Protein AF-A0A0K8QIV3-F1 (afdb_monomer)

Secondary structure (DSSP, 8-state):
-HHHHHHHHHHHHHHHHHHHHTS-------SS------PPPPSP---TT---SEEEEEE--TT---TT-TTSS-HHHHHHHHHHHHHHTTTS-EEEEEE----SSTTTTS--HHHHHHHHHHSTTTHHHHHHHHHHHHHHHHHHHHHHHHHHHHHHHHHHHHHHHH-TT-EEEEEEETHHHHHHHHHHHHHHHHHHTT-HHHHHHHHHEEEEEEEE-GGGHHHHHGGGGSS--GGG-S------------PPPS-------SSS------HHHHHHS----S--EEEEEE--TT-HHHHHHHHHHHHHHHHHHHHHSSSS---EEEEESSEEEEETT--EE-EEEEE-TTS-EEEE-GGGPEEEEESS-EEETTEEE-SSSEEEEEEEEETTEEEEEEEEEE---S-EEEE----SS--BS-EEEE-TTS-EEEE--B-GGGPBP-EEEEEETTTTEEEEEEE-SS--SS-EEEE-TTS-EEEES-TTTT---EEEEETTTTEEEE----SS--BS-EEEE-TTS-EEEE--EETTEE---EEEEETTTTEEEE----SS--SS-EEEE-TTS-EEEE---SSSTT-EEEEETTTTEEEE----SS--BS-EEEE-TTS-EEEE--EETTEE---EEEEETTTTEEEE-PPPSS--BS-EEEE-TTS-EEEE--B---SS--TTSPPPBP--EEEEETTTTEEEEEPPPSS--B-SEEEE-TTS-EEEES-EE--SSTTPPPEE---EEEEPP-

Nearest PDB structures (foldseek):
  7xm3-assembly1_A  TM=8.056E-01  e=5.400E-22  Homo sapiens
  8pjw-assembly2_B  TM=7.907E-01  e=4.839E-22  synthetic construct
  8pjv-assembly1_A  TM=7.721E-01  e=6.723E-22  synthetic construct
  7xot-assembly1_A  TM=7.966E-01  e=2.125E-21  Homo sapiens
  5yq4-assembly1_A  TM=8.186E-01  e=5.106E-21  Homo sapiens

Structure (mmCIF, N/CA/C/O backbone):
data_AF-A0A0K8QIV3-F1
#
_entry.id   AF-A0A0K8QIV3-F1
#
loop_
_atom_site.group_PDB
_atom_site.id
_atom_site.type_symbol
_atom_site.label_atom_id
_atom_site.label_alt_id
_atom_site.label_comp_id
_atom_site.label_asym_id
_atom_site.label_entity_id
_atom_site.label_seq_id
_atom_site.pdbx_PDB_ins_code
_atom_site.Cartn_x
_atom_site.Cartn_y
_atom_site.Cartn_z
_atom_site.occupancy
_atom_site.B_iso_or_equiv
_atom_site.auth_seq_id
_atom_site.auth_comp_id
_atom_site.auth_asym_id
_atom_site.auth_atom_id
_atom_site.pdbx_PDB_model_num
ATOM 1 N N . MET A 1 1 ? 5.313 35.425 69.441 1.00 29.02 1 MET A N 1
ATOM 2 C CA . MET A 1 1 ? 6.741 35.671 69.118 1.00 29.02 1 MET A CA 1
ATOM 3 C C . MET A 1 1 ? 7.231 34.980 67.834 1.00 29.02 1 MET A C 1
ATOM 5 O O . MET A 1 1 ? 8.110 35.537 67.194 1.00 29.02 1 MET A O 1
ATOM 9 N N . ASN A 1 2 ? 6.632 33.869 67.372 1.00 40.12 2 ASN A N 1
ATOM 10 C CA . ASN A 1 2 ? 7.106 33.131 66.181 1.00 40.12 2 ASN A CA 1
ATOM 11 C C . ASN A 1 2 ? 6.836 33.768 64.799 1.00 40.12 2 ASN A C 1
ATOM 13 O O . ASN A 1 2 ? 7.577 33.490 63.863 1.00 40.12 2 ASN A O 1
ATOM 17 N N . ILE A 1 3 ? 5.846 34.660 64.654 1.00 32.50 3 ILE A N 1
ATOM 18 C CA . ILE A 1 3 ? 5.526 35.273 63.345 1.00 32.50 3 ILE A CA 1
ATOM 19 C C . ILE A 1 3 ? 6.588 36.306 62.931 1.00 32.50 3 ILE A C 1
ATOM 21 O O . ILE A 1 3 ? 7.014 36.321 61.780 1.00 32.50 3 ILE A O 1
ATOM 25 N N . ARG A 1 4 ? 7.096 37.115 63.878 1.00 32.09 4 ARG A N 1
ATOM 26 C CA . ARG A 1 4 ? 8.160 38.096 63.589 1.00 32.09 4 ARG A CA 1
ATOM 27 C C . ARG A 1 4 ? 9.479 37.416 63.199 1.00 32.09 4 ARG A C 1
ATOM 29 O O . ARG A 1 4 ? 10.162 37.904 62.304 1.00 32.09 4 ARG A O 1
ATOM 36 N N . ALA A 1 5 ? 9.807 36.273 63.805 1.00 37.22 5 ALA A N 1
ATOM 37 C CA . ALA A 1 5 ? 11.016 35.512 63.482 1.00 37.22 5 ALA A CA 1
ATOM 38 C C . ALA A 1 5 ? 10.979 34.898 62.067 1.00 37.22 5 ALA A C 1
ATOM 40 O O . ALA A 1 5 ? 12.005 34.868 61.390 1.00 37.22 5 ALA A O 1
ATOM 41 N N . GLN A 1 6 ? 9.806 34.464 61.585 1.00 40.50 6 GLN A N 1
ATOM 42 C CA . GLN A 1 6 ? 9.642 33.950 60.218 1.00 40.50 6 GLN A CA 1
ATOM 43 C C . GLN A 1 6 ? 9.787 35.044 59.154 1.00 40.50 6 GLN A C 1
ATOM 45 O O . GLN A 1 6 ? 10.486 34.834 58.164 1.00 40.50 6 GLN A O 1
ATOM 50 N N . SER A 1 7 ? 9.207 36.228 59.372 1.00 39.94 7 SER A N 1
ATOM 51 C CA . SER A 1 7 ? 9.352 37.361 58.445 1.00 39.94 7 SER A CA 1
ATOM 52 C C . SER A 1 7 ? 10.798 37.861 58.340 1.00 39.94 7 SER A C 1
ATOM 54 O O . SER A 1 7 ? 11.263 38.145 57.242 1.00 39.94 7 SER A O 1
ATOM 56 N N . TRP A 1 8 ? 11.553 37.889 59.446 1.00 42.34 8 TRP A N 1
ATOM 57 C CA . TRP A 1 8 ? 12.974 38.268 59.418 1.00 42.34 8 TRP A CA 1
ATOM 58 C C . TRP A 1 8 ? 13.850 37.249 58.677 1.00 42.34 8 TRP A C 1
ATOM 60 O O . TRP A 1 8 ? 14.756 37.642 57.947 1.00 42.34 8 TRP A O 1
ATOM 70 N N . ARG A 1 9 ? 13.553 35.946 58.792 1.00 45.56 9 ARG A N 1
ATOM 71 C CA . ARG A 1 9 ? 14.259 34.895 58.037 1.00 45.56 9 ARG A CA 1
ATOM 72 C C . ARG A 1 9 ? 13.991 34.970 56.530 1.00 45.56 9 ARG A C 1
ATOM 74 O O . ARG A 1 9 ? 14.911 34.750 55.749 1.00 45.56 9 ARG A O 1
ATOM 81 N N . ARG A 1 10 ? 12.771 35.334 56.119 1.00 45.97 10 ARG A N 1
ATOM 82 C CA . ARG A 1 10 ? 12.430 35.556 54.701 1.00 45.97 10 ARG A CA 1
ATOM 83 C C . ARG A 1 10 ? 13.097 36.812 54.130 1.00 45.97 10 ARG A C 1
ATOM 85 O O . ARG A 1 10 ? 13.633 36.759 53.030 1.00 45.97 10 ARG A O 1
ATOM 92 N N . ILE A 1 11 ? 13.165 37.901 54.899 1.00 49.97 11 ILE A N 1
ATOM 93 C CA . ILE A 1 11 ? 13.887 39.122 54.496 1.00 49.97 11 ILE A CA 1
ATOM 94 C C . ILE A 1 11 ? 15.398 38.856 54.367 1.00 49.97 11 ILE A C 1
ATOM 96 O O . ILE A 1 11 ? 16.021 39.307 53.408 1.00 49.97 11 ILE A O 1
ATOM 100 N N . ALA A 1 12 ? 15.984 38.072 55.279 1.00 48.53 12 ALA A N 1
ATOM 101 C CA . ALA A 1 12 ? 17.389 37.671 55.195 1.00 48.53 12 ALA A CA 1
ATOM 102 C C . ALA A 1 12 ? 17.682 36.824 53.941 1.00 48.53 12 ALA A C 1
ATOM 104 O O . ALA A 1 12 ? 18.673 37.066 53.258 1.00 48.53 12 ALA A O 1
ATOM 105 N N . ALA A 1 13 ? 16.796 35.886 53.591 1.00 48.56 13 ALA A N 1
ATOM 106 C CA . ALA A 1 13 ? 16.892 35.100 52.360 1.00 48.56 13 ALA A CA 1
ATOM 107 C C . ALA A 1 13 ? 16.837 35.967 51.087 1.00 48.56 13 ALA A C 1
ATOM 109 O O . ALA A 1 13 ? 17.591 35.729 50.143 1.00 48.56 13 ALA A O 1
ATOM 110 N N . VAL A 1 14 ? 15.986 36.998 51.078 1.00 47.88 14 VAL A N 1
ATOM 111 C CA . VAL A 1 14 ? 15.883 37.964 49.973 1.00 47.88 14 VAL A CA 1
ATOM 112 C C . VAL A 1 14 ? 17.168 38.789 49.830 1.00 47.88 14 VAL A C 1
ATOM 114 O O . VAL A 1 14 ? 17.674 38.934 48.720 1.00 47.88 14 VAL A O 1
ATOM 117 N N . LEU A 1 15 ? 17.749 39.264 50.937 1.00 51.53 15 LEU A N 1
ATOM 118 C CA . LEU A 1 15 ? 19.027 39.995 50.934 1.00 51.53 15 LEU A CA 1
ATOM 119 C C . LEU A 1 15 ? 20.199 39.133 50.441 1.00 51.53 15 LEU A C 1
ATOM 121 O O . LEU A 1 15 ? 21.037 39.612 49.678 1.00 51.53 15 LEU A O 1
ATOM 125 N N . VAL A 1 16 ? 20.235 37.855 50.826 1.00 49.00 16 VAL A N 1
ATOM 126 C CA . VAL A 1 16 ? 21.240 36.896 50.345 1.00 49.00 16 VAL A CA 1
ATOM 127 C C . VAL A 1 16 ? 21.104 36.683 48.833 1.00 49.00 16 VAL A C 1
ATOM 129 O O . VAL A 1 16 ? 22.099 36.773 48.120 1.00 49.00 16 VAL A O 1
ATOM 132 N N . ALA A 1 17 ? 19.887 36.496 48.311 1.00 47.38 17 ALA A N 1
ATOM 133 C CA . ALA A 1 17 ? 19.650 36.331 46.873 1.00 47.38 17 ALA A CA 1
ATOM 134 C C . ALA A 1 17 ? 20.023 37.580 46.041 1.00 47.38 17 ALA A C 1
ATOM 136 O O . ALA A 1 17 ? 20.547 37.439 44.935 1.00 47.38 17 ALA A O 1
ATOM 137 N N . ILE A 1 18 ? 19.831 38.792 46.581 1.00 51.50 18 ILE A N 1
ATOM 138 C CA . ILE A 1 18 ? 20.290 40.043 45.946 1.00 51.50 18 ILE A CA 1
ATOM 139 C C . ILE A 1 18 ? 21.823 40.059 45.832 1.00 51.50 18 ILE A C 1
ATOM 141 O O . ILE A 1 18 ? 22.340 40.365 44.756 1.00 51.50 18 ILE A O 1
ATOM 145 N N . MET A 1 19 ? 22.554 39.642 46.876 1.00 47.66 19 MET A N 1
ATOM 146 C CA . MET A 1 19 ? 24.020 39.531 46.811 1.00 47.66 19 MET A CA 1
ATOM 147 C C . MET A 1 19 ? 24.499 38.475 45.798 1.00 47.66 19 MET A C 1
ATOM 149 O O . MET A 1 19 ? 25.508 38.691 45.133 1.00 47.66 19 MET A O 1
ATOM 153 N N . PHE A 1 20 ? 23.752 37.382 45.601 1.00 48.50 20 PHE A N 1
ATOM 154 C CA . PHE A 1 20 ? 24.063 36.363 44.585 1.00 48.50 20 PHE A CA 1
ATOM 155 C C . PHE A 1 20 ? 23.879 36.860 43.137 1.00 48.50 20 PHE A C 1
ATOM 157 O O . PHE A 1 20 ? 24.604 36.420 42.246 1.00 48.50 20 PHE A O 1
ATOM 164 N N . SER A 1 21 ? 22.958 37.799 42.888 1.00 43.50 21 SER A N 1
ATOM 165 C CA . SER A 1 21 ? 22.723 38.362 41.545 1.00 43.50 21 SER A CA 1
ATOM 166 C C . SER A 1 21 ? 23.805 39.347 41.063 1.00 43.50 21 SER A C 1
ATOM 168 O O . SER A 1 21 ? 23.856 39.656 39.875 1.00 43.50 21 SER A O 1
ATOM 170 N N . MET A 1 22 ? 24.705 39.795 41.951 1.00 43.38 22 MET A N 1
ATOM 171 C CA . MET A 1 22 ? 25.804 40.730 41.645 1.00 43.38 22 MET A CA 1
ATOM 172 C C . MET A 1 22 ? 27.156 40.058 41.314 1.00 43.38 22 MET A C 1
ATOM 174 O O . MET A 1 22 ? 28.185 40.727 41.297 1.00 43.38 22 MET A O 1
ATOM 178 N N . GLY A 1 23 ? 27.176 38.763 40.974 1.00 34.56 23 GLY A N 1
ATOM 179 C CA . GLY A 1 23 ? 28.308 38.165 40.248 1.00 34.56 23 GLY A CA 1
ATOM 180 C C . GLY A 1 23 ? 29.508 37.698 41.083 1.00 34.56 23 GLY A C 1
ATOM 181 O O . GLY A 1 23 ? 30.645 37.922 40.679 1.00 34.56 23 GLY A O 1
ATOM 182 N N . PHE A 1 24 ? 29.286 36.973 42.184 1.00 32.09 24 PHE A N 1
ATOM 183 C CA . PHE A 1 24 ? 30.336 36.156 42.808 1.00 32.09 24 PHE A CA 1
ATOM 184 C C . PHE A 1 24 ? 29.944 34.672 42.845 1.00 32.09 24 PHE A C 1
ATOM 186 O O . PHE A 1 24 ? 28.944 34.279 43.443 1.00 32.09 24 PHE A O 1
ATOM 193 N N . VAL A 1 25 ? 30.754 33.855 42.166 1.00 32.56 25 VAL A N 1
ATOM 194 C CA . VAL A 1 25 ? 30.686 32.389 42.119 1.00 32.56 25 VAL A CA 1
ATOM 195 C C . VAL A 1 25 ? 31.285 31.817 43.400 1.00 32.56 25 VAL A C 1
ATOM 197 O O . VAL A 1 25 ? 32.453 32.070 43.668 1.00 32.56 25 VAL A O 1
ATOM 200 N N . LEU A 1 26 ? 30.506 31.018 44.138 1.00 27.05 26 LEU A N 1
ATOM 201 C CA . LEU A 1 26 ? 30.940 29.890 44.980 1.00 27.05 26 LEU A CA 1
ATOM 202 C C . LEU A 1 26 ? 29.689 29.076 45.388 1.00 27.05 26 LEU A C 1
ATOM 204 O O . LEU A 1 26 ? 28.740 29.616 45.951 1.00 27.05 26 LEU A O 1
ATOM 208 N N . ALA A 1 27 ? 29.673 27.777 45.079 1.00 27.36 27 ALA A N 1
ATOM 209 C CA . ALA A 1 27 ? 28.762 26.780 45.668 1.00 27.36 27 ALA A CA 1
ATOM 210 C C . ALA A 1 27 ? 29.343 26.285 47.023 1.00 27.36 27 ALA A C 1
ATOM 212 O O . ALA A 1 27 ? 30.540 26.512 47.221 1.00 27.36 27 ALA A O 1
ATOM 213 N N . PRO A 1 28 ? 28.617 25.566 47.925 1.00 42.19 28 PRO A N 1
ATOM 214 C CA . PRO A 1 28 ? 27.330 24.868 47.747 1.00 42.19 28 PRO A CA 1
ATOM 215 C C . PRO A 1 28 ? 26.300 24.956 48.921 1.00 42.19 28 PRO A C 1
ATOM 217 O O . PRO A 1 28 ? 26.543 25.544 49.967 1.00 42.19 28 PRO A O 1
ATOM 220 N N . GLN A 1 29 ? 25.125 24.346 48.679 1.00 38.38 29 GLN A N 1
ATOM 221 C CA . GLN A 1 29 ? 24.154 23.672 49.577 1.00 38.38 29 GLN A CA 1
ATOM 222 C C . GLN A 1 29 ? 24.165 23.970 51.099 1.00 38.38 29 GLN A C 1
ATOM 224 O O . GLN A 1 29 ? 25.148 23.663 51.762 1.00 38.38 29 GLN A O 1
ATOM 229 N N . SER A 1 30 ? 23.012 24.420 51.655 1.00 33.22 30 SER A N 1
ATOM 230 C CA . SER A 1 30 ? 22.400 23.984 52.956 1.00 33.22 30 SER A CA 1
ATOM 231 C C . SER A 1 30 ? 21.510 25.012 53.706 1.00 33.22 30 SER A C 1
ATOM 233 O O . SER A 1 30 ? 20.912 24.662 54.721 1.00 33.22 30 SER A O 1
ATOM 235 N N . ALA A 1 31 ? 21.324 26.253 53.238 1.00 31.06 31 ALA A N 1
ATOM 236 C CA . ALA A 1 31 ? 20.670 27.291 54.064 1.00 31.06 31 ALA A CA 1
ATOM 237 C C . ALA A 1 31 ? 19.124 27.238 54.193 1.00 31.06 31 ALA A C 1
ATOM 239 O O . ALA A 1 31 ? 18.557 27.999 54.976 1.00 31.06 31 ALA A O 1
ATOM 240 N N . PHE A 1 32 ? 18.429 26.332 53.502 1.00 36.69 32 PHE A N 1
ATOM 241 C CA . PHE A 1 32 ? 16.994 26.094 53.712 1.00 36.69 32 PHE A CA 1
ATOM 242 C C . PHE A 1 32 ? 16.783 24.673 54.222 1.00 36.69 32 PHE A C 1
ATOM 244 O O . PHE A 1 32 ? 16.237 23.818 53.531 1.00 36.69 32 PHE A O 1
ATOM 251 N N . ALA A 1 33 ? 17.268 24.407 55.438 1.00 30.05 33 ALA A N 1
ATOM 252 C CA . ALA A 1 33 ? 16.895 23.205 56.167 1.00 30.05 33 ALA A CA 1
ATOM 253 C C . ALA A 1 33 ? 15.365 23.086 56.167 1.00 30.05 33 ALA A C 1
ATOM 255 O O . ALA A 1 33 ? 14.667 24.033 56.544 1.00 30.05 33 ALA A O 1
ATOM 256 N N . ALA A 1 34 ? 14.882 21.930 55.705 1.00 32.03 34 ALA A N 1
ATOM 257 C CA . ALA A 1 34 ? 13.488 21.533 55.731 1.00 32.03 34 ALA A CA 1
ATOM 258 C C . ALA A 1 34 ? 12.859 21.976 57.056 1.00 32.03 34 ALA A C 1
ATOM 260 O O . ALA A 1 34 ? 13.259 21.532 58.135 1.00 32.03 34 ALA A O 1
ATOM 261 N N . ILE A 1 35 ? 11.889 22.887 56.980 1.00 36.66 35 ILE A N 1
ATOM 262 C CA . ILE A 1 35 ? 11.004 23.139 58.109 1.00 36.66 35 ILE A CA 1
ATOM 263 C C . ILE A 1 35 ? 10.231 21.835 58.257 1.00 36.66 35 ILE A C 1
ATOM 265 O O . ILE A 1 35 ? 9.341 21.569 57.456 1.00 36.66 35 ILE A O 1
ATOM 269 N N . GLY A 1 36 ? 10.646 20.994 59.207 1.00 35.25 36 GLY A N 1
ATOM 270 C CA . GLY A 1 36 ? 10.036 19.695 59.454 1.00 35.25 36 GLY A CA 1
ATOM 271 C C . GLY A 1 36 ? 8.527 19.849 59.575 1.00 35.25 36 GLY A C 1
ATOM 272 O O . GLY A 1 36 ? 8.027 20.428 60.539 1.00 35.25 36 GLY A O 1
ATOM 273 N N . SER A 1 37 ? 7.803 19.376 58.567 1.00 36.72 37 SER A N 1
ATOM 274 C CA . SER A 1 37 ? 6.353 19.350 58.567 1.00 36.72 37 SER A CA 1
ATOM 275 C C . SER A 1 37 ? 5.934 17.976 59.064 1.00 36.72 37 SER A C 1
ATOM 277 O O . SER A 1 37 ? 5.829 17.025 58.293 1.00 36.72 37 SER A O 1
ATOM 279 N N . ALA A 1 38 ? 5.738 17.851 60.375 1.00 35.28 38 ALA A N 1
ATOM 280 C CA . ALA A 1 38 ? 5.030 16.702 60.913 1.00 35.28 38 ALA A CA 1
ATOM 281 C C . ALA A 1 38 ? 3.626 16.687 60.285 1.00 35.28 38 ALA A C 1
ATOM 283 O O . ALA A 1 38 ? 2.820 17.586 60.542 1.00 35.28 38 ALA A O 1
ATOM 284 N N . ALA A 1 39 ? 3.361 15.704 59.421 1.00 41.47 39 ALA A N 1
ATOM 285 C CA . ALA A 1 39 ? 2.014 15.389 58.977 1.00 41.47 39 ALA A CA 1
ATOM 286 C C . ALA A 1 39 ? 1.154 15.166 60.227 1.00 41.47 39 ALA A C 1
ATOM 288 O O . ALA A 1 39 ? 1.536 14.418 61.131 1.00 41.47 39 ALA A O 1
ATOM 289 N N . LYS A 1 40 ? 0.020 15.863 60.324 1.00 41.28 40 LYS A N 1
ATOM 290 C CA . LYS A 1 40 ? -0.945 15.572 61.383 1.00 41.28 40 LYS A CA 1
ATOM 291 C C . LYS A 1 40 ? -1.600 14.238 60.990 1.00 41.28 40 LYS A C 1
ATOM 293 O O . LYS A 1 40 ? -2.062 14.156 59.855 1.00 41.28 40 LYS A O 1
ATOM 298 N N . PRO A 1 41 ? -1.598 13.203 61.847 1.00 42.12 41 PRO A N 1
ATOM 299 C CA . PRO A 1 41 ? -2.202 11.923 61.495 1.00 42.12 41 PRO A CA 1
ATOM 300 C C . PRO A 1 41 ? -3.678 12.116 61.128 1.00 42.12 41 PRO A C 1
ATOM 302 O O . PRO A 1 41 ? -4.384 12.889 61.785 1.00 42.12 41 PRO A O 1
ATOM 305 N N . SER A 1 42 ? -4.101 11.430 60.063 1.00 47.00 42 SER A N 1
ATOM 306 C CA . SER A 1 42 ? -5.493 11.343 59.610 1.00 47.00 42 SER A CA 1
ATOM 307 C C . SER A 1 42 ? -6.390 10.903 60.783 1.00 47.00 42 SER A C 1
ATOM 309 O O . SER A 1 42 ? -5.937 10.095 61.607 1.00 47.00 42 SER A O 1
ATOM 311 N N . PRO A 1 43 ? -7.620 11.432 60.940 1.00 46.59 43 PRO A N 1
ATOM 312 C CA . PRO A 1 43 ? -8.551 10.905 61.933 1.00 46.59 43 PRO A CA 1
ATOM 313 C C . PRO A 1 43 ? -8.754 9.393 61.722 1.00 46.59 43 PRO A C 1
ATOM 315 O O . PRO A 1 43 ? -8.739 8.900 60.601 1.00 46.59 43 PRO A O 1
ATOM 318 N N . ALA A 1 44 ? -8.845 8.666 62.838 1.00 44.19 44 ALA A N 1
ATOM 319 C CA . ALA A 1 44 ? -8.602 7.229 62.945 1.00 44.19 44 ALA A CA 1
ATOM 320 C C . ALA A 1 44 ? -9.321 6.348 61.901 1.00 44.19 44 ALA A C 1
ATOM 322 O O . ALA A 1 44 ? -10.528 6.464 61.702 1.00 44.19 44 ALA A O 1
ATOM 323 N N . VAL A 1 45 ? -8.555 5.403 61.337 1.00 50.19 45 VAL A N 1
ATOM 324 C CA . VAL A 1 45 ? -9.002 4.269 60.508 1.00 50.19 45 VAL A CA 1
ATOM 325 C C . VAL A 1 45 ? -10.268 3.631 61.090 1.00 50.19 45 VAL A C 1
ATOM 327 O O . VAL A 1 45 ? -10.312 3.296 62.278 1.00 50.19 45 VAL A O 1
ATOM 330 N N . VAL A 1 46 ? -11.280 3.443 60.239 1.00 48.88 46 VAL A N 1
ATOM 331 C CA . VAL A 1 46 ? -12.583 2.858 60.591 1.00 48.88 46 VAL A CA 1
ATOM 332 C C . VAL A 1 46 ? -12.386 1.487 61.265 1.00 48.88 46 VAL A C 1
ATOM 334 O O . VAL A 1 46 ? -11.773 0.594 60.673 1.00 48.88 46 VAL A O 1
ATOM 337 N N . PRO A 1 47 ? -12.894 1.261 62.493 1.00 45.84 47 PRO A N 1
ATOM 338 C CA . PRO A 1 47 ? -12.862 -0.058 63.118 1.00 45.84 47 PRO A CA 1
ATOM 339 C C . PRO A 1 47 ? -13.638 -1.088 62.279 1.00 45.84 47 PRO A C 1
ATOM 341 O O . PRO A 1 47 ? -14.733 -0.799 61.800 1.00 45.84 47 PRO A O 1
ATOM 344 N N . ARG A 1 48 ? -13.103 -2.314 62.161 1.00 46.12 48 ARG A N 1
ATOM 345 C CA . ARG A 1 48 ? -13.569 -3.441 61.309 1.00 46.12 48 ARG A CA 1
ATOM 346 C C . ARG A 1 48 ? -15.062 -3.841 61.383 1.00 46.12 48 ARG A C 1
ATOM 348 O O . ARG A 1 48 ? -15.460 -4.743 60.658 1.00 46.12 48 ARG A O 1
ATOM 355 N N . GLY A 1 49 ? -15.882 -3.239 62.245 1.00 49.97 49 GLY A N 1
ATOM 356 C CA . GLY A 1 49 ? -17.284 -3.621 62.461 1.00 49.97 49 GLY A CA 1
ATOM 357 C C . GLY A 1 49 ? -18.336 -2.751 61.769 1.00 49.97 49 GLY A C 1
ATOM 358 O O . GLY A 1 49 ? -19.515 -3.047 61.915 1.00 49.97 49 GLY A O 1
ATOM 359 N N . ASP A 1 50 ? -17.949 -1.679 61.068 1.00 66.00 50 ASP A N 1
ATOM 360 C CA . ASP A 1 50 ? -18.909 -0.631 60.696 1.00 66.00 50 ASP A CA 1
ATOM 361 C C . ASP A 1 50 ? -18.617 0.001 59.316 1.00 66.00 50 ASP A C 1
ATOM 363 O O . ASP A 1 50 ? -18.645 1.225 59.147 1.00 66.00 50 ASP A O 1
ATOM 367 N N . CYS A 1 51 ? -18.306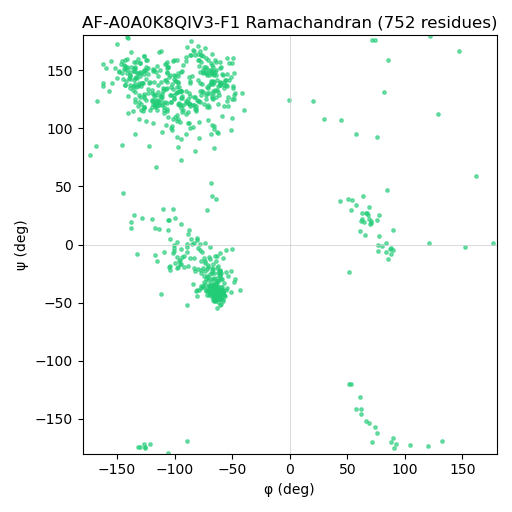 -0.843 58.325 1.00 74.25 51 CYS A N 1
ATOM 368 C CA . CYS A 1 51 ? -17.904 -0.416 56.983 1.00 74.25 51 CYS A CA 1
ATOM 369 C C . CYS A 1 51 ? -19.003 0.380 56.251 1.00 74.25 51 CYS A C 1
ATOM 371 O O . CYS A 1 51 ? -20.098 -0.144 56.027 1.00 74.25 51 CYS A O 1
ATOM 373 N N . PRO A 1 52 ? -18.734 1.633 55.846 1.00 80.44 52 PRO A N 1
ATOM 374 C CA . PRO A 1 52 ? -19.648 2.402 55.012 1.00 80.44 52 PRO A CA 1
ATOM 375 C C . PRO A 1 52 ? -19.706 1.839 53.586 1.00 80.44 52 PRO A C 1
ATOM 377 O O . PRO A 1 52 ? -18.729 1.302 53.068 1.00 80.44 52 PRO A O 1
ATOM 380 N N . ALA A 1 53 ? -20.853 2.005 52.928 1.00 81.00 53 ALA A N 1
ATOM 381 C CA . ALA A 1 53 ? -21.023 1.630 51.525 1.00 81.00 53 ALA A CA 1
ATOM 382 C C . ALA A 1 53 ? -20.329 2.621 50.573 1.00 81.00 53 ALA A C 1
ATOM 384 O O . ALA A 1 53 ? -19.930 2.245 49.471 1.00 81.00 53 ALA A O 1
ATOM 385 N N . VAL A 1 54 ? -20.174 3.881 50.999 1.00 85.56 54 VAL A N 1
ATOM 386 C CA . VAL A 1 54 ? -19.475 4.934 50.249 1.00 85.56 54 VAL A CA 1
ATOM 387 C C . VAL A 1 54 ? -18.460 5.634 51.153 1.00 85.56 54 VAL A C 1
ATOM 389 O O . VAL A 1 54 ? -18.813 6.130 52.223 1.00 85.56 54 VAL A O 1
ATOM 392 N N . ILE A 1 55 ? -17.209 5.716 50.708 1.00 87.69 55 ILE A N 1
ATOM 393 C CA . ILE A 1 55 ? -16.127 6.444 51.378 1.00 87.69 55 ILE A CA 1
ATOM 394 C C . ILE A 1 55 ? -15.761 7.655 50.520 1.00 87.69 55 ILE A C 1
ATOM 396 O O . ILE A 1 55 ? -15.382 7.519 49.357 1.00 87.69 55 ILE A O 1
ATOM 400 N N . PHE A 1 56 ? -15.894 8.854 51.080 1.00 86.81 56 PHE A N 1
ATOM 401 C CA . PHE A 1 56 ? -15.503 10.098 50.426 1.00 86.81 56 PHE A CA 1
ATOM 402 C C . PHE A 1 56 ? -14.095 10.474 50.878 1.00 86.81 56 PHE A C 1
ATOM 404 O O . PHE A 1 56 ? -13.918 10.928 52.004 1.00 86.81 56 PHE A O 1
ATOM 411 N N . ILE A 1 57 ? -13.100 10.294 50.015 1.00 86.81 57 ILE A N 1
ATOM 412 C CA . ILE A 1 57 ? -11.710 10.654 50.296 1.00 86.81 57 ILE A CA 1
ATOM 413 C C . ILE A 1 57 ? -11.441 12.024 49.690 1.00 86.81 57 ILE A C 1
ATOM 415 O O . ILE A 1 57 ? -11.556 12.186 48.475 1.00 86.81 57 ILE A O 1
ATOM 419 N N . GLY A 1 58 ? -11.056 13.010 50.500 1.00 82.88 58 GLY A N 1
ATOM 420 C CA . GLY A 1 58 ? -10.742 14.333 49.971 1.00 82.88 58 GLY A CA 1
ATOM 421 C C . GLY A 1 58 ? -9.452 14.967 50.465 1.00 82.88 58 GLY A C 1
ATOM 422 O O . GLY A 1 58 ? -9.078 14.825 51.624 1.00 82.88 58 GLY A O 1
ATOM 423 N N . ALA A 1 59 ? -8.776 15.685 49.568 1.00 77.81 59 ALA A N 1
ATOM 424 C CA . ALA A 1 59 ? -7.552 16.428 49.840 1.00 77.81 59 ALA A CA 1
ATOM 425 C C . ALA A 1 59 ? -7.803 17.935 49.799 1.00 77.81 59 ALA A C 1
ATOM 427 O O . ALA A 1 59 ? -8.393 18.468 48.852 1.00 77.81 59 ALA A O 1
ATOM 428 N N . ARG A 1 60 ? -7.271 18.636 50.801 1.00 72.62 60 ARG A N 1
ATOM 429 C CA . ARG A 1 60 ? -7.311 20.102 50.877 1.00 72.62 60 ARG A CA 1
ATOM 430 C C . ARG A 1 60 ? -5.946 20.734 50.634 1.00 72.62 60 ARG A C 1
ATOM 432 O O . ARG A 1 60 ? -4.910 20.126 50.897 1.00 72.62 60 ARG A O 1
ATOM 439 N N . GLY A 1 61 ? -5.951 21.990 50.192 1.00 63.78 61 GLY A N 1
ATOM 440 C CA . GLY A 1 61 ? -4.736 22.781 50.026 1.00 63.78 61 GLY A CA 1
ATOM 441 C C . GLY A 1 61 ? -4.146 23.291 51.346 1.00 63.78 61 GLY A C 1
ATOM 442 O O . GLY A 1 61 ? -4.846 23.593 52.310 1.00 63.78 61 GLY A O 1
ATOM 443 N N . SER A 1 62 ? -2.826 23.459 51.368 1.00 54.84 62 SER A N 1
ATOM 444 C CA . SER A 1 62 ? -2.040 23.836 52.554 1.00 54.84 62 SER A CA 1
ATOM 445 C C . SER A 1 62 ? -2.217 25.282 53.056 1.00 54.84 62 SER A C 1
ATOM 447 O O . SER A 1 62 ? -1.750 25.630 54.141 1.00 54.84 62 SER A O 1
ATOM 449 N N . GLY A 1 63 ? -2.881 26.139 52.273 1.00 51.91 63 GLY A N 1
ATOM 450 C CA . GLY A 1 63 ? -3.011 27.578 52.524 1.00 51.91 63 GLY A CA 1
ATOM 451 C C . GLY A 1 63 ? -4.206 28.017 53.376 1.00 51.91 63 GLY A C 1
ATOM 452 O O . GLY A 1 63 ? -4.416 29.216 53.560 1.00 51.91 63 GLY A O 1
ATOM 453 N N . GLU A 1 64 ? -5.038 27.086 53.838 1.00 55.38 64 GLU A N 1
ATOM 454 C CA . GLU A 1 64 ? -6.353 27.402 54.410 1.00 55.38 64 GLU A CA 1
ATOM 455 C C . GLU A 1 64 ? -6.294 27.566 55.921 1.00 55.38 64 GLU A C 1
ATOM 457 O O . GLU A 1 64 ? -5.971 26.641 56.661 1.00 55.38 64 GLU A O 1
ATOM 462 N N . LYS A 1 65 ? -6.589 28.790 56.371 1.00 47.03 65 LYS A N 1
ATOM 463 C CA . LYS A 1 65 ? -6.550 29.174 57.787 1.00 47.03 65 LYS A CA 1
ATOM 464 C C . LYS A 1 65 ? -7.816 28.800 58.557 1.00 47.03 65 LYS A C 1
ATOM 466 O O . LYS A 1 65 ? -7.788 28.866 59.784 1.00 47.03 65 LYS A O 1
ATOM 471 N N . ASP A 1 66 ? -8.890 28.397 57.877 1.00 47.16 66 ASP A N 1
ATOM 472 C CA . ASP A 1 66 ? -10.118 27.965 58.542 1.00 47.16 66 ASP A CA 1
ATOM 473 C C . ASP A 1 66 ? -9.974 26.534 59.064 1.00 47.16 66 ASP A C 1
ATOM 475 O O . ASP A 1 66 ? -10.240 25.533 58.403 1.00 47.16 66 ASP A O 1
ATOM 479 N N . LEU A 1 67 ? -9.529 26.466 60.315 1.00 43.47 67 LEU A N 1
ATOM 480 C CA . LEU A 1 67 ? -9.473 25.266 61.149 1.00 43.47 67 LEU A CA 1
ATOM 481 C C . LEU A 1 67 ? -10.861 24.824 61.650 1.00 43.47 67 LEU A C 1
ATOM 483 O O . LEU A 1 67 ? -10.943 23.858 62.399 1.00 43.47 67 LEU A O 1
ATOM 487 N N . ALA A 1 68 ? -11.935 25.529 61.277 1.00 38.34 68 ALA A N 1
ATOM 488 C CA . ALA A 1 68 ? -13.271 25.339 61.842 1.00 38.34 68 ALA A CA 1
ATOM 489 C C . ALA A 1 68 ? -14.018 24.096 61.319 1.00 38.34 68 ALA A C 1
ATOM 491 O O . ALA A 1 68 ? -14.995 23.682 61.935 1.00 38.34 68 ALA A O 1
ATOM 492 N N . ALA A 1 69 ? -13.564 23.475 60.226 1.00 47.12 69 ALA A N 1
ATOM 493 C CA . ALA A 1 69 ? -14.096 22.198 59.759 1.00 47.12 69 ALA A CA 1
ATOM 494 C C . ALA A 1 69 ? -13.126 21.069 60.137 1.00 47.12 69 ALA A C 1
ATOM 496 O O . ALA A 1 69 ? -12.105 20.860 59.478 1.00 47.12 69 ALA A O 1
ATOM 497 N N . GLU A 1 70 ? -13.456 20.316 61.188 1.00 47.19 70 GLU A N 1
ATOM 498 C CA . GLU A 1 70 ? -12.745 19.087 61.583 1.00 47.19 70 GLU A CA 1
ATOM 499 C C . GLU A 1 70 ? -12.716 18.022 60.468 1.00 47.19 70 GLU A C 1
ATOM 501 O O . GLU A 1 70 ? -11.947 17.070 60.551 1.00 47.19 70 GLU A O 1
ATOM 506 N N . SER A 1 71 ? -13.504 18.202 59.400 1.00 54.56 71 SER A N 1
ATOM 507 C CA . SER A 1 71 ? -13.592 17.287 58.263 1.00 54.56 71 SER A CA 1
ATOM 508 C C . SER A 1 71 ? -12.395 17.320 57.319 1.00 54.56 71 SER A C 1
ATOM 510 O O . SER A 1 71 ? -12.308 16.445 56.476 1.00 54.56 71 SER A O 1
ATOM 512 N N . GLY A 1 72 ? -11.498 18.314 57.383 1.00 60.81 72 GLY A N 1
ATOM 513 C CA . GLY A 1 72 ? -10.280 18.340 56.556 1.00 60.81 72 GLY A CA 1
ATOM 514 C C . GLY A 1 72 ? -10.485 18.467 55.032 1.00 60.81 72 GLY A C 1
ATOM 515 O O . GLY A 1 72 ? -9.502 18.393 54.301 1.00 60.81 72 GLY A O 1
ATOM 516 N N . LEU A 1 73 ? -11.713 18.705 54.550 1.00 64.81 73 LEU A N 1
ATOM 517 C CA . LEU A 1 73 ? -12.065 18.765 53.120 1.00 64.81 73 LEU A CA 1
ATOM 518 C C . LEU A 1 73 ? -11.987 20.180 52.502 1.00 64.81 73 LEU A C 1
ATOM 520 O O . LEU A 1 73 ? -11.869 20.312 51.290 1.00 64.81 73 LEU A O 1
ATOM 524 N N . GLY A 1 74 ? -12.005 21.240 53.315 1.00 67.38 74 GLY A N 1
ATOM 525 C CA . GLY A 1 74 ? -12.237 22.615 52.838 1.00 67.38 74 GLY A CA 1
ATOM 526 C C . GLY A 1 74 ? -13.743 22.923 52.729 1.00 67.38 74 GLY A C 1
ATOM 527 O O . GLY A 1 74 ? -14.545 21.988 52.699 1.00 67.38 74 GLY A O 1
ATOM 528 N N . PRO A 1 75 ? -14.163 24.201 52.739 1.00 68.31 75 PRO A N 1
ATOM 529 C CA . PRO A 1 75 ? -15.575 24.562 52.895 1.00 68.31 75 PRO A CA 1
ATOM 530 C C . PRO A 1 75 ? -16.465 24.052 51.751 1.00 68.31 75 PRO A C 1
ATOM 532 O O . PRO A 1 75 ? -17.484 23.414 52.004 1.00 68.31 75 PRO A O 1
ATOM 535 N N . GLU A 1 76 ? -16.055 24.236 50.499 1.00 72.81 76 GLU A N 1
ATOM 536 C CA . GLU A 1 76 ? -16.854 23.872 49.322 1.00 72.81 76 GLU A CA 1
ATOM 537 C C . GLU A 1 76 ? -16.917 22.353 49.115 1.00 72.81 76 GLU A C 1
ATOM 539 O O . GLU A 1 76 ? -17.963 21.798 48.778 1.00 72.81 76 GLU A O 1
ATOM 544 N N . LEU A 1 77 ? -15.808 21.649 49.350 1.00 76.44 77 LEU A N 1
ATOM 545 C CA . LEU A 1 77 ? -15.784 20.189 49.261 1.00 76.44 77 LEU A CA 1
ATOM 546 C C . LEU A 1 77 ? -16.561 19.542 50.419 1.00 76.44 77 LEU A C 1
ATOM 548 O O . LEU A 1 77 ? -17.164 18.482 50.251 1.00 76.44 77 LEU A O 1
ATOM 552 N N . ASN A 1 78 ? -16.592 20.193 51.584 1.00 78.50 78 ASN A N 1
ATOM 553 C CA . ASN A 1 78 ? -17.425 19.776 52.703 1.00 78.50 78 ASN A CA 1
ATOM 554 C C . ASN A 1 78 ? -18.918 19.935 52.379 1.00 78.50 78 ASN A C 1
ATOM 556 O O . ASN A 1 78 ? -19.676 19.001 52.624 1.00 78.50 78 ASN A O 1
ATOM 560 N N . ASP A 1 79 ? -19.342 21.051 51.783 1.00 79.12 79 ASP A N 1
ATOM 561 C CA . ASP A 1 79 ? -20.739 21.249 51.365 1.00 79.12 79 ASP A CA 1
ATOM 562 C C . ASP A 1 79 ? -21.193 20.183 50.353 1.00 79.12 79 ASP A C 1
ATOM 564 O O . ASP A 1 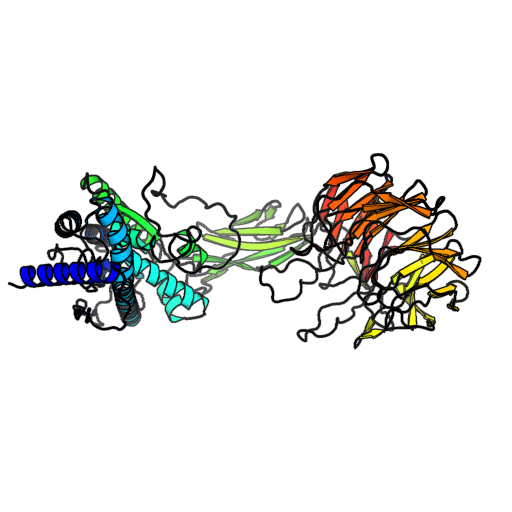79 ? -22.302 19.649 50.458 1.00 79.12 79 ASP A O 1
ATOM 568 N N . LEU A 1 80 ? -20.309 19.800 49.424 1.00 83.38 80 LEU A N 1
ATOM 569 C CA . LEU A 1 80 ? -20.552 18.697 48.492 1.00 83.38 80 LEU A CA 1
ATOM 570 C C . LEU A 1 80 ? -20.794 17.374 49.220 1.00 83.38 80 LEU A C 1
ATOM 572 O O . LEU A 1 80 ? -21.773 16.674 48.947 1.00 83.38 80 LEU A O 1
ATOM 576 N N . TYR A 1 81 ? -19.885 17.037 50.138 1.00 86.12 81 TYR A N 1
ATOM 577 C CA . TYR A 1 81 ? -19.972 15.826 50.940 1.00 86.12 81 TYR A CA 1
ATOM 578 C C . TYR A 1 81 ? -21.282 15.793 51.736 1.00 86.12 81 TYR A C 1
ATOM 580 O O . TYR A 1 81 ? -21.987 14.786 51.699 1.00 86.12 81 TYR A O 1
ATOM 588 N N . GLN A 1 82 ? -21.649 16.894 52.400 1.00 85.88 82 GLN A N 1
ATOM 589 C CA . GLN A 1 82 ? -22.875 16.972 53.198 1.00 85.88 82 GLN A CA 1
ATOM 590 C C . GLN A 1 82 ? -24.129 16.765 52.341 1.00 85.88 82 GLN A C 1
ATOM 592 O O . GLN A 1 82 ? -25.035 16.039 52.751 1.00 85.88 82 GLN A O 1
ATOM 597 N N . GLN A 1 83 ? -24.182 17.346 51.138 1.00 86.62 83 GLN A N 1
ATOM 598 C CA . GLN A 1 83 ? -25.324 17.168 50.239 1.00 86.62 83 GLN A CA 1
ATOM 599 C C . GLN A 1 83 ? -25.429 15.725 49.723 1.00 86.62 83 GLN A C 1
ATOM 601 O O . GLN A 1 83 ? -26.503 15.129 49.780 1.00 86.62 83 GLN A O 1
ATOM 606 N N . MET A 1 84 ? -24.315 15.131 49.290 1.00 87.56 84 MET A N 1
ATOM 607 C CA . MET A 1 84 ? -24.282 13.731 48.857 1.00 87.56 84 MET A CA 1
ATOM 608 C C . MET A 1 84 ? -24.677 12.780 50.000 1.00 87.56 84 MET A C 1
ATOM 610 O O . MET A 1 84 ? -25.498 11.883 49.811 1.00 87.56 84 MET A O 1
ATOM 614 N N . ALA A 1 85 ? -24.130 12.988 51.202 1.00 84.69 85 ALA A N 1
ATOM 615 C CA . ALA A 1 85 ? -24.445 12.185 52.381 1.00 84.69 85 ALA A CA 1
ATOM 616 C C . ALA A 1 85 ? -25.922 12.313 52.782 1.00 84.69 85 ALA A C 1
ATOM 618 O O . ALA A 1 85 ? -26.547 11.320 53.152 1.00 84.69 85 ALA A O 1
ATOM 619 N N . LYS A 1 86 ? -26.506 13.510 52.657 1.00 85.19 86 LYS A N 1
ATOM 620 C CA . LYS A 1 86 ? -27.936 13.743 52.886 1.00 85.19 86 LYS A CA 1
ATOM 621 C C . LYS A 1 86 ? -28.811 12.971 51.896 1.00 85.19 86 LYS A C 1
ATOM 623 O O . LYS A 1 86 ? -29.765 12.332 52.329 1.00 85.19 86 LYS A O 1
ATOM 628 N N . ASP A 1 87 ? -28.481 12.989 50.607 1.00 80.81 87 ASP A N 1
ATOM 629 C CA . ASP A 1 87 ? -29.267 12.313 49.561 1.00 80.81 87 ASP A CA 1
ATOM 630 C C . ASP A 1 87 ? -29.187 10.777 49.649 1.00 80.81 87 ASP A C 1
ATOM 632 O O . ASP A 1 87 ? -30.112 10.065 49.240 1.00 80.81 87 ASP A O 1
ATOM 636 N N . LEU A 1 88 ? -28.099 10.260 50.226 1.00 79.44 88 LEU A N 1
ATOM 637 C CA . LEU A 1 88 ? -27.892 8.834 50.494 1.00 79.44 88 LEU A CA 1
ATOM 638 C C . LEU A 1 88 ? -28.373 8.397 51.890 1.00 79.44 88 LEU A C 1
ATOM 640 O O . LEU A 1 88 ? -28.457 7.194 52.161 1.00 79.44 88 LEU A O 1
ATOM 644 N N . SER A 1 89 ? -28.717 9.348 52.763 1.00 77.50 89 SER A N 1
ATOM 645 C CA . SER A 1 89 ? -29.137 9.088 54.141 1.00 77.50 89 SER A CA 1
ATOM 646 C C . SER A 1 89 ? -30.345 8.146 54.197 1.00 77.50 89 SER A C 1
ATOM 648 O O . SER A 1 89 ? -31.299 8.274 53.429 1.00 77.50 89 SER A O 1
ATOM 650 N N . GLY A 1 90 ? -30.290 7.154 55.091 1.00 67.75 90 GLY A N 1
ATOM 651 C CA . GLY A 1 90 ? -31.317 6.114 55.228 1.00 67.75 90 GLY A CA 1
ATOM 652 C C . GLY A 1 90 ? -31.292 5.018 54.153 1.00 67.75 90 GLY A C 1
ATOM 653 O O . GLY A 1 90 ? -32.033 4.047 54.283 1.00 67.75 90 GLY A O 1
ATOM 654 N N . LYS A 1 91 ? -30.443 5.136 53.120 1.00 70.94 91 LYS A N 1
ATOM 655 C CA . LYS A 1 91 ? -30.256 4.117 52.068 1.00 70.94 91 LYS A CA 1
ATOM 656 C C . LYS A 1 91 ? -28.880 3.466 52.136 1.00 70.94 91 LYS A C 1
ATOM 658 O O . LYS A 1 91 ? -28.773 2.255 51.987 1.00 70.94 91 LYS A O 1
ATOM 663 N N . LEU A 1 92 ? -27.835 4.264 52.354 1.00 77.50 92 LEU A N 1
ATOM 664 C CA . LEU A 1 92 ? -26.443 3.821 52.410 1.00 77.50 92 LEU A CA 1
ATOM 665 C C . LEU A 1 92 ? -25.691 4.580 53.503 1.00 77.50 92 LEU A C 1
ATOM 667 O O . LEU A 1 92 ? -25.949 5.756 53.756 1.00 77.50 92 LEU A O 1
ATOM 671 N N . LYS A 1 93 ? -24.721 3.912 54.132 1.00 80.06 93 LYS A N 1
ATOM 672 C CA . LYS A 1 93 ? -23.802 4.552 55.075 1.00 80.06 93 LYS A CA 1
ATOM 673 C C . LYS A 1 93 ? -22.656 5.213 54.305 1.00 80.06 93 LYS A C 1
ATOM 675 O O . LYS A 1 93 ? -22.002 4.546 53.504 1.00 80.06 93 LYS A O 1
ATOM 680 N N . VAL A 1 94 ? -22.417 6.498 54.563 1.00 81.81 94 VAL A N 1
ATOM 681 C CA . VAL A 1 94 ? -21.354 7.301 53.937 1.00 81.81 94 VAL A CA 1
ATOM 682 C C . VAL A 1 94 ? -20.372 7.771 55.011 1.00 81.81 94 VAL A C 1
ATOM 684 O O . VAL A 1 94 ? -20.802 8.146 56.103 1.00 81.81 94 VAL A O 1
ATOM 687 N N . SER A 1 95 ? -19.067 7.764 54.730 1.00 83.44 95 SER A N 1
ATOM 688 C CA . SER A 1 95 ? -18.048 8.298 55.652 1.00 83.44 95 SER A CA 1
ATOM 689 C C . SER A 1 95 ? -17.020 9.182 54.935 1.00 83.44 95 SER A C 1
ATOM 691 O O . SER A 1 95 ? -16.597 8.820 53.837 1.00 83.44 95 SER A O 1
ATOM 693 N N . PRO A 1 96 ? -16.615 10.329 55.516 1.00 81.88 96 PRO A N 1
ATOM 694 C CA . PRO A 1 96 ? -15.593 11.200 54.949 1.00 81.88 96 PRO A CA 1
ATOM 695 C C . PRO A 1 96 ? -14.211 10.884 55.531 1.00 81.88 96 PRO A C 1
ATOM 697 O O . PRO A 1 96 ? -14.059 10.855 56.750 1.00 81.88 96 PRO A O 1
ATOM 700 N N . HIS A 1 97 ? -13.197 10.742 54.681 1.00 78.88 97 HIS A N 1
ATOM 701 C CA . HIS A 1 97 ? -11.786 10.651 55.058 1.00 78.88 97 HIS A CA 1
ATOM 702 C C . HIS A 1 97 ? -10.998 11.792 54.417 1.00 78.88 97 HIS A C 1
ATOM 704 O O . HIS A 1 97 ? -11.139 12.082 53.228 1.00 78.88 97 HIS A O 1
ATOM 710 N N . SER A 1 98 ? -10.164 12.461 55.206 1.00 71.00 98 SER A N 1
ATOM 711 C CA . SER A 1 98 ? -9.465 13.664 54.763 1.00 71.00 98 SER A CA 1
ATOM 712 C C . SER A 1 98 ? -7.963 13.471 54.702 1.00 71.00 98 SER A C 1
ATOM 714 O O . SER A 1 98 ? -7.321 13.228 55.722 1.00 71.00 98 SER A O 1
ATOM 716 N N . VAL A 1 99 ? -7.394 13.705 53.528 1.00 69.62 99 VAL A N 1
ATOM 717 C CA . VAL A 1 99 ? -5.955 13.740 53.306 1.00 69.62 99 VAL A CA 1
ATOM 718 C C . VAL A 1 99 ? -5.464 15.152 53.611 1.00 69.62 99 VAL A C 1
ATOM 720 O O . VAL A 1 99 ? -5.595 16.077 52.804 1.00 69.62 99 VAL A O 1
ATOM 723 N N . VAL A 1 100 ? -4.899 15.332 54.806 1.00 62.75 100 VAL A N 1
ATOM 724 C CA . VAL A 1 100 ? -4.288 16.600 55.223 1.00 62.75 100 VAL A CA 1
ATOM 725 C C . VAL A 1 100 ? -2.772 16.460 55.208 1.00 62.75 100 VAL A C 1
ATOM 727 O O . VAL A 1 100 ? -2.188 15.814 56.073 1.00 62.75 100 VAL A O 1
ATOM 730 N N . TYR A 1 101 ? -2.122 17.133 54.262 1.00 62.19 101 TYR A N 1
ATOM 731 C CA . TYR A 1 101 ? -0.667 17.246 54.218 1.00 62.19 101 TYR A CA 1
ATOM 732 C C . TYR A 1 101 ? -0.236 18.665 54.600 1.00 62.19 101 TYR A C 1
ATOM 734 O O . TYR A 1 101 ? -0.889 19.663 54.281 1.00 62.19 101 TYR A O 1
ATOM 742 N N . ALA A 1 102 ? 0.861 18.768 55.343 1.00 50.12 102 ALA A N 1
ATOM 743 C CA . ALA A 1 102 ? 1.400 20.047 55.769 1.00 50.12 102 ALA A CA 1
ATOM 744 C C . ALA A 1 102 ? 2.364 20.558 54.694 1.00 50.12 102 ALA A C 1
ATOM 746 O O . ALA A 1 102 ? 3.487 20.072 54.611 1.00 50.12 102 ALA A O 1
ATOM 747 N N . ALA A 1 103 ? 1.974 21.550 53.886 1.00 46.66 103 ALA A N 1
ATOM 748 C CA . ALA A 1 103 ? 3.001 22.294 53.161 1.00 46.66 103 ALA A CA 1
ATOM 749 C C . ALA A 1 103 ? 3.679 23.260 54.132 1.00 46.66 103 ALA A C 1
ATOM 751 O O . ALA A 1 103 ? 3.026 23.997 54.882 1.00 46.66 103 ALA A O 1
ATOM 752 N N . ALA A 1 104 ? 5.007 23.264 54.116 1.00 45.97 104 ALA A N 1
ATOM 753 C CA . ALA A 1 104 ? 5.787 24.285 54.781 1.00 45.97 104 ALA A CA 1
ATOM 754 C C . ALA A 1 104 ? 5.489 25.646 54.120 1.00 45.97 104 ALA A C 1
ATOM 756 O O . ALA A 1 104 ? 6.089 26.018 53.119 1.00 45.97 104 ALA A O 1
ATOM 757 N N . SER A 1 105 ? 4.572 26.393 54.736 1.00 46.25 105 SER A N 1
ATOM 758 C CA . SER A 1 105 ? 4.138 27.765 54.441 1.00 46.25 105 SER A CA 1
ATOM 759 C C . SER A 1 105 ? 3.103 27.968 53.328 1.00 46.25 105 SER A C 1
ATOM 761 O O . SER A 1 105 ? 3.216 27.480 52.216 1.00 46.25 105 SER A O 1
ATOM 763 N N . VAL A 1 106 ? 2.075 28.751 53.660 1.00 47.62 106 VAL A N 1
ATOM 764 C CA . VAL A 1 106 ? 1.106 29.320 52.719 1.00 47.62 106 VAL A CA 1
ATOM 765 C C . VAL A 1 106 ? 1.862 30.205 51.719 1.00 47.62 106 VAL A C 1
ATOM 767 O O . VAL A 1 106 ? 2.773 30.932 52.124 1.00 47.62 106 VAL A O 1
ATOM 770 N N . ASP A 1 107 ? 1.485 30.139 50.440 1.00 51.84 107 ASP A N 1
ATOM 771 C CA . ASP A 1 107 ? 2.019 30.983 49.360 1.00 51.84 107 ASP A CA 1
ATOM 772 C C . ASP A 1 107 ? 3.517 30.795 49.056 1.00 51.84 107 ASP A C 1
ATOM 774 O O . ASP A 1 107 ? 4.227 31.760 48.789 1.00 51.84 107 ASP A O 1
ATOM 778 N N . VAL A 1 108 ? 4.006 29.547 49.049 1.00 52.84 108 VAL A N 1
ATOM 779 C CA . VAL A 1 108 ? 5.399 29.181 48.692 1.00 52.84 108 VAL A CA 1
ATOM 780 C C . VAL A 1 108 ? 5.876 29.831 47.382 1.00 52.84 108 VAL A C 1
ATOM 782 O O . VAL A 1 108 ? 7.050 30.156 47.245 1.00 52.84 108 VAL A O 1
ATOM 785 N N . LEU A 1 109 ? 4.965 30.051 46.432 1.00 51.62 109 LEU A N 1
ATOM 786 C CA . LEU A 1 109 ? 5.268 30.526 45.080 1.00 51.62 109 LEU A CA 1
ATOM 787 C C . LEU A 1 109 ? 4.923 32.006 44.862 1.00 51.62 109 LEU A C 1
ATOM 789 O O . LEU A 1 109 ? 5.051 32.511 43.748 1.00 51.62 109 LEU A O 1
ATOM 793 N N . THR A 1 110 ? 4.499 32.722 45.907 1.00 52.00 110 THR A N 1
ATOM 794 C CA . THR A 1 110 ? 4.168 34.150 45.824 1.00 52.00 110 THR A CA 1
ATOM 795 C C . THR A 1 110 ? 4.766 34.940 46.970 1.00 52.00 110 THR A C 1
ATOM 797 O O . THR A 1 110 ? 4.477 34.692 48.136 1.00 52.00 110 THR A O 1
ATOM 800 N N . LEU A 1 111 ? 5.523 35.980 46.622 1.00 52.59 111 LEU A N 1
ATOM 801 C CA . LEU A 1 111 ? 5.932 36.999 47.581 1.00 52.59 111 LEU A CA 1
ATOM 802 C C . LEU A 1 111 ? 4.689 37.703 48.130 1.00 52.59 111 LEU A C 1
ATOM 804 O O . LEU A 1 111 ? 3.837 38.164 47.362 1.00 52.59 111 LEU A O 1
ATOM 808 N N . SER A 1 112 ? 4.602 37.839 49.449 1.00 54.56 112 SER A N 1
ATOM 809 C CA . SER A 1 112 ? 3.575 38.658 50.085 1.00 54.56 112 SER A CA 1
ATOM 810 C C . SER A 1 112 ? 3.696 40.114 49.636 1.00 54.56 112 SER A C 1
ATOM 812 O O . SER A 1 112 ? 4.768 40.591 49.265 1.00 54.56 112 SER A O 1
ATOM 814 N N . LYS A 1 113 ? 2.599 40.871 49.727 1.00 57.44 113 LYS A N 1
ATOM 815 C CA . LYS A 1 113 ? 2.596 42.293 49.352 1.00 57.44 113 LYS A CA 1
ATOM 816 C C . LYS A 1 113 ? 3.634 43.110 50.135 1.00 57.44 113 LYS A C 1
ATOM 818 O O . LYS A 1 113 ? 4.243 44.017 49.584 1.00 57.44 113 LYS A O 1
ATOM 823 N N . ASN A 1 114 ? 3.898 42.735 51.389 1.00 56.97 114 ASN A N 1
ATOM 824 C CA . ASN A 1 114 ? 4.976 43.327 52.182 1.00 56.97 114 ASN A CA 1
ATOM 825 C C . ASN A 1 114 ? 6.366 42.987 51.635 1.00 56.97 114 ASN A C 1
ATOM 827 O O . ASN A 1 114 ? 7.206 43.875 51.555 1.00 56.97 114 ASN A O 1
ATOM 831 N N . GLU A 1 115 ? 6.617 41.738 51.241 1.00 57.69 115 GLU A N 1
ATOM 832 C CA . GLU A 1 115 ? 7.898 41.339 50.644 1.00 57.69 115 GLU A CA 1
ATOM 833 C C . GLU A 1 115 ? 8.115 42.017 49.285 1.00 57.69 115 GLU A C 1
ATOM 835 O O . GLU A 1 115 ? 9.211 42.505 49.029 1.00 57.69 115 GLU A O 1
ATOM 840 N N . GLN A 1 116 ? 7.070 42.146 48.460 1.00 59.44 116 GLN A N 1
ATOM 841 C CA . GLN A 1 116 ? 7.122 42.897 47.198 1.00 59.44 116 GLN A CA 1
ATOM 842 C C . GLN A 1 116 ? 7.451 44.379 47.427 1.00 59.44 116 GLN A C 1
ATOM 844 O O . GLN A 1 116 ? 8.293 44.934 46.724 1.00 59.44 116 GLN A O 1
ATOM 849 N N . ASN A 1 117 ? 6.839 45.009 48.435 1.00 60.34 117 ASN A N 1
ATOM 850 C CA . ASN A 1 117 ? 7.099 46.409 48.779 1.00 60.34 117 ASN A CA 1
ATOM 851 C C . ASN A 1 117 ? 8.533 46.624 49.292 1.00 60.34 117 ASN A C 1
ATOM 853 O O . ASN A 1 117 ? 9.182 47.596 48.915 1.00 60.34 117 ASN A O 1
ATOM 857 N N . VAL A 1 118 ? 9.044 45.710 50.125 1.00 62.25 118 VAL A N 1
ATOM 858 C CA . VAL A 1 118 ? 10.435 45.742 50.610 1.00 62.25 118 VAL A CA 1
ATOM 859 C C . VAL A 1 118 ? 11.416 45.555 49.452 1.00 62.25 118 VAL A C 1
ATOM 861 O O . VAL A 1 118 ? 12.408 46.271 49.358 1.00 62.25 118 VAL A O 1
ATOM 864 N N . LEU A 1 119 ? 11.122 44.636 48.535 1.00 57.41 119 LEU A N 1
ATOM 865 C CA . LEU A 1 119 ? 11.959 44.355 47.374 1.00 57.41 119 LEU A CA 1
ATOM 866 C C . LEU A 1 119 ? 11.986 45.523 46.374 1.00 57.41 119 LEU A C 1
ATOM 868 O O . LEU A 1 119 ? 13.046 45.869 45.856 1.00 57.41 119 LEU A O 1
ATOM 872 N N . ALA A 1 120 ? 10.841 46.174 46.151 1.00 59.53 120 ALA A N 1
ATOM 873 C CA . ALA A 1 120 ? 10.735 47.369 45.315 1.00 59.53 120 ALA A CA 1
ATOM 874 C C . ALA A 1 120 ? 11.560 48.546 45.862 1.00 59.53 120 ALA A C 1
ATOM 876 O O . ALA A 1 120 ? 12.065 49.346 45.079 1.00 59.53 120 ALA A O 1
ATOM 877 N N . ALA A 1 121 ? 11.717 48.638 47.187 1.00 61.38 121 ALA A N 1
ATOM 878 C CA . ALA A 1 121 ? 12.505 49.680 47.843 1.00 61.38 121 ALA A CA 1
ATOM 879 C C . ALA A 1 121 ? 14.025 49.418 47.827 1.00 61.38 121 ALA A C 1
ATOM 881 O O . ALA A 1 121 ? 14.801 50.354 47.995 1.00 61.38 121 ALA A O 1
ATOM 882 N N . LEU A 1 122 ? 14.456 48.164 47.644 1.00 54.41 122 LEU A N 1
ATOM 883 C CA . LEU A 1 122 ? 15.866 47.754 47.727 1.00 54.41 122 LEU A CA 1
ATOM 884 C C . LEU A 1 122 ? 16.558 47.605 46.361 1.00 54.41 122 LEU A C 1
ATOM 886 O O . LEU A 1 122 ? 17.784 47.538 46.312 1.00 54.41 122 LEU A O 1
ATOM 890 N N . LEU A 1 123 ? 15.807 47.537 45.256 1.00 54.47 123 LEU A N 1
ATOM 891 C CA . LEU A 1 123 ? 16.361 47.330 43.915 1.00 54.47 123 LEU A CA 1
ATOM 892 C C . LEU A 1 123 ? 16.500 48.658 43.142 1.00 54.47 123 LEU A C 1
ATOM 894 O O . LEU A 1 123 ? 15.516 49.387 43.011 1.00 54.47 123 LEU A O 1
ATOM 898 N N . PRO A 1 124 ? 17.669 48.955 42.535 1.00 45.81 124 PRO A N 1
ATOM 899 C CA . PRO A 1 124 ? 17.941 50.243 41.881 1.00 45.81 124 PRO A CA 1
ATOM 900 C C . PRO A 1 124 ? 17.145 50.497 40.584 1.00 45.81 124 PRO A C 1
ATOM 902 O O . PRO A 1 124 ? 17.251 51.574 40.007 1.00 45.81 124 PRO A O 1
ATOM 905 N N . PHE A 1 125 ? 16.328 49.538 40.131 1.00 47.56 125 PHE A N 1
ATOM 906 C CA . PHE A 1 125 ? 15.552 49.609 38.882 1.00 47.56 125 PHE A CA 1
ATOM 907 C C . PHE A 1 125 ? 14.022 49.582 39.087 1.00 47.56 125 PHE A C 1
ATOM 909 O O . PHE A 1 125 ? 13.273 49.350 38.135 1.00 47.56 125 PHE A O 1
ATOM 916 N N . GLY A 1 126 ? 13.527 49.793 40.313 1.00 57.66 126 GLY A N 1
ATOM 917 C CA . GLY A 1 126 ? 12.086 49.835 40.600 1.00 57.66 126 GLY A CA 1
ATOM 918 C C . GLY A 1 126 ? 11.334 48.552 40.197 1.00 57.66 126 GLY A C 1
ATOM 919 O O . GLY A 1 126 ? 11.840 47.439 40.356 1.00 57.66 126 GLY A O 1
ATOM 920 N N . GLY A 1 127 ? 10.113 48.690 39.662 1.00 51.97 127 GLY A N 1
ATOM 921 C CA . GLY A 1 127 ? 9.203 47.566 39.361 1.00 51.97 127 GLY A CA 1
ATOM 922 C C . GLY A 1 127 ? 9.730 46.517 38.364 1.00 51.97 127 GLY A C 1
ATOM 923 O O . GLY A 1 127 ? 9.333 45.351 38.430 1.00 51.97 127 GLY A O 1
ATOM 924 N N . ALA A 1 128 ? 10.674 46.880 37.490 1.00 50.38 128 ALA A N 1
ATOM 925 C CA . ALA A 1 128 ? 11.308 45.934 36.567 1.00 50.38 128 ALA A CA 1
ATOM 926 C C . ALA A 1 128 ? 12.239 44.943 37.299 1.00 50.38 128 ALA A C 1
ATOM 928 O O . ALA A 1 128 ? 12.257 43.754 36.976 1.00 50.38 128 ALA A O 1
ATOM 929 N N . GLY A 1 129 ? 12.940 45.394 38.348 1.00 52.69 129 GLY A N 1
ATOM 930 C CA . GLY A 1 129 ? 13.780 44.531 39.190 1.00 52.69 129 GLY A CA 1
ATOM 931 C C . GLY A 1 129 ? 12.966 43.529 40.017 1.00 52.69 129 GLY A C 1
ATOM 932 O O . GLY A 1 129 ? 13.362 42.373 40.165 1.00 52.69 129 GLY A O 1
ATOM 933 N N . VAL A 1 130 ? 11.785 43.943 40.487 1.00 55.66 130 VAL A N 1
ATOM 934 C CA . VAL A 1 130 ? 10.835 43.071 41.205 1.00 55.66 130 VAL A CA 1
ATOM 935 C C . VAL A 1 130 ? 10.355 41.929 40.308 1.00 55.66 130 VAL A C 1
ATOM 937 O O . VAL A 1 130 ? 10.239 40.792 40.764 1.00 55.66 130 VAL A O 1
ATOM 940 N N . THR A 1 131 ? 10.137 42.204 39.021 1.00 54.56 131 THR A N 1
ATOM 941 C CA . THR A 1 131 ? 9.692 41.200 38.044 1.00 54.56 131 THR A CA 1
ATOM 942 C C . THR A 1 131 ? 10.765 40.128 37.819 1.00 54.56 131 THR A C 1
ATOM 944 O O . THR A 1 131 ? 10.474 38.938 37.938 1.00 54.56 131 THR A O 1
ATOM 947 N N . ALA A 1 132 ? 12.024 40.526 37.601 1.00 52.72 132 ALA A N 1
ATOM 948 C CA . ALA A 1 132 ? 13.140 39.591 37.421 1.00 52.72 132 ALA A CA 1
ATOM 949 C C . ALA A 1 132 ? 13.406 38.729 38.673 1.00 52.72 132 ALA A C 1
ATOM 951 O O . ALA A 1 132 ? 13.642 37.524 38.570 1.00 52.72 132 ALA A O 1
ATOM 952 N N . PHE A 1 133 ? 13.306 39.318 39.868 1.00 58.19 133 PHE A N 1
ATOM 953 C CA . PHE A 1 133 ? 13.454 38.580 41.123 1.00 58.19 133 PHE A CA 1
ATOM 954 C C . PHE A 1 133 ? 12.289 37.620 41.380 1.00 58.19 133 PHE A C 1
ATOM 956 O O . PHE A 1 133 ? 12.508 36.522 41.878 1.00 58.19 133 PHE A O 1
ATOM 963 N N . THR A 1 134 ? 11.058 37.993 41.021 1.00 55.06 134 THR A N 1
ATOM 964 C CA . THR A 1 134 ? 9.881 37.122 41.183 1.00 55.06 134 THR A CA 1
ATOM 965 C C . THR A 1 134 ? 10.028 35.843 40.354 1.00 55.06 134 THR A C 1
ATOM 967 O O . THR A 1 134 ? 9.746 34.758 40.857 1.00 55.06 134 THR A O 1
ATOM 970 N N . VAL A 1 135 ? 10.573 35.942 39.135 1.00 52.22 135 VAL A N 1
ATOM 971 C CA . VAL A 1 135 ? 10.911 34.775 38.296 1.00 52.22 135 VAL A CA 1
ATOM 972 C C . VAL A 1 135 ? 11.946 33.873 38.985 1.00 52.22 135 VAL A C 1
ATOM 974 O O . VAL A 1 135 ? 11.802 32.650 38.996 1.00 52.22 135 VAL A O 1
ATOM 977 N N . TYR A 1 136 ? 12.965 34.461 39.618 1.00 52.84 136 TYR A N 1
ATOM 978 C CA . TYR A 1 136 ? 13.983 33.710 40.360 1.00 52.84 136 TYR A CA 1
ATOM 979 C C . TYR A 1 136 ? 1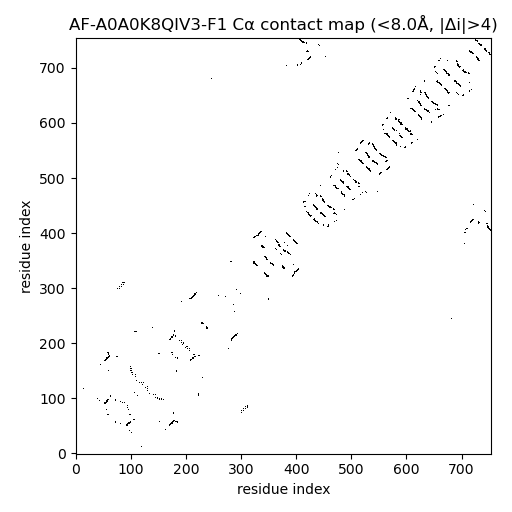3.419 33.075 41.646 1.00 52.84 136 TYR A C 1
ATOM 981 O O . TYR A 1 136 ? 13.706 31.920 41.948 1.00 52.84 136 TYR A O 1
ATOM 989 N N . TYR A 1 137 ? 12.561 33.791 42.377 1.00 56.16 137 TYR A N 1
ATOM 990 C CA . TYR A 1 137 ? 11.917 33.328 43.608 1.00 56.16 137 TYR A CA 1
ATOM 991 C C . TYR A 1 137 ? 11.048 32.088 43.368 1.00 56.16 137 TYR A C 1
ATOM 993 O O . TYR A 1 137 ? 11.192 31.094 44.083 1.00 56.16 137 TYR A O 1
ATOM 1001 N N . VAL A 1 138 ? 10.214 32.123 42.321 1.00 53.41 138 VAL A N 1
ATOM 1002 C CA . VAL A 1 138 ? 9.358 31.000 41.905 1.00 53.41 138 VAL A CA 1
ATOM 1003 C C . VAL A 1 138 ? 10.201 29.773 41.560 1.00 53.41 138 VAL A C 1
ATOM 1005 O O . VAL A 1 138 ? 9.916 28.687 42.058 1.00 53.41 138 VAL A O 1
ATOM 1008 N N . LYS A 1 139 ? 11.287 29.942 40.790 1.00 52.88 139 LYS A N 1
ATOM 1009 C CA . LYS A 1 139 ? 12.180 28.838 40.400 1.00 52.88 139 LYS A CA 1
ATOM 1010 C C . LYS A 1 139 ? 12.778 28.095 41.603 1.00 52.88 139 LYS A C 1
ATOM 1012 O O . LYS A 1 139 ? 12.876 26.877 41.561 1.00 52.88 139 LYS A O 1
ATOM 1017 N N . TYR A 1 140 ? 13.156 28.801 42.671 1.00 53.75 140 TYR A N 1
ATOM 1018 C CA . TYR A 1 140 ? 13.776 28.183 43.857 1.00 53.75 140 TYR A CA 1
ATOM 1019 C C . TYR A 1 140 ? 12.778 27.581 44.853 1.00 53.75 140 TYR A C 1
ATOM 1021 O O . TYR A 1 140 ? 13.160 26.746 45.669 1.00 53.75 140 TYR A O 1
ATOM 1029 N N . HIS A 1 141 ? 11.513 27.998 44.808 1.00 56.72 141 HIS A N 1
ATOM 1030 C CA . HIS A 1 141 ? 10.472 27.512 45.718 1.00 56.72 141 HIS A CA 1
ATOM 1031 C C . HIS A 1 141 ? 9.558 26.454 45.068 1.00 56.72 141 HIS A C 1
ATOM 1033 O O . HIS A 1 141 ? 8.765 25.817 45.763 1.00 56.72 141 HIS A O 1
ATOM 1039 N N . LEU A 1 142 ? 9.713 26.214 43.759 1.00 58.19 142 LEU A N 1
ATOM 1040 C CA . LEU A 1 142 ? 9.006 25.173 43.010 1.00 58.19 142 LEU A CA 1
ATOM 1041 C C . LEU A 1 142 ? 9.304 23.763 43.534 1.00 58.19 142 LEU A C 1
ATOM 1043 O O . LEU A 1 142 ? 8.377 22.977 43.700 1.00 58.19 142 LEU A O 1
ATOM 1047 N N . ASP A 1 143 ? 10.555 23.461 43.883 1.00 58.59 143 ASP A N 1
ATOM 1048 C CA . ASP A 1 143 ? 10.935 22.133 44.389 1.00 58.59 143 ASP A CA 1
ATOM 1049 C C . ASP A 1 143 ? 10.263 21.809 45.734 1.00 58.59 143 ASP A C 1
ATOM 1051 O O . ASP A 1 143 ? 9.791 20.693 45.951 1.00 58.59 143 ASP A O 1
ATOM 1055 N N . LEU A 1 144 ? 10.150 22.802 46.626 1.00 60.09 144 LEU A N 1
ATOM 1056 C CA . LEU A 1 144 ? 9.431 22.661 47.900 1.00 60.09 144 LEU A CA 1
ATOM 1057 C C . LEU A 1 144 ? 7.926 22.467 47.680 1.00 60.09 144 LEU A C 1
ATOM 1059 O O . LEU A 1 144 ? 7.286 21.689 48.390 1.00 60.09 144 LEU A O 1
ATOM 1063 N N . TYR A 1 145 ? 7.365 23.157 46.687 1.00 61.06 145 TYR A N 1
ATOM 1064 C CA . TYR A 1 145 ? 5.966 23.010 46.309 1.00 61.06 145 TYR A CA 1
ATOM 1065 C C . TYR A 1 145 ? 5.670 21.611 45.744 1.00 61.06 145 TYR A C 1
ATOM 1067 O O . TYR A 1 145 ? 4.759 20.940 46.232 1.00 61.06 145 TYR A O 1
ATOM 1075 N N . LEU A 1 146 ? 6.483 21.119 44.802 1.00 63.44 146 LEU A N 1
ATOM 1076 C CA . LEU A 1 146 ? 6.359 19.773 44.226 1.00 63.44 146 LEU A CA 1
ATOM 1077 C C . LEU A 1 146 ? 6.564 18.669 45.273 1.00 63.44 146 LEU A C 1
ATOM 1079 O O . LEU A 1 146 ? 5.823 17.686 45.286 1.00 63.44 146 LEU A O 1
ATOM 1083 N N . ALA A 1 147 ? 7.509 18.846 46.201 1.00 65.50 147 ALA A N 1
ATOM 1084 C CA . ALA A 1 147 ? 7.698 17.918 47.315 1.00 65.50 147 ALA A CA 1
ATOM 1085 C C . ALA A 1 147 ? 6.432 17.785 48.183 1.00 65.50 147 ALA A C 1
ATOM 1087 O O . ALA A 1 147 ? 6.106 16.683 48.621 1.00 65.50 147 ALA A O 1
ATOM 1088 N N . SER A 1 148 ? 5.685 18.879 48.386 1.00 66.06 148 SER A N 1
ATOM 1089 C CA . SER A 1 148 ? 4.429 18.848 49.147 1.00 66.06 148 SER A CA 1
ATOM 1090 C C . SER A 1 148 ? 3.305 18.089 48.429 1.00 66.06 148 SER A C 1
ATOM 1092 O O . SER A 1 148 ? 2.570 17.347 49.077 1.00 66.06 148 SER A O 1
ATOM 1094 N N . ILE A 1 149 ? 3.211 18.211 47.098 1.00 69.50 149 ILE A N 1
ATOM 1095 C CA . ILE A 1 149 ? 2.246 17.457 46.280 1.00 69.50 149 ILE A CA 1
ATOM 1096 C C . ILE A 1 149 ? 2.564 15.962 46.347 1.00 69.50 149 ILE A C 1
ATOM 1098 O O . ILE A 1 149 ? 1.674 15.156 46.613 1.00 69.50 149 ILE A O 1
ATOM 1102 N N . ASN A 1 150 ? 3.839 15.598 46.180 1.00 71.75 150 ASN A N 1
ATOM 1103 C CA . ASN A 1 150 ? 4.292 14.208 46.260 1.00 71.75 150 ASN A CA 1
ATOM 1104 C C . ASN A 1 150 ? 3.990 13.572 47.620 1.00 71.75 150 ASN A C 1
ATOM 1106 O O . ASN A 1 150 ? 3.661 12.390 47.689 1.00 71.75 150 ASN A O 1
ATOM 1110 N N . GLU A 1 151 ? 4.091 14.334 48.707 1.00 73.00 151 GLU A N 1
ATOM 1111 C CA . GLU A 1 151 ? 3.748 13.824 50.032 1.00 73.00 151 GLU A CA 1
ATOM 1112 C C . GLU A 1 151 ? 2.236 13.640 50.205 1.00 73.00 151 GLU A C 1
ATOM 1114 O O . GLU A 1 151 ? 1.800 12.589 50.673 1.00 73.00 151 GLU A O 1
ATOM 1119 N N . GLY A 1 152 ? 1.424 14.600 49.747 1.00 74.75 152 GLY A N 1
ATOM 1120 C CA . GLY A 1 152 ? -0.035 14.454 49.726 1.00 74.75 152 GLY A CA 1
ATOM 1121 C C . GLY A 1 152 ? -0.491 13.235 48.919 1.00 74.75 152 GLY A C 1
ATOM 1122 O O . GLY A 1 152 ? -1.373 12.498 49.357 1.00 74.75 152 GLY A O 1
ATOM 1123 N N . LEU A 1 153 ? 0.159 12.977 47.783 1.00 79.00 153 LEU A N 1
ATOM 1124 C CA . LEU A 1 153 ? -0.093 11.818 46.928 1.00 79.00 153 LEU A CA 1
ATOM 1125 C C . LEU A 1 153 ? 0.191 10.492 47.648 1.00 79.00 153 LEU A C 1
ATOM 1127 O O . LEU A 1 153 ? -0.627 9.572 47.585 1.00 79.00 153 LEU A O 1
ATOM 1131 N N . LYS A 1 154 ? 1.322 10.384 48.355 1.00 80.38 154 LYS A N 1
ATOM 1132 C CA . LYS A 1 154 ? 1.651 9.176 49.130 1.00 80.38 154 LYS A CA 1
ATOM 1133 C C . LYS A 1 154 ? 0.608 8.898 50.207 1.00 80.38 154 LYS A C 1
ATOM 1135 O O . LYS A 1 154 ? 0.161 7.760 50.324 1.00 80.38 154 LYS A O 1
ATOM 1140 N N . VAL A 1 155 ? 0.209 9.926 50.961 1.00 78.25 155 VAL A N 1
ATOM 1141 C CA . VAL A 1 155 ? -0.800 9.788 52.024 1.00 78.25 155 VAL A CA 1
ATOM 1142 C C . VAL A 1 155 ? -2.148 9.378 51.429 1.00 78.25 155 VAL A C 1
ATOM 1144 O O . VAL A 1 155 ? -2.734 8.405 51.888 1.00 78.25 155 VAL A O 1
ATOM 1147 N N . ALA A 1 156 ? -2.596 10.035 50.354 1.00 81.81 156 ALA A N 1
ATOM 1148 C CA . ALA A 1 156 ? -3.851 9.684 49.686 1.00 81.81 156 ALA A CA 1
ATOM 1149 C C . ALA A 1 156 ? -3.856 8.241 49.157 1.00 81.81 156 ALA A C 1
ATOM 1151 O O . ALA A 1 156 ? -4.856 7.537 49.288 1.00 81.81 156 ALA A O 1
ATOM 1152 N N . THR A 1 157 ? -2.731 7.787 48.595 1.00 84.00 157 THR A N 1
ATOM 1153 C CA . THR A 1 157 ? -2.573 6.406 48.113 1.00 84.00 157 THR A CA 1
ATOM 1154 C C . THR A 1 157 ? -2.664 5.404 49.264 1.00 84.00 157 THR A C 1
ATOM 1156 O O . THR A 1 157 ? -3.331 4.375 49.136 1.00 84.00 157 THR A O 1
ATOM 1159 N N . ALA A 1 158 ? -1.998 5.696 50.385 1.00 82.44 158 ALA A N 1
ATOM 1160 C CA . ALA A 1 158 ? -1.986 4.834 51.560 1.00 82.44 158 ALA A CA 1
ATOM 1161 C C . ALA A 1 158 ? -3.379 4.714 52.194 1.00 82.44 158 ALA A C 1
ATOM 1163 O O . ALA A 1 158 ? -3.823 3.594 52.442 1.00 82.44 158 ALA A O 1
ATOM 1164 N N . ASP A 1 159 ? -4.082 5.834 52.381 1.00 81.19 159 ASP A N 1
ATOM 1165 C CA . ASP A 1 159 ? -5.422 5.862 52.978 1.00 81.19 159 ASP A CA 1
ATOM 1166 C C . ASP A 1 159 ? -6.440 5.134 52.087 1.00 81.19 159 ASP A C 1
ATOM 1168 O O . ASP A 1 159 ? -7.124 4.222 52.551 1.00 81.19 159 ASP A O 1
ATOM 1172 N N . LEU A 1 160 ? -6.459 5.432 50.780 1.00 86.69 160 LEU A N 1
ATOM 1173 C CA . LEU A 1 160 ? -7.327 4.744 49.816 1.00 86.69 160 LEU A CA 1
ATOM 1174 C C . LEU A 1 160 ? -7.091 3.225 49.818 1.00 86.69 160 LEU A C 1
ATOM 1176 O O . LEU A 1 160 ? -8.043 2.443 49.808 1.00 86.69 160 LEU A O 1
ATOM 1180 N N . SER A 1 161 ? -5.827 2.798 49.849 1.00 85.69 161 SER A N 1
ATOM 1181 C CA . SER A 1 161 ? -5.474 1.375 49.869 1.00 85.69 161 SER A CA 1
ATOM 1182 C C . SER A 1 161 ? -5.862 0.703 51.189 1.00 85.69 161 SER A C 1
ATOM 1184 O O . SER A 1 161 ? -6.352 -0.429 51.184 1.00 85.69 161 SER A O 1
ATOM 1186 N N . ALA A 1 162 ? -5.671 1.387 52.320 1.00 84.88 162 ALA A N 1
ATOM 1187 C CA . ALA A 1 162 ? -6.037 0.884 53.639 1.00 84.88 162 ALA A CA 1
ATOM 1188 C C . ALA A 1 162 ? -7.557 0.711 53.770 1.00 84.88 162 ALA A C 1
ATOM 1190 O O . ALA A 1 162 ? -8.021 -0.358 54.172 1.00 84.88 162 ALA A O 1
ATOM 1191 N N . ASP A 1 163 ? -8.335 1.708 53.356 1.00 83.31 163 ASP A N 1
ATOM 1192 C CA . ASP A 1 163 ? -9.797 1.642 53.365 1.00 83.31 163 ASP A CA 1
ATOM 1193 C C . ASP A 1 163 ? -10.325 0.549 52.443 1.00 83.31 163 ASP A C 1
ATOM 1195 O O . ASP A 1 163 ? -11.246 -0.190 52.795 1.00 83.31 163 ASP A O 1
ATOM 1199 N N . ALA A 1 164 ? -9.709 0.401 51.269 1.00 83.62 164 ALA A N 1
ATOM 1200 C CA . ALA A 1 164 ? -10.061 -0.649 50.331 1.00 83.62 164 ALA A CA 1
ATOM 1201 C C . ALA A 1 164 ? -9.824 -2.049 50.900 1.00 83.62 164 ALA A C 1
ATOM 1203 O O . ALA A 1 164 ? -10.616 -2.951 50.611 1.00 83.62 164 ALA A O 1
ATOM 1204 N N . ALA A 1 165 ? -8.776 -2.220 51.707 1.00 83.62 165 ALA A N 1
ATOM 1205 C CA . ALA A 1 165 ? -8.467 -3.474 52.381 1.00 83.62 165 ALA A CA 1
ATOM 1206 C C . ALA A 1 165 ? -9.398 -3.754 53.574 1.00 83.62 165 ALA A C 1
ATOM 1208 O O . ALA A 1 165 ? -9.731 -4.911 53.825 1.00 83.62 165 ALA A O 1
ATOM 1209 N N . VAL A 1 166 ? -9.819 -2.720 54.312 1.00 83.06 166 VAL A N 1
ATOM 1210 C CA . VAL A 1 166 ? -10.709 -2.868 55.479 1.00 83.06 166 VAL A CA 1
ATOM 1211 C C . VAL A 1 166 ? -12.169 -3.060 55.062 1.00 83.06 166 VAL A C 1
ATOM 1213 O O . VAL A 1 166 ? -12.864 -3.876 55.665 1.00 83.06 166 VAL A O 1
ATOM 1216 N N . CYS A 1 167 ? -12.626 -2.357 54.025 1.00 82.50 167 CYS A N 1
ATOM 1217 C CA . CYS A 1 167 ? -14.008 -2.381 53.554 1.00 82.50 167 CYS A CA 1
ATOM 1218 C C . CYS A 1 167 ? -14.062 -2.803 52.080 1.00 82.50 167 CYS A C 1
ATOM 1220 O O . CYS A 1 167 ? -14.095 -1.932 51.215 1.00 82.50 167 CYS A O 1
ATOM 1222 N N . PRO A 1 168 ? -14.068 -4.110 51.754 1.00 79.81 168 PRO A N 1
ATOM 1223 C CA . PRO A 1 168 ? -13.900 -4.608 50.382 1.00 79.81 168 PRO A CA 1
ATOM 1224 C C . PRO A 1 168 ? -15.018 -4.191 49.413 1.00 79.81 168 PRO A C 1
ATOM 1226 O O . PRO A 1 168 ? -14.750 -4.000 48.229 1.00 79.81 168 PRO A O 1
ATOM 1229 N N . ASP A 1 169 ? -16.233 -3.971 49.919 1.00 79.50 169 ASP A N 1
ATOM 1230 C CA . ASP A 1 169 ? -17.406 -3.613 49.108 1.00 79.50 169 ASP A CA 1
ATOM 1231 C C . ASP A 1 169 ? -17.647 -2.098 49.002 1.00 79.50 169 ASP A C 1
ATOM 1233 O O . ASP A 1 169 ? -18.549 -1.653 48.289 1.00 79.50 169 ASP A O 1
ATOM 1237 N N . ALA A 1 170 ? -16.848 -1.284 49.699 1.00 82.19 170 ALA A N 1
ATOM 1238 C CA . ALA A 1 170 ? -17.013 0.164 49.682 1.00 82.19 170 ALA A CA 1
ATOM 1239 C C . ALA A 1 170 ? -16.666 0.751 48.305 1.00 82.19 170 ALA A C 1
ATOM 1241 O O . ALA A 1 170 ? -15.649 0.389 47.691 1.00 82.19 170 ALA A O 1
ATOM 1242 N N . ARG A 1 171 ? -17.493 1.700 47.854 1.00 84.81 171 ARG A N 1
ATOM 1243 C CA . ARG A 1 171 ? -17.222 2.575 46.706 1.00 84.81 171 ARG A CA 1
ATOM 1244 C C . ARG A 1 171 ? -16.580 3.879 47.171 1.00 84.81 171 ARG A C 1
ATOM 1246 O O . ARG A 1 171 ? -16.869 4.351 48.267 1.00 84.81 171 ARG A O 1
ATOM 1253 N N . PHE A 1 172 ? -15.738 4.472 46.334 1.00 86.50 172 PHE A N 1
ATOM 1254 C CA . PHE A 1 172 ? -14.953 5.655 46.670 1.00 86.50 172 PHE A CA 1
ATOM 1255 C C . PHE A 1 172 ? -15.362 6.870 45.844 1.00 86.50 172 PHE A C 1
ATOM 1257 O O . PHE A 1 172 ? -15.524 6.791 44.627 1.00 86.50 172 PHE A O 1
ATOM 1264 N N . VAL A 1 173 ? -15.458 8.020 46.502 1.00 86.75 173 VAL A N 1
ATOM 1265 C CA . VAL A 1 173 ? -15.565 9.328 45.852 1.00 86.75 173 VAL A CA 1
ATOM 1266 C C . VAL A 1 173 ? -14.309 10.116 46.183 1.00 86.75 173 VAL A C 1
ATOM 1268 O O . VAL A 1 173 ? -13.999 10.289 47.358 1.00 86.75 173 VAL A O 1
ATOM 1271 N N . LEU A 1 174 ? -13.588 10.577 45.162 1.00 86.81 174 LEU A N 1
ATOM 1272 C CA . LEU A 1 174 ? -12.390 11.395 45.336 1.00 86.81 174 LEU A CA 1
ATOM 1273 C C . LEU A 1 174 ? -12.727 12.882 45.221 1.00 86.81 174 LEU A C 1
ATOM 1275 O O . LEU A 1 174 ? -13.438 13.296 44.307 1.00 86.81 174 LEU A O 1
ATOM 1279 N N . GLY A 1 175 ? -12.195 13.696 46.125 1.00 83.81 175 GLY A N 1
ATOM 1280 C CA . GLY A 1 175 ? -12.447 15.132 46.176 1.00 83.81 175 GLY A CA 1
ATOM 1281 C C . GLY A 1 175 ? -11.171 15.945 46.362 1.00 83.81 175 GLY A C 1
ATOM 1282 O O . GLY A 1 175 ? -10.347 15.622 47.208 1.00 83.81 175 GLY A O 1
ATOM 1283 N N . GLY A 1 176 ? -10.990 17.029 45.619 1.00 79.94 176 GLY A N 1
ATOM 1284 C CA . GLY A 1 176 ? -9.823 17.891 45.771 1.00 79.94 176 GLY A CA 1
ATOM 1285 C C . GLY A 1 176 ? -10.177 19.365 45.688 1.00 79.94 176 GLY A C 1
ATOM 1286 O O . GLY A 1 176 ? -10.902 19.773 44.785 1.00 79.94 176 GLY A O 1
ATOM 1287 N N . TYR A 1 177 ? -9.639 20.168 46.607 1.00 74.50 177 TYR A N 1
ATOM 1288 C CA . TYR A 1 177 ? -9.771 21.628 46.593 1.00 74.50 177 TYR A CA 1
ATOM 1289 C C . TYR A 1 177 ? -8.402 22.307 46.460 1.00 74.50 177 TYR A C 1
ATOM 1291 O O . TYR A 1 177 ? -7.471 22.020 47.223 1.00 74.50 177 TYR A O 1
ATOM 1299 N N . SER A 1 178 ? -8.269 23.234 45.507 1.00 70.75 178 SER A N 1
ATOM 1300 C CA . SER A 1 178 ? -7.037 23.984 45.226 1.00 70.75 178 SER A CA 1
ATOM 1301 C C . SER A 1 178 ? -5.835 23.042 45.017 1.00 70.75 178 SER A C 1
ATOM 1303 O O . SER A 1 178 ? -5.879 22.187 44.139 1.00 70.75 178 SER A O 1
ATOM 1305 N N . GLN A 1 179 ? -4.768 23.136 45.819 1.00 70.19 179 GLN A N 1
ATOM 1306 C CA . GLN A 1 179 ? -3.614 22.226 45.715 1.00 70.19 179 GLN A CA 1
ATOM 1307 C C . GLN A 1 179 ? -4.002 20.745 45.914 1.00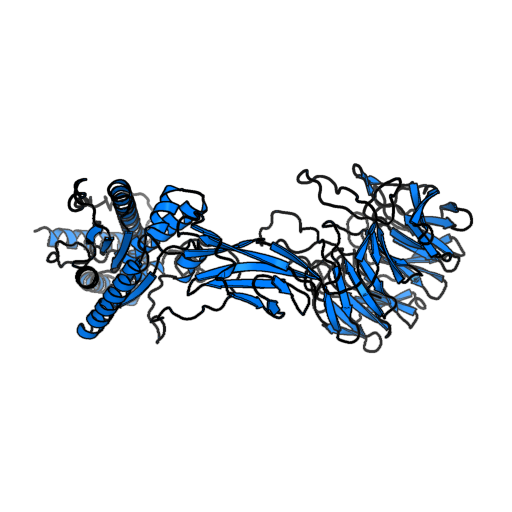 70.19 179 GLN A C 1
ATOM 1309 O O . GLN A 1 179 ? -3.395 19.867 45.308 1.00 70.19 179 GLN A O 1
ATOM 1314 N N . GLY A 1 180 ? -5.047 20.455 46.700 1.00 74.44 180 GLY A N 1
ATOM 1315 C CA . GLY A 1 180 ? -5.557 19.094 46.880 1.00 74.44 180 GLY A CA 1
ATOM 1316 C C . GLY A 1 180 ? -6.193 18.506 45.614 1.00 74.44 180 GLY A C 1
ATOM 1317 O O . GLY A 1 180 ? -6.175 17.292 45.429 1.00 74.44 180 GLY A O 1
ATOM 1318 N N . ALA A 1 181 ? -6.683 19.348 44.698 1.00 75.00 181 ALA A N 1
ATOM 1319 C CA . ALA A 1 181 ? -7.145 18.899 43.384 1.00 75.00 181 ALA A CA 1
ATOM 1320 C C . ALA A 1 181 ? -5.990 18.365 42.522 1.00 75.00 181 ALA A C 1
ATOM 1322 O O . ALA A 1 181 ? -6.162 17.359 41.840 1.00 75.00 181 ALA A O 1
ATOM 1323 N N . LEU A 1 182 ? -4.795 18.964 42.616 1.00 72.00 182 LEU A N 1
ATOM 1324 C CA . LEU A 1 182 ? -3.594 18.451 41.943 1.00 72.00 182 LEU A CA 1
ATOM 1325 C C . LEU A 1 182 ? -3.165 17.096 42.516 1.00 72.00 182 LEU A C 1
ATOM 1327 O O . LEU A 1 182 ? -2.847 16.187 41.758 1.00 72.00 182 LEU A O 1
ATOM 1331 N N . VAL A 1 183 ? -3.216 16.937 43.842 1.00 76.19 183 VAL A N 1
ATOM 1332 C CA . VAL A 1 183 ? -2.906 15.660 44.508 1.00 76.19 183 VAL A CA 1
ATOM 1333 C C . VAL A 1 183 ? -3.836 14.541 44.030 1.00 76.19 183 VAL A C 1
ATOM 1335 O O . VAL A 1 183 ? -3.366 13.460 43.684 1.00 76.19 183 VAL A O 1
ATOM 1338 N N . MET A 1 184 ? -5.147 14.797 43.979 1.00 80.88 184 MET A N 1
ATOM 1339 C CA . MET A 1 184 ? -6.131 13.797 43.542 1.00 80.88 184 MET A CA 1
ATOM 1340 C C . MET A 1 184 ? -6.036 13.490 42.047 1.00 80.88 184 MET A C 1
ATOM 1342 O O . MET A 1 184 ? -6.214 12.342 41.644 1.00 80.88 184 MET A O 1
ATOM 1346 N N . HIS A 1 185 ? -5.718 14.491 41.227 1.00 76.75 185 HIS A N 1
ATOM 1347 C CA . HIS A 1 185 ? -5.459 14.288 39.807 1.00 76.75 185 HIS A CA 1
ATOM 1348 C C . HIS A 1 185 ? -4.244 13.374 39.584 1.00 76.75 185 HIS A C 1
ATOM 1350 O O . HIS A 1 185 ? -4.347 12.375 38.874 1.00 76.75 185 HIS A O 1
ATOM 1356 N N . GLU A 1 186 ? -3.125 13.659 40.252 1.00 74.44 186 GLU A N 1
ATOM 1357 C CA . GLU A 1 186 ? -1.899 12.865 40.132 1.00 74.44 186 GLU A CA 1
ATOM 1358 C C . GLU A 1 186 ? -2.069 11.441 40.687 1.00 74.44 186 GLU A C 1
ATOM 1360 O O . GLU A 1 186 ? -1.528 10.482 40.138 1.00 74.44 186 GLU A O 1
ATOM 1365 N N . LEU A 1 187 ? -2.870 11.271 41.745 1.00 81.50 187 LEU A N 1
ATOM 1366 C CA . LEU A 1 187 ? -3.227 9.952 42.272 1.00 81.50 187 LEU A CA 1
ATOM 1367 C C . LEU A 1 187 ? -3.902 9.089 41.208 1.00 81.50 187 LEU A C 1
ATOM 1369 O O . LEU A 1 187 ? -3.513 7.939 41.009 1.00 81.50 187 LEU A O 1
ATOM 1373 N N . LEU A 1 188 ? -4.890 9.643 40.509 1.00 78.56 188 LEU A N 1
ATOM 1374 C CA . LEU A 1 188 ? -5.603 8.916 39.466 1.00 78.56 188 LEU A CA 1
ATOM 1375 C C . LEU A 1 188 ? -4.703 8.575 38.279 1.00 78.56 188 LEU A C 1
ATOM 1377 O O . LEU A 1 188 ? -4.784 7.458 37.772 1.00 78.56 188 LEU A O 1
ATOM 1381 N N . LEU A 1 189 ? -3.823 9.494 37.868 1.00 74.94 189 LEU A N 1
ATOM 1382 C CA . LEU A 1 189 ? -2.841 9.223 36.816 1.00 74.94 189 LEU A CA 1
ATOM 1383 C C . LEU A 1 189 ? -1.908 8.073 37.206 1.00 74.94 189 LEU A C 1
ATOM 1385 O O . LEU A 1 189 ? -1.692 7.170 36.402 1.00 74.94 189 LEU A O 1
ATOM 1389 N N . ASN A 1 190 ? -1.422 8.051 38.447 1.00 78.44 190 ASN A N 1
ATOM 1390 C CA . ASN A 1 190 ? -0.557 6.975 38.929 1.00 78.44 190 ASN A CA 1
ATOM 1391 C C . ASN A 1 190 ? -1.282 5.630 39.026 1.00 78.44 190 ASN A C 1
ATOM 1393 O O . ASN A 1 190 ? -0.735 4.613 38.602 1.00 78.44 190 ASN A O 1
ATOM 1397 N N . LEU A 1 191 ? -2.517 5.608 39.537 1.00 79.31 191 LEU A N 1
ATOM 1398 C CA . LEU A 1 191 ? -3.332 4.390 39.565 1.00 79.31 191 LEU A CA 1
ATOM 1399 C C . LEU A 1 191 ? -3.610 3.881 38.144 1.00 79.31 191 LEU A C 1
ATOM 1401 O O . LEU A 1 191 ? -3.483 2.688 37.887 1.00 79.31 191 LEU A O 1
ATOM 1405 N N . SER A 1 192 ? -3.938 4.779 37.214 1.00 76.06 192 SER A N 1
ATOM 1406 C CA . SER A 1 192 ? -4.152 4.471 35.796 1.00 76.06 192 SER A CA 1
ATOM 1407 C C . SER A 1 192 ? -2.897 3.886 35.147 1.00 76.06 192 SER A C 1
ATOM 1409 O O . SER A 1 192 ? -2.941 2.811 34.548 1.00 76.06 192 SER A O 1
ATOM 1411 N N . ASP A 1 193 ? -1.756 4.558 35.298 1.00 75.12 193 ASP A N 1
ATOM 1412 C CA . ASP A 1 193 ? -0.490 4.129 34.706 1.00 75.12 193 ASP A CA 1
ATOM 1413 C C . ASP A 1 193 ? -0.020 2.785 35.292 1.00 75.12 193 ASP A C 1
ATOM 1415 O O . ASP A 1 193 ? 0.505 1.945 34.558 1.00 75.12 193 ASP A O 1
ATOM 1419 N N . ASN A 1 194 ? -0.241 2.535 36.585 1.00 77.75 194 ASN A N 1
ATOM 1420 C CA . ASN A 1 194 ? 0.054 1.244 37.212 1.00 77.75 194 ASN A CA 1
ATOM 1421 C C . ASN A 1 194 ? -0.919 0.145 36.758 1.00 77.75 194 ASN A C 1
ATOM 1423 O O . ASN A 1 194 ? -0.491 -0.973 36.464 1.00 77.75 194 ASN A O 1
ATOM 1427 N N . ALA A 1 195 ? -2.210 0.456 36.626 1.00 71.75 195 ALA A N 1
ATOM 1428 C CA . ALA A 1 195 ? -3.219 -0.473 36.124 1.00 71.75 195 ALA A CA 1
ATOM 1429 C C . ALA A 1 195 ? -2.931 -0.922 34.682 1.00 71.75 195 ALA A C 1
ATOM 1431 O O . ALA A 1 195 ? -3.034 -2.115 34.386 1.00 71.75 195 ALA A O 1
ATOM 1432 N N . ASN A 1 196 ? -2.501 -0.001 33.813 1.00 71.56 196 ASN A N 1
ATOM 1433 C CA . ASN A 1 196 ? -2.050 -0.302 32.447 1.00 71.56 196 ASN A CA 1
ATOM 1434 C C . ASN A 1 196 ? -0.824 -1.212 32.407 1.00 71.56 196 ASN A C 1
ATOM 1436 O O . ASN A 1 196 ? -0.666 -2.010 31.486 1.00 71.56 196 ASN A O 1
ATOM 1440 N N . LYS A 1 197 ? 0.041 -1.109 33.417 1.00 77.44 197 LYS A N 1
ATOM 1441 C CA . LYS A 1 197 ? 1.200 -1.990 33.600 1.00 77.44 197 LYS A CA 1
ATOM 1442 C C . LYS A 1 197 ? 0.831 -3.337 34.236 1.00 77.44 197 LYS A C 1
ATOM 1444 O O . LYS A 1 197 ? 1.724 -4.131 34.515 1.00 77.44 197 LYS A O 1
ATOM 1449 N N . GLY A 1 198 ? -0.459 -3.610 34.449 1.00 73.56 198 GLY A N 1
ATOM 1450 C CA . GLY A 1 198 ? -0.961 -4.883 34.965 1.00 73.56 198 GLY A CA 1
ATOM 1451 C C . GLY A 1 198 ? -1.071 -4.971 36.489 1.00 73.56 198 GLY A C 1
ATOM 1452 O O . GLY A 1 198 ? -1.269 -6.071 37.003 1.00 73.56 198 GLY A O 1
ATOM 1453 N N . ASP A 1 199 ? -0.962 -3.861 37.229 1.00 81.31 199 ASP A N 1
ATOM 1454 C CA . ASP A 1 199 ? -1.136 -3.883 38.686 1.00 81.31 199 ASP A CA 1
ATOM 1455 C C . ASP A 1 199 ? -2.607 -4.121 39.073 1.00 81.31 199 ASP A C 1
ATOM 1457 O O . ASP A 1 199 ? -3.467 -3.243 38.946 1.00 81.31 199 ASP A O 1
ATOM 1461 N N . ALA A 1 200 ? -2.895 -5.327 39.567 1.00 77.62 200 ALA A N 1
ATOM 1462 C CA . ALA A 1 200 ? -4.243 -5.753 39.935 1.00 77.62 200 ALA A CA 1
ATOM 1463 C C . ALA A 1 200 ? -4.834 -4.927 41.092 1.00 77.62 200 ALA A C 1
ATOM 1465 O O . ALA A 1 200 ? -6.047 -4.713 41.129 1.00 77.62 200 ALA A O 1
ATOM 1466 N N . ALA A 1 201 ? -3.998 -4.431 42.013 1.00 80.50 201 ALA A N 1
ATOM 1467 C CA . ALA A 1 201 ? -4.449 -3.586 43.116 1.00 80.50 201 ALA A CA 1
ATOM 1468 C C . ALA A 1 201 ? -4.965 -2.234 42.600 1.00 80.50 201 ALA A C 1
ATOM 1470 O O . ALA A 1 201 ? -6.081 -1.834 42.936 1.00 80.50 201 ALA A O 1
ATOM 1471 N N . SER A 1 202 ? -4.216 -1.575 41.712 1.00 81.56 202 SER A N 1
ATOM 1472 C CA . SER A 1 202 ? -4.636 -0.329 41.061 1.00 81.56 202 SER A CA 1
ATOM 1473 C C . SER A 1 202 ? -5.879 -0.528 40.189 1.00 81.56 202 SER A C 1
ATOM 1475 O O . SER A 1 202 ? -6.800 0.285 40.253 1.00 81.56 202 SER A O 1
ATOM 1477 N N . GLN A 1 203 ? -5.974 -1.634 39.440 1.00 78.19 203 GLN A N 1
ATOM 1478 C CA . GLN A 1 203 ? -7.188 -1.972 38.679 1.00 78.19 203 GLN A CA 1
ATOM 1479 C C . GLN A 1 203 ? -8.413 -2.151 39.590 1.00 78.19 203 GLN A C 1
ATOM 1481 O O . GLN A 1 203 ? -9.501 -1.666 39.270 1.00 78.19 203 GLN A O 1
ATOM 1486 N N . ALA A 1 204 ? -8.253 -2.827 40.731 1.00 77.94 204 ALA A N 1
ATOM 1487 C CA . ALA A 1 204 ? -9.326 -3.027 41.700 1.00 77.94 204 ALA A CA 1
ATOM 1488 C C . ALA A 1 204 ? -9.751 -1.712 42.375 1.00 77.94 204 ALA A C 1
ATOM 1490 O O . ALA A 1 204 ? -10.948 -1.471 42.535 1.00 77.94 204 ALA A O 1
ATOM 1491 N N . LEU A 1 205 ? -8.794 -0.848 42.728 1.00 81.81 205 LEU A N 1
ATOM 1492 C CA . LEU A 1 205 ? -9.062 0.475 43.297 1.00 81.81 205 LEU A CA 1
ATOM 1493 C C . LEU A 1 205 ? -9.804 1.377 42.305 1.00 81.81 205 LEU A C 1
ATOM 1495 O O . LEU A 1 205 ? -10.839 1.939 42.660 1.00 81.81 205 LEU A O 1
ATOM 1499 N N . LEU A 1 206 ? -9.343 1.457 41.051 1.00 79.00 206 LEU A N 1
ATOM 1500 C CA . LEU A 1 206 ? -9.995 2.252 40.003 1.00 79.00 206 LEU A CA 1
ATOM 1501 C C . LEU A 1 206 ? -11.444 1.821 39.772 1.00 79.00 206 LEU A C 1
ATOM 1503 O O . LEU A 1 206 ? -12.326 2.672 39.715 1.00 79.00 206 LEU A O 1
ATOM 1507 N N . ARG A 1 207 ? -11.726 0.510 39.743 1.00 76.44 207 ARG A N 1
ATOM 1508 C CA . ARG A 1 207 ? -13.102 -0.007 39.598 1.00 76.44 207 ARG A CA 1
ATOM 1509 C C . ARG A 1 207 ? -14.028 0.368 40.754 1.00 76.44 207 ARG A C 1
ATOM 1511 O O . ARG A 1 207 ? -15.250 0.266 40.634 1.00 76.44 207 ARG A O 1
ATOM 1518 N N . ARG A 1 208 ? -13.463 0.725 41.905 1.00 79.94 208 ARG A N 1
ATOM 1519 C CA . ARG A 1 208 ? -14.209 1.091 43.111 1.00 79.94 208 ARG A CA 1
ATOM 1520 C C . ARG A 1 208 ? -14.387 2.597 43.250 1.00 79.94 208 ARG A C 1
ATOM 1522 O O . ARG A 1 208 ? -15.259 2.995 44.016 1.00 79.94 208 ARG A O 1
ATOM 1529 N N . ILE A 1 209 ? -13.647 3.412 42.500 1.00 83.06 209 ILE A N 1
ATOM 1530 C CA . ILE A 1 209 ? -13.846 4.863 42.431 1.00 83.06 209 ILE A CA 1
ATOM 1531 C C . ILE A 1 209 ? -15.022 5.167 41.494 1.00 83.06 209 ILE A C 1
ATOM 1533 O O . ILE A 1 209 ? -15.036 4.769 40.335 1.00 83.06 209 ILE A O 1
ATOM 1537 N N . THR A 1 210 ? -16.028 5.879 41.997 1.00 75.62 210 THR A N 1
ATOM 1538 C CA . THR A 1 210 ? -17.300 6.150 41.298 1.00 75.62 210 THR A CA 1
ATOM 1539 C C . THR A 1 210 ? -17.535 7.632 41.019 1.00 75.62 210 THR A C 1
ATOM 1541 O O . THR A 1 210 ? -18.483 8.009 40.339 1.00 75.62 210 THR A O 1
ATOM 1544 N N . ALA A 1 211 ? -16.719 8.522 41.571 1.00 80.12 211 ALA A N 1
ATOM 1545 C CA . ALA A 1 211 ? -16.748 9.935 41.216 1.00 80.12 211 ALA A CA 1
ATOM 1546 C C . ALA A 1 211 ? -15.432 10.606 41.601 1.00 80.12 211 ALA A C 1
ATOM 1548 O O . ALA A 1 211 ? -14.751 10.185 42.538 1.00 80.12 211 ALA A O 1
ATOM 1549 N N . THR A 1 212 ? -15.080 11.661 40.876 1.00 82.06 212 THR A N 1
ATOM 1550 C CA . THR A 1 212 ? -13.951 12.542 41.172 1.00 82.06 212 THR A CA 1
ATOM 1551 C C . THR A 1 212 ? -14.389 13.990 41.028 1.00 82.06 212 THR A C 1
ATOM 1553 O O . THR A 1 212 ? -15.000 14.368 40.030 1.00 82.06 212 THR A O 1
ATOM 1556 N N . VAL A 1 213 ? -14.072 14.812 42.021 1.00 80.62 213 VAL A N 1
ATOM 1557 C CA . VAL A 1 213 ? -14.505 16.208 42.090 1.00 80.62 213 VAL A CA 1
ATOM 1558 C C . VAL A 1 213 ? -13.281 17.079 42.318 1.00 80.62 213 VAL A C 1
ATOM 1560 O O . VAL A 1 213 ? -12.648 16.993 43.367 1.00 80.62 213 VAL A O 1
ATOM 1563 N N . LEU A 1 214 ? -12.951 17.920 41.341 1.00 77.75 214 LEU A N 1
ATOM 1564 C CA . LEU A 1 214 ? -11.786 18.801 41.383 1.00 77.75 214 LEU A CA 1
ATOM 1565 C C . LEU A 1 214 ? -12.257 20.258 41.394 1.00 77.75 214 LEU A C 1
ATOM 1567 O O . LEU A 1 214 ? -12.880 20.732 40.443 1.00 77.75 214 LEU A O 1
ATOM 1571 N N . ILE A 1 215 ? -11.979 20.961 42.489 1.00 72.31 215 ILE A N 1
ATOM 1572 C CA . ILE A 1 215 ? -12.384 22.350 42.709 1.00 72.31 215 ILE A CA 1
ATOM 1573 C C . ILE A 1 215 ? -11.147 23.244 42.647 1.00 72.31 215 ILE A C 1
ATOM 1575 O O . ILE A 1 215 ? -10.228 23.117 43.462 1.00 72.31 215 ILE A O 1
ATOM 1579 N N . ALA A 1 216 ? -11.127 24.167 41.690 1.00 66.38 216 ALA A N 1
ATOM 1580 C CA . ALA A 1 216 ? -10.047 25.133 41.525 1.00 66.38 216 ALA A CA 1
ATOM 1581 C C . ALA A 1 216 ? -10.380 26.463 42.209 1.00 66.38 216 ALA A C 1
ATOM 1583 O O . ALA A 1 216 ? -11.447 27.027 41.973 1.00 66.38 216 ALA A O 1
ATOM 1584 N N . ASP A 1 217 ? -9.436 26.999 42.991 1.00 61.72 217 ASP A N 1
ATOM 1585 C CA . ASP A 1 217 ? -9.548 28.318 43.626 1.00 61.72 217 ASP A CA 1
ATOM 1586 C C . ASP A 1 217 ? -8.704 29.374 42.873 1.00 61.72 217 ASP A C 1
ATOM 1588 O O . ASP A 1 217 ? -7.483 29.453 43.072 1.00 61.72 217 ASP A O 1
ATOM 1592 N N . PRO A 1 218 ? -9.320 30.218 42.024 1.00 53.66 218 PRO A N 1
ATOM 1593 C CA . PRO A 1 218 ? -8.645 31.283 41.294 1.00 53.66 218 PRO A CA 1
ATOM 1594 C C . PRO A 1 218 ? -8.159 32.433 42.192 1.00 53.66 218 PRO A C 1
ATOM 1596 O O . PRO A 1 218 ? -7.360 33.251 41.735 1.00 53.66 218 PRO A O 1
ATOM 1599 N N . ALA A 1 219 ? -8.561 32.534 43.462 1.00 52.47 219 ALA A N 1
ATOM 1600 C CA . ALA A 1 219 ? -7.936 33.482 44.390 1.00 52.47 219 ALA A CA 1
ATOM 1601 C C . ALA A 1 219 ? -6.527 33.023 44.820 1.00 52.47 219 ALA A C 1
ATOM 1603 O O . ALA A 1 219 ? -5.728 33.838 45.279 1.00 52.47 219 ALA A O 1
ATOM 1604 N N . LYS A 1 220 ? -6.188 31.743 44.603 1.00 53.47 220 LYS A N 1
ATOM 1605 C CA . LYS A 1 220 ? -4.872 31.133 44.874 1.00 53.47 220 LYS A CA 1
ATOM 1606 C C . LYS A 1 220 ? -4.111 30.780 43.587 1.00 53.47 220 LYS A C 1
ATOM 1608 O O . LYS A 1 220 ? -3.318 29.836 43.558 1.00 53.47 220 LYS A O 1
ATOM 1613 N N . LYS A 1 221 ? -4.348 31.571 42.527 1.00 48.19 221 LYS A N 1
ATOM 1614 C CA . LYS A 1 221 ? -3.803 31.451 41.158 1.00 48.19 221 LYS A CA 1
ATOM 1615 C C . LYS A 1 221 ? -2.311 31.119 41.082 1.00 48.19 221 LYS A C 1
ATOM 1617 O O . LYS A 1 221 ? -1.938 30.320 40.237 1.00 48.19 221 LYS A O 1
ATOM 1622 N N . SER A 1 222 ? -1.458 31.670 41.946 1.00 47.22 222 SER A N 1
ATOM 1623 C CA . SER A 1 222 ? -0.003 31.448 41.892 1.00 47.22 222 SER A CA 1
ATOM 1624 C C . SER A 1 222 ? 0.425 30.006 42.153 1.00 47.22 222 SER A C 1
ATOM 1626 O O . SER A 1 222 ? 1.367 29.532 41.526 1.00 47.22 222 SER A O 1
ATOM 1628 N N . ASN A 1 223 ? -0.286 29.286 43.021 1.00 47.06 223 ASN A N 1
ATOM 1629 C CA . ASN A 1 223 ? 0.026 27.887 43.323 1.00 47.06 223 ASN A CA 1
ATOM 1630 C C . ASN A 1 223 ? -0.352 26.961 42.152 1.00 47.06 223 ASN A C 1
ATOM 1632 O O . ASN A 1 223 ? 0.306 25.956 41.911 1.00 47.06 223 ASN A O 1
ATOM 1636 N N . THR A 1 224 ? -1.371 27.342 41.380 1.00 43.19 224 THR A N 1
ATOM 1637 C CA . THR A 1 224 ? -1.801 26.626 40.168 1.00 43.19 224 THR A CA 1
ATOM 1638 C C . THR A 1 224 ? -0.961 27.041 38.947 1.00 43.19 224 THR A C 1
ATOM 1640 O O . THR A 1 224 ? -0.637 26.214 38.105 1.00 43.19 224 THR A O 1
ATOM 1643 N N . ALA A 1 225 ? -0.533 28.308 38.877 1.00 38.09 225 ALA A N 1
ATOM 1644 C CA . ALA A 1 225 ? 0.191 28.893 37.745 1.00 38.09 225 ALA A CA 1
ATOM 1645 C C . ALA A 1 225 ? 1.723 28.746 37.795 1.00 38.09 225 ALA A C 1
ATOM 1647 O O . ALA A 1 225 ? 2.362 28.876 36.756 1.00 38.09 225 ALA A O 1
ATOM 1648 N N . ALA A 1 226 ? 2.349 28.470 38.947 1.00 40.50 226 ALA A N 1
ATOM 1649 C CA . ALA A 1 226 ? 3.815 28.323 39.056 1.00 40.50 226 ALA A CA 1
ATOM 1650 C C . ALA A 1 226 ? 4.399 27.159 38.247 1.00 40.50 226 ALA A C 1
ATOM 1652 O O . ALA A 1 226 ? 5.611 27.053 38.063 1.00 40.50 226 ALA A O 1
ATOM 1653 N N . MET A 1 227 ? 3.517 26.326 37.720 1.00 41.25 227 MET A N 1
ATOM 1654 C CA . MET A 1 227 ? 3.820 25.382 36.680 1.00 41.25 227 MET A CA 1
ATOM 1655 C C . MET A 1 227 ? 4.448 26.088 35.437 1.00 41.25 227 MET A C 1
ATOM 1657 O O . MET A 1 227 ? 5.457 25.641 34.889 1.00 41.25 227 MET A O 1
ATOM 1661 N N . HIS A 1 228 ? 3.989 27.274 35.045 1.00 35.91 228 HIS A N 1
ATOM 1662 C CA . HIS A 1 228 ? 4.434 27.918 33.802 1.00 35.91 228 HIS A CA 1
ATOM 1663 C C . HIS A 1 228 ? 5.929 28.315 33.714 1.00 35.91 228 HIS A C 1
ATOM 1665 O O . HIS A 1 228 ? 6.395 28.609 32.615 1.00 35.91 228 HIS A O 1
ATOM 1671 N N . PHE A 1 229 ? 6.703 28.333 34.811 1.00 36.22 229 PHE A N 1
ATOM 1672 C CA . PHE A 1 229 ? 7.987 29.065 34.865 1.00 36.22 229 PHE A CA 1
ATOM 1673 C C . PHE A 1 229 ? 9.267 28.239 35.142 1.00 36.22 229 PHE A C 1
ATOM 1675 O O . PHE A 1 229 ? 10.299 28.798 35.521 1.00 36.22 229 PHE A O 1
ATOM 1682 N N . GLY A 1 230 ? 9.275 26.926 34.896 1.00 32.19 230 GLY A N 1
ATOM 1683 C CA . GLY A 1 230 ? 10.450 26.059 35.107 1.00 32.19 230 GLY A CA 1
ATOM 1684 C C . GLY A 1 230 ? 11.318 25.772 33.864 1.00 32.19 230 GLY A C 1
ATOM 1685 O O . GLY A 1 230 ? 11.170 24.726 33.247 1.00 32.19 230 GLY A O 1
ATOM 1686 N N . THR A 1 231 ? 12.252 26.670 33.516 1.00 35.56 231 THR A N 1
ATOM 1687 C CA . THR A 1 231 ? 13.495 26.446 32.715 1.00 35.56 231 THR A CA 1
ATOM 1688 C C . THR A 1 231 ? 13.463 25.580 31.445 1.00 35.56 231 THR A C 1
ATOM 1690 O O . THR A 1 231 ? 14.438 24.888 31.145 1.00 35.56 231 THR A O 1
ATOM 1693 N N . ALA A 1 232 ? 12.407 25.651 30.649 1.00 32.41 232 ALA A N 1
ATOM 1694 C CA . ALA A 1 232 ? 12.442 25.156 29.278 1.00 32.41 232 ALA A CA 1
ATOM 1695 C C . ALA A 1 232 ? 12.500 26.349 28.292 1.00 32.41 232 ALA A C 1
ATOM 1697 O O . ALA A 1 232 ? 12.069 27.447 28.662 1.00 32.41 232 ALA A O 1
ATOM 1698 N N . PRO A 1 233 ? 13.073 26.188 27.077 1.00 36.00 233 PRO A N 1
ATOM 1699 C CA . PRO A 1 233 ? 13.075 27.231 26.041 1.00 36.00 233 PRO A CA 1
ATOM 1700 C C . PRO A 1 233 ? 11.665 27.808 25.824 1.00 36.00 233 PRO A C 1
ATOM 1702 O O . PRO A 1 233 ? 10.690 27.150 26.162 1.00 36.00 233 PRO A O 1
ATOM 1705 N N . LEU A 1 234 ? 11.520 29.003 25.236 1.00 34.97 234 LEU A N 1
ATOM 1706 C CA . LEU A 1 234 ? 10.205 29.634 24.978 1.00 34.97 234 LEU A CA 1
ATOM 1707 C C . LEU A 1 234 ? 9.196 28.717 24.245 1.00 34.97 234 LEU A C 1
ATOM 1709 O O . LEU A 1 234 ? 7.996 28.897 24.395 1.00 34.97 234 LEU A O 1
ATOM 1713 N N . SER A 1 235 ? 9.669 27.695 23.525 1.00 39.41 235 SER A N 1
ATOM 1714 C CA . SER A 1 235 ? 8.859 26.641 22.897 1.00 39.41 235 SER A CA 1
ATOM 1715 C C . SER A 1 235 ? 8.358 25.536 23.845 1.00 39.41 235 SER A C 1
ATOM 1717 O O . SER A 1 235 ? 7.702 24.602 23.399 1.00 39.41 235 SER A O 1
ATOM 1719 N N . ALA A 1 236 ? 8.680 25.605 25.135 1.00 36.12 236 ALA A N 1
ATOM 1720 C CA . ALA A 1 236 ? 8.419 24.569 26.134 1.00 36.12 236 ALA A CA 1
ATOM 1721 C C . ALA A 1 236 ? 7.905 25.139 27.477 1.00 36.12 236 ALA A C 1
ATOM 1723 O O . ALA A 1 236 ? 7.957 24.466 28.507 1.00 36.12 236 ALA A O 1
ATOM 1724 N N . GLN A 1 237 ? 7.384 26.372 27.481 1.00 34.09 237 GLN A N 1
ATOM 1725 C CA . GLN A 1 237 ? 6.678 26.953 28.629 1.00 34.09 237 GLN A CA 1
ATOM 1726 C C . GLN A 1 237 ? 5.211 26.501 28.661 1.00 34.09 237 GLN A C 1
ATOM 1728 O O . GLN A 1 237 ? 4.301 27.225 28.280 1.00 34.09 237 GLN A O 1
ATOM 1733 N N . GLY A 1 238 ? 5.001 25.296 29.160 1.00 29.44 238 GLY A N 1
ATOM 1734 C CA . GLY A 1 238 ? 3.742 24.715 29.625 1.00 29.44 238 GLY A CA 1
ATOM 1735 C C . GLY A 1 238 ? 4.166 23.527 30.476 1.00 29.44 238 GLY A C 1
ATOM 1736 O O . GLY A 1 238 ? 5.177 22.900 30.143 1.00 29.44 238 GLY A O 1
ATOM 1737 N N . ILE A 1 239 ? 3.547 23.256 31.627 1.00 29.84 239 ILE A N 1
ATOM 1738 C CA . ILE A 1 239 ? 4.122 22.194 32.455 1.00 29.84 239 ILE A CA 1
ATOM 1739 C C . ILE A 1 239 ? 4.155 20.845 31.769 1.00 29.84 239 ILE A C 1
ATOM 1741 O O . ILE A 1 239 ? 3.190 20.388 31.170 1.00 29.84 239 ILE A O 1
ATOM 1745 N N . LYS A 1 240 ? 5.305 20.203 31.980 1.00 29.84 240 LYS A N 1
ATOM 1746 C CA . LYS A 1 240 ? 5.541 18.775 31.862 1.00 29.84 240 LYS A CA 1
ATOM 1747 C C . LYS A 1 240 ? 4.799 18.024 32.972 1.00 29.84 240 LYS A C 1
ATOM 1749 O O . LYS A 1 240 ? 5.360 17.805 34.043 1.00 29.84 240 LYS A O 1
ATOM 1754 N N . SER A 1 241 ? 3.602 17.548 32.669 1.00 30.86 241 SER A N 1
ATOM 1755 C CA . SER A 1 241 ? 3.304 16.135 32.911 1.00 30.86 241 SER A CA 1
ATOM 1756 C C . SER A 1 241 ? 3.714 15.405 31.628 1.00 30.86 241 SER A C 1
ATOM 1758 O O . SER A 1 241 ? 3.310 15.800 30.537 1.00 30.86 241 SER A O 1
ATOM 1760 N N . PHE A 1 242 ? 4.606 14.418 31.720 1.00 26.59 242 PHE A N 1
ATOM 1761 C CA . PHE A 1 242 ? 5.156 13.710 30.557 1.00 26.59 242 PHE A CA 1
ATOM 1762 C C . PHE A 1 242 ? 4.063 12.974 29.747 1.00 26.59 242 PHE A C 1
ATOM 1764 O O . PHE A 1 242 ? 3.326 12.159 30.301 1.00 26.59 242 PHE A O 1
ATOM 1771 N N . LEU A 1 243 ? 4.031 13.214 28.428 1.00 26.59 243 LEU A N 1
ATOM 1772 C CA . LEU A 1 243 ? 3.378 12.414 27.380 1.00 26.59 243 LEU A CA 1
ATOM 1773 C C . LEU A 1 243 ? 4.272 12.409 26.117 1.00 26.59 243 LEU A C 1
ATOM 1775 O O . LEU A 1 243 ? 4.839 13.435 25.748 1.00 26.59 243 LEU A O 1
ATOM 1779 N N . THR A 1 244 ? 4.355 11.260 25.447 1.00 22.78 244 THR A N 1
ATOM 1780 C CA . THR A 1 244 ? 4.810 11.042 24.053 1.00 22.78 244 THR A CA 1
ATOM 1781 C C . THR A 1 244 ? 3.920 9.932 23.493 1.00 22.78 244 THR A C 1
ATOM 1783 O O . THR A 1 244 ? 3.734 8.953 24.208 1.00 22.78 244 THR A O 1
ATOM 1786 N N . ALA A 1 245 ? 3.371 9.920 22.278 1.00 25.16 245 ALA A N 1
ATOM 1787 C CA . ALA A 1 245 ? 3.200 10.859 21.166 1.00 25.16 245 ALA A CA 1
ATOM 1788 C C . ALA A 1 245 ? 2.074 10.267 20.272 1.00 25.16 245 ALA A C 1
ATOM 1790 O O . ALA A 1 245 ? 1.909 9.047 20.279 1.00 25.16 245 ALA A O 1
ATOM 1791 N N . GLY A 1 246 ? 1.360 11.081 19.483 1.00 23.17 246 GLY A N 1
ATOM 1792 C CA . GLY A 1 246 ? 0.534 10.606 18.358 1.00 23.17 246 GLY A CA 1
ATOM 1793 C C . GLY A 1 246 ? -0.910 11.120 18.343 1.00 23.17 246 GLY A C 1
ATOM 1794 O O . GLY A 1 246 ? -1.693 10.792 19.225 1.00 23.17 246 GLY A O 1
ATOM 1795 N N . ASP A 1 247 ? -1.193 11.947 17.339 1.00 25.69 247 ASP A N 1
ATOM 1796 C CA . ASP A 1 247 ? -2.456 12.469 16.790 1.00 25.69 247 ASP A CA 1
ATOM 1797 C C . ASP A 1 247 ? -3.797 12.032 17.415 1.00 25.69 247 ASP A C 1
ATOM 1799 O O . ASP A 1 247 ? -4.162 10.857 17.435 1.00 25.69 247 ASP A O 1
ATOM 1803 N N . ARG A 1 248 ? -4.597 13.028 17.828 1.00 26.81 248 ARG A N 1
ATOM 1804 C CA . ARG A 1 248 ? -6.018 12.867 18.161 1.00 26.81 248 ARG A CA 1
ATOM 1805 C C . ARG A 1 248 ? -6.909 13.389 17.038 1.00 26.81 248 ARG A C 1
ATOM 1807 O O . ARG A 1 248 ? -6.910 14.584 16.768 1.00 26.81 248 ARG A O 1
ATOM 1814 N N . ASP A 1 249 ? -7.757 12.498 16.544 1.00 28.83 249 ASP A N 1
ATOM 1815 C CA . ASP A 1 249 ? -9.052 12.778 15.926 1.00 28.83 249 ASP A CA 1
ATOM 1816 C C . ASP A 1 249 ? -10.066 11.829 16.580 1.00 28.83 249 ASP A C 1
ATOM 1818 O O . ASP A 1 249 ? -9.981 10.641 16.305 1.00 28.83 249 ASP A O 1
ATOM 1822 N N . VAL A 1 250 ? -10.990 12.303 17.437 1.00 25.27 250 VAL A N 1
ATOM 1823 C CA . VAL A 1 250 ? -12.359 11.747 17.627 1.00 25.27 250 VAL A CA 1
ATOM 1824 C C . VAL A 1 250 ? -13.248 12.800 18.344 1.00 25.27 250 VAL A C 1
ATOM 1826 O O . VAL A 1 250 ? -12.806 13.382 19.337 1.00 25.27 250 VAL A O 1
ATOM 1829 N N . PRO A 1 251 ? -14.512 13.028 17.913 1.00 32.28 251 PRO A N 1
ATOM 1830 C CA . PRO A 1 251 ? -15.478 13.920 18.567 1.00 32.28 251 PRO A CA 1
ATOM 1831 C C . PRO A 1 251 ? -16.090 13.294 19.832 1.00 32.28 251 PRO A C 1
ATOM 1833 O O . PRO A 1 251 ? -16.487 12.128 19.830 1.00 32.28 251 PRO A O 1
ATOM 1836 N N . THR A 1 252 ? -16.250 14.068 20.906 1.00 31.39 252 THR A N 1
ATOM 1837 C CA . THR A 1 252 ? -16.931 13.621 22.132 1.00 31.39 252 THR A CA 1
ATOM 1838 C C . THR A 1 252 ? -18.461 13.608 21.970 1.00 31.39 252 THR A C 1
ATOM 1840 O O . THR A 1 252 ? -19.046 14.625 21.590 1.00 31.39 252 THR A O 1
ATOM 1843 N N . PRO A 1 253 ? -19.157 12.496 22.296 1.00 28.28 253 PRO A N 1
ATOM 1844 C CA . PRO A 1 253 ? -20.608 12.476 22.417 1.00 28.28 253 PRO A CA 1
ATOM 1845 C C . PRO A 1 253 ? -21.080 13.057 23.757 1.00 28.28 253 PRO A C 1
ATOM 1847 O O . PRO A 1 253 ? -20.402 13.017 24.782 1.00 28.28 253 PRO A O 1
ATOM 1850 N N . SER A 1 254 ? -22.303 13.568 23.705 1.00 34.91 254 SER A N 1
ATOM 1851 C CA . SER A 1 254 ? -23.079 14.268 24.724 1.00 34.91 254 SER A CA 1
ATOM 1852 C C . SER A 1 254 ? -23.238 13.542 26.072 1.00 34.91 254 SER A C 1
ATOM 1854 O O . SER A 1 254 ? -23.907 12.513 26.120 1.00 34.91 254 SER A O 1
ATOM 1856 N N . SER A 1 255 ? -22.748 14.154 27.161 1.00 30.64 255 SER A N 1
ATOM 1857 C CA . SER A 1 255 ? -23.500 14.373 28.426 1.00 30.64 255 SER A CA 1
ATOM 1858 C C . SER A 1 255 ? -22.680 15.022 29.558 1.00 30.64 255 SER A C 1
ATOM 1860 O O . SER A 1 255 ? -23.215 15.247 30.644 1.00 30.64 255 SER A O 1
ATOM 1862 N N . THR A 1 256 ? -21.410 15.369 29.351 1.00 32.28 256 THR A N 1
ATOM 1863 C CA . THR A 1 256 ? -20.629 16.136 30.334 1.00 32.28 256 THR A CA 1
ATOM 1864 C C . THR A 1 256 ? -20.943 17.622 30.177 1.00 32.28 256 THR A C 1
ATOM 1866 O O . THR A 1 256 ? -20.700 18.200 29.122 1.00 32.28 256 THR A O 1
ATOM 1869 N N . TYR A 1 257 ? -21.524 18.246 31.205 1.00 33.22 257 TYR A N 1
ATOM 1870 C CA . TYR A 1 257 ? -21.650 19.703 31.246 1.00 33.22 257 TYR A CA 1
ATOM 1871 C C . TYR A 1 257 ? -20.245 20.297 31.344 1.00 33.22 257 TYR A C 1
ATOM 1873 O O . TYR A 1 257 ? -19.627 20.272 32.406 1.00 33.22 257 TYR A O 1
ATOM 1881 N N . ASP A 1 258 ? -19.752 20.782 30.212 1.00 35.91 258 ASP A N 1
ATOM 1882 C CA . ASP A 1 258 ? -18.508 21.521 30.095 1.00 35.91 258 ASP A CA 1
ATOM 1883 C C . ASP A 1 258 ? -18.754 22.972 30.541 1.00 35.91 258 ASP A C 1
ATOM 1885 O O . ASP A 1 258 ? -19.416 23.749 29.853 1.00 35.91 258 ASP A O 1
ATOM 1889 N N . LEU A 1 259 ? -18.280 23.322 31.737 1.00 37.81 259 LEU A N 1
ATOM 1890 C CA . LEU A 1 259 ? -18.209 24.707 32.219 1.00 37.81 259 LEU A CA 1
ATOM 1891 C C . LEU A 1 259 ? -16.777 25.259 32.102 1.00 37.81 259 LEU A C 1
ATOM 1893 O O . LEU A 1 259 ? -16.380 26.132 32.871 1.00 37.81 259 LEU A O 1
ATOM 1897 N N . CYS A 1 260 ? -16.006 24.788 31.117 1.00 47.81 260 CYS A N 1
ATOM 1898 C CA . CYS A 1 260 ? -14.691 25.327 30.770 1.00 47.81 260 CYS A CA 1
ATOM 1899 C C . CYS A 1 260 ? -14.694 26.176 29.489 1.00 47.81 260 CYS A C 1
ATOM 1901 O O . CYS A 1 260 ? -13.631 26.417 28.921 1.00 47.81 260 CYS A O 1
ATOM 1903 N N . ASN A 1 261 ? -15.846 26.704 29.059 1.00 34.03 261 ASN A N 1
ATOM 1904 C CA . ASN A 1 261 ? -15.887 27.650 27.946 1.00 34.03 261 ASN A CA 1
ATOM 1905 C C . ASN A 1 261 ? -16.774 28.867 28.235 1.00 34.03 261 ASN A C 1
ATOM 1907 O O . ASN A 1 261 ? -17.984 28.823 28.038 1.00 34.03 261 ASN A O 1
ATOM 1911 N N . LEU A 1 262 ? -16.138 29.949 28.700 1.00 29.16 262 LEU A N 1
ATOM 1912 C CA . LEU A 1 262 ? -16.459 31.345 28.369 1.00 29.16 262 LEU A CA 1
ATOM 1913 C C . LEU A 1 262 ? -15.319 32.258 28.870 1.00 29.16 262 LEU A C 1
ATOM 1915 O O . LEU A 1 262 ? -15.386 32.821 29.955 1.00 29.16 262 LEU A O 1
ATOM 1919 N N . GLY A 1 263 ? -14.275 32.388 28.041 1.00 32.34 263 GLY A N 1
ATOM 1920 C CA . GLY A 1 263 ? -13.340 33.522 28.033 1.00 32.34 263 GLY A CA 1
ATOM 1921 C C . GLY A 1 263 ? -12.293 33.572 29.150 1.00 32.34 263 GLY A C 1
ATOM 1922 O O . GLY A 1 263 ? -12.538 34.178 30.182 1.00 32.34 263 GLY A O 1
ATOM 1923 N N . ASP A 1 264 ? -11.112 33.007 28.868 1.00 42.06 264 ASP A N 1
ATOM 1924 C CA . ASP A 1 264 ? -9.806 33.250 29.509 1.00 42.06 264 ASP A CA 1
ATOM 1925 C C . ASP A 1 264 ? -9.752 33.334 31.051 1.00 42.06 264 ASP A C 1
ATOM 1927 O O . ASP A 1 264 ? -10.138 34.333 31.638 1.00 42.06 264 ASP A O 1
ATOM 1931 N N . PHE A 1 265 ? -9.191 32.290 31.690 1.00 34.28 265 PHE A N 1
ATOM 1932 C CA . PHE A 1 265 ? -8.220 32.293 32.820 1.00 34.28 265 PHE A CA 1
ATOM 1933 C C . PHE A 1 265 ? -8.183 30.909 33.540 1.00 34.28 265 PHE A C 1
ATOM 1935 O O . PHE A 1 265 ? -8.452 30.796 34.734 1.00 34.28 265 PHE A O 1
ATOM 1942 N N . VAL A 1 266 ? -7.847 29.875 32.749 1.00 41.75 266 VAL A N 1
ATOM 1943 C CA . VAL A 1 266 ? -7.222 28.544 32.995 1.00 41.75 266 VAL A CA 1
ATOM 1944 C C . VAL A 1 266 ? -7.425 27.824 34.350 1.00 41.75 266 VAL A C 1
ATOM 1946 O O . VAL A 1 266 ? -6.766 28.126 35.345 1.00 41.75 266 VAL A O 1
ATOM 1949 N N . CYS A 1 267 ? -8.224 26.746 34.318 1.00 42.69 267 CYS A N 1
ATOM 1950 C CA . CYS A 1 267 ? -8.111 25.555 35.174 1.00 42.69 267 CYS A CA 1
ATOM 1951 C C . CYS A 1 267 ? -7.668 24.381 34.283 1.00 42.69 267 CYS A C 1
ATOM 1953 O O . CYS A 1 267 ? -8.507 23.793 33.610 1.00 42.69 267 CYS A O 1
ATOM 1955 N N . ASP A 1 268 ? -6.374 24.063 34.230 1.00 48.94 268 ASP A N 1
ATOM 1956 C CA . ASP A 1 268 ? -5.858 22.993 33.361 1.00 48.94 268 ASP A CA 1
ATOM 1957 C C . ASP A 1 268 ? -5.756 21.661 34.123 1.00 48.94 268 ASP A C 1
ATOM 1959 O O . ASP A 1 268 ? -4.681 21.210 34.514 1.00 48.94 268 ASP A O 1
ATOM 1963 N N . PHE A 1 269 ? -6.913 21.054 34.400 1.00 51.16 269 PHE A N 1
ATOM 1964 C CA . PHE A 1 269 ? -7.000 19.624 34.696 1.00 51.16 269 PHE A CA 1
ATOM 1965 C C . PHE A 1 269 ? -7.419 18.947 33.398 1.00 51.16 269 PHE A C 1
ATOM 1967 O O . PHE A 1 269 ? -8.610 18.883 33.094 1.00 51.16 269 PHE A O 1
ATOM 1974 N N . SER A 1 270 ? -6.459 18.487 32.597 1.00 54.31 270 SER A N 1
ATOM 1975 C CA . SER A 1 270 ? -6.767 17.828 31.327 1.00 54.31 270 SER A CA 1
ATOM 1976 C C . SER A 1 270 ? -7.582 16.548 31.572 1.00 54.31 270 SER A C 1
ATOM 1978 O O . SER A 1 270 ? -7.037 15.472 31.837 1.00 54.31 270 SER A O 1
ATOM 1980 N N . LEU A 1 271 ? -8.913 16.658 31.465 1.00 53.03 271 LEU A N 1
ATOM 1981 C CA . LEU A 1 271 ? -9.851 15.528 31.436 1.00 53.03 271 LEU A CA 1
ATOM 1982 C C . LEU A 1 271 ? -9.456 14.555 30.320 1.00 53.03 271 LEU A C 1
ATOM 1984 O O . LEU A 1 271 ? -9.489 13.342 30.488 1.00 53.03 271 LEU A O 1
ATOM 1988 N N . ALA A 1 272 ? -9.003 15.126 29.210 1.00 53.78 272 ALA A N 1
ATOM 1989 C CA . ALA A 1 272 ? -8.397 14.460 28.078 1.00 53.78 272 ALA A CA 1
ATOM 1990 C C . ALA A 1 272 ? -7.253 13.511 28.475 1.00 53.78 272 ALA A C 1
ATOM 1992 O O . ALA A 1 272 ? -7.170 12.429 27.914 1.00 53.78 272 ALA A O 1
ATOM 1993 N N . THR A 1 273 ? -6.383 13.876 29.416 1.00 56.19 273 THR A N 1
ATOM 1994 C CA . THR A 1 273 ? -5.265 13.020 29.855 1.00 56.19 273 THR A CA 1
ATOM 1995 C C . THR A 1 273 ? -5.738 11.909 30.791 1.00 56.19 273 THR A C 1
ATOM 1997 O O . THR A 1 273 ? -5.234 10.790 30.729 1.00 56.19 273 THR A O 1
ATOM 2000 N N . LEU A 1 274 ? -6.727 12.207 31.639 1.00 53.56 274 LEU A N 1
ATOM 2001 C CA . LEU A 1 274 ? -7.332 11.238 32.552 1.00 53.56 274 LEU A CA 1
ATOM 2002 C C . LEU A 1 274 ? -8.119 10.151 31.796 1.00 53.56 274 LEU A C 1
ATOM 2004 O O . LEU A 1 274 ? -8.077 8.985 32.174 1.00 53.56 274 LEU A O 1
ATOM 2008 N N . VAL A 1 275 ? -8.817 10.535 30.724 1.00 52.97 275 VAL A N 1
ATOM 2009 C CA . VAL A 1 275 ? -9.628 9.633 29.890 1.00 52.97 275 VAL A CA 1
ATOM 2010 C C . VAL A 1 275 ? -8.771 8.858 28.883 1.00 52.97 275 VAL A C 1
ATOM 2012 O O . VAL A 1 275 ? -9.011 7.666 28.688 1.00 52.97 275 VAL A O 1
ATOM 2015 N N . ASP A 1 276 ? -7.756 9.486 28.280 1.00 53.69 276 ASP A N 1
ATOM 2016 C CA . ASP A 1 276 ? -6.904 8.834 27.272 1.00 53.69 276 ASP A CA 1
ATOM 2017 C C . ASP A 1 276 ? -6.025 7.730 27.842 1.00 53.69 276 ASP A C 1
ATOM 2019 O O . ASP A 1 276 ? -5.718 6.767 27.141 1.00 53.69 276 ASP A O 1
ATOM 2023 N N . LYS A 1 277 ? -5.569 7.869 29.091 1.00 51.28 277 LYS A N 1
ATOM 2024 C CA . LYS A 1 277 ? -4.555 6.955 29.603 1.00 51.28 277 LYS A CA 1
ATOM 2025 C C . LYS A 1 277 ? -5.083 5.551 29.876 1.00 51.28 277 LYS A C 1
ATOM 2027 O O . LYS A 1 277 ? -4.271 4.647 29.779 1.00 51.28 277 LYS A O 1
ATOM 2032 N N . ALA A 1 278 ? -6.363 5.315 30.180 1.00 50.28 278 ALA A N 1
ATOM 2033 C CA . ALA A 1 278 ? -6.838 3.967 30.530 1.00 50.28 278 ALA A CA 1
ATOM 2034 C C . ALA A 1 278 ? -8.368 3.864 30.704 1.00 50.28 278 ALA A C 1
ATOM 2036 O O . ALA A 1 278 ? -8.857 3.806 31.833 1.00 50.28 278 ALA A O 1
ATOM 2037 N N . SER A 1 279 ? -9.171 3.826 29.638 1.00 54.75 279 SER A N 1
ATOM 2038 C CA . SER A 1 279 ? -10.634 3.682 29.768 1.00 54.75 279 SER A CA 1
ATOM 2039 C C . SER A 1 279 ? -11.056 2.316 30.352 1.00 54.75 279 SER A C 1
ATOM 2041 O O . SER A 1 279 ? -11.461 1.398 29.641 1.00 54.75 279 SER A O 1
ATOM 2043 N N . PHE A 1 280 ? -11.024 2.188 31.682 1.00 52.19 280 PHE A N 1
ATOM 2044 C CA . PHE A 1 280 ? -11.547 1.045 32.427 1.00 52.19 280 PHE A CA 1
ATOM 2045 C C . PHE A 1 280 ? -12.897 1.400 33.052 1.00 52.19 280 PHE A C 1
ATOM 2047 O O . PHE A 1 280 ? -12.991 2.042 34.096 1.00 52.19 280 PHE A O 1
ATOM 2054 N N . LYS A 1 281 ? -13.949 0.967 32.350 1.00 51.38 281 LYS A N 1
ATOM 2055 C CA . LYS A 1 281 ? -15.369 1.084 32.693 1.00 51.38 281 LYS A CA 1
ATOM 2056 C C . LYS A 1 281 ? -15.671 0.585 34.113 1.00 51.38 281 LYS A C 1
ATOM 2058 O O . LYS A 1 281 ? -15.858 -0.605 34.343 1.00 51.38 281 LYS A O 1
ATOM 2063 N N . ALA A 1 282 ? -15.759 1.528 35.039 1.00 48.41 282 ALA A N 1
ATOM 2064 C CA . ALA A 1 282 ? -16.667 1.528 36.178 1.00 48.41 282 ALA A CA 1
ATOM 2065 C C . ALA A 1 282 ? -16.838 2.987 36.615 1.00 48.41 282 ALA A C 1
ATOM 2067 O O . ALA A 1 282 ? -15.852 3.699 36.732 1.00 48.41 282 ALA A O 1
ATOM 2068 N N . GLY A 1 283 ? -18.076 3.425 36.823 1.00 55.03 283 GLY A N 1
ATOM 2069 C CA . GLY A 1 283 ? -18.505 4.546 37.662 1.00 55.03 283 GLY A CA 1
ATOM 2070 C C . GLY A 1 283 ? -17.919 5.960 37.588 1.00 55.03 283 GLY A C 1
ATOM 2071 O O . GLY A 1 283 ? -18.643 6.847 38.008 1.00 55.03 283 GLY A O 1
ATOM 2072 N N . ILE A 1 284 ? -16.705 6.234 37.109 1.00 59.06 284 ILE A N 1
ATOM 2073 C CA . ILE A 1 284 ? -16.003 7.506 37.357 1.00 59.06 284 ILE A CA 1
ATOM 2074 C C . ILE A 1 284 ? -16.705 8.690 36.669 1.00 59.06 284 ILE A C 1
ATOM 2076 O O . ILE A 1 284 ? -16.548 8.925 35.473 1.00 59.06 284 ILE A O 1
ATOM 2080 N N . ASN A 1 285 ? -17.436 9.483 37.455 1.00 63.09 285 ASN A N 1
ATOM 2081 C CA . ASN A 1 285 ? -17.955 10.784 37.033 1.00 63.09 285 ASN A CA 1
ATOM 2082 C C . ASN A 1 285 ? -16.989 11.886 37.458 1.00 63.09 285 ASN A C 1
ATOM 2084 O O . ASN A 1 285 ? -16.763 12.075 38.655 1.00 63.09 285 ASN A O 1
ATOM 2088 N N . VAL A 1 286 ? -16.426 12.614 36.494 1.00 64.31 286 VAL A N 1
ATOM 2089 C CA . VAL A 1 286 ? -15.514 13.730 36.772 1.00 64.31 286 VAL A CA 1
ATOM 2090 C C . VAL A 1 286 ? -16.291 15.040 36.746 1.00 64.31 286 VAL A C 1
ATOM 2092 O O . VAL A 1 286 ? -16.891 15.396 35.733 1.00 64.31 286 VAL A O 1
ATOM 2095 N N . HIS A 1 287 ? -16.259 15.767 37.859 1.00 64.50 287 HIS A N 1
ATOM 2096 C CA . HIS A 1 287 ? -16.864 17.087 37.996 1.00 64.50 287 HIS A CA 1
ATOM 2097 C C . HIS A 1 287 ? -15.775 18.125 38.267 1.00 64.50 287 HIS A C 1
ATOM 2099 O O . HIS A 1 287 ? -15.063 18.039 39.270 1.00 64.50 287 HIS A O 1
ATOM 2105 N N . ILE A 1 288 ? -15.651 19.105 37.372 1.00 61.81 288 ILE A N 1
ATOM 2106 C CA . ILE A 1 288 ? -14.702 20.214 37.500 1.00 61.81 288 ILE A CA 1
ATOM 2107 C C . ILE A 1 288 ? -15.494 21.477 37.811 1.00 61.81 288 ILE A C 1
ATOM 2109 O O . ILE A 1 288 ? -16.375 21.858 37.044 1.00 61.81 288 ILE A O 1
ATOM 2113 N N . ASN A 1 289 ? -15.167 22.124 38.929 1.00 59.19 289 ASN A N 1
ATOM 2114 C CA . ASN A 1 289 ? -15.823 23.353 39.362 1.00 59.19 289 ASN A CA 1
ATOM 2115 C C . ASN A 1 289 ? -14.788 24.471 39.546 1.00 59.19 289 ASN A C 1
ATOM 2117 O O . ASN A 1 289 ? -13.782 24.291 40.239 1.00 59.19 289 ASN A O 1
ATOM 2121 N N . SER A 1 290 ? -15.053 25.642 38.965 1.00 57.12 290 SER A N 1
ATOM 2122 C CA . SER A 1 290 ? -14.295 26.867 39.229 1.00 57.12 290 SER A CA 1
ATOM 2123 C C . SER A 1 290 ? -14.930 27.644 40.386 1.00 57.12 290 SER A C 1
ATOM 2125 O O . SER A 1 290 ? -16.142 27.857 40.438 1.00 57.12 290 SER A O 1
ATOM 2127 N N . TYR A 1 291 ? -14.113 28.068 41.349 1.00 56.12 291 TYR A N 1
ATOM 2128 C CA . TYR A 1 291 ? -14.574 28.880 42.474 1.00 56.12 291 TYR A CA 1
ATOM 2129 C C . TYR A 1 291 ? -14.469 30.378 42.149 1.00 56.12 291 TYR A C 1
ATOM 2131 O O . TYR A 1 291 ? -13.432 31.002 42.340 1.00 56.12 291 TYR A O 1
ATOM 2139 N N . GLU A 1 292 ? -15.532 31.024 41.679 1.00 55.91 292 GLU A N 1
ATOM 2140 C CA . GLU A 1 292 ? -15.505 32.485 41.526 1.00 55.91 292 GLU A CA 1
ATOM 2141 C C . GLU A 1 292 ? -15.848 33.197 42.841 1.00 55.91 292 GLU A C 1
ATOM 2143 O O . GLU A 1 292 ? -17.008 33.342 43.232 1.00 55.91 292 GLU A O 1
ATOM 2148 N N . GLY A 1 293 ? -14.818 33.687 43.533 1.00 54.72 293 GLY A N 1
ATOM 2149 C CA . GLY A 1 293 ? -14.916 34.322 44.852 1.00 54.72 293 GLY A CA 1
ATOM 2150 C C . GLY A 1 293 ? -15.638 35.679 44.932 1.00 54.72 293 GLY A C 1
ATOM 2151 O O . GLY A 1 293 ? -15.160 36.556 45.651 1.00 54.72 293 GLY A O 1
ATOM 2152 N N . LYS A 1 294 ? -16.770 35.904 44.247 1.00 45.59 294 LYS A N 1
ATOM 2153 C CA . LYS A 1 294 ? -17.554 37.152 44.387 1.00 45.59 294 LYS A CA 1
ATOM 2154 C C . LYS A 1 294 ? -19.068 37.021 44.572 1.00 45.59 294 LYS A C 1
ATOM 2156 O O . LYS A 1 294 ? -19.658 38.016 44.963 1.00 45.59 294 LYS A O 1
ATOM 2161 N N . ASN A 1 295 ? -19.686 35.842 44.441 1.00 52.38 295 ASN A N 1
ATOM 2162 C CA . ASN A 1 295 ? -21.091 35.616 44.830 1.00 52.38 295 ASN A CA 1
ATOM 2163 C C . ASN A 1 295 ? -21.275 34.186 45.375 1.00 52.38 295 ASN A C 1
ATOM 2165 O O . ASN A 1 295 ? -21.646 33.278 44.634 1.00 52.38 295 ASN A O 1
ATOM 2169 N N . LYS A 1 296 ? -21.022 33.981 46.679 1.00 55.16 296 LYS A N 1
ATOM 2170 C CA . LYS A 1 296 ? -21.039 32.662 47.361 1.00 55.16 296 LYS A CA 1
ATOM 2171 C C . LYS A 1 296 ? -22.275 31.794 47.058 1.00 55.16 296 LYS A C 1
ATOM 2173 O O . LYS A 1 296 ? -22.184 30.573 47.044 1.00 55.16 296 LYS A O 1
ATOM 2178 N N . ASN A 1 297 ? -23.420 32.412 46.775 1.00 57.25 297 ASN A N 1
ATOM 2179 C CA . ASN A 1 297 ? -24.680 31.700 46.565 1.00 57.25 297 ASN A CA 1
ATOM 2180 C C . ASN A 1 297 ? -24.689 30.836 45.291 1.00 57.25 297 ASN A C 1
ATOM 2182 O O . ASN A 1 297 ? -25.264 29.750 45.303 1.00 57.25 297 ASN A O 1
ATOM 2186 N N . THR A 1 298 ? -24.042 31.276 44.207 1.00 58.94 298 THR A N 1
ATOM 2187 C CA . THR A 1 298 ? -24.049 30.542 42.928 1.00 58.94 298 THR A CA 1
ATOM 2188 C C . THR A 1 298 ? -23.097 29.345 42.961 1.00 58.94 298 THR A C 1
ATOM 2190 O O . THR A 1 298 ? -23.437 28.274 42.462 1.00 58.94 298 THR A O 1
ATOM 2193 N N . ALA A 1 299 ? -21.939 29.494 43.613 1.00 59.78 299 ALA A N 1
ATOM 2194 C CA . ALA A 1 299 ? -20.984 28.404 43.817 1.00 59.78 299 ALA A CA 1
ATOM 2195 C C . ALA A 1 299 ? -21.587 27.289 44.688 1.00 59.78 299 ALA A C 1
ATOM 2197 O O . ALA A 1 299 ? -21.547 26.118 44.313 1.00 59.78 299 ALA A O 1
ATOM 2198 N N . ASN A 1 300 ? -22.257 27.651 45.786 1.00 64.19 300 ASN A N 1
ATOM 2199 C CA . ASN A 1 300 ? -22.931 26.682 46.652 1.00 64.19 300 ASN A CA 1
ATOM 2200 C C . ASN A 1 300 ? -24.077 25.950 45.928 1.00 64.19 300 ASN A C 1
ATOM 2202 O O . ASN A 1 300 ? -24.274 24.751 46.131 1.00 64.19 300 ASN A O 1
ATOM 2206 N N . ALA A 1 301 ? -24.808 26.627 45.036 1.00 66.88 301 ALA A N 1
ATOM 2207 C CA . ALA A 1 301 ? -25.840 25.996 44.208 1.00 66.88 301 ALA A CA 1
ATOM 2208 C C . ALA A 1 301 ? -25.257 24.968 43.211 1.00 66.88 301 ALA A C 1
ATOM 2210 O O . ALA A 1 301 ? -25.842 23.906 42.995 1.00 66.88 301 ALA A O 1
ATOM 2211 N N . LEU A 1 302 ? -24.085 25.245 42.629 1.00 67.12 302 LEU A N 1
ATOM 2212 C CA . LEU A 1 302 ? -23.408 24.321 41.711 1.00 67.12 302 LEU A CA 1
ATOM 2213 C C . LEU A 1 302 ? -22.857 23.089 42.448 1.00 67.12 302 LEU A C 1
ATOM 2215 O O . LEU A 1 302 ? -23.032 21.952 41.997 1.00 67.12 302 LEU A O 1
ATOM 2219 N N . VAL A 1 303 ? -22.240 23.313 43.610 1.00 71.38 303 VAL A N 1
ATOM 2220 C CA . VAL A 1 303 ? -21.719 22.259 44.491 1.00 71.38 303 VAL A CA 1
ATOM 2221 C C . VAL A 1 303 ? -22.845 21.331 44.953 1.00 71.38 303 VAL A C 1
ATOM 2223 O O . VAL A 1 303 ? -22.733 20.113 44.835 1.00 71.38 303 VAL A O 1
ATOM 2226 N N . THR A 1 304 ? -23.974 21.882 45.394 1.00 70.50 304 THR A N 1
ATOM 2227 C CA . THR A 1 304 ? -25.122 21.077 45.842 1.00 70.50 304 THR A CA 1
ATOM 2228 C C . THR A 1 304 ? -25.749 20.256 44.709 1.00 70.50 304 THR A C 1
ATOM 2230 O O . THR A 1 304 ? -25.989 19.064 44.892 1.00 70.50 304 THR A O 1
ATOM 2233 N N . ASN A 1 305 ? -25.931 20.828 43.511 1.00 74.94 305 ASN A N 1
ATOM 2234 C CA . ASN A 1 305 ? -26.415 20.083 42.336 1.00 74.94 305 ASN A CA 1
ATOM 2235 C C . ASN A 1 305 ? -25.494 18.900 41.987 1.00 74.94 305 ASN A C 1
ATOM 2237 O O . ASN A 1 305 ? -25.957 17.790 41.715 1.00 74.94 305 ASN A O 1
ATOM 2241 N N . THR A 1 306 ? -24.181 19.128 42.056 1.00 77.06 306 THR A N 1
ATOM 2242 C CA . THR A 1 306 ? -23.174 18.090 41.816 1.00 77.06 306 THR A CA 1
ATOM 2243 C C . THR A 1 306 ? -23.305 16.946 42.828 1.00 77.06 306 THR A C 1
ATOM 2245 O O . THR A 1 306 ? -23.313 15.782 42.431 1.00 77.06 306 THR A O 1
ATOM 2248 N N . GLY A 1 307 ? -23.502 17.259 44.114 1.00 77.75 307 GLY A N 1
ATOM 2249 C CA . GLY A 1 307 ? -23.705 16.259 45.169 1.00 77.75 307 GLY A CA 1
ATOM 2250 C C . GLY A 1 307 ? -24.894 15.331 44.896 1.00 77.75 307 GLY A C 1
ATOM 2251 O O . GLY A 1 307 ? -24.760 14.109 45.000 1.00 77.75 307 GLY A O 1
ATOM 2252 N N . SER A 1 308 ? -26.025 15.887 44.449 1.00 74.81 308 SER A N 1
ATOM 2253 C CA . SER A 1 308 ? -27.220 15.101 44.108 1.00 74.81 308 SER A CA 1
ATOM 2254 C C . SER A 1 308 ? -27.035 14.222 42.865 1.00 74.81 308 SER A C 1
ATOM 2256 O O . SER A 1 308 ? -27.524 13.090 42.833 1.00 74.81 308 SER A O 1
ATOM 2258 N N . LYS A 1 309 ? -26.291 14.687 41.850 1.00 77.06 309 LYS A N 1
ATOM 2259 C CA . LYS A 1 309 ? -25.956 13.875 40.661 1.00 77.06 309 LYS A CA 1
ATOM 2260 C C . LYS A 1 309 ? -25.062 12.683 41.007 1.00 77.06 309 LYS A C 1
ATOM 2262 O O . LYS A 1 309 ? -25.308 11.572 40.528 1.00 77.06 309 LYS A O 1
ATOM 2267 N N . ILE A 1 310 ? -24.062 12.898 41.862 1.00 79.94 310 ILE A N 1
ATOM 2268 C CA . ILE A 1 310 ? -23.173 11.829 42.338 1.00 79.94 310 ILE A CA 1
ATOM 2269 C C . ILE A 1 310 ? -23.989 10.775 43.101 1.00 79.94 310 ILE A C 1
ATOM 2271 O O . ILE A 1 310 ? -23.877 9.584 42.806 1.00 79.94 310 ILE A O 1
ATOM 2275 N N . ALA A 1 311 ? -24.874 11.198 44.010 1.00 73.31 311 ALA A N 1
ATOM 2276 C CA . ALA A 1 311 ? -25.744 10.293 44.765 1.00 73.31 311 ALA A CA 1
ATOM 2277 C C . ALA A 1 311 ? -26.677 9.462 43.860 1.00 73.31 311 ALA A C 1
ATOM 2279 O O . ALA A 1 311 ? -26.812 8.252 44.055 1.00 73.31 311 ALA A O 1
ATOM 2280 N N . GLY A 1 312 ? -27.285 10.083 42.842 1.00 67.88 312 GLY A N 1
ATOM 2281 C CA . GLY A 1 312 ? -28.126 9.380 41.867 1.00 67.88 312 GLY A CA 1
ATOM 2282 C C . GLY A 1 312 ? -27.359 8.316 41.079 1.00 67.88 312 GLY A C 1
ATOM 2283 O O . GLY A 1 312 ? -27.853 7.204 40.896 1.00 67.88 312 GLY A O 1
ATOM 2284 N N . THR A 1 313 ? -26.124 8.622 40.679 1.00 70.62 313 THR A N 1
ATOM 2285 C CA . THR A 1 313 ? -25.281 7.671 39.944 1.00 70.62 313 THR A CA 1
ATOM 2286 C C . THR A 1 313 ? -24.848 6.499 40.827 1.00 70.62 313 THR A C 1
ATOM 2288 O O . THR A 1 313 ? -24.941 5.346 40.407 1.00 70.62 313 THR A O 1
ATOM 2291 N N . LEU A 1 314 ? -24.473 6.760 42.082 1.00 70.69 314 LEU A N 1
ATOM 2292 C CA . LEU A 1 314 ? -24.108 5.732 43.064 1.00 70.69 314 LEU A CA 1
ATOM 2293 C C . LEU A 1 314 ? -25.232 4.714 43.315 1.00 70.69 314 LEU A C 1
ATOM 2295 O O . LEU A 1 314 ? -24.966 3.515 43.376 1.00 70.69 314 LEU A O 1
ATOM 2299 N N . LEU A 1 315 ? -26.489 5.166 43.398 1.00 66.19 315 LEU A N 1
ATOM 2300 C CA . LEU A 1 315 ? -27.650 4.279 43.561 1.00 66.19 315 LEU A CA 1
ATOM 2301 C C . LEU A 1 315 ? -27.843 3.311 42.378 1.00 66.19 315 LEU A C 1
ATOM 2303 O O . LEU A 1 315 ? -28.423 2.246 42.565 1.00 66.19 315 LEU A O 1
ATOM 2307 N N . SER A 1 316 ? -27.350 3.655 41.184 1.00 63.44 316 SER A N 1
ATOM 2308 C CA . SER A 1 316 ? -27.474 2.824 39.976 1.00 63.44 316 SER A CA 1
ATOM 2309 C C . SER A 1 316 ? -26.371 1.766 39.802 1.00 63.44 316 SER A C 1
ATOM 2311 O O . SER A 1 316 ? -26.507 0.892 38.952 1.00 63.44 316 SER A O 1
ATOM 2313 N N . GLN A 1 317 ? -25.290 1.819 40.593 1.00 61.78 317 GLN A N 1
ATOM 2314 C CA . GLN A 1 317 ? -24.051 1.043 40.370 1.00 61.78 317 GLN A CA 1
ATOM 2315 C C . GLN A 1 317 ? -23.752 -0.025 41.446 1.00 61.78 317 GLN A C 1
ATOM 2317 O O . GLN A 1 317 ? -22.641 -0.563 41.518 1.00 61.78 317 GLN A O 1
ATOM 2322 N N . LEU A 1 318 ? -24.724 -0.342 42.304 1.00 56.41 318 LEU A N 1
ATOM 2323 C CA . LEU A 1 318 ? -24.607 -1.340 43.378 1.00 56.41 318 LEU A CA 1
ATOM 2324 C C . LEU A 1 318 ? -25.212 -2.706 42.947 1.00 56.41 318 LEU A C 1
ATOM 2326 O O . LEU A 1 318 ? -25.964 -2.745 41.976 1.00 56.41 318 LEU A O 1
ATOM 2330 N N . PRO A 1 319 ? -24.838 -3.844 43.575 1.00 47.34 319 PRO A N 1
ATOM 2331 C CA . PRO A 1 319 ? -24.900 -5.186 42.965 1.00 47.34 319 PRO A CA 1
ATOM 2332 C C . PRO A 1 319 ? -26.278 -5.653 42.456 1.00 47.34 319 PRO A C 1
ATOM 2334 O O . PRO A 1 319 ? -27.284 -5.483 43.139 1.00 47.34 319 PRO A O 1
ATOM 2337 N N . GLY A 1 320 ? -26.282 -6.326 41.288 1.00 53.50 320 GLY A N 1
ATOM 2338 C CA . GLY A 1 320 ? -27.466 -6.895 40.610 1.00 53.50 320 GLY A CA 1
ATOM 2339 C C . GLY A 1 320 ? -27.725 -6.370 39.186 1.00 53.50 320 GLY A C 1
ATOM 2340 O O . GLY A 1 320 ? -28.702 -6.762 38.552 1.00 53.50 320 GLY A O 1
ATOM 2341 N N . VAL A 1 321 ? -26.864 -5.485 38.680 1.00 52.75 321 VAL A N 1
ATOM 2342 C CA . VAL A 1 321 ? -27.091 -4.723 37.444 1.00 52.75 321 VAL A CA 1
ATOM 2343 C C . VAL A 1 321 ? -26.175 -5.216 36.322 1.00 52.75 321 VAL A C 1
ATOM 2345 O O . VAL A 1 321 ? -24.981 -5.429 36.526 1.00 52.75 321 VAL A O 1
ATOM 2348 N N . VAL A 1 322 ? -26.751 -5.406 35.133 1.00 57.03 322 VAL A N 1
ATOM 2349 C CA . VAL A 1 322 ? -26.014 -5.691 33.892 1.00 57.03 322 VAL A CA 1
ATOM 2350 C C . VAL A 1 322 ? -25.207 -4.445 33.508 1.00 57.03 322 VAL A C 1
ATOM 2352 O O . VAL A 1 322 ? -25.790 -3.368 33.423 1.00 57.03 322 VAL A O 1
ATOM 2355 N N . ASP A 1 323 ? -23.900 -4.582 33.274 1.00 71.44 323 ASP A N 1
ATOM 2356 C CA . ASP A 1 323 ? -23.001 -3.476 32.895 1.00 71.44 323 ASP A CA 1
ATOM 2357 C C . ASP A 1 323 ? -22.942 -3.289 31.375 1.00 71.44 323 ASP A C 1
ATOM 2359 O O . ASP A 1 323 ? -23.188 -2.206 30.844 1.00 71.44 323 ASP A O 1
ATOM 2363 N N . HIS A 1 324 ? -22.667 -4.376 30.654 1.00 77.56 324 HIS A N 1
ATOM 2364 C CA . HIS A 1 324 ? -22.608 -4.392 29.197 1.00 77.56 324 HIS A CA 1
ATOM 2365 C C . HIS A 1 324 ? -23.008 -5.763 28.642 1.00 77.56 324 HIS A C 1
ATOM 2367 O O . HIS A 1 324 ? -23.218 -6.730 29.381 1.00 77.56 324 HIS A O 1
ATOM 2373 N N . LEU A 1 325 ? -23.132 -5.836 27.316 1.00 87.38 325 LEU A N 1
ATOM 2374 C CA . LEU A 1 325 ? -23.318 -7.097 26.604 1.00 87.38 325 LEU A CA 1
ATOM 2375 C C . LEU A 1 325 ? -21.995 -7.524 25.967 1.00 87.38 325 LEU A C 1
ATOM 2377 O O . LEU A 1 325 ? -21.300 -6.706 25.363 1.00 87.38 325 LEU A O 1
ATOM 2381 N N . SER A 1 326 ? -21.676 -8.809 26.049 1.00 91.69 326 SER A N 1
ATOM 2382 C CA . SER A 1 326 ? -20.642 -9.430 25.223 1.00 91.69 326 SER A CA 1
ATOM 2383 C C . SER A 1 326 ? -21.308 -10.043 23.993 1.00 91.69 326 SER A C 1
ATOM 2385 O O . SER A 1 326 ? -22.201 -10.878 24.137 1.00 91.69 326 SER A O 1
ATOM 2387 N N . ILE A 1 327 ? -20.915 -9.594 22.797 1.00 95.12 327 ILE A N 1
ATOM 2388 C CA . ILE A 1 327 ? -21.447 -10.084 21.519 1.00 95.12 327 ILE A CA 1
ATOM 2389 C C . ILE A 1 327 ? -20.443 -11.070 20.919 1.00 95.12 327 ILE A C 1
ATOM 2391 O O . ILE A 1 327 ? -19.275 -10.722 20.743 1.00 95.12 327 ILE A O 1
ATOM 2395 N N . ALA A 1 328 ? -20.889 -12.288 20.611 1.00 90.19 328 ALA A N 1
ATOM 2396 C CA . ALA A 1 328 ? -20.054 -13.337 20.032 1.00 90.19 328 ALA A CA 1
ATOM 2397 C C . ALA A 1 328 ? -20.614 -13.816 18.677 1.00 90.19 328 ALA A C 1
ATOM 2399 O O . ALA A 1 328 ? -21.831 -13.960 18.561 1.00 90.19 328 ALA A O 1
ATOM 2400 N N . PRO A 1 329 ? -19.762 -14.083 17.669 1.00 92.88 329 PRO A N 1
ATOM 2401 C CA . PRO A 1 329 ? -18.309 -13.879 17.682 1.00 92.88 329 PRO A CA 1
ATOM 2402 C C . PRO A 1 329 ? -17.930 -12.383 17.730 1.00 92.88 329 PRO A C 1
ATOM 2404 O O . PRO A 1 329 ? -18.644 -11.541 17.197 1.00 92.88 329 PRO A O 1
ATOM 2407 N N . ALA A 1 330 ? -16.815 -12.045 18.390 1.00 83.00 330 ALA A N 1
ATOM 2408 C CA . ALA A 1 330 ? -16.370 -10.649 18.551 1.00 83.00 330 ALA A CA 1
ATOM 2409 C C . ALA A 1 330 ? -15.845 -10.032 17.237 1.00 83.00 330 ALA A C 1
ATOM 2411 O O . ALA A 1 330 ? -15.931 -8.820 17.021 1.00 83.00 330 ALA A O 1
ATOM 2412 N N . THR A 1 331 ? -15.317 -10.885 16.359 1.00 83.88 331 THR A N 1
ATOM 2413 C CA . THR A 1 331 ? -14.877 -10.582 14.996 1.00 83.88 331 THR A CA 1
ATOM 2414 C C . THR A 1 331 ? -15.461 -11.634 14.055 1.00 83.88 331 THR A C 1
ATOM 2416 O O . THR A 1 331 ? -15.456 -12.827 14.365 1.00 83.88 331 THR A O 1
ATOM 2419 N N . ALA A 1 332 ? -15.971 -11.210 12.904 1.00 83.69 332 ALA A N 1
ATOM 2420 C CA . ALA A 1 332 ? -16.424 -12.105 11.844 1.00 83.69 332 ALA A CA 1
ATOM 2421 C C . ALA A 1 332 ? -16.149 -11.495 10.466 1.00 83.69 332 ALA A C 1
ATOM 2423 O O . ALA A 1 332 ? -16.039 -10.276 10.327 1.00 83.69 332 ALA A O 1
ATOM 2424 N N . THR A 1 333 ? -16.076 -12.348 9.447 1.00 83.25 333 THR A N 1
ATOM 2425 C CA . THR A 1 333 ? -15.909 -11.939 8.050 1.00 83.25 333 THR A CA 1
ATOM 2426 C C . THR A 1 333 ? -16.948 -12.656 7.205 1.00 83.25 333 THR A C 1
ATOM 2428 O O . THR A 1 333 ? -17.061 -13.878 7.283 1.00 83.25 333 THR A O 1
ATOM 2431 N N . VAL A 1 334 ? -17.696 -11.901 6.403 1.00 81.62 334 VAL A N 1
ATOM 2432 C CA . VAL A 1 334 ? -18.742 -12.422 5.510 1.00 81.62 334 VAL A CA 1
ATOM 2433 C C . VAL A 1 334 ? -18.686 -11.732 4.155 1.00 81.62 334 VAL A C 1
ATOM 2435 O O . VAL A 1 334 ? -18.058 -10.687 4.006 1.00 81.62 334 VAL A O 1
ATOM 2438 N N . THR A 1 335 ? -19.364 -12.291 3.161 1.00 81.81 335 THR A N 1
ATOM 2439 C CA . THR A 1 335 ? -19.580 -11.627 1.872 1.00 81.81 335 THR A CA 1
ATOM 2440 C C . THR A 1 335 ? -20.808 -10.716 1.960 1.00 81.81 335 THR A C 1
ATOM 2442 O O . THR A 1 335 ? -21.781 -11.066 2.633 1.00 81.81 335 THR A O 1
ATOM 2445 N N . VAL A 1 336 ? -20.801 -9.565 1.280 1.00 80.25 336 VAL A N 1
ATOM 2446 C CA . VAL A 1 336 ? -21.984 -8.693 1.149 1.00 80.25 336 VAL A CA 1
ATOM 2447 C C . VAL A 1 336 ? -23.214 -9.517 0.756 1.00 80.25 336 VAL A C 1
ATOM 2449 O O . VAL A 1 336 ? -23.154 -10.332 -0.164 1.00 80.25 336 VAL A O 1
ATOM 2452 N N . GLY A 1 337 ? -24.323 -9.326 1.474 1.00 76.69 337 GLY A N 1
ATOM 2453 C CA . GLY A 1 337 ? -25.568 -10.070 1.266 1.00 76.69 337 GLY A CA 1
ATOM 2454 C C . GLY A 1 337 ? -25.652 -11.437 1.959 1.00 76.69 337 GLY A C 1
ATOM 2455 O O . GLY A 1 337 ? -26.727 -12.033 1.959 1.00 76.69 337 GLY A O 1
ATOM 2456 N N . THR A 1 338 ? -24.576 -11.929 2.589 1.00 87.31 338 THR A N 1
ATOM 2457 C CA . THR A 1 338 ? -24.607 -13.148 3.423 1.00 87.31 338 THR A CA 1
ATOM 2458 C C . THR A 1 338 ? -24.746 -12.812 4.907 1.00 87.31 338 THR A C 1
ATOM 2460 O O . THR A 1 338 ? -24.231 -11.798 5.380 1.00 87.31 338 THR A O 1
ATOM 2463 N N . SER A 1 339 ? -25.474 -13.650 5.646 1.00 91.38 339 SER A N 1
ATOM 2464 C CA . SER A 1 339 ? -25.829 -13.371 7.038 1.00 91.38 339 SER A CA 1
ATOM 2465 C C . SER A 1 339 ? -24.890 -14.041 8.044 1.00 91.38 339 SER A C 1
ATOM 2467 O O . SER A 1 339 ? -24.550 -15.214 7.897 1.00 91.38 339 SER A O 1
ATOM 2469 N N . GLN A 1 340 ? -24.549 -13.329 9.120 1.00 96.19 340 GLN A N 1
ATOM 2470 C CA . GLN A 1 340 ? -23.823 -13.844 10.286 1.00 96.19 340 GLN A CA 1
ATOM 2471 C C . GLN A 1 340 ? -24.748 -13.906 11.504 1.00 96.19 340 GLN A C 1
ATOM 2473 O O . GLN A 1 340 ? -25.411 -12.922 11.831 1.00 96.19 340 GLN A O 1
ATOM 2478 N N . ALA A 1 341 ? -24.754 -15.040 12.207 1.00 95.69 341 ALA A N 1
ATOM 2479 C CA . ALA A 1 341 ? -25.458 -15.191 13.478 1.00 95.69 341 ALA A CA 1
ATOM 2480 C C . ALA A 1 341 ? -24.588 -14.748 14.663 1.00 95.69 341 ALA A C 1
ATOM 2482 O O . ALA A 1 341 ? -23.394 -15.054 14.710 1.00 95.69 341 ALA A O 1
ATOM 2483 N N . TYR A 1 342 ? -25.204 -14.078 15.630 1.00 95.19 342 TYR A N 1
ATOM 2484 C CA . TYR A 1 342 ? -24.576 -13.612 16.860 1.00 95.19 342 TYR A CA 1
ATOM 2485 C C . TYR A 1 342 ? -25.309 -14.131 18.099 1.00 95.19 342 TYR A C 1
ATOM 2487 O O . TYR A 1 342 ? -26.493 -14.459 18.058 1.00 95.19 342 TYR A O 1
ATOM 2495 N N . THR A 1 343 ? -24.602 -14.153 19.224 1.00 95.75 343 THR A N 1
ATOM 2496 C CA . THR A 1 343 ? -25.163 -14.353 20.566 1.00 95.75 343 THR A CA 1
ATOM 2497 C C . THR A 1 343 ? -24.797 -13.173 21.460 1.00 95.75 343 THR A C 1
ATOM 2499 O O . THR A 1 343 ? -23.704 -12.617 21.318 1.00 95.75 343 THR A O 1
ATOM 2502 N N . ALA A 1 344 ? -25.676 -12.803 22.392 1.00 93.75 344 ALA A N 1
ATOM 2503 C CA . ALA A 1 344 ? -25.431 -11.762 23.387 1.00 93.75 344 ALA A CA 1
ATOM 2504 C C . ALA A 1 344 ? -25.478 -12.336 24.807 1.00 93.75 344 ALA A C 1
ATOM 2506 O O . ALA A 1 344 ? -26.491 -12.887 25.230 1.00 93.75 344 ALA A O 1
ATOM 2507 N N . THR A 1 345 ? -24.407 -12.129 25.568 1.00 91.88 345 THR A N 1
ATOM 2508 C CA . THR A 1 345 ? -24.307 -12.534 26.977 1.00 91.88 345 THR A CA 1
ATOM 2509 C C . THR A 1 345 ? -24.298 -11.289 27.855 1.00 91.88 345 THR A C 1
ATOM 2511 O O . THR A 1 345 ? -23.515 -10.370 27.612 1.00 91.88 345 THR A O 1
ATOM 2514 N N . ALA A 1 346 ? -25.153 -11.240 28.877 1.00 83.94 346 ALA A N 1
ATOM 2515 C CA . ALA A 1 346 ? -25.132 -10.177 29.876 1.00 83.94 346 ALA A CA 1
ATOM 2516 C C . ALA A 1 346 ? -23.901 -10.339 30.768 1.00 83.94 346 ALA A C 1
ATOM 2518 O O . ALA A 1 346 ? -23.605 -11.446 31.224 1.00 83.94 346 ALA A O 1
ATOM 2519 N N . VAL A 1 347 ? -23.195 -9.243 31.029 1.00 77.62 347 VAL A N 1
ATOM 2520 C CA . VAL A 1 347 ? -21.954 -9.250 31.806 1.00 77.62 347 VAL A CA 1
ATOM 2521 C C . VAL A 1 347 ? -22.060 -8.230 32.934 1.00 77.62 347 VAL A C 1
ATOM 2523 O O . VAL A 1 347 ? -22.624 -7.147 32.758 1.00 77.62 347 VAL A O 1
ATOM 2526 N N . ASP A 1 348 ? -21.567 -8.597 34.114 1.00 70.44 348 ASP A N 1
ATOM 2527 C CA . ASP A 1 348 ? -21.480 -7.683 35.252 1.00 70.44 348 ASP A CA 1
ATOM 2528 C C . ASP A 1 348 ? -20.253 -6.746 35.143 1.00 70.44 348 ASP A C 1
ATOM 2530 O O . ASP A 1 348 ? -19.377 -6.955 34.298 1.00 70.44 348 ASP A O 1
ATOM 2534 N N . PRO A 1 349 ? -20.131 -5.719 36.007 1.00 57.34 349 PRO A N 1
ATOM 2535 C CA . PRO A 1 349 ? -18.969 -4.818 36.008 1.00 57.34 349 PRO A CA 1
ATOM 2536 C C . PRO A 1 349 ? -17.607 -5.504 36.271 1.00 57.34 349 PRO A C 1
ATOM 2538 O O . PRO A 1 349 ? -16.548 -4.869 36.205 1.00 57.34 349 PRO A O 1
ATOM 2541 N N . PHE A 1 350 ? -17.601 -6.795 36.612 1.00 57.78 350 PHE A N 1
ATOM 2542 C CA . PHE A 1 350 ? -16.416 -7.597 36.911 1.00 57.78 350 PHE A CA 1
ATOM 2543 C C . PHE A 1 350 ? -16.059 -8.575 35.782 1.00 57.78 350 PHE A C 1
ATOM 2545 O O . PHE A 1 350 ? -15.190 -9.425 35.969 1.00 57.78 350 PHE A O 1
ATOM 2552 N N . ASN A 1 351 ? -16.662 -8.425 34.597 1.00 64.25 351 ASN A N 1
ATOM 2553 C CA . ASN A 1 351 ? -16.504 -9.320 33.445 1.00 64.25 351 ASN A CA 1
ATOM 2554 C C . ASN A 1 351 ? -16.975 -10.760 33.697 1.00 64.25 351 ASN A C 1
ATOM 2556 O O . ASN A 1 351 ? -16.581 -11.680 32.975 1.00 64.25 351 ASN A O 1
ATOM 2560 N N . LYS A 1 352 ? -17.831 -10.984 34.698 1.00 70.56 352 LYS A N 1
ATOM 2561 C CA . LYS A 1 352 ? -18.440 -12.291 34.919 1.00 70.56 352 LYS A CA 1
ATOM 2562 C C . LYS A 1 352 ? -19.718 -12.404 34.078 1.00 70.56 352 LYS A C 1
ATOM 2564 O O . LYS A 1 352 ? -20.569 -11.511 34.139 1.00 70.56 352 LYS A O 1
ATOM 2569 N N . PRO A 1 353 ? -19.899 -13.496 33.314 1.00 79.19 353 PRO A N 1
ATOM 2570 C CA . PRO A 1 353 ? -21.136 -13.719 32.582 1.00 79.19 353 PRO A CA 1
ATOM 2571 C C . PRO A 1 353 ? -22.294 -13.950 33.561 1.00 79.19 353 PRO A C 1
ATOM 2573 O O . PRO A 1 353 ? -22.199 -14.760 34.487 1.00 79.19 353 PRO A O 1
ATOM 2576 N N . LEU A 1 354 ? -23.389 -13.228 33.340 1.00 77.50 354 LEU A N 1
ATOM 2577 C CA . LEU A 1 354 ? -24.641 -13.322 34.091 1.00 77.50 354 LEU A CA 1
ATOM 2578 C C . LEU A 1 354 ? -25.675 -14.223 33.398 1.00 77.50 354 LEU A C 1
ATOM 2580 O O . LEU A 1 354 ? -26.596 -14.695 34.057 1.00 77.50 354 LEU A O 1
ATOM 2584 N N . GLY A 1 355 ? -25.516 -14.483 32.095 1.00 83.88 355 GLY A N 1
ATOM 2585 C CA . GLY A 1 355 ? -26.370 -15.389 31.320 1.00 83.88 355 GLY A CA 1
ATOM 2586 C C . GLY A 1 355 ? -26.550 -14.957 29.863 1.00 83.88 355 GLY A C 1
ATOM 2587 O O . GLY A 1 355 ? -26.210 -13.831 29.496 1.00 83.88 355 GLY A O 1
ATOM 2588 N N . ASP A 1 356 ? -27.082 -15.862 29.040 1.00 89.50 356 ASP A N 1
ATOM 2589 C CA . ASP A 1 356 ? -27.473 -15.583 27.653 1.00 89.50 356 ASP A CA 1
ATOM 2590 C C . ASP A 1 356 ? -28.741 -14.716 27.630 1.00 89.50 356 ASP A C 1
ATOM 2592 O O . ASP A 1 356 ? -29.736 -15.028 28.285 1.00 89.50 356 ASP A O 1
ATOM 2596 N N . VAL A 1 357 ? -28.688 -13.613 26.888 1.00 90.75 357 VAL A N 1
ATOM 2597 C CA . VAL A 1 357 ? -29.785 -12.653 26.698 1.00 90.75 357 VAL A CA 1
ATOM 2598 C C . VAL A 1 357 ? -30.044 -12.374 25.214 1.00 90.75 357 VAL A C 1
ATOM 2600 O O . VAL A 1 357 ? -30.596 -11.332 24.852 1.00 90.75 357 VAL A O 1
ATOM 2603 N N . THR A 1 358 ? -29.653 -13.294 24.331 1.00 91.81 358 THR A N 1
ATOM 2604 C CA . THR A 1 358 ? -29.741 -13.140 22.870 1.00 91.81 358 THR A CA 1
ATOM 2605 C C . THR A 1 358 ? -31.168 -12.846 22.410 1.00 91.81 358 THR A C 1
ATOM 2607 O O . THR A 1 358 ? -31.376 -11.924 21.625 1.00 91.81 358 THR A O 1
ATOM 2610 N N . ALA A 1 359 ? -32.164 -13.559 22.945 1.00 88.44 359 ALA A N 1
ATOM 2611 C CA . ALA A 1 359 ? -33.573 -13.386 22.576 1.00 88.44 359 ALA A CA 1
ATOM 2612 C C . ALA A 1 359 ? -34.170 -12.030 23.007 1.00 88.44 359 ALA A C 1
ATOM 2614 O O . ALA A 1 359 ? -35.177 -11.594 22.457 1.00 88.44 359 ALA A O 1
ATOM 2615 N N . GLU A 1 360 ? -33.552 -11.363 23.983 1.00 84.31 360 GLU A N 1
ATOM 2616 C CA . GLU A 1 360 ? -33.998 -10.079 24.539 1.00 84.31 360 GLU A CA 1
ATOM 2617 C C . GLU A 1 360 ? -33.206 -8.885 23.978 1.00 84.31 360 GLU A C 1
ATOM 2619 O O . GLU A 1 360 ? -33.440 -7.737 24.360 1.00 84.31 360 GLU A O 1
ATOM 2624 N N . THR A 1 361 ? -32.236 -9.150 23.102 1.00 89.31 361 THR A N 1
ATOM 2625 C CA . THR A 1 361 ? -31.319 -8.147 22.560 1.00 89.31 361 THR A CA 1
ATOM 2626 C C . THR A 1 361 ? -31.764 -7.726 21.166 1.00 89.31 361 THR A C 1
ATOM 2628 O O . THR A 1 361 ? -31.973 -8.551 20.280 1.00 89.31 361 THR A O 1
ATOM 2631 N N . THR A 1 362 ? -31.876 -6.418 20.952 1.00 94.38 362 THR A N 1
ATOM 2632 C CA . THR A 1 362 ? -32.098 -5.848 19.621 1.00 94.38 362 THR A CA 1
ATOM 2633 C C . THR A 1 362 ? -30.750 -5.633 18.949 1.00 94.38 362 THR A C 1
ATOM 2635 O O . THR A 1 362 ? -29.908 -4.907 19.479 1.00 94.38 362 THR A O 1
ATOM 2638 N N . PHE A 1 363 ? -30.538 -6.256 17.792 1.00 95.50 363 PHE A N 1
ATOM 2639 C CA . PHE A 1 363 ? -29.306 -6.108 17.022 1.00 95.50 363 PHE A CA 1
ATOM 2640 C C . PHE A 1 363 ? -29.479 -5.094 15.895 1.00 95.50 363 PHE A C 1
ATOM 2642 O O . PHE A 1 363 ? -30.513 -5.046 15.230 1.00 95.50 363 PHE A O 1
ATOM 2649 N N . GLY A 1 364 ? -28.437 -4.300 15.677 1.00 94.62 364 GLY A N 1
ATOM 2650 C CA . GLY A 1 364 ? -28.297 -3.403 14.541 1.00 94.62 364 GLY A CA 1
ATOM 2651 C C . GLY A 1 364 ? -26.916 -3.537 13.916 1.00 94.62 364 GLY A C 1
ATOM 2652 O O . GLY A 1 364 ? -25.961 -3.957 14.571 1.00 94.62 364 GLY A O 1
ATOM 2653 N N . ILE A 1 365 ? -26.821 -3.162 12.648 1.00 94.69 365 ILE A N 1
ATOM 2654 C CA . ILE A 1 365 ? -25.584 -3.149 11.875 1.00 94.69 365 ILE A CA 1
ATOM 2655 C C . ILE A 1 365 ? -25.423 -1.769 11.227 1.00 94.69 365 ILE A C 1
ATOM 2657 O O . ILE A 1 365 ? -26.405 -1.166 10.799 1.00 94.69 365 ILE A O 1
ATOM 2661 N N . SER A 1 366 ? -24.199 -1.244 11.232 1.00 88.62 366 SER A N 1
ATOM 2662 C CA . SER A 1 366 ? -23.835 0.045 10.628 1.00 88.62 366 SER A CA 1
ATOM 2663 C C . SER A 1 366 ? -22.488 -0.070 9.902 1.00 88.62 366 SER A C 1
ATOM 2665 O O . SER A 1 366 ? -21.633 -0.805 10.409 1.00 88.62 366 SER A O 1
ATOM 2667 N N . PRO A 1 367 ? -22.237 0.676 8.809 1.00 86.25 367 PRO A N 1
ATOM 2668 C CA . PRO A 1 367 ? -23.041 1.802 8.312 1.00 86.25 367 PRO A CA 1
ATOM 2669 C C . PRO A 1 367 ? -24.324 1.406 7.566 1.00 86.25 367 PRO A C 1
ATOM 2671 O O . PRO A 1 367 ? -25.264 2.196 7.539 1.00 86.25 367 PRO A O 1
ATOM 2674 N N . ASP A 1 368 ? -24.397 0.189 7.036 1.00 86.88 368 ASP A N 1
ATOM 2675 C CA . ASP A 1 368 ? -25.540 -0.324 6.279 1.00 86.88 368 ASP A CA 1
ATOM 2676 C C . ASP A 1 368 ? -25.824 -1.804 6.599 1.00 86.88 368 ASP A C 1
ATOM 2678 O O . ASP A 1 368 ? -25.145 -2.429 7.417 1.00 86.88 368 ASP A O 1
ATOM 2682 N N . GLY A 1 369 ? -26.867 -2.354 5.973 1.00 89.19 369 GLY A N 1
ATOM 2683 C CA . GLY A 1 369 ? -27.322 -3.724 6.186 1.00 89.19 369 GLY A CA 1
ATOM 2684 C C . GLY A 1 369 ? -28.588 -3.825 7.034 1.00 89.19 369 GLY A C 1
ATOM 2685 O O . GLY A 1 369 ? -29.254 -2.837 7.343 1.00 89.19 369 GLY A O 1
ATOM 2686 N N . SER A 1 370 ? -28.953 -5.053 7.393 1.00 94.25 370 SER A N 1
ATOM 2687 C CA . SER A 1 370 ? -30.120 -5.336 8.233 1.00 94.25 370 SER A CA 1
ATOM 2688 C C . SER A 1 370 ? -29.871 -6.530 9.148 1.00 94.25 370 SER A C 1
ATOM 2690 O O . SER A 1 370 ? -29.166 -7.467 8.772 1.00 94.25 370 SER A O 1
ATOM 2692 N N . CYS A 1 371 ? -30.463 -6.509 10.342 1.00 95.25 371 CYS A N 1
ATOM 2693 C CA . CYS A 1 371 ? -30.479 -7.654 11.248 1.00 95.25 371 CYS A CA 1
ATOM 2694 C C . CYS A 1 371 ? -31.910 -8.174 11.420 1.00 95.25 371 CYS A C 1
ATOM 2696 O O . CYS A 1 371 ? -32.825 -7.400 11.704 1.00 95.25 371 CYS A O 1
ATOM 2698 N N . GLN A 1 372 ? -32.098 -9.487 11.284 1.00 94.56 372 GLN A N 1
ATOM 2699 C CA . GLN A 1 372 ? -33.325 -10.189 11.648 1.00 94.56 372 GLN A CA 1
ATOM 2700 C C . GLN A 1 372 ? -33.053 -11.009 12.913 1.00 94.56 372 GLN A C 1
ATOM 2702 O O . GLN A 1 372 ? -32.396 -12.049 12.876 1.00 94.56 372 GLN A O 1
ATOM 2707 N N . GLY A 1 373 ? -33.519 -10.515 14.063 1.00 92.44 373 GLY A N 1
ATOM 2708 C CA . GLY A 1 373 ? -33.100 -11.057 15.357 1.00 92.44 373 GLY A CA 1
ATOM 2709 C C . GLY A 1 373 ? -31.589 -10.895 15.543 1.00 92.44 373 GLY A C 1
ATOM 2710 O O . GLY A 1 373 ? -31.053 -9.822 15.284 1.00 92.44 373 GLY A O 1
ATOM 2711 N N . ALA A 1 374 ? -30.898 -11.961 15.947 1.00 93.81 374 ALA A N 1
ATOM 2712 C CA . ALA A 1 374 ? -29.445 -11.959 16.132 1.00 93.81 374 ALA A CA 1
ATOM 2713 C C . ALA A 1 374 ? -28.648 -12.289 14.856 1.00 93.81 374 ALA A C 1
ATOM 2715 O O . ALA A 1 374 ? -27.454 -12.572 14.921 1.00 93.81 374 ALA A O 1
ATOM 2716 N N . VAL A 1 375 ? -29.300 -12.291 13.692 1.00 96.00 375 VAL A N 1
ATOM 2717 C CA . VAL A 1 375 ? -28.684 -12.616 12.405 1.00 96.00 375 VAL A CA 1
ATOM 2718 C C . VAL A 1 375 ? -28.567 -11.341 11.575 1.00 96.00 375 VAL A C 1
ATOM 2720 O O . VAL A 1 375 ? -29.581 -10.768 11.185 1.00 96.00 375 VAL A O 1
ATOM 2723 N N . CYS A 1 376 ? -27.344 -10.882 11.314 1.00 95.00 376 CYS A N 1
ATOM 2724 C CA . CYS A 1 376 ? -27.060 -9.613 10.639 1.00 95.00 376 CYS A CA 1
ATOM 2725 C C . CYS A 1 376 ? -26.453 -9.822 9.249 1.00 95.00 376 CYS A C 1
ATOM 2727 O O . CYS A 1 376 ? -25.596 -10.683 9.067 1.00 95.00 376 CYS A O 1
ATOM 2729 N N . THR A 1 377 ? -26.883 -9.007 8.284 1.00 93.94 377 THR A N 1
ATOM 2730 C CA . THR A 1 377 ? -26.477 -9.062 6.872 1.00 93.94 377 THR A CA 1
ATOM 2731 C C . THR A 1 377 ? -26.033 -7.670 6.408 1.00 93.94 377 THR A C 1
ATOM 2733 O O . THR A 1 377 ? -26.874 -6.767 6.394 1.00 93.94 377 THR A O 1
ATOM 2736 N N . PRO A 1 378 ? -24.757 -7.464 6.037 1.00 90.81 378 PRO A N 1
ATOM 2737 C CA . PRO A 1 378 ? -24.266 -6.198 5.486 1.00 90.81 378 PRO A CA 1
ATOM 2738 C C . PRO A 1 378 ? -24.712 -6.015 4.027 1.00 90.81 378 PRO A C 1
ATOM 2740 O O . PRO A 1 378 ? -24.842 -7.002 3.292 1.00 90.81 378 PRO A O 1
ATOM 2743 N N . ALA A 1 379 ? -24.938 -4.770 3.599 1.00 81.62 379 ALA A N 1
ATOM 2744 C CA . ALA A 1 379 ? -25.395 -4.437 2.245 1.00 81.62 379 ALA A CA 1
ATOM 2745 C C . ALA A 1 379 ? -24.284 -3.863 1.343 1.00 81.62 379 ALA A C 1
ATOM 2747 O O . ALA A 1 379 ? -24.396 -3.972 0.122 1.00 81.62 379 ALA A O 1
ATOM 2748 N N . LEU A 1 380 ? -23.208 -3.309 1.906 1.00 78.38 380 LEU A N 1
ATOM 2749 C CA . LEU A 1 380 ? -22.044 -2.788 1.192 1.00 78.38 380 LEU A CA 1
ATOM 2750 C C . LEU A 1 380 ? -20.739 -3.403 1.718 1.00 78.38 380 LEU A C 1
ATOM 2752 O O . LEU A 1 380 ? -20.708 -3.995 2.796 1.00 78.38 380 LEU A O 1
ATOM 2756 N N . PRO A 1 381 ? -19.638 -3.313 0.952 1.00 74.75 381 PRO A N 1
ATOM 2757 C CA . PRO A 1 381 ? -18.334 -3.784 1.396 1.00 74.75 381 PRO A CA 1
ATOM 2758 C C . PRO A 1 381 ? -17.719 -2.880 2.467 1.00 74.75 381 PRO A C 1
ATOM 2760 O O . PRO A 1 381 ? -17.919 -1.668 2.465 1.00 74.75 381 PRO A O 1
ATOM 2763 N N . GLY A 1 382 ? -16.867 -3.458 3.309 1.00 76.31 382 GLY A N 1
ATOM 2764 C CA . GLY A 1 382 ? -16.050 -2.742 4.280 1.00 76.31 382 GLY A CA 1
ATOM 2765 C C . GLY A 1 382 ? -16.312 -3.147 5.732 1.00 76.31 382 GLY A C 1
ATOM 2766 O O . GLY A 1 382 ? -17.016 -4.124 6.016 1.00 76.31 382 GLY A O 1
ATOM 2767 N N . PRO A 1 383 ? -15.699 -2.430 6.685 1.00 81.38 383 PRO A N 1
ATOM 2768 C CA . PRO A 1 383 ? -15.893 -2.685 8.102 1.00 81.38 383 PRO A CA 1
ATOM 2769 C C . PRO A 1 383 ? -17.300 -2.270 8.540 1.00 81.38 383 PRO A C 1
ATOM 2771 O O . PRO A 1 383 ? -17.745 -1.151 8.301 1.00 81.38 383 PRO A O 1
ATOM 2774 N N . HIS A 1 384 ? -17.971 -3.175 9.236 1.00 89.19 384 HIS A N 1
ATOM 2775 C CA . HIS A 1 384 ? -19.263 -2.968 9.865 1.00 89.19 384 HIS A CA 1
ATOM 2776 C C . HIS A 1 384 ? -19.136 -3.155 11.372 1.00 89.19 384 HIS A C 1
ATOM 2778 O O . HIS A 1 384 ? -18.344 -3.961 11.871 1.00 89.19 384 HIS A O 1
ATOM 2784 N N . THR A 1 385 ? -19.963 -2.421 12.106 1.00 94.31 385 THR A N 1
ATOM 2785 C CA . THR A 1 385 ? -20.160 -2.628 13.540 1.00 94.31 385 THR A CA 1
ATOM 2786 C C . THR A 1 385 ? -21.519 -3.265 13.752 1.00 94.31 385 THR A C 1
ATOM 2788 O O . THR A 1 385 ? -22.540 -2.692 13.373 1.00 94.31 385 THR A O 1
ATOM 2791 N N . VAL A 1 386 ? -21.530 -4.437 14.382 1.00 95.44 386 VAL A N 1
ATOM 2792 C CA . VAL A 1 386 ? -22.752 -5.068 14.877 1.00 95.44 386 VAL A CA 1
ATOM 2793 C C . VAL A 1 386 ? -22.930 -4.648 16.326 1.00 95.44 386 VAL A C 1
ATOM 2795 O O . VAL A 1 386 ? -22.062 -4.901 17.159 1.00 95.44 386 VAL A O 1
ATOM 2798 N N . LYS A 1 387 ? -24.042 -3.985 16.634 1.00 94.50 387 LYS A N 1
ATOM 2799 C CA . LYS A 1 387 ? -24.374 -3.498 17.974 1.00 94.50 387 LYS A CA 1
ATOM 2800 C C . LYS A 1 387 ? -25.598 -4.235 18.500 1.00 94.50 387 LYS A C 1
ATOM 2802 O O . LYS A 1 387 ? -26.672 -4.137 17.916 1.00 94.50 387 LYS A O 1
ATOM 2807 N N . GLY A 1 388 ? -25.444 -4.928 19.623 1.00 92.38 388 GLY A N 1
ATOM 2808 C CA . GLY A 1 388 ? -26.563 -5.464 20.397 1.00 92.38 388 GLY A CA 1
ATOM 2809 C C . GLY A 1 388 ? -26.956 -4.483 21.498 1.00 92.38 388 GLY A C 1
ATOM 2810 O O . GLY A 1 388 ? -26.082 -3.983 22.208 1.00 92.38 388 GLY A O 1
ATOM 2811 N N . VAL A 1 389 ? -28.248 -4.194 21.647 1.00 85.56 389 VAL A N 1
ATOM 2812 C CA . VAL A 1 389 ? -28.799 -3.315 22.690 1.00 85.56 389 VAL A CA 1
ATOM 2813 C C . VAL A 1 389 ? -29.908 -4.037 23.447 1.00 85.56 389 VAL A C 1
ATOM 2815 O O . VAL A 1 389 ? -30.846 -4.558 22.846 1.00 85.56 389 VAL A O 1
ATOM 2818 N N . ARG A 1 390 ? -29.823 -4.024 24.778 1.00 82.50 390 ARG A N 1
ATOM 2819 C CA . ARG A 1 390 ? -30.877 -4.487 25.688 1.00 82.50 390 ARG A CA 1
ATOM 2820 C C . ARG A 1 390 ? -31.082 -3.415 26.753 1.00 82.50 390 ARG A C 1
ATOM 2822 O O . ARG A 1 390 ? -30.160 -3.114 27.505 1.00 82.50 390 ARG A O 1
ATOM 2829 N N . ASN A 1 391 ? -32.282 -2.844 26.850 1.00 78.19 391 ASN A N 1
ATOM 2830 C CA . ASN A 1 391 ? -32.548 -1.680 27.708 1.00 78.19 391 AS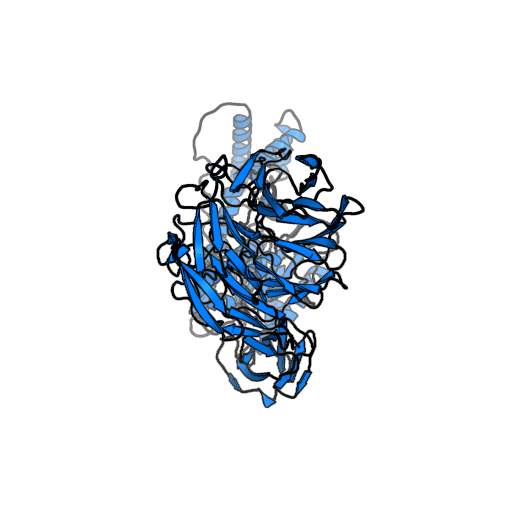N A CA 1
ATOM 2831 C C . ASN A 1 391 ? -31.527 -0.545 27.446 1.00 78.19 391 ASN A C 1
ATOM 2833 O O . ASN A 1 391 ? -31.433 -0.064 26.321 1.00 78.19 391 ASN A O 1
ATOM 2837 N N . LEU A 1 392 ? -30.758 -0.128 28.461 1.00 67.25 392 LEU A N 1
ATOM 2838 C CA . LEU A 1 392 ? -29.739 0.932 28.369 1.00 67.25 392 LEU A CA 1
ATOM 2839 C C . LEU A 1 392 ? -28.304 0.406 28.182 1.00 67.25 392 LEU A C 1
ATOM 2841 O O . LEU A 1 392 ? -27.370 1.204 28.134 1.00 67.25 392 LEU A O 1
ATOM 2845 N N . VAL A 1 393 ? -28.107 -0.913 28.077 1.00 72.00 393 VAL A N 1
ATOM 2846 C CA . VAL A 1 393 ? -26.777 -1.524 27.925 1.00 72.00 393 VAL A CA 1
ATOM 2847 C C . VAL A 1 393 ? -26.564 -2.033 26.508 1.00 72.00 393 VAL A C 1
ATOM 2849 O O . VAL A 1 393 ? -27.500 -2.458 25.827 1.00 72.00 393 VAL A O 1
ATOM 2852 N N . SER A 1 394 ? -25.316 -1.981 26.045 1.00 87.12 394 SER A N 1
ATOM 2853 C CA . SER A 1 394 ? -24.968 -2.420 24.697 1.00 87.12 394 SER A CA 1
ATOM 2854 C C . SER A 1 394 ? -23.634 -3.149 24.645 1.00 87.12 394 SER A C 1
ATOM 2856 O O . SER A 1 394 ? -22.798 -3.013 25.539 1.00 87.12 394 SER A O 1
ATOM 2858 N N . GLY A 1 395 ? -23.460 -3.929 23.587 1.00 88.38 395 GLY A N 1
ATOM 2859 C CA . GLY A 1 395 ? -22.219 -4.592 23.214 1.00 88.38 395 GLY A CA 1
ATOM 2860 C C . GLY A 1 395 ? -21.980 -4.419 21.722 1.00 88.38 395 GLY A C 1
ATOM 2861 O O . GLY A 1 395 ? -22.927 -4.181 20.969 1.00 88.38 395 GLY A O 1
ATOM 2862 N N . THR A 1 396 ? -20.726 -4.526 21.293 1.00 93.25 396 THR A N 1
ATOM 2863 C CA . THR A 1 396 ? -20.375 -4.432 19.871 1.00 93.25 396 THR A CA 1
ATOM 2864 C C . THR A 1 396 ? -19.485 -5.588 19.448 1.00 93.25 396 THR A C 1
ATOM 2866 O O . THR A 1 396 ? -18.700 -6.091 20.250 1.00 93.25 396 THR A O 1
ATOM 2869 N N . ALA A 1 397 ? -19.629 -5.988 18.192 1.00 90.25 397 ALA A N 1
ATOM 2870 C CA . ALA A 1 397 ? -18.745 -6.890 17.477 1.00 90.25 397 ALA A CA 1
ATOM 2871 C C . ALA A 1 397 ? -18.373 -6.254 16.135 1.00 90.25 397 ALA A C 1
ATOM 2873 O O . ALA A 1 397 ? -19.101 -5.411 15.600 1.00 90.25 397 ALA A O 1
ATOM 2874 N N . THR A 1 398 ? -17.236 -6.664 15.590 1.00 90.19 398 THR A N 1
ATOM 2875 C CA . THR A 1 398 ? -16.776 -6.213 14.275 1.00 90.19 398 THR A CA 1
ATOM 2876 C C . THR A 1 398 ? -17.125 -7.251 13.218 1.00 90.19 398 THR A C 1
ATOM 2878 O O . THR A 1 398 ? -16.947 -8.454 13.421 1.00 90.19 398 THR A O 1
ATOM 2881 N N . LEU A 1 399 ? -17.642 -6.783 12.088 1.00 85.06 399 LEU A N 1
ATOM 2882 C CA . LEU A 1 399 ? -17.961 -7.605 10.929 1.00 85.06 399 LEU A CA 1
ATOM 2883 C 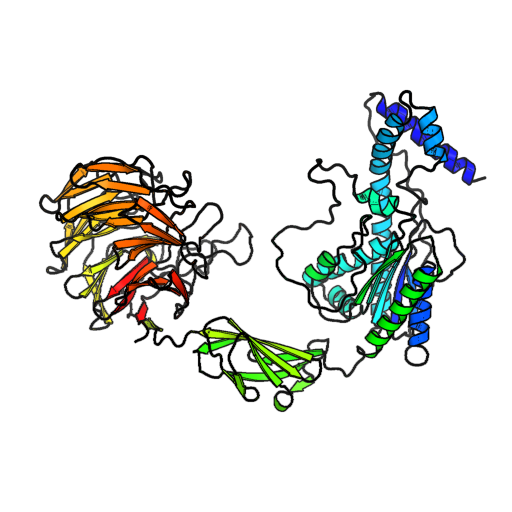C . LEU A 1 399 ? -17.272 -7.003 9.711 1.00 85.06 399 LEU A C 1
ATOM 2885 O O . LEU A 1 399 ? -17.561 -5.873 9.338 1.00 85.06 399 LEU A O 1
ATOM 2889 N N . SER A 1 400 ? -16.356 -7.727 9.081 1.00 84.38 400 SER A N 1
ATOM 2890 C CA . SER A 1 400 ? -15.794 -7.304 7.800 1.00 84.38 400 SER A CA 1
ATOM 2891 C C . SER A 1 400 ? -16.648 -7.877 6.675 1.00 84.38 400 SER A C 1
ATOM 2893 O O . SER A 1 400 ? -16.702 -9.094 6.489 1.00 84.38 400 SER A O 1
ATOM 2895 N N . ALA A 1 401 ? -17.350 -7.006 5.953 1.00 81.50 401 ALA A N 1
ATOM 2896 C CA . ALA A 1 401 ? -18.095 -7.381 4.764 1.00 81.50 401 ALA A CA 1
ATOM 2897 C C . ALA A 1 401 ? -17.153 -7.293 3.565 1.00 81.50 401 ALA A C 1
ATOM 2899 O O . ALA A 1 401 ? -16.811 -6.210 3.093 1.00 81.50 401 ALA A O 1
ATOM 2900 N N . LEU A 1 402 ? -16.699 -8.431 3.067 1.00 74.75 402 LEU A N 1
ATOM 2901 C CA . LEU A 1 402 ? -16.014 -8.466 1.787 1.00 74.75 402 LEU A CA 1
ATOM 2902 C C . LEU A 1 402 ? -17.041 -8.151 0.699 1.00 74.75 402 LEU A C 1
ATOM 2904 O O . LEU A 1 402 ? -18.172 -8.637 0.803 1.00 74.75 402 LEU A O 1
ATOM 2908 N N . PRO A 1 403 ? -16.686 -7.379 -0.344 1.00 63.75 403 PRO A N 1
ATOM 2909 C CA . PRO A 1 403 ? -17.573 -7.219 -1.481 1.00 63.75 403 PRO A CA 1
ATOM 2910 C C . PRO A 1 403 ? -18.057 -8.589 -1.941 1.00 63.75 403 PRO A C 1
ATOM 2912 O O . PRO A 1 403 ? -17.308 -9.567 -1.880 1.00 63.75 403 PRO A O 1
ATOM 2915 N N . ALA A 1 404 ? -19.285 -8.660 -2.451 1.00 55.50 404 ALA A N 1
ATOM 2916 C CA . ALA A 1 404 ? -19.709 -9.780 -3.282 1.00 55.50 404 ALA A CA 1
ATOM 2917 C C . ALA A 1 404 ? -18.949 -9.735 -4.618 1.00 55.50 404 ALA A C 1
ATOM 2919 O O . ALA A 1 404 ? -19.533 -9.713 -5.692 1.00 55.50 404 ALA A O 1
ATOM 2920 N N . SER A 1 405 ? -17.621 -9.658 -4.568 1.00 57.59 405 SER A N 1
ATOM 2921 C CA . SER A 1 405 ? -16.801 -9.959 -5.710 1.00 57.59 405 SER A CA 1
ATOM 2922 C C . SER A 1 405 ? -16.840 -11.473 -5.823 1.00 57.59 405 SER A C 1
ATOM 2924 O O . SER A 1 405 ? -16.366 -12.172 -4.931 1.00 57.59 405 SER A O 1
ATOM 2926 N N . GLY A 1 406 ? -17.311 -11.992 -6.954 1.00 63.06 406 GLY A N 1
ATOM 2927 C CA . GLY A 1 406 ? -16.941 -13.346 -7.376 1.00 63.06 406 GLY A CA 1
ATOM 2928 C C . GLY A 1 406 ? -15.416 -13.546 -7.460 1.00 63.06 406 GLY A C 1
ATOM 2929 O O . GLY A 1 406 ? -14.964 -14.661 -7.711 1.00 63.06 406 GLY A O 1
ATOM 2930 N N . ALA A 1 407 ? -14.632 -12.478 -7.243 1.00 80.12 407 ALA A N 1
ATOM 2931 C CA . ALA A 1 407 ? -13.196 -12.520 -7.176 1.00 80.12 407 ALA A CA 1
ATOM 2932 C C . ALA A 1 407 ? -12.689 -13.310 -5.968 1.00 80.12 407 ALA A C 1
ATOM 2934 O O . ALA A 1 407 ? -13.218 -13.202 -4.861 1.00 80.12 407 ALA A O 1
ATOM 2935 N N . LYS A 1 408 ? -11.635 -14.091 -6.179 1.00 89.06 408 LYS A N 1
ATOM 2936 C CA . LYS A 1 408 ? -11.029 -14.954 -5.163 1.00 89.06 408 LYS A CA 1
ATOM 2937 C C . LYS A 1 408 ? -9.569 -15.220 -5.488 1.00 89.06 408 LYS A C 1
ATOM 2939 O O . LYS A 1 408 ? -9.169 -15.166 -6.648 1.00 89.06 408 LYS A O 1
ATOM 2944 N N . TRP A 1 409 ? -8.810 -15.590 -4.466 1.00 91.75 409 TRP A N 1
ATOM 2945 C CA . TRP A 1 409 ? -7.486 -16.174 -4.637 1.00 91.75 409 TRP A CA 1
ATOM 2946 C C . TRP A 1 409 ? -7.576 -17.694 -4.550 1.00 91.75 409 TRP A C 1
ATOM 2948 O O . TRP A 1 409 ? -8.187 -18.232 -3.626 1.00 91.75 409 TRP A O 1
ATOM 2958 N N . THR A 1 410 ? -6.972 -18.392 -5.504 1.00 92.25 410 THR A N 1
ATOM 2959 C CA . THR A 1 410 ? -6.854 -19.856 -5.507 1.00 92.25 410 THR A CA 1
ATOM 2960 C C . THR A 1 410 ? -5.394 -20.264 -5.634 1.00 92.25 410 THR A C 1
ATOM 2962 O O . THR A 1 410 ? -4.601 -19.527 -6.210 1.00 92.25 410 THR A O 1
ATOM 2965 N N . ALA A 1 411 ? -5.021 -21.435 -5.117 1.00 91.31 411 ALA A N 1
ATOM 2966 C CA . ALA A 1 411 ? -3.671 -21.961 -5.311 1.00 91.31 411 ALA A CA 1
ATOM 2967 C C . ALA A 1 411 ? -3.377 -22.167 -6.807 1.00 91.31 411 ALA A C 1
ATOM 2969 O O . ALA A 1 411 ? -4.242 -22.651 -7.539 1.00 91.31 411 ALA A O 1
ATOM 2970 N N . ALA A 1 412 ? -2.166 -21.820 -7.248 1.00 91.62 412 ALA A N 1
ATOM 2971 C CA . ALA A 1 412 ? -1.726 -21.979 -8.637 1.00 91.62 412 ALA A CA 1
ATOM 2972 C C . ALA A 1 412 ? -0.854 -23.234 -8.842 1.00 91.62 412 ALA A C 1
ATOM 2974 O O . ALA A 1 412 ? -0.038 -23.281 -9.757 1.00 91.62 412 ALA A O 1
ATOM 2975 N N . GLY A 1 413 ? -0.980 -24.231 -7.962 1.00 85.00 413 GLY A N 1
ATOM 2976 C CA . GLY A 1 413 ? -0.040 -25.350 -7.891 1.00 85.00 413 GLY A CA 1
ATOM 2977 C C . GLY A 1 413 ? 1.302 -24.948 -7.271 1.00 85.00 413 GLY A C 1
ATOM 2978 O O . GLY A 1 413 ? 1.516 -23.780 -6.948 1.00 85.00 413 GLY A O 1
ATOM 2979 N N . ASN A 1 414 ? 2.187 -25.932 -7.102 1.00 84.19 414 ASN A N 1
ATOM 2980 C CA . ASN A 1 414 ? 3.448 -25.734 -6.395 1.00 84.19 414 ASN A CA 1
ATOM 2981 C C . ASN A 1 414 ? 4.616 -25.581 -7.367 1.00 84.19 414 ASN A C 1
ATOM 2983 O O . ASN A 1 414 ? 4.769 -26.395 -8.283 1.00 84.19 414 ASN A O 1
ATOM 2987 N N . MET A 1 415 ? 5.463 -24.586 -7.112 1.00 82.75 415 MET A N 1
ATOM 2988 C CA . MET A 1 415 ? 6.784 -24.513 -7.740 1.00 82.75 415 MET A CA 1
ATOM 2989 C C . MET A 1 415 ? 7.696 -25.583 -7.134 1.00 82.75 415 MET A C 1
ATOM 2991 O O . MET A 1 415 ? 7.602 -25.904 -5.949 1.00 82.75 415 MET A O 1
ATOM 2995 N N . VAL A 1 416 ? 8.618 -26.120 -7.929 1.00 79.06 416 VAL A N 1
ATOM 2996 C CA . VAL A 1 416 ? 9.670 -27.023 -7.442 1.00 79.06 416 VAL A CA 1
ATOM 2997 C C . VAL A 1 416 ? 10.589 -26.278 -6.476 1.00 79.06 416 VAL A C 1
ATOM 2999 O O . VAL A 1 416 ? 11.033 -26.849 -5.481 1.00 79.06 416 VAL A O 1
ATOM 3002 N N . SER A 1 417 ? 10.865 -25.001 -6.756 1.00 77.44 417 SER A N 1
ATOM 3003 C CA . SER A 1 417 ? 11.611 -24.114 -5.866 1.00 77.44 417 SER A CA 1
ATOM 3004 C C . SER A 1 417 ? 10.802 -22.857 -5.577 1.00 77.44 417 SER A C 1
ATOM 3006 O O . SER A 1 417 ? 10.687 -21.960 -6.417 1.00 77.44 417 SER A O 1
ATOM 3008 N N . THR A 1 418 ? 10.265 -22.769 -4.359 1.00 79.00 418 THR A N 1
ATOM 3009 C CA . THR A 1 418 ? 9.642 -21.534 -3.886 1.00 79.00 418 THR A CA 1
ATOM 3010 C C . THR A 1 418 ? 10.680 -20.411 -3.872 1.00 79.00 418 THR A C 1
ATOM 3012 O O . THR A 1 418 ? 11.844 -20.604 -3.506 1.00 79.00 418 THR A O 1
ATOM 3015 N N . ARG A 1 419 ? 10.274 -19.229 -4.337 1.00 86.12 419 ARG A N 1
ATOM 3016 C CA . ARG A 1 419 ? 11.181 -18.106 -4.591 1.00 86.12 419 ARG A CA 1
ATOM 3017 C C . ARG A 1 419 ? 10.512 -16.772 -4.313 1.00 86.12 419 ARG A C 1
ATOM 3019 O O . ARG A 1 419 ? 9.293 -16.673 -4.405 1.00 86.12 419 ARG A O 1
ATOM 3026 N N . SER A 1 420 ? 11.307 -15.755 -4.007 1.00 83.31 420 SER A N 1
ATOM 3027 C CA . SER A 1 420 ? 10.892 -14.354 -3.889 1.00 83.31 420 SER A CA 1
ATOM 3028 C C . SER A 1 420 ? 11.743 -13.461 -4.797 1.00 83.31 420 SER A C 1
ATOM 3030 O O . SER A 1 420 ? 12.828 -13.850 -5.229 1.00 83.31 420 SER A O 1
ATOM 3032 N N . GLY A 1 421 ? 11.250 -12.270 -5.147 1.00 79.44 421 GLY A N 1
ATOM 3033 C CA . GLY A 1 421 ? 12.006 -11.324 -5.984 1.00 79.44 421 GLY A CA 1
ATOM 3034 C C . GLY A 1 421 ? 12.296 -11.805 -7.416 1.00 79.44 421 GLY A C 1
ATOM 3035 O O . GLY A 1 421 ? 13.209 -11.286 -8.060 1.00 79.44 421 GLY A O 1
ATOM 3036 N N . ASN A 1 422 ? 11.549 -12.798 -7.910 1.00 89.62 422 ASN A N 1
ATOM 3037 C CA . ASN A 1 422 ? 11.613 -13.255 -9.297 1.00 89.62 422 ASN A CA 1
ATOM 3038 C C . ASN A 1 422 ? 10.942 -12.260 -10.255 1.00 89.62 422 ASN A C 1
ATOM 3040 O O . ASN A 1 422 ? 10.182 -11.369 -9.861 1.00 89.62 422 ASN A O 1
ATOM 3044 N N . THR A 1 423 ? 11.159 -12.488 -11.544 1.00 92.94 423 THR A N 1
ATOM 3045 C CA . THR A 1 423 ? 10.333 -11.926 -12.613 1.00 92.94 423 THR A CA 1
ATOM 3046 C C . THR A 1 423 ? 9.336 -12.970 -13.117 1.00 92.94 423 THR A C 1
ATOM 3048 O O . THR A 1 423 ? 9.511 -14.168 -12.893 1.00 92.94 423 THR A O 1
ATOM 3051 N N . ALA A 1 424 ? 8.252 -12.522 -13.753 1.00 95.06 424 ALA A N 1
ATOM 3052 C CA . ALA A 1 424 ? 7.232 -13.387 -14.336 1.00 95.06 424 ALA A CA 1
ATOM 3053 C C . ALA A 1 424 ? 6.773 -12.797 -15.673 1.00 95.06 424 ALA A C 1
ATOM 3055 O O . ALA A 1 424 ? 6.182 -11.715 -15.710 1.00 95.06 424 ALA A O 1
ATOM 3056 N N . THR A 1 425 ? 7.074 -13.492 -16.767 1.00 97.19 425 THR A N 1
ATOM 3057 C CA . THR A 1 425 ? 6.885 -13.003 -18.138 1.00 97.19 425 THR A CA 1
ATOM 3058 C C . THR A 1 425 ? 5.877 -13.874 -18.878 1.00 97.19 425 THR A C 1
ATOM 3060 O O . THR A 1 425 ? 6.093 -15.075 -19.026 1.00 97.19 425 THR A O 1
ATOM 3063 N N . LEU A 1 426 ? 4.790 -13.271 -19.367 1.00 97.38 426 LEU A N 1
ATOM 3064 C CA . LEU A 1 426 ? 3.796 -13.954 -20.199 1.00 97.38 426 LEU A CA 1
ATOM 3065 C C . LEU A 1 426 ? 4.362 -14.232 -21.601 1.00 97.38 426 LEU A C 1
ATOM 3067 O O . LEU A 1 426 ? 4.675 -13.301 -22.351 1.00 97.38 426 LEU A O 1
ATOM 3071 N N . LEU A 1 427 ? 4.448 -15.508 -21.959 1.00 97.50 427 LEU A N 1
ATOM 3072 C CA . LEU A 1 427 ? 4.899 -16.004 -23.257 1.00 97.50 427 LEU A CA 1
ATOM 3073 C C . LEU A 1 427 ? 3.764 -15.963 -24.291 1.00 97.50 427 LEU A C 1
ATOM 3075 O O . LEU A 1 427 ? 2.588 -15.846 -23.947 1.00 97.50 427 LEU A O 1
ATOM 3079 N N . ASP A 1 428 ? 4.110 -16.052 -25.575 1.00 95.88 428 ASP A N 1
ATOM 3080 C CA . ASP A 1 428 ? 3.134 -15.943 -26.673 1.00 95.88 428 ASP A CA 1
ATOM 3081 C C . ASP A 1 428 ? 2.143 -17.114 -26.734 1.00 95.88 428 ASP A C 1
ATOM 3083 O O . ASP A 1 428 ? 1.038 -16.969 -27.251 1.00 95.88 428 ASP A O 1
ATOM 3087 N N . ASP A 1 429 ? 2.501 -18.262 -26.163 1.00 94.19 429 ASP A N 1
ATOM 3088 C CA . ASP A 1 429 ? 1.623 -19.432 -26.054 1.00 94.19 429 ASP A CA 1
ATOM 3089 C C . ASP A 1 429 ? 0.683 -19.392 -24.831 1.00 94.19 429 ASP A C 1
ATOM 3091 O O . ASP A 1 429 ? -0.118 -20.311 -24.627 1.00 94.19 429 ASP A O 1
ATOM 3095 N N . GLY A 1 430 ? 0.756 -18.318 -24.037 1.00 94.81 430 GLY A N 1
ATOM 3096 C CA . GLY A 1 430 ? -0.051 -18.095 -22.842 1.00 94.81 430 GLY A CA 1
ATOM 3097 C C . GLY A 1 430 ? 0.549 -18.645 -21.549 1.00 94.81 430 GLY A C 1
ATOM 3098 O O . GLY A 1 430 ? -0.026 -18.407 -20.489 1.00 94.81 430 GLY A O 1
ATOM 3099 N N . ARG A 1 431 ? 1.686 -19.349 -21.598 1.00 96.62 431 ARG A N 1
ATOM 3100 C CA . ARG A 1 431 ? 2.406 -19.793 -20.395 1.00 96.62 431 ARG A CA 1
ATOM 3101 C C . ARG A 1 431 ? 3.179 -18.635 -19.760 1.00 96.62 431 ARG A C 1
ATOM 3103 O O . ARG A 1 431 ? 3.426 -17.614 -20.400 1.00 96.62 431 ARG A O 1
ATOM 3110 N N . VAL A 1 432 ? 3.591 -18.783 -18.504 1.00 97.25 432 VAL A N 1
ATOM 3111 C CA . VAL A 1 432 ? 4.374 -17.763 -17.786 1.00 97.25 432 VAL A CA 1
ATOM 3112 C C . VAL A 1 432 ? 5.743 -18.310 -17.420 1.00 97.25 432 VAL A C 1
ATOM 3114 O O . VAL A 1 432 ? 5.830 -19.277 -16.670 1.00 97.25 432 VAL A O 1
ATOM 3117 N N . LEU A 1 433 ? 6.805 -17.671 -17.913 1.00 96.69 433 LEU A N 1
ATOM 3118 C CA . LEU A 1 433 ? 8.170 -17.918 -17.451 1.00 96.69 433 LEU A CA 1
ATOM 3119 C C . LEU A 1 433 ? 8.397 -17.181 -16.134 1.00 96.69 433 LEU A C 1
ATOM 3121 O O . LEU A 1 433 ? 8.281 -15.956 -16.086 1.00 96.69 433 LEU A O 1
ATOM 3125 N N . VAL A 1 434 ? 8.781 -17.917 -15.102 1.00 94.94 434 VAL A N 1
ATOM 3126 C CA . VAL A 1 434 ? 9.204 -17.398 -13.806 1.00 94.94 434 VAL A CA 1
ATOM 3127 C C . VAL A 1 434 ? 10.717 -17.559 -13.701 1.00 94.94 434 VAL A C 1
ATOM 3129 O O . VAL A 1 434 ? 11.213 -18.685 -13.698 1.00 94.94 434 VAL A O 1
ATOM 3132 N N . ALA A 1 435 ? 11.430 -16.429 -13.646 1.00 92.50 435 ALA A N 1
ATOM 3133 C CA . ALA A 1 435 ? 12.888 -16.391 -13.743 1.00 92.50 435 ALA A CA 1
ATOM 3134 C C . ALA A 1 435 ? 13.568 -15.734 -12.526 1.00 92.50 435 ALA A C 1
ATOM 3136 O O . ALA A 1 435 ? 13.119 -14.694 -12.025 1.00 92.50 435 ALA A O 1
ATOM 3137 N N . GLY A 1 436 ? 14.676 -16.333 -12.088 1.00 89.31 436 GLY A N 1
ATOM 3138 C CA . GLY A 1 436 ? 15.583 -15.894 -11.036 1.00 89.31 436 GLY A CA 1
ATOM 3139 C C . GLY A 1 436 ? 14.922 -15.804 -9.665 1.00 89.31 436 GLY A C 1
ATOM 3140 O O . GLY A 1 436 ? 14.030 -16.584 -9.322 1.00 89.31 436 GLY A O 1
ATOM 3141 N N . GLY A 1 437 ? 15.359 -14.822 -8.879 1.00 86.56 437 GLY A N 1
ATOM 3142 C CA . GLY A 1 437 ? 14.894 -14.617 -7.510 1.00 86.56 437 GLY A CA 1
ATOM 3143 C C . GLY A 1 437 ? 15.691 -15.413 -6.478 1.00 86.56 437 GLY A C 1
ATOM 3144 O O . GLY A 1 437 ? 16.749 -15.980 -6.761 1.00 86.56 437 GLY A O 1
ATOM 3145 N N . THR A 1 438 ? 15.178 -15.415 -5.255 1.00 84.19 438 THR A N 1
ATOM 3146 C CA . THR A 1 438 ? 15.850 -15.948 -4.071 1.00 84.19 438 THR A CA 1
ATOM 3147 C C . THR A 1 438 ? 15.013 -17.068 -3.468 1.00 84.19 438 THR A C 1
ATOM 3149 O O . THR A 1 438 ? 13.843 -16.860 -3.146 1.00 84.19 438 THR A O 1
ATOM 3152 N N . GLY A 1 439 ? 15.604 -18.252 -3.328 1.00 81.69 439 GLY A N 1
ATOM 3153 C CA . GLY A 1 439 ? 14.992 -19.402 -2.669 1.00 81.69 439 GLY A CA 1
ATOM 3154 C C . GLY A 1 439 ? 15.267 -19.448 -1.164 1.00 81.69 439 GLY A C 1
ATOM 3155 O O . GLY A 1 439 ? 15.793 -18.506 -0.563 1.00 81.69 439 GLY A O 1
ATOM 3156 N N . ALA A 1 440 ? 14.932 -20.580 -0.543 1.00 76.31 440 ALA A N 1
ATOM 3157 C CA . ALA A 1 440 ? 15.185 -20.811 0.877 1.00 76.31 440 ALA A CA 1
ATOM 3158 C C . ALA A 1 440 ? 16.674 -20.622 1.239 1.00 76.31 440 ALA A C 1
ATOM 3160 O O . ALA A 1 440 ? 17.568 -21.078 0.527 1.00 76.31 440 ALA A O 1
ATOM 3161 N N . GLY A 1 441 ? 16.943 -19.951 2.364 1.00 71.00 441 GLY A N 1
ATOM 3162 C CA . GLY A 1 441 ? 18.309 -19.711 2.843 1.00 71.00 441 GLY A CA 1
ATOM 3163 C C . GLY A 1 441 ? 19.082 -18.619 2.092 1.00 71.00 441 GLY A C 1
ATOM 3164 O O . GLY A 1 441 ? 20.307 -18.612 2.163 1.00 71.00 441 GLY A O 1
ATOM 3165 N N . ASN A 1 442 ? 18.393 -17.702 1.398 1.00 74.06 442 ASN A N 1
ATOM 3166 C CA . ASN A 1 442 ? 18.987 -16.626 0.588 1.00 74.06 442 ASN A CA 1
ATOM 3167 C C . ASN A 1 442 ? 19.837 -17.112 -0.598 1.00 74.06 442 ASN A C 1
ATOM 3169 O O . ASN A 1 442 ? 20.748 -16.419 -1.044 1.00 74.06 442 ASN A O 1
ATOM 3173 N N . VAL A 1 443 ? 19.539 -18.300 -1.122 1.00 81.38 443 VAL A N 1
ATOM 3174 C CA . VAL A 1 443 ? 20.230 -18.834 -2.298 1.00 81.38 443 VAL A CA 1
ATOM 3175 C C . VAL A 1 443 ? 19.592 -18.251 -3.553 1.00 81.38 443 VAL A C 1
ATOM 3177 O O . VAL A 1 443 ? 18.399 -18.451 -3.789 1.00 81.38 443 VAL A O 1
ATOM 3180 N N . PHE A 1 444 ? 20.370 -17.542 -4.369 1.00 84.75 444 PHE A N 1
ATOM 3181 C CA . PHE A 1 444 ? 19.877 -17.069 -5.659 1.00 84.75 444 PHE A CA 1
ATOM 3182 C C . PHE A 1 444 ? 19.733 -18.230 -6.637 1.00 84.75 444 PHE A C 1
ATOM 3184 O O . PHE A 1 444 ? 20.640 -19.049 -6.804 1.00 84.75 444 PHE A O 1
ATOM 3191 N N . LEU A 1 445 ? 18.570 -18.302 -7.272 1.00 84.94 445 LEU A N 1
ATOM 3192 C CA . LEU A 1 445 ? 18.207 -19.422 -8.124 1.00 84.94 445 LEU A CA 1
ATOM 3193 C C . LEU A 1 445 ? 18.697 -19.201 -9.557 1.00 84.94 445 LEU A C 1
ATOM 3195 O O . LEU A 1 445 ? 18.712 -18.079 -10.063 1.00 84.94 445 LEU A O 1
ATOM 3199 N N . GLN A 1 446 ? 19.107 -20.306 -10.175 1.00 86.62 446 GLN A N 1
ATOM 3200 C CA . GLN A 1 446 ? 19.415 -20.408 -11.606 1.00 86.62 446 GLN A CA 1
ATOM 3201 C C . GLN A 1 446 ? 18.448 -21.349 -12.327 1.00 86.62 446 GLN A C 1
ATOM 3203 O O . GLN A 1 446 ? 18.462 -21.403 -13.546 1.00 86.62 446 GLN A O 1
ATOM 3208 N N . GLN A 1 447 ? 17.678 -22.153 -11.584 1.00 88.31 447 GLN A N 1
ATOM 3209 C CA . GLN A 1 447 ? 16.699 -23.082 -12.139 1.00 88.31 447 GLN A CA 1
ATOM 3210 C C . GLN A 1 447 ? 15.386 -22.346 -12.333 1.00 88.31 447 GLN A C 1
ATOM 3212 O O . GLN A 1 447 ? 14.805 -21.850 -11.365 1.00 88.31 447 GLN A O 1
ATOM 3217 N N . GLU A 1 448 ? 14.906 -22.314 -13.568 1.00 92.25 448 GLU A N 1
ATOM 3218 C CA . GLU A 1 448 ? 13.723 -21.547 -13.933 1.00 92.25 448 GLU A CA 1
ATOM 3219 C C . GLU A 1 448 ? 12.531 -22.444 -14.189 1.00 92.25 448 GLU A C 1
ATOM 3221 O O . GLU A 1 448 ? 12.665 -23.641 -14.463 1.00 92.25 448 GLU A O 1
ATOM 3226 N N . GLU A 1 449 ? 11.344 -21.868 -14.051 1.00 93.94 449 GLU A N 1
ATOM 3227 C CA . GLU A 1 449 ? 10.099 -22.619 -14.105 1.00 93.94 449 GLU A CA 1
ATOM 3228 C C . GLU A 1 449 ? 9.089 -21.930 -15.016 1.00 93.94 449 GLU A C 1
ATOM 3230 O O . GLU A 1 449 ? 9.051 -20.706 -15.140 1.00 93.94 449 GLU A O 1
ATOM 3235 N N . ILE A 1 450 ? 8.265 -22.734 -15.675 1.00 95.06 450 ILE A N 1
ATOM 3236 C CA . ILE A 1 450 ? 7.153 -22.284 -16.500 1.00 95.06 450 ILE A CA 1
ATOM 3237 C C . ILE A 1 450 ? 5.849 -22.773 -15.886 1.00 95.06 450 ILE A C 1
ATOM 3239 O O . ILE A 1 450 ? 5.685 -23.972 -15.647 1.00 95.06 450 ILE A O 1
ATOM 3243 N N . PHE A 1 451 ? 4.915 -21.842 -15.710 1.00 95.69 451 PHE A N 1
ATOM 3244 C CA . PHE A 1 451 ? 3.530 -22.117 -15.355 1.00 95.69 451 PHE A CA 1
ATOM 3245 C C . PHE A 1 451 ? 2.654 -22.205 -16.605 1.00 95.69 451 PHE A C 1
ATOM 3247 O O . PHE A 1 451 ? 2.642 -21.284 -17.428 1.00 95.69 451 PHE A O 1
ATOM 3254 N N . ASP A 1 452 ? 1.895 -23.291 -16.735 1.00 94.12 452 ASP A N 1
ATOM 3255 C CA . ASP A 1 452 ? 0.858 -23.433 -17.754 1.00 94.12 452 ASP A CA 1
ATOM 3256 C C . ASP A 1 452 ? -0.536 -23.185 -17.148 1.00 94.12 452 ASP A C 1
ATOM 3258 O O . ASP A 1 452 ? -1.050 -24.046 -16.428 1.00 94.12 452 ASP A O 1
ATOM 3262 N N . PRO A 1 453 ? -1.194 -22.051 -17.462 1.00 91.94 453 PRO A N 1
ATOM 3263 C CA . PRO A 1 453 ? -2.499 -21.727 -16.891 1.00 91.94 453 PRO A CA 1
ATOM 3264 C C . PRO A 1 453 ? -3.618 -22.670 -17.346 1.00 91.94 453 PRO A C 1
ATOM 3266 O O . PRO A 1 453 ? -4.629 -22.782 -16.659 1.00 91.94 453 PRO A O 1
ATOM 3269 N N . LYS A 1 454 ? -3.461 -23.382 -18.471 1.00 89.81 454 LYS A N 1
ATOM 3270 C CA . LYS A 1 454 ? -4.493 -24.315 -18.958 1.00 89.81 454 LYS A CA 1
ATOM 3271 C C . LYS A 1 454 ? -4.550 -25.588 -18.125 1.00 89.81 454 LYS A C 1
ATOM 3273 O O . LYS A 1 454 ? -5.619 -26.176 -17.980 1.00 89.81 454 LYS A O 1
ATOM 3278 N N . THR A 1 455 ? -3.402 -26.032 -17.624 1.00 90.12 455 THR A N 1
ATOM 3279 C CA . THR A 1 455 ? -3.278 -27.268 -16.840 1.00 90.12 455 THR A CA 1
ATOM 3280 C C . THR A 1 455 ? -3.109 -27.002 -15.347 1.00 90.12 455 THR A C 1
ATOM 3282 O O . THR A 1 455 ? -3.367 -27.896 -14.544 1.00 90.12 455 THR A O 1
ATOM 3285 N N . GLY A 1 456 ? -2.703 -25.788 -14.964 1.00 89.81 456 GLY A N 1
ATOM 3286 C CA . GLY A 1 456 ? -2.354 -25.436 -13.589 1.00 89.81 456 GLY A CA 1
ATOM 3287 C C . GLY A 1 456 ? -1.045 -26.076 -13.119 1.00 89.81 456 GLY A C 1
ATOM 3288 O O . GLY A 1 456 ? -0.829 -26.200 -11.914 1.00 89.81 456 GLY A O 1
ATOM 3289 N N . LEU A 1 457 ? -0.200 -26.536 -14.049 1.00 91.62 457 LEU A N 1
ATOM 3290 C CA . LEU A 1 457 ? 1.027 -27.270 -13.748 1.00 91.62 457 LEU A CA 1
ATOM 3291 C C . LEU A 1 457 ? 2.277 -26.417 -13.972 1.00 91.62 457 LEU A C 1
ATOM 3293 O O . LEU A 1 457 ? 2.339 -25.578 -14.873 1.00 91.62 457 LEU A O 1
ATOM 3297 N N . TRP A 1 458 ? 3.293 -26.707 -13.161 1.00 94.25 458 TRP A N 1
ATOM 3298 C CA . TRP A 1 458 ? 4.635 -26.146 -13.261 1.00 94.25 458 TRP A CA 1
ATOM 3299 C C . TRP A 1 458 ? 5.582 -27.136 -13.935 1.00 94.25 458 TRP A C 1
ATOM 3301 O O . TRP A 1 458 ? 5.466 -28.352 -13.769 1.00 94.25 458 TRP A O 1
ATOM 3311 N N . SER A 1 459 ? 6.531 -26.614 -14.704 1.00 92.69 459 SER A N 1
ATOM 3312 C CA . SER A 1 459 ? 7.558 -27.399 -15.392 1.00 92.69 459 SER A CA 1
ATOM 3313 C C . SER A 1 459 ? 8.892 -26.660 -15.391 1.00 92.69 459 SER A C 1
ATOM 3315 O O . SER A 1 459 ? 8.918 -25.435 -15.317 1.00 92.69 459 SER A O 1
ATOM 3317 N N . SER A 1 460 ? 10.009 -27.388 -15.475 1.00 92.31 460 SER A N 1
ATOM 3318 C CA . SER A 1 460 ? 11.328 -26.756 -15.583 1.00 92.31 460 SER A CA 1
ATOM 3319 C C . SER A 1 460 ? 11.485 -26.046 -16.930 1.00 92.31 460 SER A C 1
ATOM 3321 O O . SER A 1 460 ? 11.118 -26.586 -17.974 1.00 92.31 460 SER A O 1
ATOM 3323 N N . ALA A 1 461 ? 12.083 -24.860 -16.895 1.00 92.81 461 ALA A N 1
ATOM 3324 C CA . ALA A 1 461 ? 12.471 -24.057 -18.049 1.00 92.81 461 ALA A CA 1
ATOM 3325 C C . ALA A 1 461 ? 13.994 -24.084 -18.283 1.00 92.81 461 ALA A C 1
ATOM 3327 O O . ALA A 1 461 ? 14.547 -23.180 -18.907 1.00 92.81 461 ALA A O 1
ATOM 3328 N N . GLY A 1 462 ? 14.683 -25.103 -17.760 1.00 90.62 462 GLY A N 1
ATOM 3329 C CA . GLY A 1 462 ? 16.141 -25.180 -17.770 1.00 90.62 462 GLY A CA 1
ATOM 3330 C C . GLY A 1 462 ? 16.784 -24.266 -16.727 1.00 90.62 462 GLY A C 1
ATOM 3331 O O . GLY A 1 462 ? 16.127 -23.839 -15.774 1.00 90.62 462 GLY A O 1
ATOM 3332 N N . SER A 1 463 ? 18.076 -23.990 -16.912 1.00 91.50 463 SER A N 1
ATOM 3333 C CA . SER A 1 463 ? 18.837 -23.138 -16.002 1.00 91.50 463 SER A CA 1
ATOM 3334 C C . SER A 1 463 ? 19.583 -22.027 -16.728 1.00 91.50 463 SER A C 1
ATOM 3336 O O . SER A 1 463 ? 20.196 -22.280 -17.768 1.00 91.50 463 SER A O 1
ATOM 3338 N N . MET A 1 464 ? 19.572 -20.834 -16.139 1.00 89.88 464 MET A N 1
ATOM 3339 C CA . MET A 1 464 ? 20.465 -19.736 -16.508 1.00 89.88 464 MET A CA 1
ATOM 3340 C C . MET A 1 464 ? 21.916 -20.077 -16.148 1.00 89.88 464 MET A C 1
ATOM 3342 O O . MET A 1 464 ? 22.176 -20.873 -15.240 1.00 89.88 464 MET A O 1
ATOM 3346 N N . ALA A 1 465 ? 22.871 -19.478 -16.853 1.00 87.12 465 ALA A N 1
ATOM 3347 C CA . ALA A 1 465 ? 24.294 -19.629 -16.561 1.00 87.12 465 ALA A CA 1
ATOM 3348 C C . ALA A 1 465 ? 24.735 -18.796 -15.347 1.00 87.12 465 ALA A C 1
ATOM 3350 O O . ALA A 1 465 ? 25.761 -19.105 -14.732 1.00 87.12 465 ALA A O 1
ATOM 3351 N N . GLN A 1 466 ? 24.008 -17.725 -15.024 1.00 82.94 466 GLN A N 1
ATOM 3352 C CA . GLN A 1 466 ? 24.231 -16.868 -13.861 1.00 82.94 466 GLN A CA 1
ATOM 3353 C C . GLN A 1 466 ? 22.960 -16.754 -13.010 1.00 82.94 466 GLN A C 1
ATOM 3355 O O . GLN A 1 466 ? 21.838 -16.848 -13.499 1.00 82.94 466 GLN A O 1
ATOM 3360 N N . SER A 1 467 ? 23.128 -16.558 -11.702 1.00 83.19 467 SER A N 1
ATOM 3361 C CA . SER A 1 467 ? 22.020 -16.250 -10.798 1.00 83.19 467 SER A CA 1
ATOM 3362 C C . SER A 1 467 ? 21.619 -14.780 -10.941 1.00 83.19 467 SER A C 1
ATOM 3364 O O . SER A 1 467 ? 22.458 -13.881 -10.874 1.00 83.19 467 SER A O 1
ATOM 3366 N N . HIS A 1 468 ? 20.319 -14.514 -11.083 1.00 83.94 468 HIS A N 1
ATOM 3367 C CA . HIS A 1 468 ? 19.804 -13.157 -11.260 1.00 83.94 468 HIS A CA 1
ATOM 3368 C C . HIS A 1 468 ? 18.798 -12.786 -10.153 1.00 83.94 468 HIS A C 1
ATOM 3370 O O . HIS A 1 468 ? 17.691 -13.320 -10.079 1.00 83.94 468 HIS A O 1
ATOM 3376 N N . HIS A 1 469 ? 19.131 -11.789 -9.326 1.00 83.12 469 HIS A N 1
ATOM 3377 C CA . HIS A 1 469 ? 18.230 -11.175 -8.332 1.00 83.12 469 HIS A CA 1
ATOM 3378 C C . HIS A 1 469 ? 18.220 -9.646 -8.472 1.00 83.12 469 HIS A C 1
ATOM 3380 O O . HIS A 1 469 ? 19.272 -9.034 -8.653 1.00 83.12 469 HIS A O 1
ATOM 3386 N N . GLY A 1 470 ? 17.035 -9.023 -8.412 1.00 82.12 470 GLY A N 1
ATOM 3387 C CA . GLY A 1 470 ? 16.869 -7.592 -8.718 1.00 82.12 470 GLY A CA 1
ATOM 3388 C C . GLY A 1 470 ? 17.086 -7.249 -10.201 1.00 82.12 470 GLY A C 1
ATOM 3389 O O . GLY A 1 470 ? 17.412 -6.102 -10.525 1.00 82.12 470 GLY A O 1
ATOM 3390 N N . HIS A 1 471 ? 16.945 -8.259 -11.063 1.00 91.88 471 HIS A N 1
ATOM 3391 C CA . HIS A 1 471 ? 17.078 -8.209 -12.516 1.00 91.88 471 HIS A CA 1
ATOM 3392 C C . HIS A 1 471 ? 15.769 -7.785 -13.194 1.00 91.88 471 HIS A C 1
ATOM 3394 O O . HIS A 1 471 ? 14.722 -7.659 -12.551 1.00 91.88 471 HIS A O 1
ATOM 3400 N N . THR A 1 472 ? 15.817 -7.610 -14.512 1.00 94.69 472 THR A N 1
ATOM 3401 C CA . THR A 1 472 ? 14.627 -7.436 -15.352 1.00 94.69 472 THR A CA 1
ATOM 3402 C C . THR A 1 472 ? 14.485 -8.593 -16.333 1.00 94.69 472 THR A C 1
ATOM 3404 O O . THR A 1 472 ? 15.485 -9.167 -16.756 1.00 94.69 472 THR A O 1
ATOM 3407 N N . ALA A 1 473 ? 13.243 -8.941 -16.678 1.00 96.12 473 ALA A N 1
ATOM 3408 C CA . ALA A 1 473 ? 12.924 -9.881 -17.745 1.00 96.12 473 ALA A CA 1
ATOM 3409 C C . ALA A 1 473 ? 11.973 -9.205 -18.736 1.00 96.12 473 ALA A C 1
ATOM 3411 O O . ALA A 1 473 ? 10.919 -8.696 -18.344 1.00 96.12 473 ALA A O 1
ATOM 3412 N N . THR A 1 474 ? 12.353 -9.168 -20.009 1.00 97.94 474 THR A N 1
ATOM 3413 C CA . THR A 1 474 ? 11.612 -8.477 -21.067 1.00 97.94 474 THR A CA 1
ATOM 3414 C C . THR A 1 474 ? 11.342 -9.445 -22.208 1.00 97.94 474 THR A C 1
ATOM 3416 O O . THR A 1 474 ? 12.276 -9.943 -22.836 1.00 97.94 474 THR A O 1
ATOM 3419 N N . LYS A 1 475 ? 10.063 -9.703 -22.509 1.00 98.06 475 LYS A N 1
ATOM 3420 C CA . LYS A 1 475 ? 9.694 -10.422 -23.734 1.00 98.06 475 LYS A CA 1
ATOM 3421 C C . LYS A 1 475 ? 10.034 -9.557 -24.946 1.00 98.06 475 LYS A C 1
ATOM 3423 O O . LYS A 1 475 ? 9.600 -8.412 -25.021 1.00 98.06 475 LYS A O 1
ATOM 3428 N N . LEU A 1 476 ? 10.807 -10.104 -25.873 1.00 98.31 476 LEU A N 1
ATOM 3429 C CA . LEU A 1 476 ? 11.207 -9.475 -27.126 1.00 98.31 476 LEU A CA 1
ATOM 3430 C C . LEU A 1 476 ? 10.151 -9.708 -28.212 1.00 98.31 476 LEU A C 1
ATOM 3432 O O . LEU A 1 476 ? 9.356 -10.641 -28.128 1.00 98.31 476 LEU A O 1
ATOM 3436 N N . GLN A 1 477 ? 10.198 -8.919 -29.289 1.00 96.94 477 GLN A N 1
ATOM 3437 C CA . GLN A 1 477 ? 9.323 -9.113 -30.459 1.00 96.94 477 GLN A CA 1
ATOM 3438 C C . GLN A 1 477 ? 9.500 -10.484 -31.135 1.00 96.94 477 GLN A C 1
ATOM 3440 O O . GLN A 1 477 ? 8.602 -10.951 -31.826 1.00 96.94 477 GLN A O 1
ATOM 3445 N N . SER A 1 478 ? 10.646 -11.138 -30.933 1.00 96.38 478 SER A N 1
ATOM 3446 C CA . SER A 1 478 ? 10.910 -12.498 -31.411 1.00 96.38 478 SER A CA 1
ATOM 3447 C C . SER A 1 478 ? 10.226 -13.595 -30.584 1.00 96.38 478 SER A C 1
ATOM 3449 O O . SER A 1 478 ? 10.345 -14.765 -30.936 1.00 96.38 478 SER A O 1
ATOM 3451 N N . GLY A 1 479 ? 9.586 -13.248 -29.463 1.00 96.69 479 GLY A N 1
ATOM 3452 C CA . GLY A 1 479 ? 9.024 -14.190 -28.490 1.00 96.69 479 GLY A CA 1
ATOM 3453 C C . GLY A 1 479 ? 10.030 -14.682 -27.440 1.00 96.69 479 GLY A C 1
ATOM 3454 O O . GLY A 1 479 ? 9.627 -15.230 -26.416 1.00 96.69 479 GLY A O 1
ATOM 3455 N N . LYS A 1 480 ? 11.336 -14.447 -27.635 1.00 98.06 480 LYS A N 1
ATOM 3456 C CA . LYS A 1 480 ? 12.369 -14.741 -26.625 1.00 98.06 480 LYS A CA 1
ATOM 3457 C C . LYS A 1 480 ? 12.249 -13.813 -25.419 1.00 98.06 480 LYS A C 1
ATOM 3459 O O . LYS A 1 480 ? 11.747 -12.699 -25.544 1.00 98.06 480 LYS A O 1
ATOM 3464 N N . VAL A 1 481 ? 12.759 -14.233 -24.265 1.00 98.38 481 VAL A N 1
ATOM 3465 C CA . VAL A 1 481 ? 12.804 -13.395 -23.056 1.00 98.38 481 VAL A CA 1
ATOM 3466 C C . VAL A 1 481 ? 14.245 -13.011 -22.751 1.00 98.38 481 VAL A C 1
ATOM 3468 O O . VAL A 1 481 ? 15.085 -13.886 -22.574 1.00 98.38 481 VAL A O 1
ATOM 3471 N N . LEU A 1 482 ? 14.526 -11.711 -22.690 1.00 98.00 482 LEU A N 1
ATOM 3472 C CA . LEU A 1 482 ? 15.804 -11.165 -22.236 1.00 98.00 482 LEU A CA 1
ATOM 3473 C C . LEU A 1 482 ? 15.784 -11.011 -20.720 1.00 98.00 482 LEU A C 1
ATOM 3475 O O . LEU A 1 482 ? 14.982 -10.232 -20.212 1.00 98.00 482 LEU A O 1
ATOM 3479 N N . VAL A 1 483 ? 16.688 -11.693 -20.025 1.00 96.00 483 VAL A N 1
ATOM 3480 C CA . VAL A 1 483 ? 16.998 -11.467 -18.611 1.00 96.00 483 VAL A CA 1
ATOM 3481 C C . VAL A 1 483 ? 18.272 -10.637 -18.524 1.00 96.00 483 VAL A C 1
ATOM 3483 O O . VAL A 1 483 ? 19.273 -11.005 -19.132 1.00 96.00 483 VAL A O 1
ATOM 3486 N N . ALA A 1 484 ? 18.249 -9.513 -17.804 1.00 94.56 484 ALA A N 1
ATOM 3487 C CA . ALA A 1 484 ? 19.387 -8.595 -17.739 1.00 94.56 484 ALA A CA 1
ATOM 3488 C C . ALA A 1 484 ? 19.645 -8.043 -16.327 1.00 94.56 484 ALA A C 1
ATOM 3490 O O . ALA A 1 484 ? 18.727 -7.615 -15.618 1.00 94.56 484 ALA A O 1
ATOM 3491 N N . GLY A 1 485 ? 20.928 -8.001 -15.956 1.00 91.31 485 GLY A N 1
ATOM 3492 C CA . GLY A 1 485 ? 21.423 -7.419 -14.707 1.00 91.31 485 GLY A CA 1
ATOM 3493 C C . GLY A 1 485 ? 21.085 -8.235 -13.452 1.00 91.31 485 GLY A C 1
ATOM 3494 O O . GLY A 1 485 ? 20.600 -9.358 -13.539 1.00 91.31 485 GLY A O 1
ATOM 3495 N N . GLY A 1 486 ? 21.315 -7.670 -12.265 1.00 86.00 486 GLY A N 1
ATOM 3496 C CA . GLY A 1 486 ? 21.117 -8.369 -10.984 1.00 86.00 486 GLY A CA 1
ATOM 3497 C C . GLY A 1 486 ? 22.152 -9.471 -10.684 1.00 86.00 486 GLY A C 1
ATOM 3498 O O . GLY A 1 486 ? 23.029 -9.731 -11.498 1.00 86.00 486 GLY A O 1
ATOM 3499 N N . GLY A 1 487 ? 22.080 -10.095 -9.498 1.00 70.12 487 GLY A N 1
ATOM 3500 C CA . GLY A 1 487 ? 22.971 -11.199 -9.063 1.00 70.12 487 GLY A CA 1
ATOM 3501 C C . GLY A 1 487 ? 23.766 -10.929 -7.771 1.00 70.12 487 GLY A C 1
ATOM 3502 O O . GLY A 1 487 ? 23.649 -9.849 -7.191 1.00 70.12 487 GLY A O 1
ATOM 3503 N N . ASP A 1 488 ? 24.576 -11.904 -7.332 1.00 58.56 488 ASP A N 1
ATOM 3504 C CA . ASP A 1 488 ? 25.337 -11.921 -6.058 1.00 58.56 488 ASP A CA 1
ATOM 3505 C C . ASP A 1 488 ? 26.246 -10.700 -5.813 1.00 58.56 488 ASP A C 1
ATOM 3507 O O . ASP A 1 488 ? 26.516 -10.336 -4.669 1.00 58.56 488 ASP A O 1
ATOM 3511 N N . LEU A 1 489 ? 26.718 -10.057 -6.885 1.00 58.62 489 LEU A N 1
ATOM 3512 C CA . LEU A 1 489 ? 27.657 -8.927 -6.846 1.00 58.62 489 LEU A CA 1
ATOM 3513 C C . LEU A 1 489 ? 27.255 -7.790 -7.792 1.00 58.62 489 LEU A C 1
ATOM 3515 O O . LEU A 1 489 ? 28.121 -7.041 -8.235 1.00 58.62 489 LEU A O 1
ATOM 3519 N N . ASP A 1 490 ? 25.961 -7.688 -8.111 1.00 64.75 490 ASP A N 1
ATOM 3520 C CA . ASP A 1 490 ? 25.467 -6.945 -9.268 1.00 64.75 490 ASP A CA 1
ATOM 3521 C C . ASP A 1 490 ? 26.132 -7.529 -10.540 1.00 64.75 490 ASP A C 1
ATOM 3523 O O . ASP A 1 490 ? 27.270 -7.247 -10.884 1.00 64.75 490 ASP A O 1
ATOM 3527 N N . GLY A 1 491 ? 25.479 -8.450 -11.239 1.00 74.06 491 GLY A N 1
ATOM 3528 C CA . GLY A 1 491 ? 25.975 -8.974 -12.511 1.00 74.06 491 GLY A CA 1
ATOM 3529 C C . GLY A 1 491 ? 25.668 -8.002 -13.648 1.00 74.06 491 GLY A C 1
ATOM 3530 O O . GLY A 1 491 ? 24.597 -7.400 -13.691 1.00 74.06 491 GLY A O 1
ATOM 3531 N N . ALA A 1 492 ? 26.592 -7.847 -14.598 1.00 87.50 492 ALA A N 1
ATOM 3532 C CA . ALA A 1 492 ? 26.326 -7.165 -15.871 1.00 87.50 492 ALA A CA 1
ATOM 3533 C C . ALA A 1 492 ? 25.809 -8.129 -16.959 1.00 87.50 492 ALA A C 1
ATOM 3535 O O . ALA A 1 492 ? 25.539 -7.711 -18.085 1.00 87.50 492 ALA A O 1
ATOM 3536 N N . ALA A 1 493 ? 25.716 -9.422 -16.638 1.00 91.12 493 ALA A N 1
ATOM 3537 C CA . ALA A 1 493 ? 25.321 -10.465 -17.569 1.00 91.12 493 ALA A CA 1
ATOM 3538 C C . ALA A 1 493 ? 23.878 -10.280 -18.052 1.00 91.12 493 ALA A C 1
ATOM 3540 O O . ALA A 1 493 ? 23.014 -9.760 -17.334 1.00 91.12 493 ALA A O 1
ATOM 3541 N N . ALA A 1 494 ? 23.636 -10.743 -19.274 1.00 94.50 494 ALA A N 1
ATOM 3542 C CA . ALA A 1 494 ? 22.306 -10.898 -19.817 1.00 94.50 494 ALA A CA 1
ATOM 3543 C C . ALA A 1 494 ? 22.200 -12.216 -20.592 1.00 94.50 494 ALA A C 1
ATOM 3545 O O . ALA A 1 494 ? 23.149 -12.661 -21.247 1.00 94.50 494 ALA A O 1
ATOM 3546 N N . GLU A 1 495 ? 21.028 -12.830 -20.513 1.00 95.69 495 GLU A N 1
ATOM 3547 C CA . GLU A 1 495 ? 20.732 -14.135 -21.093 1.00 95.69 495 GLU A CA 1
ATOM 3548 C C . GLU A 1 495 ? 19.387 -14.093 -21.822 1.00 95.69 495 GLU A C 1
ATOM 3550 O O . GLU A 1 495 ? 18.490 -13.318 -21.487 1.00 95.69 495 GLU A O 1
ATOM 3555 N N . LEU A 1 496 ? 19.254 -14.922 -22.853 1.00 97.25 496 LEU A N 1
ATOM 3556 C CA . LEU A 1 496 ? 18.038 -15.085 -23.635 1.00 97.25 496 LEU A CA 1
ATOM 3557 C C . LEU A 1 496 ? 17.440 -16.459 -23.367 1.00 97.25 496 LEU A C 1
ATOM 3559 O O . LEU A 1 496 ? 18.109 -17.472 -23.574 1.00 97.25 496 LEU A O 1
ATOM 3563 N N . PHE A 1 497 ? 16.165 -16.485 -22.999 1.00 97.88 497 PHE A N 1
ATOM 3564 C CA . PHE A 1 497 ? 15.357 -17.695 -22.996 1.00 97.88 497 PHE A CA 1
ATOM 3565 C C . PHE A 1 497 ? 14.600 -17.834 -24.314 1.00 97.88 497 PHE A C 1
ATOM 3567 O O . PHE A 1 497 ? 13.872 -16.924 -24.726 1.00 97.88 497 PHE A O 1
ATOM 3574 N N . ASP A 1 498 ? 14.753 -18.984 -24.964 1.00 96.81 498 ASP A N 1
ATOM 3575 C CA . ASP A 1 498 ? 13.963 -19.378 -26.125 1.00 96.81 498 ASP A CA 1
ATOM 3576 C C . ASP A 1 498 ? 12.817 -20.306 -25.681 1.00 96.81 498 ASP A C 1
ATOM 3578 O O . ASP A 1 498 ? 13.075 -21.469 -25.359 1.00 96.81 498 ASP A O 1
ATOM 3582 N N . PRO A 1 499 ? 11.555 -19.836 -25.658 1.00 95.06 499 PRO A N 1
ATOM 3583 C CA . PRO A 1 499 ? 10.432 -20.638 -25.174 1.00 95.06 499 PRO A CA 1
ATOM 3584 C C . PRO A 1 499 ? 10.039 -21.787 -26.110 1.00 95.06 499 PRO A C 1
ATOM 3586 O O . PRO A 1 499 ? 9.342 -22.705 -25.672 1.00 95.06 499 PRO A O 1
ATOM 3589 N N . VAL A 1 500 ? 10.468 -21.750 -27.378 1.00 93.25 500 VAL A N 1
ATOM 3590 C CA . VAL A 1 500 ? 10.201 -22.814 -28.357 1.00 93.25 500 VAL A CA 1
ATOM 3591 C C . VAL A 1 500 ? 11.183 -23.962 -28.151 1.00 93.25 500 VAL A C 1
ATOM 3593 O O . VAL A 1 500 ? 10.779 -25.123 -28.139 1.00 93.25 500 VAL A O 1
ATOM 3596 N N . ALA A 1 501 ? 12.464 -23.641 -27.962 1.00 92.62 501 ALA A N 1
ATOM 3597 C CA . ALA A 1 501 ? 13.502 -24.638 -27.709 1.00 92.62 501 ALA A CA 1
ATOM 3598 C C . ALA A 1 501 ? 13.576 -25.081 -26.236 1.00 92.62 501 ALA A C 1
ATOM 3600 O O . ALA A 1 501 ? 14.086 -26.163 -25.951 1.00 92.62 501 ALA A O 1
ATOM 3601 N N . GLY A 1 502 ? 13.086 -24.260 -25.302 1.00 92.44 502 GLY A N 1
ATOM 3602 C CA . GLY A 1 502 ? 13.234 -24.486 -23.863 1.00 92.44 502 GLY A CA 1
ATOM 3603 C C . GLY A 1 502 ? 14.680 -24.332 -23.385 1.00 92.44 502 GLY A C 1
ATOM 3604 O O . GLY A 1 502 ? 15.107 -25.043 -22.478 1.00 92.44 502 GLY A O 1
ATOM 3605 N N . THR A 1 503 ? 15.457 -23.451 -24.022 1.00 94.88 503 THR A N 1
ATOM 3606 C CA . THR A 1 503 ? 16.902 -23.309 -23.782 1.00 94.88 503 THR A CA 1
ATOM 3607 C C . THR A 1 503 ? 17.304 -21.877 -23.465 1.00 94.88 503 THR A C 1
ATOM 3609 O O . THR A 1 503 ? 16.740 -20.932 -24.020 1.00 94.88 503 THR A O 1
ATOM 3612 N N . TRP A 1 504 ? 18.350 -21.741 -22.653 1.00 96.56 504 TRP A N 1
ATOM 3613 C CA . TRP A 1 504 ? 19.008 -20.476 -22.341 1.00 96.56 504 TRP A CA 1
ATOM 3614 C C . TRP A 1 504 ? 20.284 -20.290 -23.165 1.00 96.56 504 TRP A C 1
ATOM 3616 O O . TRP A 1 504 ? 21.005 -21.250 -23.444 1.00 96.56 504 TRP A O 1
ATOM 3626 N N . SER A 1 505 ? 20.574 -19.048 -23.544 1.00 95.31 505 SER A N 1
ATOM 3627 C CA . SER A 1 505 ? 21.819 -18.670 -24.217 1.00 95.31 505 SER A CA 1
ATOM 3628 C C . SER A 1 505 ? 22.304 -17.304 -23.746 1.00 95.31 505 SER A C 1
ATOM 3630 O O . SER A 1 505 ? 21.512 -16.366 -23.679 1.00 95.31 505 SER A O 1
ATOM 3632 N N . ALA A 1 506 ? 23.606 -17.164 -23.499 1.00 94.31 506 ALA A N 1
ATOM 3633 C CA . ALA A 1 506 ? 24.209 -15.871 -23.189 1.00 94.31 506 ALA A CA 1
ATOM 3634 C C . ALA A 1 506 ? 24.121 -14.897 -24.380 1.00 94.31 506 ALA A C 1
ATOM 3636 O O . ALA A 1 506 ? 24.201 -15.303 -25.541 1.00 94.31 506 ALA A O 1
ATOM 3637 N N . THR A 1 507 ? 24.005 -13.604 -24.081 1.00 95.94 507 THR A N 1
ATOM 3638 C CA . THR A 1 507 ? 24.118 -12.502 -25.051 1.00 95.94 507 THR A CA 1
ATOM 3639 C C . THR A 1 507 ? 25.183 -11.499 -24.573 1.00 95.94 507 THR A C 1
ATOM 3641 O O . THR A 1 507 ? 25.876 -11.751 -23.588 1.00 95.94 507 THR A O 1
ATOM 3644 N N . GLY A 1 508 ? 25.361 -10.367 -25.263 1.00 94.31 508 GLY A N 1
ATOM 3645 C CA . GLY A 1 508 ? 26.180 -9.264 -24.761 1.00 94.31 508 GLY A CA 1
ATOM 3646 C C . GLY A 1 508 ? 25.759 -8.784 -23.367 1.00 94.31 508 GLY A C 1
ATOM 3647 O O . GLY A 1 508 ? 24.624 -8.983 -22.935 1.00 94.31 508 GLY A O 1
ATOM 3648 N N . SER A 1 509 ? 26.676 -8.098 -22.693 1.00 94.12 509 SER A N 1
ATOM 3649 C CA . SER A 1 509 ? 26.530 -7.650 -21.304 1.00 94.12 509 SER A CA 1
ATOM 3650 C C . SER A 1 509 ? 26.321 -6.140 -21.212 1.00 94.12 509 SER A C 1
ATOM 3652 O O . SER A 1 509 ? 26.788 -5.393 -22.074 1.00 94.12 509 SER A O 1
ATOM 3654 N N . LEU A 1 510 ? 25.687 -5.691 -20.129 1.00 94.38 510 LEU A N 1
ATOM 3655 C CA . LEU A 1 510 ? 25.644 -4.278 -19.751 1.00 94.38 510 LEU A CA 1
ATOM 3656 C C . LEU A 1 510 ? 27.066 -3.732 -19.531 1.00 94.38 510 LEU A C 1
ATOM 3658 O O . LEU A 1 510 ? 27.974 -4.462 -19.128 1.00 94.38 510 LEU A O 1
ATOM 3662 N N . SER A 1 511 ? 27.262 -2.431 -19.740 1.00 92.44 511 SER A N 1
ATOM 3663 C CA . SER A 1 511 ? 28.551 -1.763 -19.491 1.00 92.44 511 SER A CA 1
ATOM 3664 C C . SER A 1 511 ? 28.934 -1.725 -18.011 1.00 92.44 511 SER A C 1
ATOM 3666 O O . SER A 1 511 ? 30.118 -1.726 -17.671 1.00 92.44 511 SER A O 1
ATOM 3668 N N . ALA A 1 512 ? 27.933 -1.700 -17.133 1.00 89.12 512 ALA A N 1
ATOM 3669 C CA . ALA A 1 512 ? 28.111 -1.741 -15.698 1.00 89.12 512 ALA A CA 1
ATOM 3670 C C . ALA A 1 512 ? 27.048 -2.633 -15.052 1.00 89.12 512 ALA A C 1
ATOM 3672 O O . ALA A 1 512 ? 25.882 -2.626 -15.468 1.00 89.12 512 ALA A O 1
ATOM 3673 N N . PRO A 1 513 ? 27.435 -3.371 -14.007 1.00 89.25 513 PRO A N 1
ATOM 3674 C CA . PRO A 1 513 ? 26.500 -4.178 -13.258 1.00 89.25 513 PRO A CA 1
ATOM 3675 C C . PRO A 1 513 ? 25.460 -3.316 -12.547 1.00 89.25 513 PRO A C 1
ATOM 3677 O O . PRO A 1 513 ? 25.804 -2.316 -11.912 1.00 89.25 513 PRO A O 1
ATOM 3680 N N . ARG A 1 514 ? 24.184 -3.696 -12.657 1.00 90.62 514 ARG A N 1
ATOM 3681 C CA . ARG A 1 514 ? 23.090 -2.915 -12.073 1.00 90.62 514 ARG A CA 1
ATOM 3682 C C . ARG A 1 514 ? 21.906 -3.757 -11.622 1.00 90.62 514 ARG A C 1
ATOM 3684 O O . ARG A 1 514 ? 21.543 -4.740 -12.267 1.00 90.62 514 ARG A O 1
ATOM 3691 N N . ARG A 1 515 ? 21.232 -3.299 -10.566 1.00 90.00 515 ARG A N 1
ATOM 3692 C CA . ARG A 1 515 ? 19.977 -3.869 -10.035 1.00 90.00 515 ARG A CA 1
ATOM 3693 C C . ARG A 1 515 ? 18.922 -2.794 -9.793 1.00 90.00 515 ARG A C 1
ATOM 3695 O O . ARG A 1 515 ? 19.261 -1.617 -9.677 1.00 90.00 515 ARG A O 1
ATOM 3702 N N . GLY A 1 516 ? 17.649 -3.183 -9.714 1.00 88.69 516 GLY A N 1
ATOM 3703 C CA . GLY A 1 516 ? 16.544 -2.236 -9.481 1.00 88.69 516 GLY A CA 1
ATOM 3704 C C . GLY A 1 516 ? 16.379 -1.196 -10.600 1.00 88.69 516 GLY A C 1
ATOM 3705 O O . GLY A 1 516 ? 15.852 -0.106 -10.368 1.00 88.69 516 GLY A O 1
ATOM 3706 N N . HIS A 1 517 ? 16.896 -1.517 -11.787 1.00 94.94 517 HIS A N 1
ATOM 3707 C CA . HIS A 1 517 ? 16.697 -0.775 -13.026 1.00 94.94 517 HIS A CA 1
ATOM 3708 C C . HIS A 1 517 ? 15.377 -1.204 -13.678 1.00 94.94 517 HIS A C 1
ATOM 3710 O O . HIS A 1 517 ? 14.787 -2.219 -13.302 1.00 94.94 517 HIS A O 1
ATOM 3716 N N . THR A 1 518 ? 14.925 -0.449 -14.673 1.00 96.69 518 THR A N 1
ATOM 3717 C CA . THR A 1 518 ? 13.798 -0.845 -15.528 1.00 96.69 518 THR A CA 1
ATOM 3718 C C . THR A 1 518 ? 14.302 -1.249 -16.908 1.00 96.69 518 THR A C 1
ATOM 3720 O O . THR A 1 518 ? 15.342 -0.759 -17.347 1.00 96.69 518 THR A O 1
ATOM 3723 N N . ALA A 1 519 ? 13.575 -2.144 -17.581 1.00 97.81 519 ALA A N 1
ATOM 3724 C CA . ALA A 1 519 ? 13.824 -2.546 -18.962 1.00 97.81 519 ALA A CA 1
ATOM 3725 C C . ALA A 1 519 ? 12.519 -2.440 -19.758 1.00 97.81 519 ALA A C 1
ATOM 3727 O O . ALA A 1 519 ? 11.516 -3.056 -19.399 1.00 97.81 519 ALA A O 1
ATOM 3728 N N . THR A 1 520 ? 12.524 -1.625 -20.810 1.00 98.50 520 THR A N 1
ATOM 3729 C CA . THR A 1 520 ? 11.342 -1.323 -21.628 1.00 98.50 520 THR A CA 1
ATOM 3730 C C . THR A 1 520 ? 11.593 -1.771 -23.061 1.00 98.50 520 THR A C 1
ATOM 3732 O O . THR A 1 520 ? 12.528 -1.286 -23.696 1.00 98.50 520 THR A O 1
ATOM 3735 N N . LEU A 1 521 ? 10.762 -2.679 -23.582 1.00 98.50 521 LEU A N 1
ATOM 3736 C CA . LEU A 1 521 ? 10.748 -2.994 -25.012 1.00 98.50 521 LEU A CA 1
ATOM 3737 C C 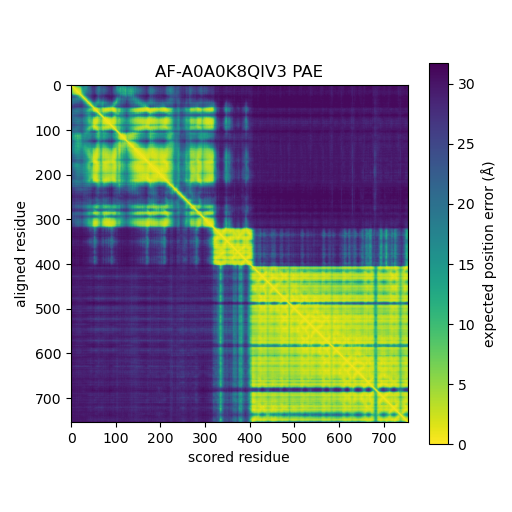. LEU A 1 521 ? 10.234 -1.773 -25.780 1.00 98.50 521 LEU A C 1
ATOM 3739 O O . LEU A 1 521 ? 9.155 -1.267 -25.483 1.00 98.50 521 LEU A O 1
ATOM 3743 N N . LEU A 1 522 ? 11.000 -1.308 -26.758 1.00 98.38 522 LEU A N 1
ATOM 3744 C CA . LEU A 1 522 ? 10.655 -0.178 -27.611 1.00 98.38 522 LEU A CA 1
ATOM 3745 C C . LEU A 1 522 ? 9.899 -0.651 -28.859 1.00 98.38 522 LEU A C 1
ATOM 3747 O O . LEU A 1 522 ? 9.987 -1.810 -29.267 1.00 98.38 522 LEU A O 1
ATOM 3751 N N . ASN A 1 523 ? 9.193 0.273 -29.516 1.00 96.81 523 ASN A N 1
ATOM 3752 C CA . ASN A 1 523 ? 8.417 -0.026 -30.728 1.00 96.81 523 ASN A CA 1
ATOM 3753 C C . ASN A 1 523 ? 9.273 -0.558 -31.892 1.00 96.81 523 ASN A C 1
ATOM 3755 O O . ASN A 1 523 ? 8.766 -1.280 -32.746 1.00 96.81 523 ASN A O 1
ATOM 3759 N N . ASP A 1 524 ? 10.563 -0.223 -31.925 1.00 95.81 524 ASP A N 1
ATOM 3760 C CA . ASP A 1 524 ? 11.514 -0.702 -32.934 1.00 95.81 524 ASP A CA 1
ATOM 3761 C C . ASP A 1 524 ? 12.155 -2.061 -32.591 1.00 95.81 524 ASP A C 1
ATOM 3763 O O . ASP A 1 524 ? 13.034 -2.526 -33.312 1.00 95.81 524 ASP A O 1
ATOM 3767 N N . GLY A 1 525 ? 11.724 -2.697 -31.498 1.00 97.25 525 GLY A N 1
ATOM 3768 C CA . GLY A 1 525 ? 12.180 -4.016 -31.066 1.00 97.25 525 GLY A CA 1
ATOM 3769 C C . GLY A 1 525 ? 13.414 -4.012 -30.168 1.00 97.25 525 GLY A C 1
ATOM 3770 O O . GLY A 1 525 ? 13.737 -5.054 -29.599 1.00 97.25 525 GLY A O 1
ATOM 3771 N N . ARG A 1 526 ? 14.081 -2.868 -29.980 1.00 98.50 526 ARG A N 1
ATOM 3772 C CA . ARG A 1 526 ? 15.205 -2.737 -29.039 1.00 98.50 526 ARG A CA 1
ATOM 3773 C C . ARG A 1 526 ? 14.704 -2.649 -27.596 1.00 98.50 526 ARG A C 1
ATOM 3775 O O . ARG A 1 526 ? 13.533 -2.363 -27.354 1.00 98.50 526 ARG A O 1
ATOM 3782 N N . VAL A 1 527 ? 15.583 -2.870 -26.618 1.00 98.69 527 VAL A N 1
ATOM 3783 C CA . VAL A 1 527 ? 15.238 -2.753 -25.187 1.00 98.69 527 VAL A CA 1
ATOM 3784 C C . VAL A 1 527 ? 16.025 -1.619 -24.547 1.00 98.69 527 VAL A C 1
ATOM 3786 O O . VAL A 1 527 ? 17.251 -1.610 -24.595 1.00 98.69 527 VAL A O 1
ATOM 3789 N N . LEU A 1 528 ? 15.324 -0.671 -23.928 1.00 98.69 528 LEU A N 1
ATOM 3790 C CA . LEU A 1 528 ? 15.917 0.399 -23.130 1.00 98.69 528 LEU A CA 1
ATOM 3791 C C . LEU A 1 528 ? 16.041 -0.041 -21.673 1.00 98.69 528 LEU A C 1
ATOM 3793 O O . LEU A 1 528 ? 15.026 -0.300 -21.029 1.00 98.69 528 LEU A O 1
ATOM 3797 N N . VAL A 1 529 ? 17.262 -0.035 -21.143 1.00 98.00 529 VAL A N 1
ATOM 3798 C CA . VAL A 1 529 ? 17.547 -0.195 -19.714 1.00 98.00 529 VAL A CA 1
ATOM 3799 C C . VAL A 1 529 ? 17.899 1.150 -19.098 1.00 98.00 529 VAL A C 1
ATOM 3801 O O . VAL A 1 529 ? 18.773 1.854 -19.604 1.00 98.00 529 VAL A O 1
ATOM 3804 N N . VAL A 1 530 ? 17.241 1.507 -17.992 1.00 97.19 530 VAL A N 1
ATOM 3805 C CA . VAL A 1 530 ? 17.379 2.829 -17.360 1.00 97.19 530 VAL A CA 1
ATOM 3806 C C . VAL A 1 530 ? 17.640 2.716 -15.866 1.00 97.19 530 VAL A C 1
ATOM 3808 O O . VAL A 1 530 ? 16.967 1.965 -15.159 1.00 97.19 530 VAL A O 1
ATOM 3811 N N . GLY A 1 531 ? 18.576 3.532 -15.374 1.00 95.44 531 GLY A N 1
ATOM 3812 C CA . GLY A 1 531 ? 18.785 3.768 -13.949 1.00 95.44 531 GLY A CA 1
ATOM 3813 C C . GLY A 1 531 ? 19.183 2.506 -13.184 1.00 95.44 531 GLY A C 1
ATOM 3814 O O . GLY A 1 531 ? 19.961 1.685 -13.681 1.00 95.44 531 GLY A O 1
ATOM 3815 N N . GLY A 1 532 ? 18.656 2.377 -11.968 1.00 92.94 532 GLY A N 1
ATOM 3816 C CA . GLY A 1 532 ? 19.011 1.332 -11.011 1.00 92.94 532 GLY A CA 1
ATOM 3817 C C . GLY A 1 532 ? 20.172 1.747 -10.114 1.00 92.94 532 GLY A C 1
ATOM 3818 O O . GLY A 1 532 ? 20.535 2.921 -10.047 1.00 92.94 532 GLY A O 1
ATOM 3819 N N . GLN A 1 533 ? 20.749 0.778 -9.414 1.00 90.38 533 GLN A N 1
ATOM 3820 C CA . GLN A 1 533 ? 21.926 0.962 -8.571 1.00 90.38 533 GLN A CA 1
ATOM 3821 C C . GLN A 1 533 ? 23.149 0.327 -9.223 1.00 90.38 533 GLN A C 1
ATOM 3823 O O . GLN A 1 533 ? 23.067 -0.822 -9.646 1.00 90.38 533 GLN A O 1
ATOM 3828 N N . ILE A 1 534 ? 24.267 1.051 -9.243 1.00 89.00 534 ILE A N 1
ATOM 3829 C CA . ILE A 1 534 ? 25.601 0.524 -9.554 1.00 89.00 534 ILE A CA 1
ATOM 3830 C C . ILE A 1 534 ? 26.412 0.627 -8.264 1.00 89.00 534 ILE A C 1
ATOM 3832 O O . ILE A 1 534 ? 26.550 1.724 -7.714 1.00 89.00 534 ILE A O 1
ATOM 3836 N N . SER A 1 535 ? 26.901 -0.499 -7.742 1.00 84.81 535 SER A N 1
ATOM 3837 C CA . SER A 1 535 ? 27.619 -0.552 -6.457 1.00 84.81 535 SER A CA 1
ATOM 3838 C C . SER A 1 535 ? 26.824 0.077 -5.300 1.00 84.81 535 SER A C 1
ATOM 3840 O O . SER A 1 535 ? 27.369 0.793 -4.460 1.00 84.81 535 SER A O 1
ATOM 3842 N N . GLY A 1 536 ? 25.503 -0.134 -5.290 1.00 83.19 536 GLY A N 1
ATOM 3843 C CA . GLY A 1 536 ? 24.581 0.427 -4.294 1.00 83.19 536 GLY A CA 1
ATOM 3844 C C . GLY A 1 536 ? 24.229 1.912 -4.464 1.00 83.19 536 GLY A C 1
ATOM 3845 O O . GLY A 1 536 ? 23.432 2.427 -3.683 1.00 83.19 536 GLY A O 1
ATOM 3846 N N . ILE A 1 537 ? 24.766 2.601 -5.476 1.00 87.75 537 ILE A N 1
ATOM 3847 C CA . ILE A 1 537 ? 24.498 4.023 -5.731 1.00 87.75 537 ILE A CA 1
ATOM 3848 C C . ILE A 1 537 ? 23.519 4.175 -6.903 1.00 87.75 537 ILE A C 1
ATOM 3850 O O . ILE A 1 537 ? 23.781 3.617 -7.972 1.00 87.75 537 ILE A O 1
ATOM 3854 N N . PRO A 1 538 ? 22.413 4.936 -6.755 1.00 91.19 538 PRO A N 1
ATOM 3855 C CA . PRO A 1 538 ? 21.516 5.233 -7.867 1.00 91.19 538 PRO A CA 1
ATOM 3856 C C . PRO A 1 538 ? 22.261 5.852 -9.057 1.00 91.19 538 PRO A C 1
ATOM 3858 O O . PRO A 1 538 ? 23.078 6.756 -8.880 1.00 91.19 538 PRO A O 1
ATOM 3861 N N . THR A 1 539 ? 21.954 5.408 -10.276 1.00 93.69 539 THR A N 1
ATOM 3862 C CA . THR A 1 539 ? 22.561 5.918 -11.517 1.00 93.69 539 THR A CA 1
ATOM 3863 C C . THR A 1 539 ? 21.538 6.618 -12.411 1.00 93.69 539 THR A C 1
ATOM 3865 O O . THR A 1 539 ? 20.339 6.350 -12.353 1.00 93.69 539 THR A O 1
ATOM 3868 N N . ALA A 1 540 ? 22.016 7.548 -13.239 1.00 95.44 540 ALA A N 1
ATOM 3869 C CA . ALA A 1 540 ? 21.223 8.239 -14.258 1.00 95.44 540 ALA A CA 1
ATOM 3870 C C . ALA A 1 540 ? 21.426 7.664 -15.672 1.00 95.44 540 ALA A C 1
ATOM 3872 O O . ALA A 1 540 ? 20.778 8.099 -16.623 1.00 95.44 540 ALA A O 1
ATOM 3873 N N . THR A 1 541 ? 22.354 6.715 -15.814 1.00 96.81 541 THR A N 1
ATOM 3874 C CA . THR A 1 541 ? 22.753 6.155 -17.109 1.00 96.81 541 THR A CA 1
ATOM 3875 C C . THR A 1 541 ? 21.686 5.236 -17.690 1.00 96.81 541 THR A C 1
ATOM 3877 O O . THR A 1 541 ? 20.953 4.566 -16.952 1.00 96.81 541 THR A O 1
ATOM 3880 N N . ALA A 1 542 ? 21.651 5.168 -19.018 1.00 97.69 542 ALA A N 1
ATOM 3881 C CA . ALA A 1 542 ? 20.796 4.265 -19.767 1.00 97.69 542 ALA A CA 1
ATOM 3882 C C . ALA A 1 542 ? 21.566 3.586 -20.906 1.00 97.69 542 ALA A C 1
ATOM 3884 O O . ALA A 1 542 ? 22.531 4.134 -21.449 1.00 97.69 542 ALA A O 1
ATOM 3885 N N . GLU A 1 543 ? 21.117 2.390 -21.265 1.00 97.81 543 GLU A N 1
ATOM 3886 C CA . GLU A 1 543 ? 21.700 1.549 -22.310 1.00 97.81 543 GLU A CA 1
ATOM 3887 C C . GLU A 1 543 ? 20.585 0.972 -23.187 1.00 97.81 543 GLU A C 1
ATOM 3889 O O . GLU A 1 543 ? 19.466 0.750 -22.727 1.00 97.81 543 GLU A O 1
ATOM 3894 N N . ILE A 1 544 ? 20.891 0.739 -24.458 1.00 98.19 544 ILE A N 1
ATOM 3895 C CA . ILE A 1 544 ? 20.005 0.102 -25.431 1.00 98.19 544 ILE A CA 1
ATOM 3896 C C . ILE A 1 544 ? 20.584 -1.263 -25.782 1.00 98.19 544 ILE A C 1
ATOM 3898 O O . ILE A 1 544 ? 21.746 -1.346 -26.178 1.00 98.19 544 ILE A O 1
ATOM 3902 N N . TYR A 1 545 ? 19.767 -2.304 -25.680 1.00 98.50 545 TYR A N 1
ATOM 3903 C CA . TYR A 1 545 ? 20.053 -3.625 -26.222 1.00 98.50 545 TYR A CA 1
ATOM 3904 C C . TYR A 1 545 ? 19.440 -3.773 -27.612 1.00 98.50 545 TYR A C 1
ATOM 3906 O O . TYR A 1 545 ? 18.234 -3.570 -27.793 1.00 98.50 545 TYR A O 1
ATOM 3914 N N . ASP A 1 546 ? 20.269 -4.154 -28.578 1.00 98.12 546 ASP A N 1
ATOM 3915 C CA . ASP A 1 546 ? 19.839 -4.558 -29.911 1.00 98.12 546 ASP A CA 1
ATOM 3916 C C . ASP A 1 546 ? 19.762 -6.096 -29.976 1.00 98.12 546 ASP A C 1
ATOM 3918 O O . ASP A 1 546 ? 20.807 -6.757 -29.994 1.00 98.12 546 ASP A O 1
ATOM 3922 N N . PRO A 1 547 ? 18.555 -6.691 -30.023 1.00 97.31 547 PRO A N 1
ATOM 3923 C CA . PRO A 1 547 ? 18.399 -8.143 -30.050 1.00 97.31 547 PRO A CA 1
ATOM 3924 C C . PRO A 1 547 ? 18.818 -8.788 -31.374 1.00 97.31 547 PRO A C 1
ATOM 3926 O O . PRO A 1 547 ? 19.067 -9.992 -31.393 1.00 97.31 547 PRO A O 1
ATOM 3929 N N . ALA A 1 548 ? 18.896 -8.036 -32.477 1.00 95.94 548 ALA A N 1
ATOM 3930 C CA . ALA A 1 548 ? 19.349 -8.574 -33.758 1.00 95.94 548 ALA A CA 1
ATOM 3931 C C . ALA A 1 548 ? 20.869 -8.787 -33.763 1.00 95.94 548 ALA A C 1
ATOM 3933 O O . ALA A 1 548 ? 21.364 -9.722 -34.394 1.00 95.94 548 ALA A O 1
ATOM 3934 N N . LEU A 1 549 ? 21.599 -7.933 -33.043 1.00 96.44 549 LEU A N 1
ATOM 3935 C CA . LEU A 1 549 ? 23.056 -7.997 -32.919 1.00 96.44 549 LEU A CA 1
ATOM 3936 C C . LEU A 1 549 ? 23.523 -8.692 -31.635 1.00 96.44 549 LEU A C 1
ATOM 3938 O O . LEU A 1 549 ? 24.671 -9.124 -31.551 1.00 96.44 549 LEU A O 1
ATOM 3942 N N . GLY A 1 550 ? 22.658 -8.784 -30.624 1.00 96.88 550 GLY A N 1
ATOM 3943 C CA . GLY A 1 550 ? 23.023 -9.272 -29.297 1.00 96.88 550 GLY A CA 1
ATOM 3944 C C . GLY A 1 550 ? 23.961 -8.322 -28.545 1.00 96.88 550 GLY A C 1
ATOM 3945 O O . GLY A 1 550 ? 24.714 -8.767 -27.678 1.00 96.88 550 GLY A O 1
ATOM 3946 N N . THR A 1 551 ? 23.941 -7.024 -28.867 1.00 97.62 551 THR A N 1
ATOM 3947 C CA . THR A 1 551 ? 24.886 -6.020 -28.347 1.00 97.62 551 THR A CA 1
ATOM 3948 C C . THR A 1 551 ? 24.199 -4.921 -27.547 1.00 97.62 551 THR A C 1
ATOM 3950 O O . THR A 1 551 ? 23.070 -4.538 -27.849 1.00 97.62 551 THR A O 1
ATOM 3953 N N . TRP A 1 552 ? 24.926 -4.355 -26.582 1.00 98.00 552 TRP A N 1
ATOM 3954 C CA . TRP A 1 552 ? 24.508 -3.188 -25.807 1.00 98.00 552 TRP A CA 1
ATOM 3955 C C . TRP A 1 552 ? 25.248 -1.928 -26.258 1.00 98.00 552 TRP A C 1
ATOM 3957 O O . TRP A 1 552 ? 26.437 -1.974 -26.577 1.00 98.00 552 TRP A O 1
ATOM 3967 N N . SER A 1 553 ? 24.558 -0.791 -26.246 1.00 97.00 553 SER A N 1
ATOM 3968 C CA . SER A 1 553 ? 25.133 0.526 -26.528 1.00 97.00 553 SER A CA 1
ATOM 3969 C C . SER A 1 553 ? 24.628 1.568 -25.536 1.00 97.00 553 SER A C 1
ATOM 3971 O O . SER A 1 553 ? 23.429 1.623 -25.260 1.00 97.00 553 SER A O 1
ATOM 3973 N N . ALA A 1 554 ? 25.516 2.424 -25.031 1.00 97.00 554 ALA A N 1
ATOM 3974 C CA . ALA A 1 554 ? 25.123 3.554 -24.195 1.00 97.00 554 ALA A CA 1
ATOM 3975 C C . ALA A 1 554 ? 24.265 4.561 -24.983 1.00 97.00 554 ALA A C 1
ATOM 3977 O O . ALA A 1 554 ? 24.489 4.781 -26.175 1.00 97.00 554 ALA A O 1
ATOM 3978 N N . THR A 1 555 ? 23.309 5.198 -24.306 1.00 97.31 555 THR A N 1
ATOM 3979 C CA . THR A 1 555 ? 22.492 6.292 -24.859 1.00 97.31 555 THR A CA 1
ATOM 3980 C C . THR A 1 555 ? 22.547 7.521 -23.943 1.00 97.31 555 THR A C 1
ATOM 3982 O O . THR A 1 555 ? 23.356 7.575 -23.011 1.00 97.31 555 THR A O 1
ATOM 3985 N N . GLY A 1 556 ? 21.725 8.542 -24.203 1.00 96.12 556 GLY A N 1
ATOM 3986 C CA . GLY A 1 556 ? 21.600 9.700 -23.322 1.00 96.12 556 GLY A CA 1
ATOM 3987 C C . GLY A 1 556 ? 21.294 9.299 -21.874 1.00 96.12 556 GLY A C 1
ATOM 3988 O O . GLY A 1 556 ? 20.747 8.231 -21.602 1.00 96.12 556 GLY A O 1
ATOM 3989 N N . SER A 1 557 ? 21.634 10.174 -20.929 1.00 96.94 557 SER A N 1
ATOM 3990 C CA . SER A 1 557 ? 21.408 9.957 -19.494 1.00 96.94 557 SER A CA 1
ATOM 3991 C C . SER A 1 557 ? 20.364 10.921 -18.936 1.00 96.94 557 SER A C 1
ATOM 3993 O O . SER A 1 557 ? 20.239 12.050 -19.413 1.00 96.94 557 SER A O 1
ATOM 3995 N N . MET A 1 558 ? 19.648 10.480 -17.903 1.00 96.06 558 MET A N 1
ATOM 3996 C CA . MET A 1 558 ? 18.718 11.320 -17.149 1.00 96.06 558 MET A CA 1
ATOM 3997 C C . MET A 1 558 ? 19.459 12.453 -16.422 1.00 96.06 558 MET A C 1
ATOM 3999 O O . MET A 1 558 ? 20.637 12.345 -16.080 1.00 96.06 558 MET A O 1
ATOM 4003 N N . SER A 1 559 ? 18.745 13.529 -16.108 1.00 93.69 559 SER A N 1
ATOM 4004 C CA . SER A 1 559 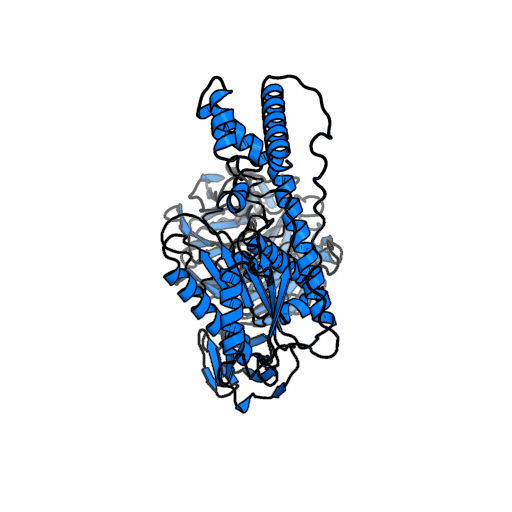? 19.236 14.612 -15.243 1.00 93.69 559 SER A CA 1
ATOM 4005 C C . SER A 1 559 ? 19.246 14.232 -13.758 1.00 93.69 559 SER A C 1
ATOM 4007 O O . SER A 1 559 ? 19.922 14.868 -12.942 1.00 93.69 559 SER A O 1
ATOM 4009 N N . THR A 1 560 ? 18.474 13.213 -13.380 1.00 92.00 560 THR A N 1
ATOM 4010 C CA . THR A 1 560 ? 18.376 12.716 -12.007 1.00 92.00 560 THR A CA 1
ATOM 4011 C C . THR A 1 560 ? 18.647 11.219 -11.973 1.00 92.00 560 THR A C 1
ATOM 4013 O O . THR A 1 560 ? 18.029 10.451 -12.703 1.00 92.00 560 THR A O 1
ATOM 4016 N N . ALA A 1 561 ? 19.566 10.807 -11.101 1.00 92.94 561 ALA A N 1
ATOM 4017 C CA . ALA A 1 561 ? 19.831 9.401 -10.832 1.00 92.94 561 ALA A CA 1
ATOM 4018 C C . ALA A 1 561 ? 18.679 8.774 -10.035 1.00 92.94 561 ALA A C 1
ATOM 4020 O O . ALA A 1 561 ? 18.173 9.396 -9.094 1.00 92.94 561 ALA A O 1
ATOM 4021 N N . ARG A 1 562 ? 18.250 7.571 -10.433 1.00 93.44 562 ARG A N 1
ATOM 4022 C CA . ARG A 1 562 ? 17.037 6.924 -9.910 1.00 93.44 562 ARG A CA 1
ATOM 4023 C C . ARG A 1 562 ? 17.201 5.418 -9.804 1.00 93.44 562 ARG A C 1
ATOM 4025 O O . ARG A 1 562 ? 17.712 4.785 -10.726 1.00 93.44 562 ARG A O 1
ATOM 4032 N N . ASP A 1 563 ? 16.641 4.832 -8.759 1.00 91.44 563 ASP A N 1
ATOM 4033 C CA . ASP A 1 563 ? 16.505 3.387 -8.583 1.00 91.44 563 ASP A CA 1
ATOM 4034 C C . ASP A 1 563 ? 15.092 3.027 -8.111 1.00 91.44 563 ASP A C 1
ATOM 4036 O O . ASP A 1 563 ? 14.406 3.853 -7.511 1.00 91.44 563 ASP A O 1
ATOM 4040 N N . SER A 1 564 ? 14.624 1.816 -8.427 1.00 90.88 564 SER A N 1
ATOM 4041 C CA . SER A 1 564 ? 13.250 1.381 -8.117 1.00 90.88 564 SER A CA 1
ATOM 4042 C C . SER A 1 564 ? 12.188 2.397 -8.579 1.00 90.88 564 SER A C 1
ATOM 4044 O O . SER A 1 564 ? 11.226 2.690 -7.868 1.00 9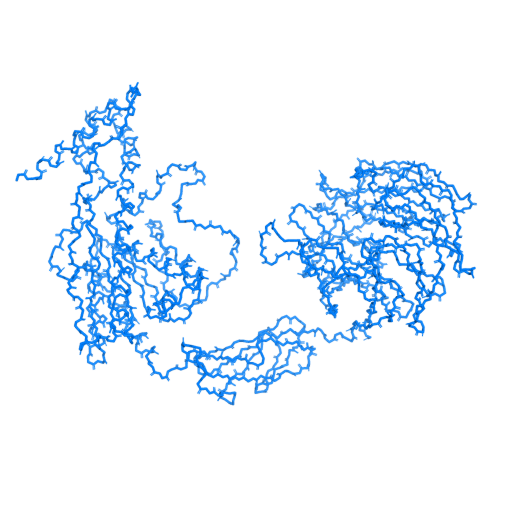0.88 564 SER A O 1
ATOM 4046 N N . HIS A 1 565 ? 12.417 2.988 -9.755 1.00 94.75 565 HIS A N 1
ATOM 4047 C CA . HIS A 1 565 ? 11.487 3.873 -10.450 1.00 94.75 565 HIS A CA 1
ATOM 4048 C C . HIS A 1 565 ? 10.567 3.058 -11.367 1.00 94.75 565 HIS A C 1
ATOM 4050 O O . HIS A 1 565 ? 10.812 1.881 -11.627 1.00 94.75 565 HIS A O 1
ATOM 4056 N N . SER A 1 566 ? 9.540 3.702 -11.913 1.00 95.31 566 SER A N 1
ATOM 4057 C CA . SER A 1 566 ? 8.681 3.123 -12.944 1.00 95.31 566 SER A CA 1
ATOM 4058 C C . SER A 1 566 ? 9.079 3.644 -14.320 1.00 95.31 566 SER A C 1
ATOM 4060 O O . SER A 1 566 ? 9.388 4.831 -14.452 1.00 95.31 566 SER A O 1
ATOM 4062 N N . ALA A 1 567 ? 9.020 2.779 -15.332 1.00 97.44 567 ALA A N 1
ATOM 4063 C CA . ALA A 1 567 ? 9.160 3.143 -16.736 1.00 97.44 567 ALA A CA 1
ATOM 4064 C C . ALA A 1 567 ? 7.919 2.690 -17.514 1.00 97.44 567 ALA A C 1
ATOM 4066 O O . ALA A 1 567 ? 7.445 1.568 -17.329 1.00 97.44 567 ALA A O 1
ATOM 4067 N N . SER A 1 568 ? 7.371 3.562 -18.355 1.00 97.94 568 SER A N 1
ATOM 4068 C CA . SER A 1 568 ? 6.168 3.280 -19.141 1.00 97.94 568 SER A CA 1
ATOM 4069 C C . SER A 1 568 ? 6.364 3.733 -20.582 1.00 97.94 568 SER A C 1
ATOM 4071 O O . SER A 1 568 ? 6.643 4.905 -20.829 1.00 97.94 568 SER A O 1
ATOM 4073 N N . LEU A 1 569 ? 6.212 2.803 -21.526 1.00 98.06 569 LEU A N 1
ATOM 4074 C CA . LEU A 1 569 ? 6.185 3.107 -22.954 1.00 98.06 569 LEU A CA 1
ATOM 4075 C C . LEU A 1 569 ? 4.874 3.825 -23.292 1.00 98.06 569 LEU A C 1
ATOM 4077 O O . LEU A 1 569 ? 3.792 3.286 -23.070 1.00 98.06 569 LEU A O 1
ATOM 4081 N N . LEU A 1 570 ? 4.970 5.040 -23.814 1.00 98.06 570 LEU A N 1
ATOM 4082 C CA . LEU A 1 570 ? 3.830 5.855 -24.212 1.00 98.06 570 LEU A CA 1
ATOM 4083 C C . LEU A 1 570 ? 3.398 5.533 -25.649 1.00 98.06 570 LEU A C 1
ATOM 4085 O O . LEU A 1 570 ? 4.150 4.959 -26.437 1.00 98.06 570 LEU A O 1
ATOM 4089 N N . ALA A 1 571 ? 2.176 5.936 -26.007 1.00 96.00 571 ALA A N 1
ATOM 4090 C CA . ALA A 1 571 ? 1.594 5.665 -27.324 1.00 96.00 571 ALA A CA 1
ATOM 4091 C C . ALA A 1 571 ? 2.399 6.268 -28.493 1.00 96.00 571 ALA A C 1
ATOM 4093 O O . ALA A 1 571 ? 2.396 5.718 -29.592 1.00 96.00 571 ALA A O 1
ATOM 4094 N N . ASP A 1 572 ? 3.117 7.370 -28.262 1.00 95.62 572 ASP A N 1
ATOM 4095 C CA . ASP A 1 572 ? 3.997 7.999 -29.255 1.00 95.62 572 ASP A CA 1
ATOM 4096 C C . ASP A 1 572 ? 5.364 7.295 -29.402 1.00 95.62 572 ASP A C 1
ATOM 4098 O O . ASP A 1 572 ? 6.169 7.662 -30.263 1.00 95.62 572 ASP A O 1
ATOM 4102 N N . GLY A 1 573 ? 5.614 6.263 -28.591 1.00 97.00 573 GLY A N 1
ATOM 4103 C CA . GLY A 1 573 ? 6.853 5.495 -28.543 1.00 97.00 573 GLY A CA 1
ATOM 4104 C C . GLY A 1 573 ? 7.914 6.059 -27.601 1.00 97.00 573 GLY A C 1
ATOM 4105 O O . GLY A 1 573 ? 8.963 5.435 -27.460 1.00 97.00 573 GLY A O 1
ATOM 4106 N N . SER A 1 574 ? 7.678 7.199 -26.951 1.00 98.12 574 SER A N 1
ATOM 4107 C CA . SER A 1 574 ? 8.574 7.712 -25.911 1.00 98.12 574 SER A CA 1
ATOM 4108 C C . SER A 1 574 ? 8.424 6.928 -24.600 1.00 98.12 574 SER A C 1
ATOM 4110 O O . SER A 1 574 ? 7.449 6.201 -24.408 1.00 98.12 574 SER A O 1
ATOM 4112 N N . VAL A 1 575 ? 9.396 7.031 -23.690 1.00 98.62 575 VAL A N 1
ATOM 4113 C CA . VAL A 1 575 ? 9.359 6.321 -22.397 1.00 98.62 575 VAL A CA 1
ATOM 4114 C C . VAL A 1 575 ? 9.312 7.319 -21.248 1.00 98.62 575 VAL A C 1
ATOM 4116 O O . VAL A 1 575 ? 10.250 8.095 -21.065 1.00 98.62 575 VAL A O 1
ATOM 4119 N N . LEU A 1 576 ? 8.240 7.276 -20.453 1.00 98.50 576 LEU A N 1
ATOM 4120 C CA . LEU A 1 576 ? 8.117 8.017 -19.197 1.00 98.50 576 LEU A CA 1
ATOM 4121 C C . LEU A 1 576 ? 8.840 7.277 -18.082 1.00 98.50 576 LEU A C 1
ATOM 4123 O O . LEU A 1 576 ? 8.489 6.143 -17.770 1.00 98.50 576 LEU A O 1
ATOM 4127 N N . VAL A 1 577 ? 9.776 7.957 -17.427 1.00 97.69 577 VAL A N 1
ATOM 4128 C CA . VAL A 1 577 ? 10.437 7.500 -16.205 1.00 97.69 577 VAL A CA 1
ATOM 4129 C C . VAL A 1 577 ? 10.044 8.403 -15.045 1.00 97.69 577 VAL A C 1
ATOM 4131 O O . VAL A 1 577 ? 10.271 9.611 -15.092 1.00 97.69 577 VAL A O 1
ATOM 4134 N N . ALA A 1 578 ? 9.469 7.830 -13.988 1.00 95.56 578 ALA A N 1
ATOM 4135 C CA . ALA A 1 578 ? 8.940 8.586 -12.853 1.00 95.56 578 ALA A CA 1
ATOM 4136 C C . ALA A 1 578 ? 9.376 7.997 -11.505 1.00 95.56 578 ALA A C 1
ATOM 4138 O O . ALA A 1 578 ? 9.464 6.780 -11.347 1.00 95.56 578 ALA A O 1
ATOM 4139 N N . GLY A 1 579 ? 9.619 8.866 -10.518 1.00 92.75 579 GLY A N 1
ATOM 4140 C CA . GLY A 1 579 ? 9.953 8.467 -9.145 1.00 92.75 579 GLY A CA 1
ATOM 4141 C C . GLY A 1 579 ? 11.376 7.923 -8.981 1.00 92.75 579 GLY A C 1
ATOM 4142 O O . GLY A 1 579 ? 12.276 8.257 -9.756 1.00 92.75 579 GLY A O 1
ATOM 4143 N N . GLY A 1 580 ? 11.592 7.132 -7.929 1.00 88.62 580 GLY A N 1
ATOM 4144 C CA . GLY A 1 580 ? 12.870 6.477 -7.620 1.00 88.62 580 GLY A CA 1
ATOM 4145 C C . GLY A 1 580 ? 14.000 7.411 -7.179 1.00 88.62 580 GLY A C 1
ATOM 4146 O O . GLY A 1 580 ? 15.165 7.036 -7.241 1.00 88.62 580 GLY A O 1
ATOM 4147 N N . SER A 1 581 ? 13.680 8.639 -6.757 1.00 80.62 581 SER A N 1
ATOM 4148 C CA . SER A 1 581 ? 14.643 9.582 -6.178 1.00 80.62 581 SER A CA 1
ATOM 4149 C C . SER A 1 581 ? 14.134 10.059 -4.824 1.00 80.62 581 SER A C 1
ATOM 4151 O O . SER A 1 581 ? 13.067 10.659 -4.741 1.00 80.62 581 SER A O 1
ATOM 4153 N N . ILE A 1 582 ? 14.900 9.778 -3.769 1.00 64.62 582 ILE A N 1
ATOM 4154 C CA . ILE A 1 582 ? 14.581 10.163 -2.382 1.00 64.62 582 ILE A CA 1
ATOM 4155 C C . ILE A 1 582 ? 15.129 11.546 -1.995 1.00 64.62 582 ILE A C 1
ATOM 4157 O O . ILE A 1 582 ? 14.891 12.016 -0.894 1.00 64.62 582 ILE A O 1
ATOM 4161 N N . SER A 1 583 ? 15.922 12.179 -2.867 1.00 68.81 583 SER A N 1
ATOM 4162 C CA . SER A 1 583 ? 16.523 13.502 -2.628 1.00 68.81 583 SER A CA 1
ATOM 4163 C C . SER A 1 583 ? 15.909 14.609 -3.486 1.00 68.81 583 SER A C 1
ATOM 4165 O O . SER A 1 583 ? 16.247 15.781 -3.312 1.00 68.81 583 SER A O 1
ATOM 4167 N N . LYS A 1 584 ? 15.020 14.255 -4.424 1.00 69.31 584 LYS A N 1
ATOM 4168 C CA . LYS A 1 584 ? 14.298 15.198 -5.282 1.00 69.31 584 LYS A CA 1
ATOM 4169 C C . LYS A 1 584 ? 12.822 14.801 -5.375 1.00 69.31 584 LYS A C 1
ATOM 4171 O O . LYS A 1 584 ? 12.526 13.765 -5.979 1.00 69.31 584 LYS A O 1
ATOM 4176 N N . PRO A 1 585 ? 11.891 15.625 -4.869 1.00 67.75 585 PRO A N 1
ATOM 4177 C CA . PRO A 1 585 ? 10.483 15.263 -4.835 1.00 67.75 585 PRO A CA 1
ATOM 4178 C C . PRO A 1 585 ? 9.881 15.093 -6.231 1.00 67.75 585 PRO A C 1
ATOM 4180 O O . PRO A 1 585 ? 10.005 15.963 -7.089 1.00 67.75 585 PRO A O 1
ATOM 4183 N N . GLY A 1 586 ? 9.253 13.935 -6.451 1.00 80.81 586 GLY A N 1
ATOM 4184 C CA . GLY A 1 586 ? 8.287 13.684 -7.525 1.00 80.81 586 GLY A CA 1
ATOM 4185 C C . GLY A 1 586 ? 8.758 13.841 -8.974 1.00 80.81 586 GLY A C 1
ATOM 4186 O O . GLY A 1 586 ? 7.931 13.872 -9.881 1.00 80.81 586 GLY A O 1
ATOM 4187 N N . THR A 1 587 ? 10.058 13.973 -9.236 1.00 91.75 587 THR A N 1
ATOM 4188 C CA . THR A 1 587 ? 10.549 14.280 -10.591 1.00 91.75 587 THR A CA 1
ATOM 4189 C C . THR A 1 587 ? 10.291 13.141 -11.590 1.00 91.75 587 THR A C 1
ATOM 4191 O O . THR A 1 587 ? 10.346 11.962 -11.224 1.00 91.75 587 THR A O 1
ATOM 4194 N N . SER A 1 588 ? 10.052 13.494 -12.857 1.00 95.44 588 SER A N 1
ATOM 4195 C CA . SER A 1 588 ? 9.904 12.544 -13.966 1.00 95.44 588 SER A CA 1
ATOM 4196 C C . SER A 1 588 ? 10.497 13.089 -15.270 1.00 95.44 588 SER A C 1
ATOM 4198 O O . SER A 1 588 ? 10.659 14.303 -15.434 1.00 95.44 588 SER A O 1
ATOM 4200 N N . GLU A 1 589 ? 10.891 12.190 -16.169 1.00 97.12 589 GLU A N 1
ATOM 4201 C CA . GLU A 1 589 ? 11.625 12.491 -17.402 1.00 97.12 589 GLU A CA 1
ATOM 4202 C C . GLU A 1 589 ? 11.132 11.600 -18.552 1.00 97.12 589 GLU A C 1
ATOM 4204 O O . GLU A 1 589 ? 10.670 10.482 -18.328 1.00 97.12 589 GLU A O 1
ATOM 4209 N N . ILE A 1 590 ? 11.221 12.102 -19.783 1.00 98.19 590 ILE A N 1
ATOM 4210 C CA . ILE A 1 590 ? 10.815 11.408 -21.010 1.00 98.19 590 ILE A CA 1
ATOM 4211 C C . ILE A 1 590 ? 12.059 11.114 -21.844 1.00 98.19 590 ILE A C 1
ATOM 4213 O O . ILE A 1 590 ? 12.823 12.035 -22.152 1.00 98.19 590 ILE A O 1
ATOM 4217 N N . PHE A 1 591 ? 12.231 9.856 -22.239 1.00 98.56 591 PHE A N 1
ATOM 4218 C CA . PHE A 1 591 ? 13.216 9.432 -23.231 1.00 98.56 591 PHE A CA 1
ATOM 4219 C C . PHE A 1 591 ? 12.589 9.374 -24.624 1.00 98.56 591 PHE A C 1
ATOM 4221 O O . PHE A 1 591 ? 11.531 8.768 -24.794 1.00 98.56 591 PHE A O 1
ATOM 4228 N N . ASP A 1 592 ? 13.261 9.961 -25.615 1.00 97.94 592 ASP A N 1
ATOM 4229 C CA . ASP A 1 592 ? 12.927 9.816 -27.035 1.00 97.94 592 ASP A CA 1
ATOM 4230 C C . ASP A 1 592 ? 13.858 8.776 -27.693 1.00 97.94 592 ASP A C 1
ATOM 4232 O O . ASP A 1 592 ? 15.044 9.058 -27.904 1.00 97.94 592 ASP A O 1
ATOM 4236 N N . PRO A 1 593 ? 13.351 7.583 -28.063 1.00 96.50 593 PRO A N 1
ATOM 4237 C CA . PRO A 1 593 ? 14.142 6.548 -28.729 1.00 96.50 593 PRO A CA 1
ATOM 4238 C C . PRO A 1 593 ? 14.746 6.925 -30.079 1.00 96.50 593 PRO A C 1
ATOM 4240 O O . PRO A 1 593 ? 15.711 6.283 -30.504 1.00 96.50 593 PRO A O 1
ATOM 4243 N N . LYS A 1 594 ? 14.182 7.916 -30.780 1.00 95.31 594 LYS A N 1
ATOM 4244 C CA . LYS A 1 594 ? 14.643 8.311 -32.119 1.00 95.31 594 LYS A CA 1
ATOM 4245 C C . LYS A 1 594 ? 15.936 9.107 -32.045 1.00 95.31 594 LYS A C 1
ATOM 4247 O O . LYS A 1 594 ? 16.792 8.970 -32.913 1.00 95.31 594 LYS A O 1
ATOM 4252 N N . THR A 1 595 ? 16.069 9.938 -31.019 1.00 96.25 595 THR A N 1
ATOM 4253 C CA . THR A 1 595 ? 17.229 10.814 -30.816 1.00 96.25 595 THR A CA 1
ATOM 4254 C C . THR A 1 595 ? 18.170 10.299 -29.731 1.00 96.25 595 THR A C 1
ATOM 4256 O O . THR A 1 595 ? 19.317 10.735 -29.665 1.00 96.25 595 THR A O 1
ATOM 4259 N N . GLY A 1 596 ? 17.699 9.400 -28.862 1.00 96.50 596 GLY A N 1
ATOM 4260 C CA . GLY A 1 596 ? 18.437 8.954 -27.684 1.00 96.50 596 GLY A CA 1
ATOM 4261 C C . GLY A 1 596 ? 18.550 10.027 -26.597 1.00 96.50 596 GLY A C 1
ATOM 4262 O O . GLY A 1 596 ? 19.450 9.955 -25.762 1.00 96.50 596 GLY A O 1
ATOM 4263 N N . THR A 1 597 ? 17.682 11.045 -26.609 1.00 97.56 597 THR A N 1
ATOM 4264 C CA . THR A 1 597 ? 17.755 12.187 -25.682 1.00 97.56 597 THR A CA 1
ATOM 4265 C C . THR A 1 597 ? 16.694 12.132 -24.592 1.00 97.56 597 THR A C 1
ATOM 4267 O O . THR A 1 597 ? 15.590 11.634 -24.809 1.00 97.56 597 THR A O 1
ATOM 4270 N N . TRP A 1 598 ? 17.007 12.735 -23.444 1.00 98.19 598 TRP A N 1
ATOM 4271 C CA . TRP A 1 598 ? 16.092 12.898 -22.315 1.00 98.19 598 TRP A CA 1
ATOM 4272 C C . TRP A 1 598 ? 15.564 14.328 -22.221 1.00 98.19 598 TRP A C 1
ATOM 4274 O O . TRP A 1 598 ? 16.288 15.288 -22.488 1.00 98.19 598 TRP A O 1
ATOM 4284 N N . SER A 1 599 ? 14.316 14.474 -21.787 1.00 96.88 599 SER A N 1
ATOM 4285 C CA . SER A 1 599 ? 13.702 15.768 -21.480 1.00 96.88 599 SER A CA 1
ATOM 4286 C C . SER A 1 599 ? 12.943 15.714 -20.157 1.00 96.88 599 SER A C 1
ATOM 4288 O O . SER A 1 599 ? 12.335 14.699 -19.820 1.00 96.88 599 SER A O 1
ATOM 4290 N N . GLN A 1 600 ? 12.974 16.805 -19.389 1.00 94.50 600 GLN A N 1
ATOM 4291 C CA . GLN A 1 600 ? 12.154 16.912 -18.181 1.00 94.50 600 GLN A CA 1
ATOM 4292 C C . GLN A 1 600 ? 10.673 17.044 -18.546 1.00 94.50 600 GLN A C 1
ATOM 4294 O O . GLN A 1 600 ? 10.315 17.666 -19.549 1.00 94.50 600 GLN A O 1
ATOM 4299 N N . THR A 1 601 ? 9.809 16.475 -17.710 1.00 95.94 601 THR A N 1
ATOM 4300 C CA . THR A 1 601 ? 8.356 16.628 -17.820 1.00 95.94 601 THR A CA 1
ATOM 4301 C C . THR A 1 601 ? 7.758 17.027 -16.468 1.00 95.94 601 THR A C 1
ATOM 4303 O O . THR A 1 601 ? 8.505 17.343 -15.539 1.00 95.94 601 THR A O 1
ATOM 4306 N N . GLY A 1 602 ? 6.428 17.092 -16.359 1.00 92.88 602 GLY A N 1
ATOM 4307 C CA . GLY A 1 602 ? 5.747 17.470 -15.123 1.00 92.88 602 GLY A CA 1
ATOM 4308 C C . GLY A 1 602 ? 6.236 16.682 -13.902 1.00 92.88 602 GLY A C 1
ATOM 4309 O O . GLY A 1 602 ? 6.742 15.565 -14.006 1.00 92.88 602 GLY A O 1
ATOM 4310 N N . THR A 1 603 ? 6.061 17.252 -12.716 1.00 92.62 603 THR A N 1
ATOM 4311 C CA . THR A 1 603 ? 6.458 16.628 -11.449 1.00 92.62 603 THR A CA 1
ATOM 4312 C C . THR A 1 603 ? 5.238 16.139 -10.678 1.00 92.62 603 THR A C 1
ATOM 4314 O O . THR A 1 603 ? 4.227 16.838 -10.617 1.00 92.62 603 THR A O 1
ATOM 4317 N N . MET A 1 604 ? 5.352 14.964 -10.065 1.00 92.75 604 MET A N 1
ATOM 4318 C CA . MET A 1 604 ? 4.423 14.479 -9.047 1.00 92.75 604 MET A CA 1
ATOM 4319 C C . MET A 1 604 ? 4.485 15.370 -7.798 1.00 92.75 604 MET A C 1
ATOM 4321 O O . MET A 1 604 ? 5.475 16.063 -7.551 1.00 92.75 604 MET A O 1
ATOM 4325 N N . THR A 1 605 ? 3.430 15.325 -6.994 1.00 88.56 605 THR A N 1
ATOM 4326 C CA . THR A 1 605 ? 3.259 16.121 -5.768 1.00 88.56 605 THR A CA 1
ATOM 4327 C C . THR A 1 605 ? 4.156 15.670 -4.612 1.00 88.56 605 THR A C 1
ATOM 4329 O O . THR A 1 605 ? 4.437 16.461 -3.714 1.00 88.56 605 THR A O 1
ATOM 4332 N N . GLY A 1 606 ? 4.644 14.428 -4.639 1.00 83.25 606 GLY A N 1
ATOM 4333 C CA . GLY A 1 606 ? 5.545 13.878 -3.627 1.00 83.25 606 GLY A CA 1
ATOM 4334 C C . GLY A 1 606 ? 6.599 12.940 -4.211 1.00 83.25 606 GLY A C 1
ATOM 4335 O O . GLY A 1 606 ? 6.450 12.393 -5.304 1.00 83.25 606 GLY A O 1
ATOM 4336 N N . GLU A 1 607 ? 7.694 12.751 -3.475 1.00 86.75 607 GLU A N 1
ATOM 4337 C CA . GLU A 1 607 ? 8.644 11.670 -3.748 1.00 86.75 607 GLU A CA 1
ATOM 4338 C C . GLU A 1 607 ? 8.007 10.301 -3.513 1.00 86.75 607 GLU A C 1
ATOM 4340 O O . GLU A 1 607 ? 7.182 10.122 -2.618 1.00 86.75 607 GLU A O 1
ATOM 4345 N N . ARG A 1 608 ? 8.417 9.329 -4.325 1.00 90.12 608 ARG A N 1
ATOM 4346 C CA . ARG A 1 608 ? 8.072 7.921 -4.159 1.00 90.12 608 ARG A CA 1
ATOM 4347 C C . ARG A 1 608 ? 9.151 7.060 -4.806 1.00 90.12 608 ARG A C 1
ATOM 4349 O O . ARG A 1 608 ? 9.657 7.400 -5.880 1.00 90.12 608 ARG A O 1
ATOM 4356 N N . ARG A 1 609 ? 9.513 5.977 -4.129 1.00 88.56 609 ARG A N 1
ATOM 4357 C CA . ARG A 1 609 ? 10.413 4.906 -4.583 1.00 88.56 609 ARG A CA 1
ATOM 4358 C C . ARG A 1 609 ? 9.689 3.571 -4.407 1.00 88.56 609 ARG A C 1
ATOM 4360 O O . ARG A 1 609 ? 8.900 3.450 -3.476 1.00 88.56 609 ARG A O 1
ATOM 4367 N N . GLY A 1 610 ? 9.921 2.585 -5.272 1.00 87.88 610 GLY A N 1
ATOM 4368 C CA . GLY A 1 610 ? 9.224 1.289 -5.178 1.00 87.88 610 GLY A CA 1
ATOM 4369 C C . GLY A 1 610 ? 7.716 1.393 -5.452 1.00 87.88 610 GLY A C 1
ATOM 4370 O O . GLY A 1 610 ? 6.911 0.645 -4.897 1.00 87.88 610 GLY A O 1
ATOM 4371 N N . GLN A 1 611 ? 7.318 2.395 -6.240 1.00 92.81 611 GLN A N 1
ATOM 4372 C CA . GLN A 1 611 ? 5.933 2.609 -6.649 1.00 92.81 611 GLN A CA 1
ATOM 4373 C C . GLN A 1 611 ? 5.529 1.690 -7.804 1.00 92.81 611 GLN A C 1
ATOM 4375 O O . GLN A 1 611 ? 6.366 1.230 -8.582 1.00 92.81 611 GLN A O 1
ATOM 4380 N N . ASN A 1 612 ? 4.223 1.496 -7.956 1.00 94.44 612 ASN A N 1
ATOM 4381 C CA . ASN A 1 612 ? 3.642 0.819 -9.105 1.00 94.44 612 ASN A CA 1
ATOM 4382 C C . ASN A 1 612 ? 3.266 1.825 -10.194 1.00 94.44 612 ASN A C 1
ATOM 4384 O O . ASN A 1 612 ? 2.988 2.993 -9.904 1.00 94.44 612 ASN A O 1
ATOM 4388 N N . ALA A 1 613 ? 3.226 1.353 -11.439 1.00 95.88 613 ALA A N 1
ATOM 4389 C CA . ALA A 1 613 ? 2.709 2.114 -12.564 1.00 95.88 613 ALA A CA 1
ATOM 4390 C C . ALA A 1 613 ? 1.865 1.229 -13.483 1.00 95.88 613 ALA A C 1
ATOM 4392 O O . ALA A 1 613 ? 2.212 0.074 -13.723 1.00 95.88 613 ALA A O 1
ATOM 4393 N N . ALA A 1 614 ? 0.787 1.792 -14.020 1.00 96.75 614 ALA A N 1
ATOM 4394 C CA . ALA A 1 614 ? -0.104 1.136 -14.966 1.00 96.75 614 ALA A CA 1
ATOM 4395 C C . ALA A 1 614 ? -0.462 2.096 -16.105 1.00 96.75 614 ALA A C 1
ATOM 4397 O O . ALA A 1 614 ? -0.840 3.245 -15.867 1.00 96.75 614 ALA A O 1
ATOM 4398 N N . ILE A 1 615 ? -0.367 1.625 -17.349 1.00 96.25 615 ILE A N 1
ATOM 4399 C CA . ILE A 1 615 ? -0.869 2.365 -18.513 1.00 96.25 615 ILE A CA 1
ATOM 4400 C C . ILE A 1 615 ? -2.373 2.120 -18.600 1.00 96.25 615 ILE A C 1
ATOM 4402 O O . ILE A 1 615 ? -2.810 0.982 -18.726 1.00 96.25 615 ILE A O 1
ATOM 4406 N N . LEU A 1 616 ? -3.170 3.173 -18.510 1.00 95.56 616 LEU A N 1
ATOM 4407 C CA . LEU A 1 616 ? -4.627 3.111 -18.555 1.00 95.56 616 LEU A CA 1
ATOM 4408 C C . LEU A 1 616 ? -5.128 2.963 -20.005 1.00 95.56 616 LEU A C 1
ATOM 4410 O O . LEU A 1 616 ? -4.424 3.364 -20.934 1.00 95.56 616 LEU A O 1
ATOM 4414 N N . PRO A 1 617 ? -6.365 2.473 -20.236 1.00 93.38 617 PRO A N 1
ATOM 4415 C CA . PRO A 1 617 ? -6.920 2.306 -21.588 1.00 93.38 617 PRO A CA 1
ATOM 4416 C C . PRO A 1 617 ? -6.928 3.577 -22.452 1.00 93.38 617 PRO A C 1
ATOM 4418 O O . PRO A 1 617 ? -6.931 3.501 -23.675 1.00 93.38 617 PRO A O 1
ATOM 4421 N N . ASN A 1 618 ? -6.917 4.755 -21.825 1.00 92.31 618 ASN A N 1
ATOM 4422 C CA . ASN A 1 618 ? -6.853 6.053 -22.500 1.00 92.31 618 ASN A CA 1
ATOM 4423 C C . ASN A 1 618 ? -5.416 6.552 -22.761 1.00 92.31 618 ASN A C 1
ATOM 4425 O O . ASN A 1 618 ? -5.238 7.715 -23.110 1.00 92.31 618 ASN A O 1
ATOM 4429 N N . GLY A 1 619 ? -4.395 5.721 -22.539 1.00 94.69 619 GLY A N 1
ATOM 4430 C CA . GLY A 1 619 ? -2.984 6.056 -22.751 1.00 94.69 619 GLY A CA 1
ATOM 4431 C C . GLY A 1 619 ? -2.329 6.876 -21.635 1.00 94.69 619 GLY A C 1
ATOM 4432 O O . GLY A 1 619 ? -1.136 7.165 -21.713 1.00 94.69 619 GLY A O 1
ATOM 4433 N N . ARG A 1 620 ? -3.068 7.248 -20.582 1.00 97.06 620 ARG A N 1
ATOM 4434 C CA . ARG A 1 620 ? -2.500 7.919 -19.401 1.00 97.06 620 ARG A CA 1
ATOM 4435 C C . ARG A 1 620 ? -1.774 6.926 -18.502 1.00 97.06 620 ARG A C 1
ATOM 4437 O O . ARG A 1 620 ? -2.092 5.741 -18.508 1.00 97.06 620 ARG A O 1
ATOM 4444 N N . VAL A 1 621 ? -0.840 7.406 -17.686 1.00 98.12 621 VAL A N 1
ATOM 4445 C CA . VAL A 1 621 ? -0.074 6.545 -16.769 1.00 98.12 621 VAL A CA 1
ATOM 4446 C C . VAL A 1 621 ? -0.505 6.811 -15.335 1.00 98.12 621 VAL A C 1
ATOM 4448 O O . VAL A 1 621 ? -0.308 7.911 -14.827 1.00 98.12 621 VAL A O 1
ATOM 4451 N N . LEU A 1 622 ? -1.089 5.811 -14.683 1.00 98.00 622 LEU A N 1
ATOM 4452 C CA . LEU A 1 622 ? -1.361 5.824 -13.251 1.00 98.00 622 LEU A CA 1
ATOM 4453 C C . LEU A 1 622 ? -0.090 5.415 -12.507 1.00 98.00 622 LEU A C 1
ATOM 4455 O O . LEU A 1 622 ? 0.448 4.346 -12.778 1.00 98.00 622 LEU A O 1
ATOM 4459 N N . VAL A 1 623 ? 0.355 6.221 -11.550 1.00 97.12 623 VAL A N 1
ATOM 4460 C CA . VAL A 1 623 ? 1.442 5.897 -10.621 1.00 97.12 623 VAL A CA 1
ATOM 4461 C C . VAL A 1 623 ? 0.908 5.938 -9.200 1.00 97.12 623 VAL A C 1
ATOM 4463 O O . VAL A 1 623 ? 0.243 6.895 -8.812 1.00 97.12 623 VAL A O 1
ATOM 4466 N N . PHE A 1 624 ? 1.177 4.899 -8.417 1.00 96.19 624 PHE A N 1
ATOM 4467 C CA . PHE A 1 624 ? 0.540 4.713 -7.116 1.00 96.19 624 PHE A CA 1
ATOM 4468 C C . PHE A 1 624 ? 1.418 3.930 -6.145 1.00 96.19 624 PHE A C 1
ATOM 4470 O O . PHE A 1 624 ? 2.250 3.106 -6.535 1.00 96.19 624 PHE A O 1
ATOM 4477 N N . GLY A 1 625 ? 1.226 4.202 -4.856 1.00 94.00 625 GLY A N 1
ATOM 4478 C CA . GLY A 1 625 ? 2.016 3.587 -3.796 1.00 94.00 625 GLY A CA 1
ATOM 4479 C C . GLY A 1 625 ? 3.487 4.008 -3.810 1.00 94.00 625 GLY A C 1
ATOM 4480 O O . GLY A 1 625 ? 3.844 5.104 -4.254 1.00 94.00 625 GLY A O 1
ATOM 4481 N N . GLY A 1 626 ? 4.346 3.128 -3.313 1.00 91.12 626 GLY A N 1
ATOM 4482 C CA . GLY A 1 626 ? 5.757 3.395 -3.054 1.00 91.12 626 GLY A CA 1
ATOM 4483 C C . GLY A 1 626 ? 6.001 3.907 -1.639 1.00 91.12 626 GLY A C 1
ATOM 4484 O O . GLY A 1 626 ? 5.093 3.960 -0.813 1.00 91.12 626 GLY A O 1
ATOM 4485 N N . ILE A 1 627 ? 7.248 4.265 -1.357 1.00 86.44 627 ILE A N 1
ATOM 4486 C CA . ILE A 1 627 ? 7.724 4.750 -0.061 1.00 86.44 627 ILE A CA 1
ATOM 4487 C C . ILE A 1 627 ? 8.418 6.105 -0.212 1.00 86.44 627 ILE A C 1
ATOM 4489 O O . ILE A 1 627 ? 9.130 6.343 -1.194 1.00 86.44 627 ILE A O 1
ATOM 4493 N N . ASN A 1 628 ? 8.217 6.980 0.770 1.00 85.44 628 ASN A N 1
ATOM 4494 C CA . ASN A 1 628 ? 8.989 8.205 0.971 1.00 85.44 628 ASN A CA 1
ATOM 4495 C C . ASN A 1 628 ? 9.656 8.204 2.357 1.00 85.44 628 ASN A C 1
ATOM 4497 O O . ASN A 1 628 ? 9.609 7.202 3.074 1.00 85.44 628 ASN A O 1
ATOM 4501 N N . LEU A 1 629 ? 10.262 9.326 2.755 1.00 80.56 629 LEU A N 1
ATOM 4502 C CA . LEU A 1 629 ? 10.891 9.460 4.075 1.00 80.56 629 LEU A CA 1
ATOM 4503 C C . LEU A 1 629 ? 9.918 9.315 5.262 1.00 80.56 629 LEU A C 1
ATOM 4505 O O . LEU A 1 629 ? 10.369 9.075 6.380 1.00 80.56 629 LEU A O 1
ATOM 4509 N N . LEU A 1 630 ? 8.609 9.455 5.038 1.00 80.69 630 LEU A N 1
ATOM 4510 C CA . LEU A 1 630 ? 7.563 9.309 6.056 1.00 80.69 630 LEU A CA 1
ATOM 4511 C C . LEU A 1 630 ? 6.968 7.892 6.108 1.00 80.69 630 LEU A C 1
ATOM 4513 O O . LEU A 1 630 ? 6.337 7.543 7.103 1.00 80.69 630 LEU A O 1
ATOM 4517 N N . GLY A 1 631 ? 7.171 7.073 5.072 1.00 84.56 631 GLY A N 1
ATOM 4518 C CA . GLY A 1 631 ? 6.707 5.687 5.012 1.00 84.56 631 GLY A CA 1
ATOM 4519 C C . GLY A 1 631 ? 5.996 5.325 3.703 1.00 84.56 631 GLY A C 1
ATOM 4520 O O . GLY A 1 631 ? 6.080 6.062 2.714 1.00 84.56 631 GLY A O 1
ATOM 4521 N N . PRO A 1 632 ? 5.339 4.150 3.657 1.00 88.88 632 PRO A N 1
ATOM 4522 C CA . PRO A 1 632 ? 4.544 3.727 2.510 1.00 88.88 632 PRO A CA 1
ATOM 4523 C C . PRO A 1 632 ? 3.411 4.710 2.196 1.00 88.88 632 PRO A C 1
ATOM 4525 O O . PRO A 1 632 ? 2.820 5.315 3.090 1.00 88.88 632 PRO A O 1
ATOM 4528 N N . LEU A 1 633 ? 3.081 4.847 0.916 1.00 91.44 633 LEU A N 1
ATOM 4529 C CA . LEU A 1 633 ? 2.108 5.812 0.415 1.00 91.44 633 LEU A CA 1
ATOM 4530 C C . LEU A 1 633 ? 0.821 5.116 -0.027 1.00 91.44 633 LEU A C 1
ATOM 4532 O O . LEU A 1 633 ? 0.853 4.055 -0.644 1.00 91.44 633 LEU A O 1
ATOM 4536 N N . SER A 1 634 ? -0.324 5.737 0.242 1.00 93.75 634 SER A N 1
ATOM 4537 C CA . SER A 1 634 ? -1.616 5.359 -0.353 1.00 93.75 634 SER A CA 1
ATOM 4538 C C . SER A 1 634 ? -1.972 6.191 -1.587 1.00 93.75 634 SER A C 1
ATOM 4540 O O . SER A 1 634 ? -2.891 5.848 -2.326 1.00 93.75 634 SER A O 1
ATOM 4542 N N . THR A 1 635 ? -1.255 7.292 -1.818 1.00 95.06 635 THR A N 1
ATOM 4543 C CA . THR A 1 635 ? -1.583 8.262 -2.863 1.00 95.06 635 THR A CA 1
ATOM 4544 C C . THR A 1 635 ? -1.282 7.730 -4.258 1.00 95.06 635 THR A C 1
ATOM 4546 O O . THR A 1 635 ? -0.309 6.995 -4.474 1.00 95.06 635 THR A O 1
ATOM 4549 N N . ALA A 1 636 ? -2.107 8.166 -5.207 1.00 96.25 636 ALA A N 1
ATOM 4550 C CA . ALA A 1 636 ? -1.978 7.877 -6.622 1.00 96.25 636 ALA A CA 1
ATOM 4551 C C . ALA A 1 636 ? -2.103 9.159 -7.455 1.00 96.25 636 ALA A C 1
ATOM 4553 O O . ALA A 1 636 ? -2.827 10.096 -7.101 1.00 96.25 636 ALA A O 1
ATOM 4554 N N . GLU A 1 637 ? -1.394 9.191 -8.575 1.00 97.00 637 GLU A N 1
ATOM 4555 C CA . GLU A 1 637 ? -1.335 10.316 -9.501 1.00 97.00 637 GLU A CA 1
ATOM 4556 C C . GLU A 1 637 ? -1.381 9.797 -10.938 1.00 97.00 637 GLU A C 1
ATOM 4558 O O . GLU A 1 637 ? -0.853 8.731 -11.248 1.00 97.00 637 GLU A O 1
ATOM 4563 N N . ILE A 1 638 ? -2.017 10.552 -11.828 1.00 97.50 638 ILE A N 1
ATOM 4564 C CA . ILE A 1 638 ? -2.144 10.224 -13.245 1.00 97.50 638 ILE A CA 1
ATOM 4565 C C . ILE A 1 638 ? -1.331 11.222 -14.057 1.00 97.50 638 ILE A C 1
ATOM 4567 O O . ILE A 1 638 ? -1.561 12.431 -13.980 1.00 97.50 638 ILE A O 1
ATOM 4571 N N . TYR A 1 639 ? -0.429 10.711 -14.884 1.00 98.25 639 TYR A N 1
ATOM 4572 C CA . TYR A 1 639 ? 0.264 11.479 -15.904 1.00 98.25 639 TYR A CA 1
ATOM 4573 C C . TYR A 1 639 ? -0.555 11.533 -17.190 1.00 98.25 639 TYR A C 1
ATOM 4575 O O . TYR A 1 639 ? -0.947 10.497 -17.738 1.00 98.25 639 TYR A O 1
ATOM 4583 N N . ASN A 1 640 ? -0.778 12.744 -17.694 1.00 97.56 640 ASN A N 1
ATOM 4584 C CA . ASN A 1 640 ? -1.341 12.964 -19.016 1.00 97.56 640 ASN A CA 1
ATOM 4585 C C . ASN A 1 640 ? -0.211 13.259 -20.023 1.00 97.56 640 ASN A C 1
ATOM 4587 O O . ASN A 1 640 ? 0.392 14.332 -19.928 1.00 97.56 640 ASN A O 1
ATOM 4591 N N . PRO A 1 641 ? 0.073 12.358 -20.985 1.00 96.44 641 PRO A N 1
ATOM 4592 C CA . PRO A 1 641 ? 1.156 12.550 -21.950 1.00 96.44 641 PRO A CA 1
ATOM 4593 C C . PRO A 1 641 ? 0.923 13.727 -22.907 1.00 96.44 641 PRO A C 1
ATOM 4595 O O . PRO A 1 641 ? 1.890 14.381 -23.293 1.00 96.44 641 PRO A O 1
ATOM 4598 N N . ASP A 1 642 ? -0.334 14.064 -23.214 1.00 95.38 642 ASP A N 1
ATOM 4599 C CA . ASP A 1 642 ? -0.665 15.156 -24.140 1.00 95.38 642 ASP A CA 1
ATOM 4600 C C . ASP A 1 642 ? -0.330 16.527 -23.546 1.00 95.38 642 ASP A C 1
ATOM 4602 O O . ASP A 1 642 ? 0.176 17.420 -24.225 1.00 95.38 642 ASP A O 1
ATOM 4606 N N . THR A 1 643 ? -0.604 16.699 -22.250 1.00 96.56 643 THR A N 1
ATOM 4607 C CA . THR A 1 643 ? -0.359 17.957 -21.530 1.00 96.56 643 THR A CA 1
ATOM 4608 C C . THR A 1 643 ? 0.948 17.947 -20.750 1.00 96.56 643 THR A C 1
ATOM 4610 O O . THR A 1 643 ? 1.372 18.996 -20.272 1.00 96.56 643 THR A O 1
ATOM 4613 N N . ARG A 1 644 ? 1.599 16.783 -20.619 1.00 96.00 644 ARG A N 1
ATOM 4614 C CA . ARG A 1 644 ? 2.829 16.580 -19.841 1.00 96.00 644 ARG A CA 1
ATOM 4615 C C . ARG A 1 644 ? 2.691 16.980 -18.369 1.00 96.00 644 ARG A C 1
ATOM 4617 O O . ARG A 1 644 ? 3.642 17.461 -17.751 1.00 96.00 644 ARG A O 1
ATOM 4624 N N . THR A 1 645 ? 1.505 16.776 -17.801 1.00 96.62 645 THR A N 1
ATOM 4625 C CA . THR A 1 645 ? 1.162 17.171 -16.427 1.00 96.62 645 THR A CA 1
ATOM 4626 C C . THR A 1 645 ? 0.679 15.992 -15.595 1.00 96.62 645 THR A C 1
ATOM 4628 O O . THR A 1 645 ? 0.058 15.068 -16.121 1.00 96.62 645 THR A O 1
ATOM 4631 N N . TRP A 1 646 ? 0.892 16.079 -14.283 1.00 97.50 646 TRP A N 1
ATOM 4632 C CA . TRP A 1 646 ? 0.340 15.153 -13.297 1.00 97.50 646 TRP A CA 1
ATOM 4633 C C . TRP A 1 646 ? -0.931 15.716 -12.663 1.00 97.50 646 TRP A C 1
ATOM 4635 O O . TRP A 1 646 ? -1.055 16.928 -12.480 1.00 97.50 646 TRP A O 1
ATOM 4645 N N . ALA A 1 647 ? -1.857 14.832 -12.310 1.00 96.25 647 ALA A N 1
ATOM 4646 C CA . ALA A 1 647 ? -3.031 15.144 -11.505 1.00 96.25 647 ALA A CA 1
ATOM 4647 C C . ALA A 1 647 ? -3.223 14.073 -10.429 1.00 96.25 647 ALA A C 1
ATOM 4649 O O . ALA A 1 647 ? -3.024 12.887 -10.692 1.00 96.25 647 ALA A O 1
ATOM 4650 N N . THR A 1 648 ? -3.629 14.472 -9.227 1.00 95.94 648 THR A N 1
ATOM 4651 C CA . THR A 1 648 ? -3.989 13.523 -8.169 1.00 95.94 648 THR A CA 1
ATOM 4652 C C . THR A 1 648 ? -5.278 12.779 -8.525 1.00 95.94 648 THR A C 1
ATOM 4654 O O . THR A 1 648 ? -6.156 13.306 -9.211 1.00 95.94 648 THR A O 1
ATOM 4657 N N . THR A 1 649 ? -5.393 11.534 -8.069 1.00 96.56 649 THR A N 1
ATOM 4658 C CA . THR A 1 649 ? -6.620 10.728 -8.169 1.00 96.56 649 THR A CA 1
ATOM 4659 C C . THR A 1 649 ? -6.935 10.093 -6.812 1.00 96.56 649 THR A C 1
ATOM 4661 O O . THR A 1 649 ? -6.285 10.428 -5.820 1.00 96.56 649 THR A O 1
ATOM 4664 N N . GLY A 1 650 ? -7.952 9.232 -6.728 1.00 93.31 650 GLY A N 1
ATOM 4665 C CA . GLY A 1 650 ? -8.304 8.549 -5.487 1.00 93.31 650 GLY A CA 1
ATOM 4666 C C . GLY A 1 650 ? -7.111 7.805 -4.882 1.00 93.31 650 GLY A C 1
ATOM 4667 O O . GLY A 1 650 ? -6.252 7.284 -5.596 1.00 93.31 650 GLY A O 1
ATOM 4668 N N . SER A 1 651 ? -7.075 7.746 -3.553 1.00 94.56 651 SER A N 1
ATOM 4669 C CA . SER A 1 651 ? -6.038 7.042 -2.793 1.00 94.56 651 SER A CA 1
ATOM 4670 C C . SER A 1 651 ? -6.480 5.625 -2.437 1.00 94.56 651 SER A C 1
ATOM 4672 O O . SER A 1 651 ? -7.665 5.385 -2.205 1.00 94.56 651 SER A O 1
ATOM 4674 N N . MET A 1 652 ? -5.516 4.709 -2.356 1.00 94.56 652 MET A N 1
ATOM 4675 C CA . MET A 1 652 ? -5.710 3.366 -1.806 1.00 94.56 652 MET A CA 1
ATOM 4676 C C . MET A 1 652 ? -6.146 3.440 -0.335 1.00 94.56 652 MET A C 1
ATOM 4678 O O . MET A 1 652 ? -5.779 4.369 0.390 1.00 94.56 652 MET A O 1
ATOM 4682 N N . GLN A 1 653 ? -6.891 2.443 0.130 1.00 90.81 653 GLN A N 1
ATOM 4683 C CA . GLN A 1 653 ? -7.294 2.329 1.532 1.00 90.81 653 GLN A CA 1
ATOM 4684 C C . GLN A 1 653 ? -6.117 1.957 2.434 1.00 90.81 653 GLN A C 1
ATOM 4686 O O . GLN A 1 653 ? -6.019 2.462 3.552 1.00 90.81 653 GLN A O 1
ATOM 4691 N N . ALA A 1 654 ? -5.210 1.101 1.955 1.00 85.25 654 ALA A N 1
ATOM 4692 C CA . ALA A 1 654 ? -3.959 0.819 2.652 1.00 85.25 654 ALA A CA 1
ATOM 4693 C C . ALA A 1 654 ? -2.784 1.486 1.922 1.00 85.25 654 ALA A C 1
ATOM 4695 O O . ALA A 1 654 ? -2.689 1.367 0.700 1.00 85.25 654 ALA A O 1
ATOM 4696 N N . PRO A 1 655 ? -1.860 2.162 2.628 1.00 90.31 655 PRO A N 1
ATOM 4697 C CA . PRO A 1 655 ? -0.603 2.594 2.030 1.00 90.31 655 PRO A CA 1
ATOM 4698 C C . PRO A 1 655 ? 0.253 1.375 1.670 1.00 90.31 655 PRO A C 1
ATOM 4700 O O . PRO A 1 655 ? 0.297 0.421 2.445 1.00 90.31 655 PRO A O 1
ATOM 4703 N N . ARG A 1 656 ? 0.909 1.383 0.502 1.00 91.31 656 ARG A N 1
ATOM 4704 C CA . ARG A 1 656 ? 1.639 0.216 -0.032 1.00 91.31 656 ARG A CA 1
ATOM 4705 C C . ARG A 1 656 ? 2.948 0.631 -0.687 1.00 91.31 656 ARG A C 1
ATOM 4707 O O . ARG A 1 656 ? 2.932 1.447 -1.605 1.00 91.31 656 ARG A O 1
ATOM 4714 N N . ALA A 1 657 ? 4.053 0.007 -0.300 1.00 88.69 657 ALA A N 1
ATOM 4715 C CA . ALA A 1 657 ? 5.321 0.032 -1.030 1.00 88.69 657 ALA A CA 1
ATOM 4716 C C . ALA A 1 657 ? 5.657 -1.373 -1.545 1.00 88.69 657 ALA A C 1
ATOM 4718 O O . ALA A 1 657 ? 5.320 -2.352 -0.880 1.00 88.69 657 ALA A O 1
ATOM 4719 N N . ASP A 1 658 ? 6.283 -1.475 -2.721 1.00 83.31 658 ASP A N 1
ATOM 4720 C CA . ASP A 1 658 ? 6.686 -2.754 -3.331 1.00 83.31 658 ASP A CA 1
ATOM 4721 C C . ASP A 1 658 ? 5.536 -3.784 -3.452 1.00 83.31 658 ASP A C 1
ATOM 4723 O O . ASP A 1 658 ? 5.742 -4.995 -3.389 1.00 83.31 658 ASP A O 1
ATOM 4727 N N . GLY A 1 659 ? 4.295 -3.304 -3.605 1.00 81.25 659 GLY A N 1
ATOM 4728 C CA . GLY A 1 659 ? 3.163 -4.146 -4.000 1.00 81.25 659 GLY A CA 1
ATOM 4729 C C . GLY A 1 659 ? 3.285 -4.562 -5.465 1.00 81.25 659 GLY A C 1
ATOM 4730 O O . GLY A 1 659 ? 3.961 -3.884 -6.239 1.00 81.25 659 GLY A O 1
ATOM 4731 N N . ALA A 1 660 ? 2.608 -5.637 -5.862 1.00 92.38 660 ALA A N 1
ATOM 4732 C CA . ALA A 1 660 ? 2.530 -6.028 -7.267 1.00 92.38 660 ALA A CA 1
ATOM 4733 C C . ALA A 1 660 ? 1.201 -5.577 -7.869 1.00 92.38 660 ALA A C 1
ATOM 4735 O O . ALA A 1 660 ? 0.154 -5.674 -7.222 1.00 92.38 660 ALA A O 1
ATOM 4736 N N . SER A 1 661 ? 1.241 -5.108 -9.114 1.00 95.56 661 SER A N 1
ATOM 4737 C CA . SER A 1 661 ? 0.056 -4.661 -9.837 1.00 95.56 661 SER A CA 1
ATOM 4738 C C . SER A 1 661 ? -0.063 -5.278 -11.221 1.00 95.56 661 SER A C 1
ATOM 4740 O O . SER A 1 661 ? 0.924 -5.721 -11.809 1.00 95.56 661 SER A O 1
ATOM 4742 N N . SER A 1 662 ? -1.296 -5.332 -11.720 1.00 95.69 662 SER A N 1
ATOM 4743 C CA . SER A 1 662 ? -1.604 -5.794 -13.068 1.00 95.69 662 SER A CA 1
ATOM 4744 C C . SER A 1 662 ? -2.847 -5.098 -13.600 1.00 95.69 662 SER A C 1
ATOM 4746 O O . SER A 1 662 ? -3.805 -4.849 -12.864 1.00 95.69 662 SER A O 1
ATOM 4748 N N . ASN A 1 663 ? -2.844 -4.807 -14.894 1.00 94.44 663 ASN A N 1
ATOM 4749 C CA . ASN A 1 663 ? -4.024 -4.328 -15.594 1.00 94.44 663 ASN A CA 1
ATOM 4750 C C . ASN A 1 663 ? -4.979 -5.502 -15.819 1.00 94.44 663 ASN A C 1
ATOM 4752 O O . ASN A 1 663 ? -4.556 -6.548 -16.300 1.00 94.44 663 ASN A O 1
ATOM 4756 N N . LEU A 1 664 ? -6.257 -5.332 -15.499 1.00 91.31 664 LEU A N 1
ATOM 4757 C CA . LEU A 1 664 ? -7.295 -6.332 -15.734 1.00 91.31 664 LEU A CA 1
ATOM 4758 C C . LEU A 1 664 ? -7.943 -6.140 -17.120 1.00 91.31 664 LEU A C 1
ATOM 4760 O O . LEU A 1 664 ? -7.917 -5.029 -17.659 1.00 91.31 664 LEU A O 1
ATOM 4764 N N . PRO A 1 665 ? -8.581 -7.178 -17.701 1.00 85.69 665 PRO A N 1
ATOM 4765 C CA . PRO A 1 665 ? -9.173 -7.096 -19.042 1.00 85.69 665 PRO A CA 1
ATOM 4766 C C . PRO A 1 665 ? -10.273 -6.035 -19.177 1.00 85.69 665 PRO A C 1
ATOM 4768 O O . PRO A 1 665 ? -10.506 -5.510 -20.261 1.00 85.69 665 PRO A O 1
ATOM 4771 N N . ASN A 1 666 ? -10.938 -5.698 -18.072 1.00 82.19 666 ASN A N 1
ATOM 4772 C CA . ASN A 1 666 ? -11.976 -4.671 -18.011 1.00 82.19 666 ASN A CA 1
ATOM 4773 C C . ASN A 1 666 ? -11.419 -3.233 -17.915 1.00 82.19 666 ASN A C 1
ATOM 4775 O O . ASN A 1 666 ? -12.190 -2.287 -17.765 1.00 82.19 666 ASN A O 1
ATOM 4779 N N . GLY A 1 667 ? -10.095 -3.055 -17.981 1.00 86.31 667 GLY A N 1
ATOM 4780 C CA . GLY A 1 667 ? -9.432 -1.752 -17.913 1.00 86.31 667 GLY A CA 1
ATOM 4781 C C . GLY A 1 667 ? -9.187 -1.224 -16.497 1.00 86.31 667 GLY A C 1
ATOM 4782 O O . GLY A 1 667 ? -8.637 -0.131 -16.356 1.00 86.31 667 GLY A O 1
ATOM 4783 N N . GLN A 1 668 ? -9.563 -1.976 -15.460 1.00 91.88 668 GLN A N 1
ATOM 4784 C CA . GLN A 1 668 ? -9.224 -1.662 -14.072 1.00 91.88 668 GLN A CA 1
ATOM 4785 C C . GLN A 1 668 ? -7.785 -2.087 -13.740 1.00 91.88 668 GLN A C 1
ATOM 4787 O O . GLN A 1 668 ? -7.174 -2.881 -14.459 1.00 91.88 668 GLN A O 1
ATOM 4792 N N . VAL A 1 669 ? -7.233 -1.580 -12.636 1.00 96.62 669 VAL A N 1
ATOM 4793 C CA . VAL A 1 669 ? -5.877 -1.934 -12.177 1.00 96.62 669 VAL A CA 1
ATOM 4794 C C . VAL A 1 669 ? -5.961 -2.627 -10.825 1.00 96.62 669 VAL A C 1
ATOM 4796 O O . VAL A 1 669 ? -6.434 -2.035 -9.861 1.00 96.62 669 VAL A O 1
ATOM 4799 N N . LEU A 1 670 ? -5.489 -3.870 -10.748 1.00 96.06 670 LEU A N 1
ATOM 4800 C CA . LEU A 1 670 ? -5.351 -4.618 -9.501 1.00 96.06 670 LEU A CA 1
ATOM 4801 C C . LEU A 1 670 ? -4.007 -4.296 -8.848 1.00 96.06 670 LEU A C 1
ATOM 4803 O O . LEU A 1 670 ? -2.982 -4.270 -9.527 1.00 96.06 670 LEU A O 1
ATOM 4807 N N . VAL A 1 671 ? -4.001 -4.135 -7.528 1.00 96.38 671 VAL A N 1
ATOM 4808 C CA . VAL A 1 671 ? -2.800 -4.126 -6.688 1.00 96.38 671 VAL A CA 1
ATOM 4809 C C . VAL A 1 671 ? -2.986 -5.059 -5.499 1.00 96.38 671 VAL A C 1
ATOM 4811 O O . VAL A 1 671 ? -4.056 -5.093 -4.892 1.00 96.38 671 VAL A O 1
ATOM 4814 N N . ALA A 1 672 ? -1.950 -5.813 -5.145 1.00 94.38 672 ALA A N 1
ATOM 4815 C CA . ALA A 1 672 ? -1.985 -6.723 -4.007 1.00 94.38 672 ALA A CA 1
ATOM 4816 C C . ALA A 1 672 ? -0.637 -6.788 -3.278 1.00 94.38 672 ALA A C 1
ATOM 4818 O O . ALA A 1 672 ? 0.430 -6.614 -3.876 1.00 94.38 672 ALA A O 1
ATOM 4819 N N . GLY A 1 673 ? -0.704 -7.064 -1.974 1.00 90.88 673 GLY A N 1
ATOM 4820 C CA . GLY A 1 673 ? 0.471 -7.260 -1.129 1.00 90.88 673 GLY A CA 1
ATOM 4821 C C . GLY A 1 673 ? 1.293 -5.989 -0.904 1.00 90.88 673 GLY A C 1
ATOM 4822 O O . GLY A 1 673 ? 0.770 -4.870 -0.949 1.00 90.88 673 GLY A O 1
ATOM 4823 N N . GLY A 1 674 ? 2.585 -6.185 -0.644 1.00 88.69 674 GLY A N 1
ATOM 4824 C CA . GLY A 1 674 ? 3.550 -5.117 -0.370 1.00 88.69 674 GLY A CA 1
ATOM 4825 C C . GLY A 1 674 ? 3.692 -4.801 1.121 1.00 88.69 674 GLY A C 1
ATOM 4826 O O . GLY A 1 674 ? 3.167 -5.510 1.983 1.00 88.69 674 GLY A O 1
ATOM 4827 N N . PHE A 1 675 ? 4.414 -3.725 1.421 1.00 85.25 675 PHE A N 1
ATOM 4828 C CA . PHE A 1 675 ? 4.619 -3.200 2.769 1.00 85.25 675 PHE A CA 1
ATOM 4829 C C . PHE A 1 675 ? 3.642 -2.066 3.084 1.00 85.25 675 PHE A C 1
ATOM 4831 O O . PHE A 1 675 ? 3.535 -1.117 2.307 1.00 85.25 675 PHE A O 1
ATOM 4838 N N . GLY A 1 676 ? 2.981 -2.133 4.238 1.00 84.19 676 GLY A N 1
ATOM 4839 C CA . GLY A 1 676 ? 2.122 -1.073 4.765 1.00 84.19 676 GLY A CA 1
ATOM 4840 C C . GLY A 1 676 ? 2.740 -0.306 5.928 1.00 84.19 676 GLY A C 1
ATOM 4841 O O . GLY A 1 676 ? 3.861 -0.576 6.350 1.00 84.19 676 GLY A O 1
ATOM 4842 N N . SER A 1 677 ? 2.002 0.662 6.463 1.00 78.75 677 SER A N 1
ATOM 4843 C CA . SER A 1 677 ? 2.413 1.401 7.662 1.00 78.75 677 SER A CA 1
ATOM 4844 C C . SER A 1 677 ? 2.162 0.570 8.923 1.00 78.75 677 SER A C 1
ATOM 4846 O O . SER A 1 677 ? 1.127 -0.086 9.044 1.00 78.75 677 SER A O 1
ATOM 4848 N N . ALA A 1 678 ? 3.091 0.599 9.882 1.00 59.91 678 ALA A N 1
ATOM 4849 C CA . ALA A 1 678 ? 2.858 0.003 11.196 1.00 59.91 678 ALA A CA 1
ATOM 4850 C C . ALA A 1 678 ? 1.683 0.711 11.896 1.00 59.91 678 ALA A C 1
ATOM 4852 O O . ALA A 1 678 ? 1.612 1.938 11.902 1.00 59.91 678 ALA A O 1
ATOM 4853 N N . ALA A 1 679 ? 0.779 -0.054 12.519 1.00 45.44 679 ALA A N 1
ATOM 4854 C CA . ALA A 1 679 ? -0.393 0.478 13.229 1.00 45.44 679 ALA A CA 1
ATOM 4855 C C . ALA A 1 679 ? -0.039 1.340 14.464 1.00 45.44 679 ALA A C 1
ATOM 4857 O O . ALA A 1 679 ? -0.900 2.003 15.033 1.00 45.44 679 ALA A O 1
ATOM 4858 N N . SER A 1 680 ? 1.232 1.352 14.869 1.00 36.62 680 SER A N 1
ATOM 4859 C CA . SER A 1 680 ? 1.787 2.202 15.919 1.00 36.62 680 SER A CA 1
ATOM 4860 C C . SER A 1 680 ? 3.055 2.856 15.378 1.00 36.62 680 SER A C 1
ATOM 4862 O O . SER A 1 680 ? 3.963 2.128 14.979 1.00 36.62 680 SER A O 1
ATOM 4864 N N . GLY A 1 681 ? 3.138 4.189 15.377 1.00 32.47 681 GLY A N 1
ATOM 4865 C CA . GLY A 1 681 ? 4.273 4.990 14.881 1.00 32.47 681 GLY A CA 1
ATOM 4866 C C . GLY A 1 681 ? 5.604 4.828 15.640 1.00 32.47 681 GLY A C 1
ATOM 4867 O O . GLY A 1 681 ? 6.309 5.806 15.869 1.00 32.47 681 GLY A O 1
ATOM 4868 N N . GLY A 1 682 ? 5.952 3.613 16.067 1.00 29.28 682 GLY A N 1
ATOM 4869 C CA . GLY A 1 682 ? 7.229 3.260 16.677 1.00 29.28 682 GLY A CA 1
ATOM 4870 C C . GLY A 1 682 ? 8.263 2.870 15.620 1.00 29.28 682 GLY A C 1
ATOM 4871 O O . GLY A 1 682 ? 8.050 1.955 14.831 1.00 29.28 682 GLY A O 1
ATOM 4872 N N . LEU A 1 683 ? 9.415 3.541 15.642 1.00 31.92 683 LEU A N 1
ATOM 4873 C CA . LEU A 1 683 ? 10.543 3.385 14.711 1.00 31.92 683 LEU A CA 1
ATOM 4874 C C . LEU A 1 683 ? 11.355 2.074 14.874 1.00 31.92 683 LEU A C 1
ATOM 4876 O O . LEU A 1 683 ? 12.558 2.077 14.622 1.00 31.92 683 LEU A O 1
ATOM 4880 N N . THR A 1 684 ? 10.769 0.954 15.316 1.00 34.59 684 THR A N 1
ATOM 4881 C CA . THR A 1 684 ? 11.562 -0.251 15.668 1.00 34.59 684 THR A CA 1
ATOM 4882 C C . THR A 1 684 ? 11.024 -1.615 15.215 1.00 34.59 684 THR A C 1
ATOM 4884 O O . THR A 1 684 ? 11.571 -2.635 15.626 1.00 34.59 684 THR A O 1
ATOM 4887 N N . ALA A 1 685 ? 10.052 -1.691 14.304 1.00 39.41 685 ALA A N 1
ATOM 4888 C CA . ALA A 1 685 ? 9.708 -2.951 13.632 1.00 39.41 685 ALA A CA 1
ATOM 4889 C C . ALA A 1 685 ? 9.518 -2.710 12.130 1.00 39.41 685 ALA A C 1
ATOM 4891 O O . ALA A 1 685 ? 8.916 -1.712 11.744 1.00 39.41 685 ALA A O 1
ATOM 4892 N N . GLY A 1 686 ? 10.063 -3.593 11.285 1.00 56.97 686 GLY A N 1
ATOM 4893 C CA . GLY A 1 686 ? 9.921 -3.496 9.830 1.00 56.97 686 GLY A CA 1
ATOM 4894 C C . GLY A 1 686 ? 8.456 -3.336 9.414 1.00 56.97 686 GLY A C 1
ATOM 4895 O O . GLY A 1 686 ? 7.565 -3.896 10.052 1.00 56.97 686 GLY A O 1
ATOM 4896 N N . ASN A 1 687 ? 8.215 -2.547 8.366 1.00 65.50 687 ASN A N 1
ATOM 4897 C CA . ASN A 1 687 ? 6.874 -2.281 7.846 1.00 65.50 687 ASN A CA 1
ATOM 4898 C C . ASN A 1 687 ? 6.084 -3.597 7.668 1.00 65.50 687 ASN A C 1
ATOM 4900 O O . ASN A 1 687 ? 6.617 -4.533 7.061 1.00 65.50 687 ASN A O 1
ATOM 4904 N N . PRO A 1 688 ? 4.846 -3.714 8.192 1.00 79.25 688 PRO A N 1
ATOM 4905 C CA . PRO A 1 688 ? 4.076 -4.949 8.096 1.00 79.25 688 PRO A CA 1
ATOM 4906 C C . PRO A 1 688 ? 3.767 -5.292 6.638 1.00 79.25 688 PRO A C 1
ATOM 4908 O O . PRO A 1 688 ? 3.454 -4.417 5.830 1.00 79.25 688 PRO A O 1
ATOM 4911 N N . ARG A 1 689 ? 3.814 -6.584 6.305 1.00 85.12 689 ARG A N 1
ATOM 4912 C CA . ARG A 1 689 ? 3.325 -7.086 5.014 1.00 85.12 689 ARG A CA 1
ATOM 4913 C C . ARG A 1 689 ? 1.811 -6.957 4.948 1.00 85.12 689 ARG A C 1
ATOM 4915 O O . ARG A 1 689 ? 1.127 -7.065 5.966 1.00 85.12 689 ARG A O 1
ATOM 4922 N N . LEU A 1 690 ? 1.285 -6.771 3.747 1.00 87.50 690 LEU A N 1
ATOM 4923 C CA . LEU A 1 690 ? -0.145 -6.635 3.512 1.00 87.50 690 LEU A CA 1
ATOM 4924 C C . LEU A 1 690 ? -0.726 -7.930 2.948 1.00 87.50 690 LEU A C 1
ATOM 4926 O O . LEU A 1 690 ? -0.172 -8.530 2.034 1.00 87.50 690 LEU A O 1
ATOM 4930 N N . SER A 1 691 ? -1.877 -8.344 3.473 1.00 89.56 691 SER A N 1
ATOM 4931 C CA . SER A 1 691 ? -2.739 -9.347 2.835 1.00 89.56 691 SER A CA 1
ATOM 4932 C C . SER A 1 691 ? -3.813 -8.704 1.956 1.00 89.56 691 SER A C 1
ATOM 4934 O O . SER A 1 691 ? -4.511 -9.382 1.215 1.00 89.56 691 SER A O 1
ATOM 4936 N N . THR A 1 692 ? -3.990 -7.386 2.027 1.00 91.00 692 THR A N 1
ATOM 4937 C CA . THR A 1 692 ? -5.074 -6.702 1.320 1.00 91.00 692 THR A CA 1
ATOM 4938 C C . THR A 1 692 ? -4.759 -6.531 -0.166 1.00 91.00 692 THR A C 1
ATOM 4940 O O . THR A 1 692 ? -3.601 -6.347 -0.551 1.00 91.00 692 THR A O 1
ATOM 4943 N N . ALA A 1 693 ? -5.807 -6.545 -0.986 1.00 92.81 693 ALA A N 1
ATOM 4944 C CA . ALA A 1 693 ? -5.760 -6.234 -2.407 1.00 92.81 693 ALA A CA 1
ATOM 4945 C C . ALA A 1 693 ? -6.837 -5.195 -2.746 1.00 92.81 693 ALA A C 1
ATOM 4947 O O . ALA A 1 693 ? -7.904 -5.165 -2.123 1.00 92.81 693 ALA A O 1
ATOM 4948 N N . GLU A 1 694 ? -6.554 -4.342 -3.723 1.00 94.38 694 GLU A N 1
ATOM 4949 C CA . GLU A 1 694 ? -7.437 -3.259 -4.152 1.00 94.38 694 GLU A CA 1
ATOM 4950 C C . GLU A 1 694 ? -7.484 -3.149 -5.676 1.00 94.38 694 GLU A C 1
ATOM 4952 O O . GLU A 1 694 ? -6.533 -3.500 -6.374 1.00 94.38 694 GLU A O 1
ATOM 4957 N N . ILE A 1 695 ? -8.601 -2.643 -6.186 1.00 93.81 695 ILE A N 1
ATOM 4958 C CA . ILE A 1 695 ? -8.836 -2.374 -7.598 1.00 93.81 695 ILE A CA 1
ATOM 4959 C C . ILE A 1 695 ? -9.058 -0.878 -7.777 1.00 93.81 695 ILE A C 1
ATOM 4961 O O . ILE A 1 695 ? -9.925 -0.291 -7.124 1.00 93.81 695 ILE A O 1
ATOM 4965 N N . TYR A 1 696 ? -8.302 -0.281 -8.689 1.00 96.44 696 TYR A N 1
ATOM 4966 C CA . TYR A 1 696 ? -8.538 1.066 -9.180 1.00 96.44 696 TYR A CA 1
ATOM 4967 C C . TYR A 1 696 ? -9.515 1.043 -10.349 1.00 96.44 696 TYR A C 1
ATOM 4969 O O . TYR A 1 696 ? -9.255 0.417 -11.384 1.00 96.44 696 TYR A O 1
ATOM 4977 N N . ASP A 1 697 ? -10.618 1.765 -10.196 1.00 90.50 697 ASP A N 1
ATOM 4978 C CA . ASP A 1 697 ? -11.565 2.005 -11.270 1.00 90.50 697 ASP A CA 1
ATOM 4979 C C . ASP A 1 697 ? -11.163 3.253 -12.062 1.00 90.50 697 ASP A C 1
ATOM 4981 O O . ASP A 1 697 ? -11.201 4.379 -11.564 1.00 90.50 697 ASP A O 1
ATOM 4985 N N . VAL A 1 698 ? -10.795 3.050 -13.326 1.00 87.88 698 VAL A N 1
ATOM 4986 C CA . VAL A 1 698 ? -10.345 4.125 -14.217 1.00 87.88 698 VAL A CA 1
ATOM 4987 C C . VAL A 1 698 ? -11.441 5.141 -14.557 1.00 87.88 698 VAL A C 1
ATOM 4989 O O . VAL A 1 698 ? -11.131 6.281 -14.903 1.00 87.88 698 VAL A O 1
ATOM 4992 N N . THR A 1 699 ? -12.715 4.755 -14.474 1.00 86.81 699 THR A N 1
ATOM 4993 C CA . THR A 1 699 ? -13.844 5.623 -14.837 1.00 86.81 699 THR A CA 1
ATOM 4994 C C . THR A 1 699 ? -14.207 6.577 -13.709 1.00 86.81 699 THR A C 1
ATOM 4996 O O . THR A 1 699 ? -14.480 7.751 -13.962 1.00 86.81 699 THR A O 1
ATOM 4999 N N . THR A 1 700 ? -14.169 6.100 -12.464 1.00 89.62 700 THR A N 1
ATOM 5000 C CA . THR A 1 700 ? -14.494 6.907 -11.280 1.00 89.62 700 THR A CA 1
ATOM 5001 C C . THR A 1 700 ? -13.258 7.506 -10.615 1.00 89.62 700 THR A C 1
ATOM 5003 O O . THR A 1 700 ? -13.379 8.420 -9.800 1.00 89.62 700 THR A O 1
ATOM 5006 N N . GLY A 1 701 ? -12.069 6.993 -10.932 1.00 92.94 701 GLY A N 1
ATOM 5007 C CA . GLY A 1 701 ? -10.815 7.382 -10.297 1.00 92.94 701 GLY A CA 1
ATOM 5008 C C . GLY A 1 701 ? -10.722 6.968 -8.828 1.00 92.94 701 GLY A C 1
ATOM 5009 O O . GLY A 1 701 ? -10.052 7.648 -8.052 1.00 92.94 701 GLY A O 1
ATOM 5010 N N . SER A 1 702 ? -11.421 5.901 -8.434 1.00 92.75 702 SER A N 1
ATOM 5011 C CA . SER A 1 702 ? -11.545 5.455 -7.040 1.00 92.75 702 SER A CA 1
ATOM 5012 C C . SER A 1 702 ? -10.957 4.061 -6.827 1.00 92.75 702 SER A C 1
ATOM 5014 O O . SER A 1 702 ? -10.992 3.220 -7.724 1.00 92.75 702 SER A O 1
ATOM 5016 N N . TRP A 1 703 ? -10.453 3.805 -5.617 1.00 94.00 703 TRP A N 1
ATOM 5017 C CA . TRP A 1 703 ? -9.989 2.484 -5.191 1.00 94.00 703 TRP A CA 1
ATOM 5018 C C . TRP A 1 703 ? -11.064 1.753 -4.390 1.00 94.00 703 TRP A C 1
ATOM 5020 O O . TRP A 1 703 ? -11.737 2.340 -3.541 1.00 94.00 703 TRP A O 1
ATOM 5030 N N . THR A 1 704 ? -11.200 0.457 -4.643 1.00 90.06 704 THR A N 1
ATOM 5031 C CA . THR A 1 704 ? -12.103 -0.441 -3.914 1.00 90.06 704 THR A CA 1
ATOM 5032 C C . THR A 1 704 ? -11.349 -1.682 -3.466 1.00 90.06 704 THR A C 1
ATOM 5034 O O . THR A 1 704 ? -10.457 -2.162 -4.162 1.00 90.06 704 THR A O 1
ATOM 5037 N N . THR A 1 705 ? -11.683 -2.216 -2.295 1.00 88.81 705 THR A N 1
ATOM 5038 C CA . THR A 1 705 ? -11.100 -3.475 -1.823 1.00 88.81 705 THR A CA 1
ATOM 5039 C C . THR A 1 705 ? -11.645 -4.657 -2.616 1.00 88.81 705 THR A C 1
ATOM 5041 O O . THR A 1 705 ? -12.806 -4.670 -3.018 1.00 88.81 705 THR A O 1
ATOM 5044 N N . THR A 1 706 ? -10.800 -5.665 -2.832 1.00 88.19 706 THR A N 1
ATOM 5045 C CA . THR A 1 706 ? -11.180 -6.963 -3.412 1.00 88.19 706 THR A CA 1
ATOM 5046 C C . THR A 1 706 ? -10.744 -8.102 -2.482 1.00 88.19 706 THR A C 1
ATOM 5048 O O . THR A 1 706 ? -10.289 -7.850 -1.363 1.00 88.19 706 THR A O 1
ATOM 5051 N N . ALA A 1 707 ? -10.907 -9.356 -2.909 1.00 87.06 707 ALA A N 1
ATOM 5052 C CA . ALA A 1 707 ? -10.523 -10.537 -2.144 1.00 87.06 707 ALA A CA 1
ATOM 5053 C C . ALA A 1 707 ? -9.087 -10.407 -1.586 1.00 87.06 707 ALA A C 1
ATOM 5055 O O . ALA A 1 707 ? -8.157 -10.158 -2.361 1.00 87.06 707 ALA A O 1
ATOM 5056 N N . PRO A 1 708 ? -8.880 -10.568 -0.266 1.00 89.12 708 PRO A N 1
ATOM 5057 C CA . PRO A 1 708 ? -7.550 -10.511 0.324 1.00 89.12 708 PRO A CA 1
ATOM 5058 C C . PRO A 1 708 ? -6.753 -11.781 0.008 1.00 89.12 708 PRO A C 1
ATOM 5060 O O . PRO A 1 708 ? -7.318 -12.863 -0.168 1.00 89.12 708 PRO A O 1
ATOM 5063 N N . LEU A 1 709 ? -5.430 -11.648 -0.016 1.00 87.75 709 LEU A N 1
ATOM 5064 C CA . LEU A 1 709 ? -4.499 -12.769 -0.012 1.00 87.75 709 LEU A CA 1
ATOM 5065 C C . LEU A 1 709 ? -4.734 -13.636 1.242 1.00 87.75 709 LEU A C 1
ATOM 5067 O O . LEU A 1 709 ? -5.012 -13.090 2.315 1.00 87.75 709 LEU A O 1
ATOM 5071 N N . PRO A 1 710 ? -4.558 -14.966 1.153 1.00 85.88 710 PRO A N 1
ATOM 5072 C CA . PRO A 1 710 ? -4.674 -15.865 2.304 1.00 85.88 710 PRO A CA 1
ATOM 5073 C C . PRO A 1 710 ? -3.688 -15.547 3.437 1.00 85.88 710 PRO A C 1
ATOM 5075 O O . PRO A 1 710 ? -3.983 -15.800 4.603 1.00 85.88 710 PRO A O 1
ATOM 5078 N N . VAL A 1 711 ? -2.521 -14.997 3.090 1.00 82.25 711 VAL A N 1
ATOM 5079 C CA . VAL A 1 711 ? -1.436 -14.636 4.009 1.00 82.25 711 VAL A CA 1
ATOM 5080 C C . VAL A 1 711 ? -0.914 -13.248 3.638 1.00 82.25 711 VAL A C 1
ATOM 5082 O O . VAL A 1 711 ? -0.975 -12.835 2.480 1.00 82.25 711 VAL A O 1
ATOM 5085 N N . ALA A 1 712 ? -0.436 -12.495 4.629 1.00 83.69 712 ALA A N 1
ATOM 5086 C CA . ALA A 1 712 ? 0.208 -11.210 4.394 1.00 83.69 712 ALA A CA 1
ATOM 5087 C C . ALA A 1 712 ? 1.570 -11.411 3.720 1.00 83.69 712 ALA A C 1
ATOM 5089 O O . ALA A 1 712 ? 2.468 -12.029 4.296 1.00 83.69 712 ALA A O 1
ATOM 5090 N N . SER A 1 713 ? 1.738 -10.875 2.511 1.00 84.81 713 SER A N 1
ATOM 5091 C CA . SER A 1 713 ? 2.881 -11.232 1.672 1.00 84.81 713 SER A CA 1
ATOM 5092 C C . SER A 1 713 ? 3.434 -10.063 0.866 1.00 84.81 713 SER A C 1
ATOM 5094 O O . SER A 1 713 ? 2.714 -9.151 0.455 1.00 84.81 713 SER A O 1
ATOM 5096 N N . LEU A 1 714 ? 4.736 -10.127 0.591 1.00 85.12 714 LEU A N 1
ATOM 5097 C CA . LEU A 1 714 ? 5.277 -9.462 -0.591 1.00 85.12 714 LEU A CA 1
ATOM 5098 C C . LEU A 1 714 ? 4.904 -10.294 -1.804 1.00 85.12 714 LEU A C 1
ATOM 5100 O O . LEU A 1 714 ? 4.818 -11.514 -1.702 1.00 85.12 714 LEU A O 1
ATOM 5104 N N . ILE A 1 715 ? 4.688 -9.635 -2.934 1.00 84.69 715 ILE A N 1
ATOM 5105 C CA . ILE A 1 715 ? 4.466 -10.307 -4.208 1.00 84.69 715 ILE A CA 1
ATOM 5106 C C . ILE A 1 715 ? 5.576 -9.849 -5.140 1.00 84.69 715 ILE A C 1
ATOM 5108 O O . ILE A 1 715 ? 5.742 -8.651 -5.358 1.00 84.69 715 ILE A O 1
ATOM 5112 N N . GLY A 1 716 ? 6.322 -10.795 -5.706 1.00 84.12 716 GLY A N 1
ATOM 5113 C CA . GLY A 1 716 ? 7.333 -10.485 -6.711 1.00 84.12 716 GLY A CA 1
ATOM 5114 C C . GLY A 1 716 ? 6.693 -9.882 -7.958 1.00 84.12 716 GLY A C 1
ATOM 5115 O O . GLY A 1 716 ? 7.053 -8.779 -8.380 1.00 84.12 716 GLY A O 1
ATOM 5116 N N . ARG A 1 717 ? 5.711 -10.579 -8.542 1.00 92.06 717 ARG A N 1
ATOM 5117 C CA . ARG A 1 717 ? 4.991 -10.130 -9.745 1.00 92.06 717 ARG A CA 1
ATOM 5118 C C . ARG A 1 717 ? 3.539 -10.590 -9.781 1.00 92.06 717 ARG A C 1
ATOM 5120 O O . ARG A 1 717 ? 3.217 -11.669 -9.291 1.00 92.06 717 ARG A O 1
ATOM 5127 N N . LEU A 1 718 ? 2.703 -9.769 -10.422 1.00 95.00 718 LEU A N 1
ATOM 5128 C CA . LEU A 1 718 ? 1.308 -10.057 -10.740 1.00 95.00 718 LEU A CA 1
ATOM 5129 C C . LEU A 1 718 ? 1.125 -10.035 -12.269 1.00 95.00 718 LEU A C 1
ATOM 5131 O O . LEU A 1 718 ? 1.113 -8.971 -12.891 1.00 95.00 718 LEU A O 1
ATOM 5135 N N . THR A 1 719 ? 1.012 -11.207 -12.883 1.00 96.31 719 THR A N 1
ATOM 5136 C CA . THR A 1 719 ? 0.990 -11.358 -14.346 1.00 96.31 719 THR A CA 1
ATOM 5137 C C . THR A 1 719 ? -0.417 -11.694 -14.821 1.00 96.31 719 THR A C 1
ATOM 5139 O O . THR A 1 719 ? -0.937 -12.752 -14.476 1.00 96.31 719 THR A O 1
ATOM 5142 N N . LEU A 1 720 ? -1.029 -10.816 -15.623 1.00 95.88 720 LEU A N 1
ATOM 5143 C CA . LEU A 1 720 ? -2.313 -11.092 -16.269 1.00 95.88 720 LEU A CA 1
ATOM 5144 C C . LEU A 1 720 ? -2.178 -12.276 -17.236 1.00 95.88 720 LEU A C 1
ATOM 5146 O O . LEU A 1 720 ? -1.259 -12.317 -18.055 1.00 95.88 720 LEU A O 1
ATOM 5150 N N . LEU A 1 721 ? -3.115 -13.213 -17.149 1.00 95.12 721 LEU A N 1
ATOM 5151 C CA . LEU A 1 721 ? -3.205 -14.403 -17.981 1.00 95.12 721 LEU A CA 1
ATOM 5152 C C . LEU A 1 721 ? -4.263 -14.229 -19.086 1.00 95.12 721 LEU A C 1
ATOM 5154 O O . LEU A 1 721 ? -5.186 -13.422 -18.942 1.00 95.12 721 LEU A O 1
ATOM 5158 N N . PRO A 1 722 ? -4.176 -14.994 -20.193 1.00 90.50 722 PRO A N 1
ATOM 5159 C CA . PRO A 1 722 ? -5.112 -14.870 -21.315 1.00 90.50 722 PRO A CA 1
ATOM 5160 C C . PRO A 1 722 ? -6.578 -15.167 -20.970 1.00 90.50 722 PRO A C 1
ATOM 5162 O O . PRO A 1 722 ? -7.474 -14.722 -21.681 1.00 90.50 722 PRO A O 1
ATOM 5165 N N . ASP A 1 723 ? -6.829 -15.920 -19.900 1.00 85.25 723 ASP A N 1
ATOM 5166 C CA . ASP A 1 723 ? -8.172 -16.240 -19.404 1.00 85.25 723 ASP A CA 1
ATOM 5167 C C . ASP A 1 723 ? -8.769 -15.140 -18.502 1.00 85.25 723 ASP A C 1
ATOM 5169 O O . ASP A 1 723 ? -9.888 -15.278 -18.009 1.00 85.25 723 ASP A O 1
ATOM 5173 N N . GLY A 1 724 ? -8.034 -14.043 -18.293 1.00 87.94 724 GLY A N 1
ATOM 5174 C CA . GLY A 1 724 ? -8.431 -12.913 -17.460 1.00 87.94 724 GLY A CA 1
ATOM 5175 C C . GLY A 1 724 ? -8.086 -13.057 -15.978 1.00 87.94 724 GLY A C 1
ATOM 5176 O O . GLY A 1 724 ? -8.298 -12.106 -15.226 1.00 87.94 724 GLY A O 1
ATOM 5177 N N . THR A 1 725 ? -7.535 -14.192 -15.545 1.00 92.12 725 THR A N 1
ATOM 5178 C CA . THR A 1 725 ? -6.976 -14.343 -14.194 1.00 92.12 725 THR A CA 1
ATOM 5179 C C . THR A 1 725 ? -5.598 -13.685 -14.094 1.00 92.12 725 THR A C 1
ATOM 5181 O O . THR A 1 725 ? -5.001 -13.314 -15.103 1.00 92.12 725 THR A O 1
ATOM 5184 N N . ALA A 1 726 ? -5.077 -13.490 -12.882 1.00 95.50 726 ALA A N 1
ATOM 5185 C CA . ALA A 1 726 ? -3.728 -12.964 -12.684 1.00 95.50 726 ALA A CA 1
ATOM 5186 C C . ALA A 1 726 ? -2.903 -13.872 -11.767 1.00 95.50 726 ALA A C 1
ATOM 5188 O O . ALA A 1 726 ? -3.307 -14.166 -10.643 1.00 95.50 726 ALA A O 1
ATOM 5189 N N . LEU A 1 727 ? -1.729 -14.292 -12.234 1.00 96.25 727 LEU A N 1
ATOM 5190 C CA . LEU A 1 727 ? -0.781 -15.088 -11.462 1.00 96.25 727 LEU A CA 1
ATOM 5191 C C . LEU A 1 727 ? 0.050 -14.182 -10.549 1.00 96.25 727 LEU A C 1
ATOM 5193 O O . LEU A 1 727 ? 0.857 -13.385 -11.027 1.00 96.25 727 LEU A O 1
ATOM 5197 N N . ALA A 1 728 ? -0.105 -14.344 -9.239 1.00 94.69 728 ALA A N 1
ATOM 5198 C CA . ALA A 1 728 ? 0.847 -13.864 -8.250 1.00 94.69 728 ALA A CA 1
ATOM 5199 C C . ALA A 1 728 ? 1.965 -14.896 -8.081 1.00 94.69 728 ALA A C 1
ATOM 5201 O O . ALA A 1 728 ? 1.719 -16.034 -7.681 1.00 94.69 728 ALA A O 1
ATOM 5202 N N . SER A 1 729 ? 3.200 -14.479 -8.346 1.00 91.81 729 SER A N 1
ATOM 5203 C CA . SER A 1 729 ? 4.409 -15.274 -8.110 1.00 91.81 729 SER A CA 1
ATOM 5204 C C . SER A 1 729 ? 5.403 -14.493 -7.256 1.00 91.81 729 SER A C 1
ATOM 5206 O O . SER A 1 729 ? 5.304 -13.268 -7.118 1.00 91.81 729 SER A O 1
ATOM 5208 N N . GLY A 1 730 ? 6.365 -15.202 -6.672 1.00 85.06 730 GLY A N 1
ATOM 5209 C CA . GLY A 1 730 ? 7.373 -14.561 -5.836 1.00 85.06 730 GLY A CA 1
ATOM 5210 C C . GLY A 1 730 ? 6.886 -14.192 -4.456 1.00 85.06 730 GLY A C 1
ATOM 5211 O O . GLY A 1 730 ? 7.367 -13.201 -3.905 1.00 85.06 730 GLY A O 1
ATOM 5212 N N . LEU A 1 731 ? 5.866 -14.898 -3.959 1.00 85.25 731 LEU A N 1
ATOM 5213 C CA . LEU A 1 731 ? 5.283 -14.576 -2.674 1.00 85.25 731 LEU A CA 1
ATOM 5214 C C . LEU A 1 731 ? 6.287 -14.872 -1.569 1.00 85.25 731 LEU A C 1
ATOM 5216 O O . LEU A 1 731 ? 6.971 -15.892 -1.595 1.00 85.25 731 LEU A O 1
ATOM 5220 N N . SER A 1 732 ? 6.352 -13.996 -0.576 1.00 82.81 732 SER A N 1
ATOM 5221 C CA . SER A 1 732 ? 7.059 -14.301 0.660 1.00 82.81 732 SER A CA 1
ATOM 5222 C C . SER A 1 732 ? 6.329 -13.762 1.874 1.00 82.81 732 SER A C 1
ATOM 5224 O O . SER A 1 732 ? 5.636 -12.742 1.801 1.00 82.81 732 SER A O 1
ATOM 5226 N N . GLU A 1 733 ? 6.524 -14.410 3.015 1.00 81.31 733 GLU A N 1
ATOM 5227 C CA . GLU A 1 733 ? 6.123 -13.920 4.332 1.00 81.31 733 GLU A CA 1
ATOM 5228 C C . GLU A 1 733 ? 7.337 -13.581 5.201 1.00 81.31 733 GLU A C 1
ATOM 5230 O O . GLU A 1 733 ? 8.486 -13.896 4.875 1.00 81.31 733 GLU A O 1
ATOM 5235 N N . ALA A 1 734 ? 7.079 -12.874 6.300 1.00 73.12 734 ALA A N 1
ATOM 5236 C CA . ALA A 1 734 ? 8.120 -12.536 7.252 1.00 73.12 734 ALA A CA 1
ATOM 5237 C C . ALA A 1 734 ? 8.563 -13.800 7.996 1.00 73.12 734 ALA A C 1
ATOM 5239 O O . ALA A 1 734 ? 7.729 -14.596 8.425 1.00 73.12 734 ALA A O 1
ATOM 5240 N N . SER A 1 735 ? 9.874 -13.953 8.187 1.00 64.81 735 SER A N 1
ATOM 5241 C CA . SER A 1 735 ? 10.411 -15.016 9.032 1.00 64.81 735 SER A CA 1
ATOM 5242 C C . SER A 1 735 ? 9.827 -14.943 10.443 1.00 64.81 735 SER A C 1
ATOM 5244 O O . SER A 1 735 ? 9.696 -13.860 11.015 1.00 64.81 735 SER A O 1
ATOM 5246 N N . SER A 1 736 ? 9.553 -16.102 11.047 1.00 61.19 736 SER A N 1
ATOM 5247 C CA . SER A 1 736 ? 9.233 -16.195 12.478 1.00 61.19 736 SER A CA 1
ATOM 5248 C C . SER A 1 736 ? 10.426 -15.831 13.372 1.00 61.19 736 SER A C 1
ATOM 5250 O O . SER A 1 736 ? 10.254 -15.542 14.556 1.00 61.19 736 SER A O 1
ATOM 5252 N N . ILE A 1 737 ? 11.638 -15.815 12.807 1.00 52.72 737 ILE A N 1
ATOM 5253 C CA . ILE A 1 737 ? 12.864 -15.371 13.466 1.00 52.72 737 ILE A CA 1
ATOM 5254 C C . ILE A 1 737 ? 13.032 -13.873 13.206 1.00 52.72 737 ILE A C 1
ATOM 5256 O O . ILE A 1 737 ? 13.107 -13.437 12.059 1.00 52.72 737 ILE A O 1
ATOM 5260 N N . ALA A 1 738 ? 13.132 -13.074 14.270 1.00 46.44 738 ALA A N 1
ATOM 5261 C CA . ALA A 1 738 ? 13.358 -11.635 14.152 1.00 46.44 738 ALA A CA 1
ATOM 5262 C C . ALA A 1 738 ? 14.652 -11.342 13.364 1.00 46.44 738 ALA A C 1
ATOM 5264 O O . ALA A 1 738 ? 15.737 -11.758 13.767 1.00 46.44 738 ALA A O 1
ATOM 5265 N N . GLY A 1 739 ? 14.526 -10.636 12.235 1.00 51.97 739 GLY A N 1
ATOM 5266 C CA . GLY A 1 739 ? 15.641 -10.350 11.321 1.00 51.97 739 GLY A CA 1
ATOM 5267 C C . GLY A 1 739 ? 16.058 -11.521 10.419 1.00 51.97 739 GLY A C 1
ATOM 5268 O O . GLY A 1 739 ? 17.072 -11.416 9.732 1.00 51.97 739 GLY A O 1
ATOM 5269 N N . GLY A 1 740 ? 15.309 -12.628 10.423 1.00 53.19 740 GLY A N 1
ATOM 5270 C CA . GLY A 1 740 ? 15.520 -13.764 9.528 1.00 53.19 740 GLY A CA 1
ATOM 5271 C C . GLY A 1 740 ? 15.100 -13.473 8.080 1.00 53.19 740 GLY A C 1
ATOM 5272 O O . GLY A 1 740 ? 14.325 -12.544 7.841 1.00 53.19 740 GLY A O 1
ATOM 5273 N N . PRO A 1 741 ? 15.600 -14.260 7.107 1.00 65.69 741 PRO A N 1
ATOM 5274 C CA . PRO A 1 741 ? 15.259 -14.094 5.701 1.00 65.69 741 PRO A CA 1
ATOM 5275 C C . PRO A 1 741 ? 13.792 -14.426 5.436 1.00 65.69 741 PRO A C 1
ATOM 5277 O O . PRO A 1 741 ? 13.206 -15.289 6.091 1.00 65.69 741 PRO A O 1
ATOM 5280 N N . ASP A 1 742 ? 13.232 -13.754 4.439 1.00 72.44 742 ASP A N 1
ATOM 5281 C CA . ASP A 1 742 ? 11.898 -14.012 3.915 1.00 72.44 742 ASP A CA 1
ATOM 5282 C C . ASP A 1 742 ? 11.669 -15.493 3.620 1.00 72.44 742 ASP A C 1
ATOM 5284 O O . ASP A 1 742 ? 12.521 -16.154 3.025 1.00 72.44 742 ASP A O 1
ATOM 5288 N N . VAL A 1 743 ? 10.494 -15.995 4.002 1.00 78.50 743 VAL A N 1
ATOM 5289 C CA . VAL A 1 743 ? 10.078 -17.366 3.701 1.00 78.50 743 VAL A CA 1
ATOM 5290 C C . VAL A 1 743 ? 9.261 -17.334 2.412 1.00 78.50 743 VAL A C 1
ATOM 5292 O O . VAL A 1 743 ? 8.196 -16.711 2.402 1.00 78.50 743 VAL A O 1
ATOM 5295 N N . PRO A 1 744 ? 9.737 -17.944 1.312 1.00 81.88 744 PRO A N 1
ATOM 5296 C CA . PRO A 1 744 ? 8.976 -17.992 0.075 1.00 81.88 744 PRO A CA 1
ATOM 5297 C C . PRO A 1 744 ? 7.710 -18.846 0.222 1.00 81.88 744 PRO A C 1
ATOM 5299 O O . PRO A 1 744 ? 7.732 -19.899 0.861 1.00 81.88 744 PRO A O 1
ATOM 5302 N N . LEU A 1 745 ? 6.621 -18.396 -0.393 1.00 83.75 745 LEU A N 1
ATOM 5303 C CA . LEU A 1 745 ? 5.305 -19.029 -0.375 1.00 83.75 745 LEU A CA 1
ATOM 5304 C C . LEU A 1 745 ? 4.918 -19.545 -1.762 1.00 83.75 745 LEU A C 1
ATOM 5306 O O . LEU A 1 745 ? 5.509 -19.173 -2.780 1.00 83.75 745 LEU A O 1
ATOM 5310 N N . GLU A 1 746 ? 3.887 -20.386 -1.787 1.00 86.44 746 GLU A N 1
ATOM 5311 C CA . GLU A 1 746 ? 3.334 -20.913 -3.031 1.00 86.44 746 GLU A CA 1
ATOM 5312 C C . GLU A 1 746 ? 2.642 -19.821 -3.871 1.00 86.44 746 GLU A C 1
ATOM 5314 O O . GLU A 1 746 ? 2.047 -18.888 -3.313 1.00 86.44 746 GLU A O 1
ATOM 5319 N N . PRO A 1 747 ? 2.677 -19.926 -5.212 1.00 91.81 747 PRO A N 1
ATOM 5320 C CA . PRO A 1 747 ? 1.994 -18.996 -6.104 1.00 91.81 747 PRO A CA 1
ATOM 5321 C C . PRO A 1 747 ? 0.465 -19.069 -6.002 1.00 91.81 747 PRO A C 1
ATOM 5323 O O . PRO A 1 747 ? -0.133 -20.113 -5.719 1.00 91.81 747 PRO A O 1
ATOM 5326 N N . LEU A 1 748 ? -0.189 -17.947 -6.304 1.00 94.44 748 LEU A N 1
ATOM 5327 C CA . LEU A 1 748 ? -1.645 -17.811 -6.254 1.00 94.44 748 LEU A CA 1
ATOM 5328 C C . LEU A 1 748 ? -2.196 -17.284 -7.578 1.00 94.44 748 LEU A C 1
ATOM 5330 O O . LEU A 1 748 ? -1.555 -16.493 -8.262 1.00 94.44 748 LEU A O 1
ATOM 5334 N N . LEU A 1 749 ? -3.424 -17.670 -7.906 1.00 94.56 749 LEU A N 1
ATOM 5335 C CA . LEU A 1 749 ? -4.219 -17.087 -8.980 1.00 94.56 749 LEU A CA 1
ATOM 5336 C C . LEU A 1 749 ? -5.274 -16.168 -8.382 1.00 94.56 749 LEU A C 1
ATOM 5338 O O . LEU A 1 749 ? -6.107 -16.608 -7.589 1.00 94.56 749 LEU A O 1
ATOM 5342 N N . TYR A 1 750 ? -5.264 -14.909 -8.797 1.00 94.19 750 TYR A N 1
ATOM 5343 C CA . TYR A 1 750 ? -6.396 -14.018 -8.636 1.00 94.19 750 TYR A CA 1
ATOM 5344 C C . TYR A 1 750 ? -7.397 -14.282 -9.754 1.00 94.19 750 TYR A C 1
ATOM 5346 O O . TYR A 1 750 ? -7.113 -14.057 -10.931 1.00 94.19 750 TYR A O 1
ATOM 5354 N N . VAL A 1 751 ? -8.584 -14.732 -9.383 1.00 90.75 751 VAL A N 1
ATOM 5355 C CA . VAL A 1 751 ? -9.732 -14.841 -10.276 1.00 90.75 751 VAL A CA 1
ATOM 5356 C C . VAL A 1 751 ? -10.558 -13.574 -10.072 1.00 90.75 751 VAL A C 1
ATOM 5358 O O . VAL A 1 751 ? -10.949 -13.345 -8.932 1.00 90.75 751 VAL A O 1
ATOM 5361 N N . PRO A 1 752 ? -10.805 -12.733 -11.092 1.00 83.31 752 PRO A N 1
ATOM 5362 C CA . PRO A 1 752 ? -11.695 -11.580 -10.968 1.00 83.31 752 PRO A CA 1
ATOM 5363 C C . PRO A 1 752 ? -13.157 -11.998 -10.771 1.00 83.31 752 PRO A C 1
ATOM 5365 O O . PRO A 1 752 ? -13.542 -13.132 -11.051 1.00 83.31 752 PRO A O 1
ATOM 5368 N N . ALA A 1 753 ? -13.991 -11.063 -10.317 1.00 73.19 753 ALA A N 1
ATOM 5369 C CA . ALA A 1 753 ? -15.436 -11.254 -10.340 1.00 73.19 753 ALA A CA 1
ATOM 5370 C C . ALA A 1 753 ? -15.909 -11.286 -11.801 1.00 73.19 753 ALA A C 1
ATOM 5372 O O . ALA A 1 753 ? -15.478 -10.444 -12.589 1.00 73.19 753 ALA A O 1
ATOM 5373 N N . GLN A 1 754 ? -16.736 -12.277 -12.141 1.00 56.53 754 GLN A N 1
ATOM 5374 C CA . GLN A 1 754 ? -17.350 -12.417 -13.465 1.00 56.53 754 GLN A CA 1
ATOM 5375 C C . GLN A 1 754 ? -18.468 -11.402 -13.676 1.00 56.53 754 GLN A C 1
ATOM 5377 O O . GLN A 1 754 ? -19.222 -11.166 -12.702 1.00 56.53 754 GLN A O 1
#

Radius of gyration: 36.51 Å; Cα contacts (8 Å, |Δi|>4): 1703; chains: 1; bounding box: 65×78×103 Å

Mean predicted aligned error: 20.13 Å

Sequence (754 aa):
MNIRAQSWRRIAAVLVAIMFSMGFVLAPQSAFAAIGSAAKPSPAVVPRGDCPAVIFIGARGSGEKDLAAESGLGPELNDLYQQMAKDLSGKLKVSPHSVVYAAASVDVLTLSKNEQNVLAALLPFGGAGVTAFTVYYVKYHLDLYLASINEGLKVATADLSADAAVCPDARFVLGGYSQGALVMHELLLNLSDNANKGDAASQALLRRITATVLIADPAKKSNTAAMHFGTAPLSAQGIKSFLTAGDRDVPTPSSTYDLCNLGDFVCDFSLATLVDKASFKAGINVHINSYEGKNKNTANALVTNTGSKIAGTLLSQLPGVVDHLSIAPATATVTVGTSQAYTATAVDPFNKPLGDVTAETTFGISPDGSCQGAVCTPALPGPHTVKGVRNLVSGTATLSALPASGAKWTAAGNMVSTRSGNTATLLDDGRVLVAGGTGAGNVFLQQEEIFDPKTGLWSSAGSMAQSHHGHTATKLQSGKVLVAGGGDLDGAAAELFDPVAGTWSATGSLSAPRRGHTATLLNDGRVLVVGGQISGIPTATAEIYDPALGTWSATGSMSTARDSHSASLLADGSVLVAGGSISKPGTSEIFDPKTGTWSQTGTMTGERRGQNAAILPNGRVLVFGGINLLGPLSTAEIYNPDTRTWATTGSMQAPRADGASSNLPNGQVLVAGGFGSAASGGLTAGNPRLSTAEIYDVTTGSWTTTAPLPVASLIGRLTLLPDGTALASGLSEASSIAGGPDVPLEPLLYVPAQ

Solvent-accessible surface area (backbone atoms only — not comparable to full-atom values): 40722 Å² total; per-residue (Å²): 120,69,68,66,56,52,54,52,53,54,53,50,53,52,54,50,52,56,58,56,75,72,75,67,93,78,85,81,92,73,93,77,68,76,68,82,56,75,59,62,78,61,83,77,80,80,66,92,87,68,71,38,50,32,39,37,42,20,18,26,38,58,67,68,81,76,75,83,55,90,64,42,25,52,74,67,55,40,50,22,51,53,38,21,45,58,72,31,52,98,78,50,48,66,45,82,45,34,39,56,46,55,42,78,58,60,58,62,56,49,77,50,74,67,55,48,54,56,46,37,74,72,36,99,62,36,73,62,45,46,52,59,47,49,57,53,50,32,54,72,28,45,63,62,51,52,52,38,42,56,50,36,29,53,51,44,52,50,52,55,52,50,48,46,71,70,28,76,82,33,31,31,34,42,34,14,29,42,62,11,21,55,24,52,50,53,44,51,52,51,34,38,57,40,28,76,72,65,36,64,67,35,45,55,51,53,56,30,28,42,29,37,38,36,34,43,45,66,90,54,41,50,77,72,49,62,51,52,62,73,94,48,61,91,94,48,63,52,65,82,74,92,83,87,86,82,89,90,86,84,86,85,81,92,80,78,86,78,87,85,78,83,79,90,87,85,82,89,72,60,60,67,60,67,52,68,69,53,86,68,83,34,66,64,45,78,44,78,45,79,50,69,95,83,51,73,69,61,56,52,52,54,36,39,53,50,14,48,54,54,36,56,52,55,71,70,74,56,94,91,56,74,55,36,34,49,34,38,63,53,65,48,76,42,41,32,71,43,73,47,73,48,44,31,30,34,18,33,80,81,75,45,79,73,44,82,40,42,94,68,32,51,41,44,48,34,92,49,48,50,41,66,60,49,32,37,25,34,67,54,61,45,80,28,44,38,36,39,36,40,93,96,29,50,20,63,21,42,33,38,21,41,49,71,51,71,26,40,69,42,81,46,48,67,61,97,69,44,23,22,56,24,43,63,42,76,40,92,88,52,30,33,44,39,42,41,6,33,28,77,90,75,41,64,28,35,71,23,36,31,40,32,77,90,78,44,44,63,44,79,46,47,56,54,98,61,43,27,36,46,46,38,67,40,70,40,86,86,57,30,33,41,36,41,25,5,26,100,79,41,29,27,53,25,35,35,38,35,78,88,80,49,43,64,44,80,50,47,47,54,96,60,32,28,26,40,40,42,67,44,72,41,91,88,52,32,33,42,36,42,37,2,24,45,95,82,40,58,28,29,53,28,35,36,37,37,74,92,77,40,41,60,45,80,52,47,49,51,99,60,48,20,29,36,42,36,73,44,77,38,94,89,52,31,34,44,37,39,38,12,25,95,90,48,66,11,45,28,35,36,37,37,76,91,80,39,44,61,42,82,50,41,53,47,98,52,43,24,28,36,35,43,70,45,78,39,88,85,63,29,38,41,36,36,32,2,31,44,102,90,42,41,26,28,54,26,35,36,38,37,75,90,78,42,40,56,43,80,52,45,47,45,94,62,28,22,18,50,38,19,54,34,69,41,88,87,51,30,38,42,38,35,29,6,29,24,67,58,97,57,98,60,97,80,66,80,59,40,54,23,28,54,22,36,35,38,38,72,88,80,41,38,53,42,76,52,58,50,50,98,56,45,18,36,29,37,30,36,38,63,39,90,89,56,31,28,42,37,34,24,19,22,32,79,36,92,47,89,92,47,70,64,42,49,36,69,31,33,28,39,38,60,51,126

Foldseek 3Di:
DVVVVVVVLVVVVVVVVVVVVPDDDDDDDDPDDPPDFDFDDWPDDDPLPDQWQAEEEEEEDQQDPPPPDPLQHDDLSVLLQVLLCVLCPPPTGYYYTHQYFHQPDHCLLDDDPVRLVVQQVPDPPHPVSSVVVSLVSLQVSVVSLVVRLVVSLVSSLVSLLSSCVSHVNHAYEYEYEASRLVSSLVNLLVLLLVVVVVPPSSLSSVQRYQEYEHEHEVVSVRSQQSQQRHDDPPVPRHHDPDDDDDDDDDDDDDDDPDPPDDDDDDDPSPPVSSCVRHPQDDRYHYHYHYDDPPDVVVSSVVSSVSSNVSSVSSVQRHPDDFAAWAKPPQEEEEAAFDKDAIWIFGAHSVRDTPGTPQQQWDKDKPPAWDDDRRITHGHAAAKMWIWIDHPPHIDIHIYGHFYPWPKAKDFLDFDPFFFAQWDWDQFPVQKIKTDWGAGPPRDIAFWIWIRDNVVSDIDTLGGDPAGAGLWDWDQFPVRKIKTAWHHPQQFQWIWIRDPVVSDIDTFEGHPARFGQWDWDQFPVRKIKTAWGDGRNHFFFWIWIADPVRSYIDTFEGDPDGFGQWDWDQFPVRKIKTWARDQPDFFWIWIADPVRSYIDTFEGDPGHFHQWDWDQFPVRKIKIAWGAYPQGIFQWIWIADPVRRYIDTFAGHPWRFGQWAWDQFPVRKIKTAKHFTDDPDPDPPAGGWIFQWMWIQDPVRRYIDTHYGHPDRWRFSYWDQTPVRKTKTGNTWHDDPDRVDDTHGDGIMITDTRD

pLDDT: mean 75.38, std 20.67, range [22.78, 98.69]